Protein AF-0000000084355837 (afdb_homodimer)

Secondary structure (DSSP, 8-state):
--------------------------EEEESEEEEEEEEE--B-TT-EEEEEEEEEEE-SS-EEEEEEEEP--TT--------EEPPEEE-SSEEEEEEEEE--SSS-B-SSEEEEEEEEEEEE---B-B-SEEEEE--GGGGGSPPSSEEEEEEEEETTEEEEEEEEES--PEEEE-TTSGGGEEEEEEEEEE-TTS-TTT--EEEEEEESSTTEEEEEEEEETTTTEEEEEEEE-SSS--SSEEEEEEEE----SBEESS--TTTEEEPSSBSEEEE-SS-EEE-TT-EEEEEES--EE-TTSEEEEEEE---TTEEE-BEEPPTTS-EEEEEEE-SSS-EEEPTT-EEEEEEEEETTSSEEPTT-PPP--B-GGG-EEEEEEHHHHHHT------------------------------GGGGTT-----------------THHHHHHHHHHHHTTSS--------TT-EEEEEGGGTEEEEGGGSPPEEEEE-GGGEEEEEE----BTTTEEEEEEE--EEEE-----------------/---------------------------EEESEEEEEEEEE--B-TT-EEEEEEEEEEE-SS-EEEEEEEEP--TT------S-EEPPEEE-SSEEEEEEEEE--SSS-B-SSEEEEEEEEEEEE---B-B-SEEEEEPPGGGGGSPPSSEEEEEEEEETTEEEEEEEEES--PEEEE-TTSGGGEEEEEEEEEE-TTS-TTT--EEEEEEESSTTEEEEEEEEETTTTEEEEEEEE-SSS--SSEEEEEEEE----SBEESS--TTTEEEPSSBSEEEE-SS-EEE-TT-EEEEEES--EE-TTSEEEEEEE---TTEEE-BEEPPTTS-EEEEEEE-SSS-EEEPTT-EEEEEEEEETTSSEEPTT-PPP--B-GGG-EEEEEEHHHHHHT------------------------------GGGGGGGS-TT------------THHHHHHHHHHHHTTSS--------TT-EEEEEGGGTEEEEGGGSPPEEEEE-GGGB-TT-----EETTTEEEEEEE--EEEE-----------------

Organism: Simian cytomegalovirus (strain Colburn) (NCBI:txid50292)

Solvent-accessible surface area (backbone atoms only — not comparable to full-atom values): 59906 Å² total; per-residue (Å²): 135,78,70,70,76,75,73,73,73,68,76,69,75,74,73,69,68,72,69,67,78,74,80,68,61,54,56,45,70,24,27,33,40,36,42,27,33,55,42,72,50,72,39,51,56,52,32,60,32,32,37,36,55,48,32,38,40,36,40,66,55,59,22,36,37,34,39,18,27,50,50,84,45,95,82,47,85,69,72,65,48,94,58,39,34,31,32,36,41,40,80,45,47,61,44,72,48,59,34,43,38,32,34,82,43,94,53,57,44,60,79,39,85,38,29,43,47,32,37,35,37,26,46,60,56,53,77,48,64,67,49,52,28,45,51,40,81,44,57,78,73,65,60,75,56,79,59,36,26,44,62,50,76,49,79,45,82,34,100,82,34,32,39,37,39,35,43,36,38,72,47,49,71,43,81,42,81,36,86,60,36,39,92,36,32,34,31,35,39,32,31,55,48,73,42,79,87,55,58,70,89,65,38,43,27,31,41,75,42,45,53,48,46,93,53,49,42,62,37,41,37,26,35,32,73,96,51,66,28,39,35,41,31,34,35,27,54,51,96,74,75,69,58,59,46,44,40,31,32,38,40,26,64,63,88,50,60,30,44,38,70,29,30,43,57,82,40,34,37,77,37,72,50,37,42,26,38,32,30,33,59,34,63,44,75,38,47,50,66,32,71,44,74,49,65,42,96,39,28,42,38,37,88,77,49,40,46,44,32,36,42,31,51,85,46,88,57,49,35,40,40,27,36,46,54,64,70,69,33,73,43,70,43,47,38,30,29,60,34,87,53,66,48,74,47,48,60,65,35,77,49,28,33,37,37,53,39,49,67,78,62,60,42,63,36,56,99,50,64,71,35,57,52,36,44,19,56,57,32,34,28,33,79,40,36,39,52,50,47,67,69,47,68,73,70,59,85,71,70,85,69,83,76,80,80,78,76,82,78,74,74,73,73,70,77,70,71,71,72,78,82,58,81,66,74,64,50,75,79,54,74,82,61,70,82,71,71,78,77,78,80,70,81,79,66,80,72,61,57,60,59,53,56,56,54,50,61,66,60,65,71,56,74,79,71,76,78,75,74,62,55,73,43,51,23,40,31,28,52,51,38,30,30,33,31,55,40,76,65,34,34,44,34,38,36,38,50,42,72,86,18,59,41,94,77,36,54,50,82,45,77,44,81,68,44,29,35,33,41,33,44,27,43,65,47,81,37,75,61,69,73,71,71,73,70,76,68,66,84,73,77,78,76,86,123,135,80,72,69,75,76,71,72,71,68,78,68,76,73,71,69,67,71,71,66,77,75,78,68,59,60,50,44,69,23,27,33,39,35,41,27,31,55,44,67,50,72,41,52,55,52,35,59,32,32,37,37,55,48,32,37,40,35,40,66,54,61,22,38,37,35,38,20,26,48,50,82,46,95,82,48,86,70,72,67,45,94,58,38,36,32,34,38,41,39,82,45,45,61,44,71,47,59,35,42,37,33,32,83,44,94,52,58,43,61,71,41,86,35,30,45,46,34,37,34,37,26,46,60,55,53,78,49,66,67,49,50,29,46,52,39,80,45,57,78,75,66,62,75,56,79,60,36,27,45,61,50,75,49,77,45,83,33,100,80,35,32,39,38,38,34,41,35,37,73,48,49,71,44,80,42,82,35,86,61,35,39,92,36,32,34,29,36,39,32,30,55,48,74,42,81,86,56,59,71,87,63,39,44,29,32,42,76,44,44,53,47,44,92,51,50,40,64,37,42,38,24,34,34,76,93,64,61,29,38,37,40,32,34,36,27,52,51,98,73,74,69,56,60,44,45,38,32,32,37,40,26,64,63,88,51,61,30,44,37,70,26,29,44,58,83,42,33,35,76,37,73,52,38,42,26,37,32,30,32,58,32,64,43,77,39,46,50,64,32,73,45,73,47,62,43,96,38,27,42,38,36,88,76,48,39,45,43,33,36,42,30,52,83,48,86,59,50,34,38,39,28,35,46,53,64,68,69,32,74,43,68,42,48,37,31,29,60,34,88,53,65,48,74,46,49,58,63,34,77,49,29,34,36,37,55,40,50,69,78,61,60,42,63,37,56,98,52,64,72,36,57,52,36,44,19,56,56,32,33,28,34,80,40,36,39,51,51,48,68,68,48,67,74,71,60,84,69,68,86,65,85,73,79,80,79,78,82,78,74,74,72,74,71,77,72,70,72,70,78,80,55,80,64,72,63,49,74,73,50,68,81,57,70,76,70,71,82,75,80,80,69,83,79,65,81,72,62,58,59,57,52,55,54,54,51,61,66,61,64,70,54,74,79,71,76,77,76,73,62,56,74,43,53,24,39,33,26,56,52,37,28,30,32,32,56,40,76,64,33,34,45,34,39,34,33,51,43,72,86,18,60,40,95,76,37,65,39,77,45,79,45,81,69,44,29,35,32,46,34,46,28,44,65,44,80,36,74,64,69,74,71,70,73,69,77,68,66,85,73,77,78,75,85,125

Foldseek 3Di:
DPPPPPPPPDPDPPVPPPPDPDVQPFKAWFQKEKEKAKFFDKDDALAKWKWFQQKKKFFDAFWKKKKFWADDDPPDPDDADPWQWFIAIDGDRMDGDMIMITHNDPDIDHGDTHMTMIMIHIFHAAFADEFFAWAAADDQVVQPDAFQWDWDWDWDDDDFWIKIKIKTANHDWDKDAACQAAPRIKTKGKDKDAPVPDDPVQWTGKDWDDKPDPQKDFWHKYDYDPGNMIMTMMMGRDPDDDRMMITMMIIGHDVGLKHKPTRCPPQFDDDPGFFTWGFARYKDKAAAFGKDKRWDPMFMARVQFWWKWWGFHDDPQKKKWTTTDDHPDTDMIMITGSDNGIDMRHGRHTTTTIGIGGPPQKDFQPPDDFDDTDISSQWYKYKDFQLCRNVVVPDGPPPPDPDDPPDPPPDPPDPPPPPDPDPCVPVPVPPPPDPPPPPDPPDPDDPVVVVVVVVVVVVVPDDPPPPDPDRRQMWMDTRVGNMIGQSVSTGMMMMRRDPQFDDPPFDWADCPPSGYTYTYHTDMDIRHRDDPDPPPPPPDDDPPD/DPPPDPPPPDPDPPVPPPPPPPVQPFKAWFQKEKEKAKFFDKDDALAKWKWFLQKKKFFDAFWKKKKFWADDDPPDPDDADPKFWFIAIDGDRMDGDMIMITHNDPDIDHRDTHMTMIMIHIFHAAFFDDFFAWAAADDQVVQPDAFQWDWDWDWDDDPFWIKIKIKTANHDWDKDAACQAAPRIKTKGKHKDAPVPDDPVQWTGKDWDDKPDPQKDFWHKYDYDPRNMIMTMMMGRDDDDDRMMITMMIIGHDPGQKHKPTRCPPQFDDDPGFFTWGFARAKDKAAAFGKDKRWDPMFMARVQFWWKWWGFHDDPQKKKWTTTDDHPDTDMIMITGSHNGIDMRHGRHTTTTIGIGGPPQKDFQPPDDFDDTDISSQWYKYKDFQLCSNVVVPDGPPPPDPDDPDDPPPDPPPPPPPPPPDPCVVVPVPPPPPPPPPPDPDDPDDVVVVVVVVVCVVVVPDDPPPPDPDRRQMWMDTRVGNMIGRSVSTGMMMMGRDPQFDDPPFDWADCPPSGYGYTYHTDMDIRHRDDPDPPPPPPDDDPPD

pLDDT: mean 75.0, std 24.36, range [20.09, 97.62]

InterPro domains:
  IPR008649 Herpesvirus UL82/UL83 [PF05784] (25-361)

Sequence (1090 aa):
MDRPPEEEEEPRPSTSRAAAPAATFDRLTCHVLRMITTQSTTMETNAVKVIDWHANIQVANPAVICTFQEVKSPRDPLQLTDLNLKGRCSSTLRDSLRTDVCNFSDTRLRSGSNTMSVLVFALPLVRVPVTGIHLFRGRAQSENRPPRANARVTIRRAQYMWTVKVNLTGINWSRRRDSHTEGGQFFTSDFTFATDLMPLTVVDAMDQLACSDADTYIQKAETVGEQNLIRVYIIHLSGHPPAELFLQMSVYSHRAEVICRHNPAPFFERHAENGFLVRNPHTVNIPAHHTHVAHFNNAIETQGTCHLLFFPIDIPGLSIEAGPLTSRMKITLKIQNLTQTAITVNYMQMLGFIHFFPRGSLATMPNRTQTPRCSQTRLRAGLFPRDVIMRGVISQFVEQNSSSSEEEEEDEPVPLTPPILTEAIFAPFQSENDSTSDEDEEEPTTSARLRAEARARREAGQPPVPERPPPTVQLLSLPCWNMYIHTDLLLPITARIEDTAVKATSYLRSELEGDICTAADLQSTFQELMAPLPARRSPTARPRIMDRPPEEEEEPRPSTSRAAAPAATFDRLTCHVLRMITTQSTTMETNAVKVIDWHANIQVANPAVICTFQEVKSPRDPLQLTDLNLKGRCSSTLRDSLRTDVCNFSDTRLRSGSNTMSVLVFALPLVRVPVTGIHLFRGRAQSENRPPRANARVTIRRAQYMWTVKVNLTGINWSRRRDSHTEGGQFFTSDFTFATDLMPLTVVDAMDQLACSDADTYIQKAETVGEQNLIRVYIIHLSGHPPAELFLQMSVYSHRAEVICRHNPAPFFERHAENGFLVRNPHTVNIPAHHTHVAHFNNAIETQGTCHLLFFPIDIPGLSIEAGPLTSRMKITLKIQNLTQTAITVNYMQMLGFIHFFPRGSLATMPNRTQTPRCSQTRLRAGLFPRDVIMRGVISQFVEQNSSSSEEEEEDEPVPLTPPILTEAIFAPFQSENDSTSDEDEEEPTTSARLRAEARARREAGQPPVPERPPPTVQLLSLPCWNMYIHTDLLLPITARIEDTAVKATSYLRSELEGDICTAADLQSTFQELMAPLPARRSPTARPRI

Nearest PDB structures (foldseek):
  8qdo-assembly1_B  TM=9.037E-01  e=1.148E-50  Human betaherpesvirus 5
  8qdo-assembly1_A  TM=8.991E-01  e=1.484E-50  Human betaherpesvirus 5
  7byf-assembly2_F  TM=5.882E-01  e=7.514E-08  Murid gammaherpesvirus 4
  2pc5-assembly1_A  TM=6.666E-01  e=2.786E-03  Arabidopsis thaliana
  2we1-assembly1_A  TM=4.068E-01  e=2.767E-04  Human herpesvirus 4 strain B95-8

Structure (mmCIF, N/CA/C/O backbone):
data_AF-0000000084355837-model_v1
#
loop_
_entity.id
_entity.type
_entity.pdbx_description
1 polymer 'Tegument protein pp71'
#
loop_
_atom_site.group_PDB
_atom_site.id
_atom_site.type_symbol
_atom_site.label_atom_id
_atom_site.label_alt_id
_atom_site.label_comp_id
_atom_site.label_asym_id
_atom_site.label_entity_id
_atom_site.label_seq_id
_atom_site.pdbx_PDB_ins_code
_atom_site.Cartn_x
_atom_site.Cartn_y
_atom_site.Cartn_z
_atom_site.occupancy
_atom_site.B_iso_or_equiv
_atom_site.auth_seq_id
_atom_site.auth_comp_id
_atom_site.auth_asym_id
_atom_site.auth_atom_id
_atom_site.pdbx_PDB_model_num
ATOM 1 N N . MET A 1 1 ? 41.75 82.812 -20.516 1 25.91 1 MET A N 1
ATOM 2 C CA . MET A 1 1 ? 41.344 82.312 -19.219 1 25.91 1 MET A CA 1
ATOM 3 C C . MET A 1 1 ? 40.656 80.938 -19.391 1 25.91 1 MET A C 1
ATOM 5 O O . MET A 1 1 ? 39.594 80.812 -20.016 1 25.91 1 MET A O 1
ATOM 9 N N . ASP A 1 2 ? 41.469 80 -19.641 1 25.88 2 ASP A N 1
ATOM 10 C CA . ASP A 1 2 ? 41.406 78.625 -20.109 1 25.88 2 ASP A CA 1
ATOM 11 C C . ASP A 1 2 ? 40.531 77.75 -19.172 1 25.88 2 ASP A C 1
ATOM 13 O O . ASP A 1 2 ? 40.844 77.625 -17.984 1 25.88 2 ASP A O 1
ATOM 17 N N . ARG A 1 3 ? 39.188 77.938 -19.469 1 33.56 3 ARG A N 1
ATOM 18 C CA . ARG A 1 3 ? 38.156 77.25 -18.641 1 33.56 3 ARG A CA 1
ATOM 19 C C . ARG A 1 3 ? 38.531 75.812 -18.375 1 33.56 3 ARG A C 1
ATOM 21 O O . ARG A 1 3 ? 38.812 75.062 -19.312 1 33.56 3 ARG A O 1
ATOM 28 N N . PRO A 1 4 ? 39 75.625 -17.141 1 32.94 4 PRO A N 1
ATOM 29 C CA . PRO A 1 4 ? 39.562 74.312 -16.922 1 32.94 4 PRO A CA 1
ATOM 30 C C . PRO A 1 4 ? 38.656 73.188 -17.359 1 32.94 4 PRO A C 1
ATOM 32 O O . PRO A 1 4 ? 37.438 73.375 -17.422 1 32.94 4 PRO A O 1
ATOM 35 N N . PRO A 1 5 ? 39.156 72.312 -18.188 1 32.91 5 PRO A N 1
ATOM 36 C CA . PRO A 1 5 ? 38.375 71.25 -18.812 1 32.91 5 PRO A CA 1
ATOM 37 C C . PRO A 1 5 ? 37.531 70.5 -17.812 1 32.91 5 PRO A C 1
ATOM 39 O O . PRO A 1 5 ? 37.906 70.375 -16.641 1 32.91 5 PRO A O 1
ATOM 42 N N . GLU A 1 6 ? 36.188 70.75 -17.922 1 27.09 6 GLU A N 1
ATOM 43 C CA . GLU A 1 6 ? 35.188 70.125 -17.062 1 27.09 6 GLU A CA 1
ATOM 44 C C . GLU A 1 6 ? 35.469 68.688 -16.844 1 27.09 6 GLU A C 1
ATOM 46 O O . GLU A 1 6 ? 35.656 67.938 -17.812 1 27.09 6 GLU A O 1
ATOM 51 N N . GLU A 1 7 ? 36.188 68.438 -15.773 1 28.59 7 GLU A N 1
ATOM 52 C CA . GLU A 1 7 ? 36.531 67.062 -15.375 1 28.59 7 GLU A CA 1
ATOM 53 C C . GLU A 1 7 ? 35.375 66.125 -15.516 1 28.59 7 GLU A C 1
ATOM 55 O O . GLU A 1 7 ? 34.281 66.375 -14.984 1 28.59 7 GLU A O 1
ATOM 60 N N . GLU A 1 8 ? 35.25 65.5 -16.672 1 27.61 8 GLU A N 1
ATOM 61 C CA . GLU A 1 8 ? 34.25 64.5 -16.984 1 27.61 8 GLU A CA 1
ATOM 62 C C . GLU A 1 8 ? 34.062 63.531 -15.828 1 27.61 8 GLU A C 1
ATOM 64 O O . GLU A 1 8 ? 35.031 62.875 -15.398 1 27.61 8 GLU A O 1
ATOM 69 N N . GLU A 1 9 ? 33.281 64 -14.891 1 27.11 9 GLU A N 1
ATOM 70 C CA . GLU A 1 9 ? 33.031 63.156 -13.734 1 27.11 9 GLU A CA 1
ATOM 71 C C . GLU A 1 9 ? 32.781 61.688 -14.148 1 27.11 9 GLU A C 1
ATOM 73 O O . GLU A 1 9 ? 32.031 61.438 -15.062 1 27.11 9 GLU A O 1
ATOM 78 N N . GLU A 1 10 ? 33.812 60.906 -13.953 1 27.88 10 GLU A N 1
ATOM 79 C CA . GLU A 1 10 ? 33.781 59.469 -14.188 1 27.88 10 GLU A CA 1
ATOM 80 C C . GLU A 1 10 ? 32.5 58.844 -13.695 1 27.88 10 GLU A C 1
ATOM 82 O O . GLU A 1 10 ? 32.031 59.188 -12.602 1 27.88 10 GLU A O 1
ATOM 87 N N . PRO A 1 11 ? 31.672 58.406 -14.688 1 32.28 11 PRO A N 1
ATOM 88 C CA . PRO A 1 11 ? 30.391 57.844 -14.266 1 32.28 11 PRO A CA 1
ATOM 89 C C . PRO A 1 11 ? 30.516 56.875 -13.07 1 32.28 11 PRO A C 1
ATOM 91 O O . PRO A 1 11 ? 31.531 56.188 -12.953 1 32.28 11 PRO A O 1
ATOM 94 N N . ARG A 1 12 ? 30.047 57.281 -11.961 1 30.12 12 ARG A N 1
ATOM 95 C CA . ARG A 1 12 ? 30.062 56.5 -10.719 1 30.12 12 ARG A CA 1
ATOM 96 C C . ARG A 1 12 ? 29.688 55.062 -10.969 1 30.12 12 ARG A C 1
ATOM 98 O O . ARG A 1 12 ? 28.75 54.781 -11.734 1 30.12 12 ARG A O 1
ATOM 105 N N . PRO A 1 13 ? 30.672 54.188 -10.82 1 27.3 13 PRO A N 1
ATOM 106 C CA . PRO A 1 13 ? 30.375 52.781 -11.086 1 27.3 13 PRO A CA 1
ATOM 107 C C . PRO A 1 13 ? 29.062 52.312 -10.445 1 27.3 13 PRO A C 1
ATOM 109 O O . PRO A 1 13 ? 28.766 52.688 -9.312 1 27.3 13 PRO A O 1
ATOM 112 N N . SER A 1 14 ? 28 52.344 -11.219 1 23.91 14 SER A N 1
ATOM 113 C CA . SER A 1 14 ? 26.703 51.844 -10.742 1 23.91 14 SER A CA 1
ATOM 114 C C . SER A 1 14 ? 26.859 50.594 -9.898 1 23.91 14 SER A C 1
ATOM 116 O O . SER A 1 14 ? 27.438 49.594 -10.352 1 23.91 14 SER A O 1
ATOM 118 N N . THR A 1 15 ? 27.234 50.781 -8.664 1 24.67 15 THR A N 1
ATOM 119 C CA . THR A 1 15 ? 27.312 49.688 -7.715 1 24.67 15 THR A CA 1
ATOM 120 C C . THR A 1 15 ? 26.141 48.719 -7.91 1 24.67 15 THR A C 1
ATOM 122 O O . THR A 1 15 ? 25 49.062 -7.59 1 24.67 15 THR A O 1
ATOM 125 N N . SER A 1 16 ? 26.156 48.125 -9.07 1 22.92 16 SER A N 1
ATOM 126 C CA . SER A 1 16 ? 25.188 47.062 -9.328 1 22.92 16 SER A CA 1
ATOM 127 C C . SER A 1 16 ? 24.938 46.219 -8.078 1 22.92 16 SER A C 1
ATOM 129 O O . SER A 1 16 ? 25.875 45.625 -7.535 1 22.92 16 SER A O 1
ATOM 131 N N . ARG A 1 17 ? 24.156 46.781 -7.238 1 25.78 17 ARG A N 1
ATOM 132 C CA . ARG A 1 17 ? 23.703 46.031 -6.078 1 25.78 17 ARG A CA 1
ATOM 133 C C . ARG A 1 17 ? 23.562 44.562 -6.414 1 25.78 17 ARG A C 1
ATOM 135 O O . ARG A 1 17 ? 22.844 44.188 -7.355 1 25.78 17 ARG A O 1
ATOM 142 N N . ALA A 1 18 ? 24.547 43.844 -6.227 1 26.17 18 ALA A N 1
ATOM 143 C CA . ALA A 1 18 ? 24.578 42.375 -6.293 1 26.17 18 ALA A CA 1
ATOM 144 C C . ALA A 1 18 ? 23.266 41.781 -5.793 1 26.17 18 ALA A C 1
ATOM 146 O O . ALA A 1 18 ? 22.828 42.094 -4.684 1 26.17 18 ALA A O 1
ATOM 147 N N . ALA A 1 19 ? 22.359 41.656 -6.688 1 28.19 19 ALA A N 1
ATOM 148 C CA . ALA A 1 19 ? 21.062 41.031 -6.465 1 28.19 19 ALA A CA 1
ATOM 149 C C . ALA A 1 19 ? 21.172 39.906 -5.438 1 28.19 19 ALA A C 1
ATOM 151 O O . ALA A 1 19 ? 22.078 39.062 -5.52 1 28.19 19 ALA A O 1
ATOM 152 N N . ALA A 1 20 ? 20.797 40.25 -4.285 1 28.92 20 ALA A N 1
ATOM 153 C CA . ALA A 1 20 ? 20.75 39.281 -3.197 1 28.92 20 ALA A CA 1
ATOM 154 C C . ALA A 1 20 ? 20.344 37.906 -3.713 1 28.92 20 ALA A C 1
ATOM 156 O O . ALA A 1 20 ? 19.516 37.781 -4.625 1 28.92 20 ALA A O 1
ATOM 157 N N . PRO A 1 21 ? 21.188 36.969 -3.717 1 29.39 21 PRO A N 1
ATOM 158 C CA . PRO A 1 21 ? 20.859 35.625 -4.234 1 29.39 21 PRO A CA 1
ATOM 159 C C . PRO A 1 21 ? 19.422 35.219 -3.953 1 29.39 21 PRO A C 1
ATOM 161 O O . PRO A 1 21 ? 18.891 35.5 -2.871 1 29.39 21 PRO A O 1
ATOM 164 N N . ALA A 1 22 ? 18.453 35.344 -4.832 1 31.8 22 ALA A N 1
ATOM 165 C CA . ALA A 1 22 ? 17.047 34.938 -4.824 1 31.8 22 ALA A CA 1
ATOM 166 C C . ALA A 1 22 ? 16.828 33.75 -3.902 1 31.8 22 ALA A C 1
ATOM 168 O O . ALA A 1 22 ? 17.547 32.75 -4.004 1 31.8 22 ALA A O 1
ATOM 169 N N . ALA A 1 23 ? 16.469 33.781 -2.727 1 36.62 23 ALA A N 1
ATOM 170 C CA . ALA A 1 23 ? 16.125 32.75 -1.766 1 36.62 23 ALA A CA 1
ATOM 171 C C . ALA A 1 23 ? 15.352 31.625 -2.434 1 36.62 23 ALA A C 1
ATOM 173 O O . ALA A 1 23 ? 14.25 31.844 -2.947 1 36.62 23 ALA A O 1
ATOM 174 N N . THR A 1 24 ? 15.766 30.859 -3.453 1 45.25 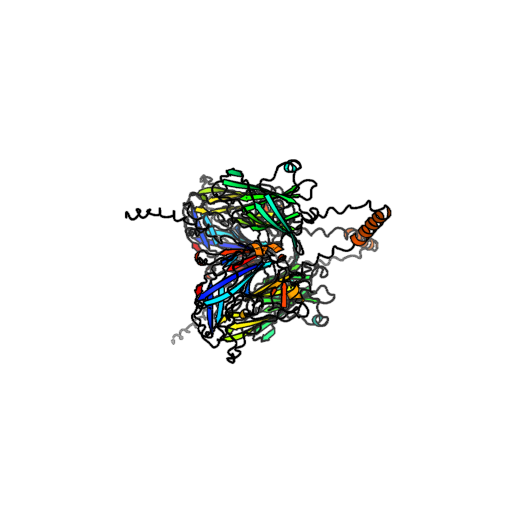24 THR A N 1
ATOM 175 C CA . THR A 1 24 ? 15.102 29.672 -3.984 1 45.25 24 THR A CA 1
ATOM 176 C C . THR A 1 24 ? 14.531 28.828 -2.855 1 45.25 24 THR A C 1
ATOM 178 O O . THR A 1 24 ? 15.227 28.531 -1.878 1 45.25 24 THR A O 1
ATOM 181 N N . PHE A 1 25 ? 13.281 29.078 -2.502 1 54.66 25 PHE A N 1
ATOM 182 C CA . PHE A 1 25 ? 12.664 28.141 -1.571 1 54.66 25 PHE A CA 1
ATOM 183 C C . PHE A 1 25 ? 13 26.703 -1.945 1 54.66 25 PHE A C 1
ATOM 185 O O . PHE A 1 25 ? 12.227 26.031 -2.635 1 54.66 25 PHE A O 1
ATOM 192 N N . ASP A 1 26 ? 14.219 26.359 -2.1 1 62.66 26 ASP A N 1
ATOM 193 C CA . ASP A 1 26 ? 14.547 25.016 -2.543 1 62.66 26 ASP A CA 1
ATOM 194 C C . ASP A 1 26 ? 13.758 23.969 -1.756 1 62.66 26 ASP A C 1
ATOM 196 O O . ASP A 1 26 ? 12.531 24.031 -1.696 1 62.66 26 ASP A O 1
ATOM 200 N N . ARG A 1 27 ? 14.258 23.109 -0.934 1 79.94 27 ARG A N 1
ATOM 201 C CA . ARG A 1 27 ? 13.711 22 -0.166 1 79.94 27 ARG A CA 1
ATOM 202 C C . ARG A 1 27 ? 13.594 22.359 1.312 1 79.94 27 ARG A C 1
ATOM 204 O O . ARG A 1 27 ? 14.602 22.625 1.969 1 79.94 27 ARG A O 1
ATOM 211 N N . LEU A 1 28 ? 12.281 22.625 1.75 1 82.81 28 LEU A N 1
ATOM 212 C CA . LEU A 1 28 ? 12.008 22.922 3.154 1 82.81 28 LEU A CA 1
ATOM 213 C C . LEU A 1 28 ? 11.68 21.641 3.916 1 82.81 28 LEU A C 1
ATOM 215 O O . LEU A 1 28 ? 10.93 20.797 3.422 1 82.81 28 LEU A O 1
ATOM 219 N N . THR A 1 29 ? 12.281 21.531 5.086 1 86.75 29 THR A N 1
ATOM 220 C CA . THR A 1 29 ? 11.961 20.391 5.949 1 86.75 29 THR A CA 1
ATOM 221 C C . THR A 1 29 ? 11.484 20.875 7.316 1 86.75 29 THR A C 1
ATOM 223 O O . THR A 1 29 ? 12.156 21.672 7.973 1 86.75 29 THR A O 1
ATOM 226 N N . CYS A 1 30 ? 10.344 20.484 7.625 1 89.88 30 CYS A N 1
ATOM 227 C CA . CYS A 1 30 ? 9.781 20.875 8.906 1 89.88 30 CYS A CA 1
ATOM 228 C C . CYS A 1 30 ? 8.68 19.922 9.344 1 89.88 30 CYS A C 1
ATOM 230 O O . CYS A 1 30 ? 8.297 19.031 8.586 1 89.88 30 CYS A O 1
ATOM 232 N N . HIS A 1 31 ? 8.25 20.094 10.555 1 91.69 31 HIS A N 1
ATOM 233 C CA . HIS A 1 31 ? 7.133 19.297 11.047 1 91.69 31 HIS A CA 1
ATOM 234 C C . HIS A 1 31 ? 5.797 19.938 10.68 1 91.69 31 HIS A C 1
ATOM 236 O O . HIS A 1 31 ? 4.805 19.234 10.469 1 91.69 31 HIS A O 1
ATOM 242 N N . VAL A 1 32 ? 5.789 21.234 10.688 1 93.31 32 VAL A N 1
ATOM 243 C CA . VAL A 1 32 ? 4.602 21.984 10.289 1 93.31 32 VAL A CA 1
ATOM 244 C C . VAL A 1 32 ? 4.996 23.094 9.32 1 93.31 32 VAL A C 1
ATOM 246 O O . VAL A 1 32 ? 5.906 23.875 9.602 1 93.31 32 VAL A O 1
ATOM 249 N N . LEU A 1 33 ? 4.328 23.125 8.25 1 92.75 33 LEU A N 1
ATOM 250 C CA . LEU A 1 33 ? 4.543 24.172 7.262 1 92.75 33 LEU A CA 1
ATOM 251 C C . LEU A 1 33 ? 3.363 25.141 7.234 1 92.75 33 LEU A C 1
ATOM 253 O O . LEU A 1 33 ? 2.229 24.734 6.977 1 92.75 33 LEU A O 1
ATOM 257 N N . ARG A 1 34 ? 3.658 26.312 7.543 1 90.19 34 ARG A N 1
ATOM 258 C CA . ARG A 1 34 ? 2.67 27.391 7.426 1 90.19 34 ARG A CA 1
ATOM 259 C C . ARG A 1 34 ? 2.779 28.094 6.078 1 90.19 34 ARG A C 1
ATOM 261 O O . ARG A 1 34 ? 3.83 28.641 5.746 1 90.19 34 ARG A O 1
ATOM 268 N N . MET A 1 35 ? 1.722 28.016 5.355 1 90.38 35 MET A N 1
ATOM 269 C CA . MET A 1 35 ? 1.7 28.656 4.047 1 90.38 35 MET A CA 1
ATOM 270 C C . MET A 1 35 ? 0.709 29.812 4.027 1 90.38 35 MET A C 1
ATOM 272 O O . MET A 1 35 ? -0.462 29.641 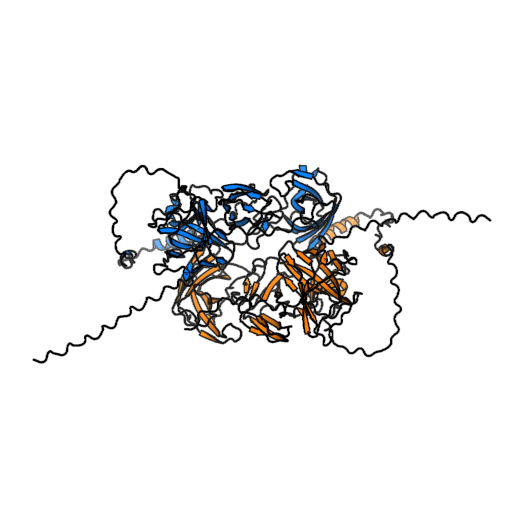4.371 1 90.38 35 MET A O 1
ATOM 276 N N . ILE A 1 36 ? 1.227 30.969 3.643 1 86.75 36 ILE A N 1
ATOM 277 C CA . ILE A 1 36 ? 0.408 32.156 3.607 1 86.75 36 ILE A CA 1
ATOM 278 C C . ILE A 1 36 ? 0.417 32.75 2.197 1 86.75 36 ILE A C 1
ATOM 280 O O . ILE A 1 36 ? 1.481 32.938 1.604 1 86.75 36 ILE A O 1
ATOM 284 N N . THR A 1 37 ? -0.725 32.969 1.698 1 85.62 37 THR A N 1
ATOM 285 C CA . THR A 1 37 ? -0.838 33.594 0.386 1 85.62 37 THR A CA 1
ATOM 286 C C . THR A 1 37 ? -1.672 34.875 0.467 1 85.62 37 THR A C 1
ATOM 288 O O . THR A 1 37 ? -2.637 34.938 1.231 1 85.62 37 THR A O 1
ATOM 291 N N . THR A 1 38 ? -1.164 35.875 -0.235 1 80.56 38 THR A N 1
ATOM 292 C CA . THR A 1 38 ? -1.898 37.125 -0.384 1 80.56 38 THR A CA 1
ATOM 293 C C . THR A 1 38 ? -2.191 37.406 -1.854 1 80.56 38 THR A C 1
ATOM 295 O O . THR A 1 38 ? -1.271 37.531 -2.666 1 80.56 38 THR A O 1
ATOM 298 N N . GLN A 1 39 ? -3.443 37.344 -2.162 1 76.81 39 GLN A N 1
ATOM 299 C CA . GLN A 1 39 ? -3.779 37.594 -3.561 1 76.81 39 GLN A CA 1
ATOM 300 C C . GLN A 1 39 ? -5.121 38.312 -3.688 1 76.81 39 GLN A C 1
ATOM 302 O O . GLN A 1 39 ? -5.949 38.25 -2.773 1 76.81 39 GLN A O 1
ATOM 307 N N . SER A 1 40 ? -5.117 38.969 -4.875 1 77.62 40 SER A N 1
ATOM 308 C CA . SER A 1 40 ? -6.391 39.594 -5.23 1 77.62 40 SER A CA 1
ATOM 309 C C . SER A 1 40 ? -7.27 38.625 -6.02 1 77.62 40 SER A C 1
ATOM 311 O O . SER A 1 40 ? -6.848 38.094 -7.043 1 77.62 40 SER A O 1
ATOM 313 N N . THR A 1 41 ? -8.297 38.219 -5.375 1 77.56 41 THR A N 1
ATOM 314 C CA . THR A 1 41 ? -9.211 37.312 -6.07 1 77.56 41 THR A CA 1
ATOM 315 C C . THR A 1 41 ? -10.664 37.75 -5.848 1 77.56 41 THR A C 1
ATOM 317 O O . THR A 1 41 ? -10.977 38.406 -4.852 1 77.56 41 THR A O 1
ATOM 320 N N . THR A 1 42 ? -11.422 37.5 -6.941 1 82.31 42 THR A N 1
ATOM 321 C CA . THR A 1 42 ? -12.859 37.719 -6.828 1 82.31 42 THR A CA 1
ATOM 322 C C . THR A 1 42 ? -13.609 36.375 -6.828 1 82.31 42 THR A C 1
ATOM 324 O O . THR A 1 42 ? -13.258 35.469 -7.582 1 82.31 42 THR A O 1
ATOM 327 N N . MET A 1 43 ? -14.484 36.281 -5.805 1 83.56 43 MET A N 1
ATOM 328 C CA . MET A 1 43 ? -15.328 35.094 -5.738 1 83.56 43 MET A CA 1
ATOM 329 C C . MET A 1 43 ? -16.797 35.5 -5.547 1 83.56 43 MET A C 1
ATOM 331 O O . MET A 1 43 ? -17.125 36.219 -4.621 1 83.56 43 MET A O 1
ATOM 335 N N . GLU A 1 44 ? -17.562 34.938 -6.5 1 83.56 44 GLU A N 1
ATOM 336 C CA . GLU A 1 44 ? -19 35.156 -6.367 1 83.56 44 GLU A CA 1
ATOM 337 C C . GLU A 1 44 ? -19.562 34.469 -5.137 1 83.56 44 GLU A C 1
ATOM 339 O O . GLU A 1 44 ? -18.906 33.594 -4.559 1 83.56 44 GLU A O 1
ATOM 344 N N . THR A 1 45 ? -20.797 34.844 -4.852 1 79.5 45 THR A N 1
ATOM 345 C CA . THR A 1 45 ? -21.484 34.188 -3.736 1 79.5 45 THR A CA 1
ATOM 346 C C . THR A 1 45 ? -21.688 32.719 -4.012 1 79.5 45 THR A C 1
ATOM 348 O O . THR A 1 45 ? -22.062 32.312 -5.117 1 79.5 45 THR A O 1
ATOM 351 N N . ASN A 1 46 ? -21.359 31.906 -3.037 1 77.5 46 ASN A N 1
ATOM 352 C CA . ASN A 1 46 ? -21.516 30.453 -3.066 1 77.5 46 ASN A CA 1
ATOM 353 C C . ASN A 1 46 ? -20.641 29.828 -4.137 1 77.5 46 ASN A C 1
ATOM 355 O O . ASN A 1 46 ? -20.938 28.734 -4.633 1 77.5 46 ASN A O 1
ATOM 359 N N . ALA A 1 47 ? -19.703 30.578 -4.523 1 83.62 47 ALA A N 1
ATOM 360 C CA . ALA A 1 47 ? -18.797 30.031 -5.527 1 83.62 47 ALA A CA 1
ATOM 361 C C . ALA A 1 47 ? -17.766 29.094 -4.891 1 83.62 47 ALA A C 1
ATOM 363 O O . ALA A 1 47 ? -17.344 29.312 -3.75 1 83.62 47 ALA A O 1
ATOM 364 N N . VAL A 1 48 ? -17.438 28.125 -5.617 1 87.38 48 VAL A N 1
ATOM 365 C CA . VAL A 1 48 ? -16.375 27.203 -5.219 1 87.38 48 VAL A CA 1
ATOM 366 C C . VAL A 1 48 ? -15.281 27.188 -6.277 1 87.38 48 VAL A C 1
ATOM 368 O O . VAL A 1 48 ? -15.562 27.078 -7.473 1 87.38 48 VAL A O 1
ATOM 371 N N . LYS A 1 49 ? -14.086 27.359 -5.848 1 87.88 49 LYS A N 1
ATOM 372 C CA . LYS A 1 49 ? -12.922 27.281 -6.723 1 87.88 49 LYS A CA 1
ATOM 373 C C . LYS A 1 49 ? -11.836 26.406 -6.113 1 87.88 49 LYS A C 1
ATOM 375 O O . LYS A 1 49 ? -11.914 26.031 -4.941 1 87.88 49 LYS A O 1
ATOM 380 N N . VAL A 1 50 ? -10.914 26.062 -6.977 1 89.62 50 VAL A N 1
ATOM 381 C CA . VAL A 1 50 ? -9.766 25.297 -6.508 1 89.62 50 VAL A CA 1
ATOM 382 C C . VAL A 1 50 ? -8.531 26.188 -6.445 1 89.62 50 VAL A C 1
ATOM 384 O O . VAL A 1 50 ? -8.242 26.938 -7.391 1 89.62 50 VAL A O 1
ATOM 387 N N . ILE A 1 51 ? -7.883 26.141 -5.336 1 90.38 51 ILE A N 1
ATOM 388 C CA . ILE A 1 51 ? -6.629 26.875 -5.176 1 90.38 51 ILE A CA 1
ATOM 389 C C . ILE A 1 51 ? -5.453 25.906 -5.332 1 90.38 51 ILE A C 1
ATOM 391 O O . ILE A 1 51 ? -5.387 24.891 -4.645 1 90.38 51 ILE A O 1
ATOM 395 N N . ASP A 1 52 ? -4.621 26.188 -6.281 1 92.06 52 ASP A N 1
ATOM 396 C CA . ASP A 1 52 ? -3.328 25.531 -6.395 1 92.06 52 ASP A CA 1
ATOM 397 C C . ASP A 1 52 ? -2.25 26.281 -5.629 1 92.06 52 ASP A C 1
ATOM 399 O O . ASP A 1 52 ? -1.92 27.422 -5.977 1 92.06 52 ASP A O 1
ATOM 403 N N . TRP A 1 53 ? -1.704 25.719 -4.605 1 92.5 53 TRP A N 1
ATOM 404 C CA . TRP A 1 53 ? -0.727 26.359 -3.742 1 92.5 53 TRP A CA 1
ATOM 405 C C . TRP A 1 53 ? 0.675 26.266 -4.332 1 92.5 53 TRP A C 1
ATOM 407 O O . TRP A 1 53 ? 1.621 26.859 -3.801 1 92.5 53 TRP A O 1
ATOM 417 N N . HIS A 1 54 ? 0.891 25.469 -5.375 1 91.25 54 HIS A N 1
ATOM 418 C CA . HIS A 1 54 ? 2.16 25.281 -6.07 1 91.25 54 HIS A CA 1
ATOM 419 C C . HIS A 1 54 ? 3.225 24.719 -5.133 1 91.25 54 HIS A C 1
ATOM 421 O O . HIS A 1 54 ? 4.359 25.188 -5.121 1 91.25 54 HIS A O 1
ATOM 427 N N . ALA A 1 55 ? 2.822 23.891 -4.289 1 91.69 55 ALA A N 1
ATOM 428 C CA . ALA A 1 55 ? 3.721 23.234 -3.344 1 91.69 55 ALA A CA 1
ATOM 429 C C . ALA A 1 55 ? 3.561 21.719 -3.393 1 91.69 55 ALA A C 1
ATOM 431 O O . ALA A 1 55 ? 2.441 21.203 -3.486 1 91.69 55 ALA A O 1
ATOM 432 N N . ASN A 1 56 ? 4.656 21.047 -3.412 1 92.88 56 ASN A N 1
ATOM 433 C CA . ASN A 1 56 ? 4.684 19.594 -3.338 1 92.88 56 ASN A CA 1
ATOM 434 C C . ASN A 1 56 ? 5.238 19.109 -2 1 92.88 56 ASN A C 1
ATOM 436 O O . ASN A 1 56 ? 6.316 19.547 -1.579 1 92.88 56 ASN A O 1
ATOM 440 N N . ILE A 1 57 ? 4.461 18.312 -1.402 1 94.62 57 ILE A N 1
ATOM 441 C CA . ILE A 1 57 ? 4.828 17.797 -0.085 1 94.62 57 ILE A CA 1
ATOM 442 C C . ILE A 1 57 ? 5.227 16.328 -0.191 1 94.62 57 ILE A C 1
ATOM 444 O O . ILE A 1 57 ? 4.582 15.562 -0.903 1 94.62 57 ILE A O 1
ATOM 448 N N . GLN A 1 58 ? 6.273 15.969 0.545 1 92.81 58 GLN A N 1
ATOM 449 C CA . GLN A 1 58 ? 6.738 14.586 0.582 1 92.81 58 GLN A CA 1
ATOM 450 C C . GLN A 1 58 ? 7.055 14.148 2.01 1 92.81 58 GLN A C 1
ATOM 452 O O . GLN A 1 58 ? 7.543 14.945 2.814 1 92.81 58 GLN A O 1
ATOM 457 N N . VAL A 1 59 ? 6.766 12.945 2.305 1 93.31 59 VAL A N 1
ATOM 458 C CA . VAL A 1 59 ? 7.113 12.32 3.58 1 93.31 59 VAL A CA 1
ATOM 459 C C . VAL A 1 59 ? 7.871 11.016 3.33 1 93.31 59 VAL A C 1
ATOM 461 O O . VAL A 1 59 ? 7.715 10.398 2.279 1 93.31 59 VAL A O 1
ATOM 464 N N . ALA A 1 60 ? 8.633 10.617 4.336 1 88.81 60 ALA A N 1
ATOM 465 C CA . ALA A 1 60 ? 9.492 9.453 4.168 1 88.81 60 ALA A CA 1
ATOM 466 C C . ALA A 1 60 ? 8.742 8.164 4.48 1 88.81 60 ALA A C 1
ATOM 468 O O . ALA A 1 60 ? 9.086 7.094 3.971 1 88.81 60 ALA A O 1
ATOM 469 N N . ASN A 1 61 ? 7.816 8.25 5.328 1 88.31 61 ASN A N 1
ATOM 470 C CA . ASN A 1 61 ? 7.02 7.113 5.781 1 88.31 61 ASN A CA 1
ATOM 471 C C . ASN A 1 61 ? 5.527 7.359 5.578 1 88.31 61 ASN A C 1
ATOM 473 O O . ASN A 1 61 ? 5.098 8.5 5.402 1 88.31 61 ASN A O 1
ATOM 477 N N . PRO A 1 62 ? 4.867 6.238 5.605 1 89.5 62 PRO A N 1
ATOM 478 C CA . PRO A 1 62 ? 3.426 6.43 5.426 1 89.5 62 PRO A CA 1
ATOM 479 C C . PRO A 1 62 ? 2.82 7.363 6.473 1 89.5 62 PRO A C 1
ATOM 481 O O . PRO A 1 62 ? 3.111 7.23 7.664 1 89.5 62 PRO A O 1
ATOM 484 N N . ALA A 1 63 ? 2.008 8.297 5.996 1 94.75 63 ALA A N 1
ATOM 485 C CA . ALA A 1 63 ? 1.386 9.312 6.84 1 94.75 63 ALA A CA 1
ATOM 486 C C . ALA A 1 63 ? 0.128 9.875 6.188 1 94.75 63 ALA A C 1
ATOM 488 O O . ALA A 1 63 ? -0.153 9.586 5.02 1 94.75 63 ALA A O 1
ATOM 489 N N . VAL A 1 64 ? -0.605 10.492 6.992 1 96.62 64 VAL A N 1
ATOM 490 C CA . VAL A 1 64 ? -1.679 11.32 6.457 1 96.62 64 VAL A CA 1
ATOM 491 C C . VAL A 1 64 ? -1.218 12.773 6.371 1 96.62 64 VAL A C 1
ATOM 493 O O . VAL A 1 64 ? -0.989 13.422 7.395 1 96.62 64 VAL A O 1
ATOM 496 N N . ILE A 1 65 ? -1.08 13.234 5.199 1 97.31 65 ILE A N 1
ATOM 497 C CA . ILE A 1 65 ? -0.736 14.641 4.996 1 97.31 65 ILE A CA 1
ATOM 498 C C . ILE A 1 65 ? -1.993 15.5 5.109 1 97.31 65 ILE A C 1
ATOM 500 O O . ILE A 1 65 ? -2.955 15.305 4.363 1 97.31 65 ILE A O 1
ATOM 504 N N . CYS A 1 66 ? -1.969 16.391 6.016 1 97.06 66 CYS A N 1
ATOM 505 C CA . CYS A 1 66 ? -3.123 17.234 6.27 1 97.06 66 CYS A CA 1
ATOM 506 C C . CYS A 1 66 ? -2.824 18.688 5.887 1 97.06 66 CYS A C 1
ATOM 508 O O . CYS A 1 66 ? -1.729 19.188 6.145 1 97.06 66 CYS A O 1
ATOM 510 N N . THR A 1 67 ? -3.76 19.297 5.23 1 96.69 67 THR A N 1
ATOM 511 C CA . THR A 1 67 ? -3.752 20.719 4.938 1 96.69 67 THR A CA 1
ATOM 512 C C . THR A 1 67 ? -5.023 21.391 5.453 1 96.69 67 THR A C 1
ATOM 514 O O . THR A 1 67 ? -6.098 21.219 4.867 1 96.69 67 THR A O 1
ATOM 517 N N . PHE A 1 68 ? -4.859 22.141 6.535 1 94.19 68 PHE A N 1
ATOM 518 C CA . PHE A 1 68 ? -6.012 22.75 7.176 1 94.19 68 PHE A CA 1
ATOM 519 C C . PHE A 1 68 ? -5.855 24.266 7.23 1 94.19 68 PHE A C 1
ATOM 521 O O . PHE A 1 68 ? -4.738 24.781 7.332 1 94.19 68 PHE A O 1
ATOM 528 N N . GLN A 1 69 ? -6.977 24.875 7.145 1 91.62 69 GLN A N 1
ATOM 529 C CA . GLN A 1 69 ? -6.965 26.328 7.316 1 91.62 69 GLN A CA 1
ATOM 530 C C . GLN A 1 69 ? -6.5 26.703 8.719 1 91.62 69 GLN A C 1
ATOM 532 O O . GLN A 1 69 ? -6.898 26.078 9.703 1 91.62 69 GLN A O 1
ATOM 537 N N . GLU A 1 70 ? -5.691 27.719 8.805 1 90.38 70 GLU A N 1
ATOM 538 C CA . GLU A 1 70 ? -5.156 28.156 10.094 1 90.38 70 GLU A CA 1
ATOM 539 C C . GLU A 1 70 ? -6.18 28.984 10.859 1 90.38 70 GLU A C 1
ATOM 541 O O . GLU A 1 70 ? -6.867 29.828 10.281 1 90.38 70 GLU A O 1
ATOM 546 N N . VAL A 1 71 ? -6.199 28.672 12.148 1 83.25 71 VAL A N 1
ATOM 547 C CA . VAL A 1 71 ? -7.059 29.453 13.023 1 83.25 71 VAL A CA 1
ATOM 548 C C . VAL A 1 71 ? -6.312 30.719 13.484 1 83.25 71 VAL A C 1
ATOM 550 O O . VAL A 1 71 ? -5.105 30.672 13.734 1 83.25 71 VAL A O 1
ATOM 553 N N . LYS A 1 72 ? -7.055 31.719 13.484 1 68.5 72 LYS A N 1
ATOM 554 C CA . LYS A 1 72 ? -6.457 32.969 13.922 1 68.5 72 LYS A CA 1
ATOM 555 C C . LYS A 1 72 ? -6.062 32.906 15.391 1 68.5 72 LYS A C 1
ATOM 557 O O . LYS A 1 72 ? -6.855 32.5 16.234 1 68.5 72 LYS A O 1
ATOM 562 N N . SER A 1 73 ? -4.812 32.969 15.523 1 59.78 73 SER A N 1
ATOM 563 C CA . SER A 1 73 ? -4.359 33.156 16.891 1 59.78 73 SER A CA 1
ATOM 564 C C . SER A 1 73 ? -4.5 34.594 17.359 1 59.78 73 SER A C 1
ATOM 566 O O . SER A 1 73 ? -4.301 35.531 16.562 1 59.78 73 SER A O 1
ATOM 568 N N . PRO A 1 74 ? -5.234 34.781 18.5 1 53.97 74 PRO A N 1
ATOM 569 C CA . PRO A 1 74 ? -5.359 36.156 18.969 1 53.97 74 PRO A CA 1
ATOM 570 C C . PRO A 1 74 ? -4.047 36.938 18.859 1 53.97 74 PRO A C 1
ATOM 572 O O . PRO A 1 74 ? -4.059 38.156 18.75 1 53.97 74 PRO A O 1
ATOM 575 N N . ARG A 1 75 ? -2.969 36.219 18.844 1 51.16 75 ARG A N 1
ATOM 576 C CA . ARG A 1 75 ? -1.667 36.875 18.844 1 51.16 75 ARG A CA 1
ATOM 577 C C . ARG A 1 75 ? -1.158 37.094 17.422 1 51.16 75 ARG A C 1
ATOM 579 O O . ARG A 1 75 ? -0.106 37.688 17.219 1 51.16 75 ARG A O 1
ATOM 586 N N . ASP A 1 76 ? -1.893 36.594 16.5 1 57.53 76 ASP A N 1
ATOM 587 C CA . ASP A 1 76 ? -1.381 36.688 15.133 1 57.53 76 ASP A CA 1
ATOM 588 C C . ASP A 1 76 ? -1.771 38.031 14.5 1 57.53 76 ASP A C 1
ATOM 590 O O . ASP A 1 76 ? -2.947 38.375 14.484 1 57.53 76 ASP A O 1
ATOM 594 N N . PRO A 1 77 ? -0.804 38.812 14.164 1 54.75 77 PRO A N 1
ATOM 595 C CA . PRO A 1 77 ? -1.081 40.094 13.547 1 54.75 77 PRO A CA 1
ATOM 596 C C . PRO A 1 77 ? -1.714 39.969 12.164 1 54.75 77 PRO A C 1
ATOM 598 O O . PRO A 1 77 ? -2.281 40.938 11.648 1 54.75 77 PRO A O 1
ATOM 601 N N . LEU A 1 78 ? -1.648 38.75 11.656 1 61.47 78 LEU A N 1
ATOM 602 C CA . LEU A 1 78 ? -2.15 38.594 10.297 1 61.47 78 LEU A CA 1
ATOM 603 C C . LEU A 1 78 ? -3.674 38.531 10.281 1 61.47 78 LEU A C 1
ATOM 605 O O . LEU A 1 78 ? -4.285 37.844 11.102 1 61.47 78 LEU A O 1
ATOM 609 N N . GLN A 1 79 ? -4.266 39.5 9.5 1 61.66 79 GLN A N 1
ATOM 610 C CA . GLN A 1 79 ? -5.711 39.438 9.297 1 61.66 79 GLN A CA 1
ATOM 611 C C . GLN A 1 79 ? -6.074 38.438 8.219 1 61.66 79 GLN A C 1
ATOM 613 O O . GLN A 1 79 ? -5.828 38.656 7.035 1 61.66 79 GLN A O 1
ATOM 618 N N . LEU A 1 80 ? -6.484 37.312 8.641 1 66.62 80 LEU A N 1
ATOM 619 C CA . LEU A 1 80 ? -6.855 36.281 7.699 1 66.62 80 LEU A CA 1
ATOM 620 C C . LEU A 1 80 ? -8.281 36.469 7.191 1 66.62 80 LEU A C 1
ATOM 622 O O . LEU A 1 80 ? -9.156 36.906 7.941 1 66.62 80 LEU A O 1
ATOM 626 N N . THR A 1 81 ? -8.352 36.375 5.785 1 65.38 81 THR A N 1
ATOM 627 C CA . THR A 1 81 ? -9.672 36.5 5.164 1 65.38 81 THR A CA 1
ATOM 628 C C . THR A 1 81 ? -10.547 35.312 5.543 1 65.38 81 THR A C 1
ATOM 630 O O . THR A 1 81 ? -10.062 34.156 5.621 1 65.38 81 THR A O 1
ATOM 633 N N . ASP A 1 82 ? -11.742 35.688 5.797 1 63.19 82 ASP A N 1
ATOM 634 C CA . ASP A 1 82 ? -12.703 34.656 6.23 1 63.19 82 ASP A CA 1
ATOM 635 C C . ASP A 1 82 ? -13.188 33.844 5.047 1 63.19 82 ASP A C 1
ATOM 637 O O . ASP A 1 82 ? -14.273 34.062 4.516 1 63.19 82 ASP A O 1
ATOM 641 N N . LEU A 1 83 ? -12.367 33.188 4.379 1 70.44 83 LEU A N 1
ATOM 642 C CA . LEU A 1 83 ? -12.75 32.188 3.4 1 70.44 83 LEU A CA 1
ATOM 643 C C . LEU A 1 83 ? -12.641 30.781 3.992 1 70.44 83 LEU A C 1
ATOM 645 O O . LEU A 1 83 ? -11.82 30.547 4.887 1 70.44 83 LEU A O 1
ATOM 649 N N . ASN A 1 84 ? -13.656 30.047 3.494 1 79 84 ASN A N 1
ATOM 650 C CA . ASN A 1 84 ? -13.633 28.672 3.98 1 79 84 ASN A CA 1
ATOM 651 C C . ASN A 1 84 ? -12.805 27.766 3.066 1 79 84 ASN A C 1
ATOM 653 O O . ASN A 1 84 ? -13.25 27.406 1.977 1 79 84 ASN A O 1
ATOM 657 N N . LEU A 1 85 ? -11.633 27.547 3.541 1 87.62 85 LEU A N 1
ATOM 658 C CA . LEU A 1 85 ? -10.805 26.578 2.836 1 87.62 85 LEU A CA 1
ATOM 659 C C . LEU A 1 85 ? -11.148 25.156 3.268 1 87.62 85 LEU A C 1
ATOM 661 O O . LEU A 1 85 ? -11.211 24.859 4.465 1 87.62 85 LEU A O 1
ATOM 665 N N . LYS A 1 86 ? -11.453 24.406 2.281 1 91.12 86 LYS A N 1
ATOM 666 C CA . LYS A 1 86 ? -11.734 23 2.555 1 91.12 86 LYS A CA 1
ATOM 667 C C . LYS A 1 86 ? -10.469 22.266 2.971 1 91.12 86 LYS A C 1
ATOM 669 O O . LYS A 1 86 ? -9.461 22.281 2.252 1 91.12 86 LYS A O 1
ATOM 674 N N . GLY A 1 87 ? -10.539 21.688 4.172 1 93.12 87 GLY A N 1
ATOM 675 C CA . GLY A 1 87 ? -9.414 20.891 4.609 1 93.12 87 GLY A CA 1
ATOM 676 C C . GLY A 1 87 ? -9.18 19.656 3.75 1 93.12 87 GLY A C 1
ATOM 677 O O . GLY A 1 87 ? -10.133 19.016 3.318 1 93.12 87 GLY A O 1
ATOM 678 N N . ARG A 1 88 ? -7.922 19.375 3.555 1 95 88 ARG A N 1
ATOM 679 C CA . ARG A 1 88 ? -7.543 18.25 2.699 1 95 88 ARG A CA 1
ATOM 680 C C . ARG A 1 88 ? -6.652 17.266 3.451 1 95 88 ARG A C 1
ATOM 682 O O . ARG A 1 88 ? -5.781 17.672 4.223 1 95 88 ARG A O 1
ATOM 689 N N . CYS A 1 89 ? -6.969 16.047 3.209 1 94 89 CYS A N 1
ATOM 690 C CA . CYS A 1 89 ? -6.16 14.961 3.75 1 94 89 CYS A CA 1
ATOM 691 C C . CYS A 1 89 ? -5.762 13.984 2.652 1 94 89 CYS A C 1
ATOM 693 O O . CYS A 1 89 ? -6.551 13.703 1.75 1 94 89 CYS A O 1
ATOM 695 N N . SER A 1 90 ? -4.543 13.555 2.723 1 93.38 90 SER A N 1
ATOM 696 C CA . SER A 1 90 ? -4.047 12.578 1.761 1 93.38 90 SER A CA 1
ATOM 697 C C . SER A 1 90 ? -3.188 11.516 2.443 1 93.38 90 SER A C 1
ATOM 699 O O . SER A 1 90 ? -2.234 11.844 3.152 1 93.38 90 SER A O 1
ATOM 701 N N . SER A 1 91 ? -3.557 10.32 2.215 1 90.62 91 SER A N 1
ATOM 702 C CA . SER A 1 91 ? -2.783 9.211 2.756 1 90.62 91 SER A CA 1
ATOM 703 C C . SER A 1 91 ? -1.767 8.695 1.742 1 90.62 91 SER A C 1
ATOM 705 O O . SER A 1 91 ? -1.896 7.578 1.237 1 90.62 91 SER A O 1
ATOM 707 N N . THR A 1 92 ? -0.844 9.469 1.37 1 84.69 92 THR A N 1
ATOM 708 C CA . THR A 1 92 ? 0.19 9.156 0.39 1 84.69 92 THR A CA 1
ATOM 709 C C . THR A 1 92 ? 1.556 9.633 0.875 1 84.69 92 THR A C 1
ATOM 711 O O . THR A 1 92 ? 1.654 10.297 1.908 1 84.69 92 THR A O 1
ATOM 714 N N . LEU A 1 93 ? 2.574 9.266 0.076 1 87.19 93 LEU A N 1
ATOM 715 C CA . LEU A 1 93 ? 3.926 9.711 0.401 1 87.19 93 LEU A CA 1
ATOM 716 C C . LEU A 1 93 ? 4.211 11.078 -0.21 1 87.19 93 LEU A C 1
ATOM 718 O O . LEU A 1 93 ? 5.16 11.758 0.194 1 87.19 93 LEU A O 1
ATOM 722 N N . ARG A 1 94 ? 3.404 11.328 -1.201 1 89.12 94 ARG A N 1
ATOM 723 C CA . ARG A 1 94 ? 3.555 12.594 -1.914 1 89.12 94 ARG A CA 1
ATOM 724 C C . ARG A 1 94 ? 2.197 13.234 -2.189 1 89.12 94 ARG A C 1
ATOM 726 O O . ARG A 1 94 ? 1.214 12.531 -2.43 1 89.12 94 ARG A O 1
ATOM 733 N N . ASP A 1 95 ? 2.27 14.531 -2.064 1 91.88 95 ASP A N 1
ATOM 734 C CA . ASP A 1 95 ? 1.024 15.25 -2.316 1 91.88 95 ASP A CA 1
ATOM 735 C C . ASP A 1 95 ? 1.297 16.625 -2.936 1 91.88 95 ASP A C 1
ATOM 737 O O . ASP A 1 95 ? 2.197 17.344 -2.496 1 91.88 95 ASP A O 1
ATOM 741 N N . SER A 1 96 ? 0.573 16.844 -3.99 1 92.5 96 SER A N 1
ATOM 742 C CA . SER A 1 96 ? 0.536 18.203 -4.52 1 92.5 96 SER A CA 1
ATOM 743 C C . SER A 1 96 ? -0.602 19 -3.898 1 92.5 96 SER A C 1
ATOM 745 O O . SER A 1 96 ? -1.772 18.641 -4.043 1 92.5 96 SER A O 1
ATOM 747 N N . LEU A 1 97 ? -0.322 20.078 -3.35 1 93.38 97 LEU A N 1
ATOM 748 C CA . LEU A 1 97 ? -1.279 20.766 -2.488 1 93.38 97 LEU A CA 1
ATOM 749 C C . LEU A 1 97 ? -2.283 21.562 -3.316 1 93.38 97 LEU A C 1
ATOM 751 O O . LEU A 1 97 ? -1.914 22.531 -3.982 1 93.38 97 LEU A O 1
ATOM 755 N N . ARG A 1 98 ? -3.441 21.156 -3.254 1 91.31 98 ARG A N 1
ATOM 756 C CA . ARG A 1 98 ? -4.605 21.812 -3.83 1 91.31 98 ARG A CA 1
ATOM 757 C C . ARG A 1 98 ? -5.793 21.781 -2.873 1 91.31 98 ARG A C 1
ATOM 759 O O . ARG A 1 98 ? -6.016 20.766 -2.199 1 91.31 98 ARG A O 1
ATOM 766 N N . THR A 1 99 ? -6.461 22.812 -2.736 1 91.5 99 THR A N 1
ATOM 767 C CA . THR A 1 99 ? -7.613 22.844 -1.843 1 91.5 99 THR A CA 1
ATOM 768 C C . THR A 1 99 ? -8.773 23.594 -2.488 1 91.5 99 THR A C 1
ATOM 770 O O . THR A 1 99 ? -8.562 24.469 -3.33 1 91.5 99 THR A O 1
ATOM 773 N N . ASP A 1 100 ? -9.953 23.234 -2.047 1 89.5 100 ASP A N 1
ATOM 774 C CA . ASP A 1 100 ? -11.117 24 -2.457 1 89.5 100 ASP A CA 1
ATOM 775 C C . ASP A 1 100 ? -11.297 25.234 -1.568 1 89.5 100 ASP A C 1
ATOM 777 O O . ASP A 1 100 ? -11 25.188 -0.373 1 89.5 100 ASP A O 1
ATOM 781 N N . VAL A 1 101 ? -11.719 26.234 -2.174 1 88.62 101 VAL A N 1
ATOM 782 C CA . VAL A 1 101 ? -12.078 27.453 -1.456 1 88.62 101 VAL A CA 1
ATOM 783 C C . VAL A 1 101 ? -13.531 27.828 -1.764 1 88.62 101 VAL A C 1
ATOM 785 O O . VAL A 1 101 ? -13.953 27.766 -2.918 1 88.62 101 VAL A O 1
ATOM 788 N N . CYS A 1 102 ? -14.18 28.109 -0.689 1 84.12 102 CYS A N 1
ATOM 789 C CA . CYS A 1 102 ? -15.602 28.422 -0.827 1 84.12 102 CYS A CA 1
ATOM 790 C C . CYS A 1 102 ? -15.922 29.781 -0.212 1 84.12 102 CYS A C 1
ATOM 792 O O . CYS A 1 102 ? -15.414 30.109 0.863 1 84.12 102 CYS A O 1
ATOM 794 N N . ASN A 1 103 ? -16.703 30.516 -0.954 1 80.25 103 ASN A N 1
ATOM 795 C CA . ASN A 1 103 ? -17.297 31.734 -0.418 1 80.25 103 ASN A CA 1
ATOM 796 C C . ASN A 1 103 ? -18.75 31.516 -0.001 1 80.25 103 ASN A C 1
ATOM 798 O O . ASN A 1 103 ? -19.656 31.609 -0.827 1 80.25 103 ASN A O 1
ATOM 802 N N . PHE A 1 104 ? -18.891 31.266 1.257 1 72.31 104 PHE A N 1
ATOM 803 C CA . PHE A 1 104 ? -20.25 31.016 1.712 1 72.31 104 PHE A CA 1
ATOM 804 C C . PHE A 1 104 ? -20.922 32.281 2.186 1 72.31 104 PHE A C 1
ATOM 806 O O . PHE A 1 104 ? -22 32.25 2.783 1 72.31 104 PHE A O 1
ATOM 813 N N . SER A 1 105 ? -20.25 33.344 1.96 1 71.31 105 SER A N 1
ATOM 814 C CA . SER A 1 105 ? -20.828 34.594 2.357 1 71.31 105 SER A CA 1
ATOM 815 C C . SER A 1 105 ? -21.906 35.062 1.375 1 71.31 105 SER A C 1
ATOM 817 O O . SER A 1 105 ? -21.922 34.625 0.224 1 71.31 105 SER A O 1
ATOM 819 N N . ASP A 1 106 ? -22.781 35.875 1.883 1 73.81 106 ASP A N 1
ATOM 820 C CA . ASP A 1 106 ? -23.859 36.438 1.057 1 73.81 106 ASP A CA 1
ATOM 821 C C . ASP A 1 106 ? -23.328 37.531 0.157 1 73.81 106 ASP A C 1
ATOM 823 O O . ASP A 1 106 ? -24.047 38.062 -0.702 1 73.81 106 ASP A O 1
ATOM 827 N N . THR A 1 107 ? -22.062 37.906 0.467 1 77.38 107 THR A N 1
ATOM 828 C CA . THR A 1 107 ? -21.484 38.969 -0.337 1 77.38 107 THR A CA 1
ATOM 829 C C . THR A 1 107 ? -20.344 38.438 -1.199 1 77.38 107 THR A C 1
ATOM 831 O O . THR A 1 107 ? -19.672 37.469 -0.825 1 77.38 107 THR A O 1
ATOM 834 N N . ARG A 1 108 ? -20.344 39 -2.328 1 80.19 108 ARG A N 1
ATOM 835 C CA . ARG A 1 108 ? -19.234 38.688 -3.217 1 80.19 108 ARG A CA 1
ATOM 836 C C . ARG A 1 108 ? -17.891 39.094 -2.586 1 80.19 108 ARG A C 1
ATOM 838 O O . ARG A 1 108 ? -17.797 40.156 -1.945 1 80.19 108 ARG A O 1
ATOM 845 N N . LEU A 1 109 ? -17.047 38.188 -2.6 1 75.81 109 LEU A N 1
ATOM 846 C CA . LEU A 1 109 ? -15.695 38.531 -2.178 1 75.81 109 LEU A CA 1
ATOM 847 C C . LEU A 1 109 ? -15.055 39.5 -3.158 1 75.81 109 LEU A C 1
ATOM 849 O O . LEU A 1 109 ? -14.914 39.188 -4.344 1 75.81 109 LEU A O 1
ATOM 853 N N . ARG A 1 110 ? -14.938 40.781 -2.699 1 69.19 110 ARG A N 1
ATOM 854 C CA . ARG A 1 110 ? -14.477 41.875 -3.547 1 69.19 110 ARG A CA 1
ATOM 855 C C . ARG A 1 110 ? -13 41.719 -3.898 1 69.19 110 ARG A C 1
ATOM 857 O O . ARG A 1 110 ? -12.25 41.062 -3.168 1 69.19 110 ARG A O 1
ATOM 864 N N . SER A 1 111 ? -12.742 42.312 -5.031 1 66.44 111 SER A N 1
ATOM 865 C CA . SER A 1 111 ? -11.375 42.375 -5.543 1 66.44 111 SER A CA 1
ATOM 866 C C . SER A 1 111 ? -10.461 43.125 -4.598 1 66.44 111 SER A C 1
ATOM 868 O O . SER A 1 111 ? -10.734 44.281 -4.27 1 66.44 111 SER A O 1
ATOM 870 N N . GLY A 1 112 ? -9.977 42.469 -3.439 1 64.81 112 GLY A N 1
ATOM 871 C CA . GLY A 1 112 ? -8.953 43 -2.553 1 64.81 112 GLY A CA 1
ATOM 872 C C . GLY A 1 112 ? -7.898 41.969 -2.17 1 64.81 112 GLY A C 1
ATOM 873 O O . GLY A 1 112 ? -7.898 40.875 -2.684 1 64.81 112 GLY A O 1
ATOM 874 N N . SER A 1 113 ? -6.953 42.625 -1.421 1 71.94 113 SER A N 1
ATOM 875 C CA . SER A 1 113 ? -5.891 41.781 -0.913 1 71.94 113 SER A CA 1
ATOM 876 C C . SER A 1 113 ? -6.418 40.812 0.151 1 71.94 113 SER A C 1
ATOM 878 O O . SER A 1 113 ? -6.809 41.219 1.239 1 71.94 113 SER A O 1
ATOM 880 N N . ASN A 1 114 ? -6.645 39.625 -0.267 1 77.62 114 ASN A N 1
ATOM 881 C CA . ASN A 1 114 ? -7.102 38.562 0.634 1 77.62 114 ASN A CA 1
ATOM 882 C C . ASN A 1 114 ? -5.949 37.656 1.073 1 77.62 114 ASN A C 1
ATOM 884 O O . ASN A 1 114 ? -5.223 37.125 0.236 1 77.62 114 ASN A O 1
ATOM 888 N N . THR A 1 115 ? -5.824 37.594 2.406 1 82.06 115 THR A N 1
ATOM 889 C CA . THR A 1 115 ? -4.77 36.75 2.953 1 82.06 115 THR A CA 1
ATOM 890 C C . THR A 1 115 ? -5.344 35.438 3.482 1 82.06 115 THR A C 1
ATOM 892 O O . THR A 1 115 ? -6.297 35.469 4.262 1 82.06 115 THR A O 1
ATOM 895 N N . MET A 1 116 ? -4.863 34.406 3.035 1 85.44 116 MET A N 1
ATOM 896 C CA . MET A 1 116 ? -5.246 33.062 3.498 1 85.44 116 MET A CA 1
ATOM 897 C C . MET A 1 116 ? -4.039 32.312 4.043 1 85.44 116 MET A C 1
ATOM 899 O O . MET A 1 116 ? -2.912 32.531 3.586 1 85.44 116 MET A O 1
ATOM 903 N N . SER A 1 117 ? -4.293 31.5 5.031 1 88.75 117 SER A N 1
ATOM 904 C CA . SER A 1 117 ? -3.225 30.719 5.637 1 88.75 117 SER A CA 1
ATOM 905 C C . SER A 1 117 ? -3.668 29.281 5.879 1 88.75 117 SER A C 1
ATOM 907 O O . SER A 1 117 ? -4.805 29.031 6.297 1 88.75 117 SER A O 1
ATOM 909 N N . VAL A 1 118 ? -2.775 28.391 5.535 1 92.38 118 VAL A N 1
ATOM 910 C CA . VAL A 1 118 ? -3.02 26.984 5.82 1 92.38 118 VAL A CA 1
ATOM 911 C C . VAL A 1 118 ? -1.824 26.391 6.566 1 92.38 118 VAL A C 1
ATOM 913 O O . VAL A 1 118 ? -0.693 26.859 6.406 1 92.38 118 VAL A O 1
ATOM 916 N N . LEU A 1 119 ? -2.078 25.469 7.371 1 94.12 119 LEU A N 1
ATOM 917 C CA . LEU A 1 119 ? -1.047 24.656 7.996 1 94.12 119 LEU A CA 1
ATOM 918 C C . LEU A 1 119 ? -0.992 23.266 7.359 1 94.12 119 LEU A C 1
ATOM 920 O O . LEU A 1 119 ? -2.023 22.609 7.199 1 94.12 119 LEU A O 1
ATOM 924 N N . VAL A 1 120 ? 0.181 22.859 6.965 1 96.44 120 VAL A N 1
ATOM 925 C CA . VAL A 1 120 ? 0.42 21.547 6.398 1 96.44 120 VAL A CA 1
ATOM 926 C C . VAL A 1 120 ? 1.23 20.703 7.379 1 96.44 120 VAL A C 1
ATOM 928 O O . VAL A 1 120 ? 2.273 21.141 7.871 1 96.44 120 VAL A O 1
ATOM 931 N N . PHE A 1 121 ? 0.77 19.594 7.703 1 96.44 121 PHE A N 1
ATOM 932 C CA . PHE A 1 121 ? 1.447 18.688 8.625 1 96.44 121 PHE A CA 1
ATOM 933 C C . PHE A 1 121 ? 1.134 17.234 8.281 1 96.44 121 PHE A C 1
ATOM 935 O O . PHE A 1 121 ? 0.235 16.953 7.48 1 96.44 121 PHE A O 1
ATOM 942 N N . ALA A 1 122 ? 1.902 16.266 8.812 1 96.94 122 ALA A N 1
ATOM 943 C CA . ALA A 1 122 ? 1.732 14.852 8.492 1 96.94 122 ALA A CA 1
ATOM 944 C C . ALA A 1 122 ? 1.59 14.016 9.766 1 96.94 122 ALA A C 1
ATOM 946 O O . ALA A 1 122 ? 2.451 14.062 10.648 1 96.94 122 ALA A O 1
ATOM 947 N N . LEU A 1 123 ? 0.509 13.344 9.805 1 95.88 123 LEU A N 1
ATOM 948 C CA . LEU A 1 123 ? 0.289 12.406 10.898 1 95.88 123 LEU A CA 1
ATOM 949 C C . LEU A 1 123 ? 0.869 11.031 10.562 1 95.88 123 LEU A C 1
ATOM 951 O O . LEU A 1 123 ? 0.442 10.398 9.594 1 95.88 123 LEU A O 1
ATOM 955 N N . PRO A 1 124 ? 1.753 10.57 11.375 1 92.62 124 PRO A N 1
ATOM 956 C CA . PRO A 1 124 ? 2.379 9.289 11.039 1 92.62 124 PRO A CA 1
ATOM 957 C C . PRO A 1 124 ? 1.416 8.117 11.164 1 92.62 124 PRO A C 1
ATOM 959 O O . PRO A 1 124 ? 0.614 8.062 12.102 1 92.62 124 PRO A O 1
ATOM 962 N N . LEU A 1 125 ? 1.538 7.234 10.227 1 92.38 125 LEU A N 1
ATOM 963 C CA . LEU A 1 125 ? 0.775 5.992 10.281 1 92.38 125 LEU A CA 1
ATOM 964 C C . LEU A 1 125 ? 1.654 4.832 10.742 1 92.38 125 LEU A C 1
ATOM 966 O O . LEU A 1 125 ? 2.582 4.434 10.031 1 92.38 125 LEU A O 1
ATOM 970 N N . VAL A 1 126 ? 1.345 4.395 11.906 1 85.31 126 VAL A N 1
ATOM 971 C CA . VAL A 1 126 ? 2.016 3.203 12.406 1 85.31 126 VAL A CA 1
ATOM 972 C C . VAL A 1 126 ? 1.152 1.972 12.141 1 85.31 126 VAL A C 1
ATOM 974 O O . VAL A 1 126 ? -0.072 2.076 12.039 1 85.31 126 VAL A O 1
ATOM 977 N N . ARG A 1 127 ? 1.745 0.935 12.039 1 83.19 127 ARG A N 1
ATOM 978 C CA . ARG A 1 127 ? 1 -0.285 11.742 1 83.19 127 ARG A CA 1
ATOM 979 C C . ARG A 1 127 ? 0.104 -0.673 12.914 1 83.19 127 ARG A C 1
ATOM 981 O O . ARG A 1 127 ? 0.565 -0.76 14.055 1 83.19 127 ARG A O 1
ATOM 988 N N . VAL A 1 128 ? -1.086 -0.845 12.578 1 85.25 128 VAL A N 1
ATOM 989 C CA . VAL A 1 128 ? -2.066 -1.358 13.531 1 85.25 128 VAL A CA 1
ATOM 990 C C . VAL A 1 128 ? -2.783 -2.568 12.93 1 85.25 128 VAL A C 1
ATOM 992 O O . VAL A 1 128 ? -3.482 -2.447 11.922 1 85.25 128 VAL A O 1
ATOM 995 N N . PRO A 1 129 ? -2.596 -3.732 13.516 1 79.56 129 PRO A N 1
ATOM 996 C CA . PRO A 1 129 ? -3.254 -4.926 12.977 1 79.56 129 PRO A CA 1
ATOM 997 C C . PRO A 1 129 ? -4.777 -4.852 13.07 1 79.56 129 PRO A C 1
ATOM 999 O O . PRO A 1 129 ? -5.316 -4.473 14.109 1 79.56 129 PRO A O 1
ATOM 1002 N N . VAL A 1 130 ? -5.391 -5.109 11.984 1 84.62 130 VAL A N 1
ATOM 1003 C CA . VAL A 1 130 ? -6.848 -5.133 11.945 1 84.62 130 VAL A CA 1
ATOM 1004 C C . VAL A 1 130 ? -7.328 -6.535 11.578 1 84.62 130 VAL A C 1
ATOM 1006 O O . VAL A 1 130 ? -6.762 -7.18 10.688 1 84.62 130 VAL A O 1
ATOM 1009 N N . THR A 1 131 ? -8.344 -6.996 12.266 1 78.88 131 THR A N 1
ATOM 1010 C CA . THR A 1 131 ? -8.906 -8.312 11.992 1 78.88 131 THR A CA 1
ATOM 1011 C C . THR A 1 131 ? -9.859 -8.25 10.797 1 78.88 131 THR A C 1
ATOM 1013 O O . THR A 1 131 ? -10.562 -7.254 10.609 1 78.88 131 THR A O 1
ATOM 1016 N N . GLY A 1 132 ? -9.852 -9.211 9.984 1 84.5 132 GLY A N 1
ATOM 1017 C CA . GLY A 1 132 ? -10.922 -9.336 9 1 84.5 132 GLY A CA 1
ATOM 1018 C C . GLY A 1 132 ? -12.281 -9.562 9.617 1 84.5 132 GLY A C 1
ATOM 1019 O O . GLY A 1 132 ? -12.891 -8.633 10.148 1 84.5 132 GLY A O 1
ATOM 1020 N N . ILE A 1 133 ? -12.703 -10.789 9.719 1 91.69 133 ILE A N 1
ATOM 1021 C CA . ILE A 1 133 ? -13.945 -11.195 10.383 1 91.69 133 ILE A CA 1
ATOM 1022 C C . ILE A 1 133 ? -13.625 -11.781 11.758 1 91.69 133 ILE A C 1
ATOM 1024 O O . ILE A 1 133 ? -12.961 -12.82 11.852 1 91.69 133 ILE A O 1
ATOM 1028 N N . HIS A 1 134 ? -14.094 -11.109 12.789 1 90.94 134 HIS A N 1
ATOM 1029 C CA . HIS A 1 134 ? -13.898 -11.625 14.133 1 90.94 134 HIS A CA 1
ATOM 1030 C C . HIS A 1 134 ? -14.883 -12.75 14.445 1 90.94 134 HIS A C 1
ATOM 1032 O O . HIS A 1 134 ? -16.078 -12.641 14.133 1 90.94 134 HIS A O 1
ATOM 1038 N N . LEU A 1 135 ? -14.344 -13.75 15.055 1 90.12 135 LEU A N 1
ATOM 1039 C CA . LEU A 1 135 ? -15.203 -14.844 15.492 1 90.12 135 LEU A CA 1
ATOM 1040 C C . LEU A 1 135 ? -15.781 -14.562 16.875 1 90.12 135 LEU A C 1
ATOM 1042 O O . LEU A 1 135 ? -15.117 -14.773 17.891 1 90.12 135 LEU A O 1
ATOM 1046 N N . PHE A 1 136 ? -17.047 -14.156 16.828 1 87.19 136 PHE A N 1
ATOM 1047 C CA . PHE A 1 136 ? -17.703 -13.867 18.094 1 87.19 136 PHE A CA 1
ATOM 1048 C C . PHE A 1 136 ? -18.203 -15.148 18.75 1 87.19 136 PHE A C 1
ATOM 1050 O O . PHE A 1 136 ? -18.438 -16.156 18.062 1 87.19 136 PHE A O 1
ATOM 1057 N N . ARG A 1 137 ? -18.359 -15.086 20.031 1 81 137 ARG A N 1
ATOM 1058 C CA . ARG A 1 137 ? -19.031 -16.172 20.734 1 81 137 ARG A CA 1
ATOM 1059 C C . ARG A 1 137 ? -20.547 -16.062 20.609 1 81 137 ARG A C 1
ATOM 1061 O O . ARG A 1 137 ? -21.109 -15.008 20.922 1 81 137 ARG A O 1
ATOM 1068 N N . GLY A 1 138 ? -21.062 -17.094 19.938 1 73.12 138 GLY A N 1
ATOM 1069 C CA . GLY A 1 138 ? -22.5 -17.062 19.734 1 73.12 138 GLY A CA 1
ATOM 1070 C C . GLY A 1 138 ? -23.297 -17.078 21.016 1 73.12 138 GLY A C 1
ATOM 1071 O O . GLY A 1 138 ? -22.781 -17.516 22.062 1 73.12 138 GLY A O 1
ATOM 1072 N N . ARG A 1 139 ? -24.516 -16.5 20.922 1 61.38 139 ARG A N 1
ATOM 1073 C CA . ARG A 1 139 ? -25.453 -16.562 22.047 1 61.38 139 ARG A CA 1
ATOM 1074 C C . ARG A 1 139 ? -26.141 -17.922 22.109 1 61.38 139 ARG A C 1
ATOM 1076 O O . ARG A 1 139 ? -26.297 -18.594 21.078 1 61.38 139 ARG A O 1
ATOM 1083 N N . ALA A 1 140 ? -26.484 -18.359 23.203 1 56.72 140 ALA A N 1
ATOM 1084 C CA . ALA A 1 140 ? -27.156 -19.641 23.438 1 56.72 140 ALA A CA 1
ATOM 1085 C C . ALA A 1 140 ? -28.359 -19.797 22.516 1 56.72 140 ALA A C 1
ATOM 1087 O O . ALA A 1 140 ? -28.625 -20.906 22.031 1 56.72 140 ALA A O 1
ATOM 1088 N N . GLN A 1 141 ? -29.016 -18.797 22.25 1 53.28 141 GLN A N 1
ATOM 1089 C CA . GLN A 1 141 ? -30.266 -18.859 21.484 1 53.28 141 GLN A CA 1
ATOM 1090 C C . GLN A 1 141 ? -30 -19.172 20.016 1 53.28 141 GLN A C 1
ATOM 1092 O O . GLN A 1 141 ? -30.859 -19.703 19.312 1 53.28 141 GLN A O 1
ATOM 1097 N N . SER A 1 142 ? -28.891 -18.797 19.453 1 57.91 142 SER A N 1
ATOM 1098 C CA . SER A 1 142 ? -28.547 -19.047 18.062 1 57.91 142 SER A CA 1
ATOM 1099 C C . SER A 1 142 ? -28.328 -20.531 17.797 1 57.91 142 SER A C 1
ATOM 1101 O O . SER A 1 142 ? -28.297 -20.969 16.641 1 57.91 142 SER A O 1
ATOM 1103 N N . GLU A 1 143 ? -28.203 -21.266 18.891 1 59.09 143 GLU A N 1
ATOM 1104 C CA . GLU A 1 143 ? -27.891 -22.688 18.812 1 59.09 143 GLU A CA 1
ATOM 1105 C C . GLU A 1 143 ? -29.062 -23.469 18.203 1 59.09 143 GLU A C 1
ATOM 1107 O O . GLU A 1 143 ? -28.844 -24.469 17.5 1 59.09 143 GLU A O 1
ATOM 1112 N N . ASN A 1 144 ? -30.25 -22.891 18.391 1 64.56 144 ASN A N 1
ATOM 1113 C CA . ASN A 1 144 ? -31.359 -23.781 18.062 1 64.56 144 ASN A CA 1
ATOM 1114 C C . ASN A 1 144 ? -31.938 -23.453 16.688 1 64.56 144 ASN A C 1
ATOM 1116 O O . ASN A 1 144 ? -32.875 -24.125 16.25 1 64.56 144 ASN A O 1
ATOM 1120 N N . ARG A 1 145 ? -31.391 -22.594 15.969 1 75.88 145 ARG A N 1
ATOM 1121 C CA . ARG A 1 145 ? -31.984 -22.312 14.672 1 75.88 145 ARG A CA 1
ATOM 1122 C C . ARG A 1 145 ? -31.297 -23.109 13.562 1 75.88 145 ARG A C 1
ATOM 1124 O O . ARG A 1 145 ? -30.078 -23.094 13.453 1 75.88 145 ARG A O 1
ATOM 1131 N N . PRO A 1 146 ? -32.156 -23.828 12.797 1 85.19 146 PRO A N 1
ATOM 1132 C CA . PRO A 1 146 ? -31.547 -24.562 11.695 1 85.19 146 PRO A CA 1
ATOM 1133 C C . PRO A 1 146 ? -30.891 -23.641 10.664 1 85.19 146 PRO A C 1
ATOM 1135 O O . PRO A 1 146 ? -31.406 -22.547 10.398 1 85.19 146 PRO A O 1
ATOM 1138 N N . PRO A 1 147 ? -29.828 -24.094 10.188 1 89.38 147 PRO A N 1
ATOM 1139 C CA . PRO A 1 147 ? -29.188 -23.312 9.133 1 89.38 147 PRO A CA 1
ATOM 1140 C C . PRO A 1 147 ? -30.047 -23.203 7.875 1 89.38 147 PRO A C 1
ATOM 1142 O O . PRO A 1 147 ? -30.891 -24.062 7.613 1 89.38 147 PRO A O 1
ATOM 1145 N N . ARG A 1 148 ? -29.812 -22.203 7.117 1 94.12 148 ARG A N 1
ATOM 1146 C CA . ARG A 1 148 ? -30.625 -21.906 5.941 1 94.12 148 ARG A CA 1
ATOM 1147 C C . ARG A 1 148 ? -29.938 -22.406 4.672 1 94.12 148 ARG A C 1
ATOM 1149 O O . ARG A 1 148 ? -30.469 -22.219 3.568 1 94.12 148 ARG A O 1
ATOM 1156 N N . ALA A 1 149 ? -28.812 -22.891 4.766 1 95.94 149 ALA A N 1
ATOM 1157 C CA . ALA A 1 149 ? -28.078 -23.484 3.645 1 95.94 149 ALA A CA 1
ATOM 1158 C C . ALA A 1 149 ? -27.359 -24.75 4.074 1 95.94 149 ALA A C 1
ATOM 1160 O O . ALA A 1 149 ? -26.953 -24.891 5.23 1 95.94 149 ALA A O 1
ATOM 1161 N N . ASN A 1 150 ? -27.281 -25.672 3.164 1 94.06 150 ASN A N 1
ATOM 1162 C CA . ASN A 1 150 ? -26.484 -26.859 3.387 1 94.06 150 ASN A CA 1
ATOM 1163 C C . ASN A 1 150 ? -25.016 -26.641 3.012 1 94.06 150 ASN A C 1
ATOM 1165 O O . ASN A 1 150 ? -24.719 -26.141 1.93 1 94.06 150 ASN A O 1
ATOM 1169 N N . ALA A 1 151 ? -24.219 -27.094 3.998 1 94.81 151 ALA A N 1
ATOM 1170 C CA . ALA A 1 151 ? -22.797 -26.812 3.77 1 94.81 151 ALA A CA 1
ATOM 1171 C C . ALA A 1 151 ? -22 -28.109 3.744 1 94.81 151 ALA A C 1
ATOM 1173 O O . ALA A 1 151 ? -22.094 -28.938 4.664 1 94.81 151 ALA A O 1
ATOM 1174 N N . ARG A 1 152 ? -21.234 -28.344 2.631 1 93.19 152 ARG A N 1
ATOM 1175 C CA . ARG A 1 152 ? -20.156 -29.328 2.586 1 93.19 152 ARG A CA 1
ATOM 1176 C C . ARG A 1 152 ? -18.797 -28.656 2.779 1 93.19 152 ARG A C 1
ATOM 1178 O O . ARG A 1 152 ? -18.391 -27.812 1.977 1 93.19 152 ARG A O 1
ATOM 1185 N N . VAL A 1 153 ? -18.188 -29.125 3.846 1 92.12 153 VAL A N 1
ATOM 1186 C CA . VAL A 1 153 ? -17.016 -28.359 4.258 1 92.12 153 VAL A CA 1
ATOM 1187 C C . VAL A 1 153 ? -15.773 -29.266 4.25 1 92.12 153 VAL A C 1
ATOM 1189 O O . VAL A 1 153 ? -15.836 -30.406 4.688 1 92.12 153 VAL A O 1
ATOM 1192 N N . THR A 1 154 ? -14.664 -28.75 3.66 1 87.44 154 THR A N 1
ATOM 1193 C CA . THR A 1 154 ? -13.336 -29.359 3.756 1 87.44 154 THR A CA 1
ATOM 1194 C C . THR A 1 154 ? -12.367 -28.438 4.484 1 87.44 154 THR A C 1
ATOM 1196 O O . THR A 1 154 ? -12.211 -27.266 4.102 1 87.44 154 THR A O 1
ATOM 1199 N N . ILE A 1 155 ? -11.789 -28.906 5.543 1 88.94 155 ILE A N 1
ATOM 1200 C CA . ILE A 1 155 ? -10.867 -28.109 6.348 1 88.94 155 ILE A CA 1
ATOM 1201 C C . ILE A 1 155 ? -9.461 -28.688 6.223 1 88.94 155 ILE A C 1
ATOM 1203 O O . ILE A 1 155 ? -9.258 -29.891 6.355 1 88.94 155 ILE A O 1
ATOM 1207 N N . ARG A 1 156 ? -8.555 -27.797 5.941 1 82.81 156 ARG A N 1
ATOM 1208 C CA . ARG A 1 156 ? -7.152 -28.188 5.875 1 82.81 156 ARG A CA 1
ATOM 1209 C C . ARG A 1 156 ? -6.273 -27.219 6.652 1 82.81 156 ARG A C 1
ATOM 1211 O O . ARG A 1 156 ? -6.555 -26.016 6.699 1 82.81 156 ARG A O 1
ATOM 1218 N N . ARG A 1 157 ? -5.238 -27.719 7.195 1 82.88 157 ARG A N 1
ATOM 1219 C CA . ARG A 1 157 ? -4.273 -26.875 7.891 1 82.88 157 ARG A CA 1
ATOM 1220 C C . ARG A 1 157 ? -3.166 -26.422 6.949 1 82.88 157 ARG A C 1
ATOM 1222 O O . ARG A 1 157 ? -2.594 -27.234 6.219 1 82.88 157 ARG A O 1
ATOM 1229 N N . ALA A 1 158 ? -3.049 -25.125 6.891 1 74.12 158 ALA A N 1
ATOM 1230 C CA . ALA A 1 158 ? -1.973 -24.531 6.105 1 74.12 158 ALA A CA 1
ATOM 1231 C C . ALA A 1 158 ? -1.034 -23.719 6.992 1 74.12 158 ALA A C 1
ATOM 1233 O O . ALA A 1 158 ? -1.32 -22.562 7.312 1 74.12 158 ALA A O 1
ATOM 1234 N N . GLN A 1 159 ? 0.128 -24.125 7.32 1 72.25 159 GLN A N 1
ATOM 1235 C CA . GLN A 1 159 ? 1.194 -23.516 8.109 1 72.25 159 GLN A CA 1
ATOM 1236 C C . GLN A 1 159 ? 0.631 -22.766 9.312 1 72.25 159 GLN A C 1
ATOM 1238 O O . GLN A 1 159 ? 0.52 -23.344 10.398 1 72.25 159 GLN A O 1
ATOM 1243 N N . TYR A 1 160 ? 0.131 -21.438 9.078 1 70.19 160 TYR A N 1
ATOM 1244 C CA . TYR A 1 160 ? -0.252 -20.625 10.227 1 70.19 160 TYR A CA 1
ATOM 1245 C C . TYR A 1 160 ? -1.75 -20.344 10.219 1 70.19 160 TYR A C 1
ATOM 1247 O O . TYR A 1 160 ? -2.236 -19.516 10.992 1 70.19 160 TYR A O 1
ATOM 1255 N N . MET A 1 161 ? -2.455 -21.047 9.391 1 83.12 161 MET A N 1
ATOM 1256 C CA . MET A 1 161 ? -3.898 -20.844 9.305 1 83.12 161 MET A CA 1
ATOM 1257 C C . MET A 1 161 ? -4.605 -22.125 8.867 1 83.12 161 MET A C 1
ATOM 1259 O O . MET A 1 161 ? -3.959 -23.062 8.414 1 83.12 161 MET A O 1
ATOM 1263 N N . TRP A 1 162 ? -5.875 -22.125 9.125 1 89.12 162 TRP A N 1
ATOM 1264 C CA . TRP A 1 162 ? -6.738 -23.172 8.586 1 89.12 162 TRP A CA 1
ATOM 1265 C C . TRP A 1 162 ? -7.473 -22.688 7.34 1 89.12 162 TRP A C 1
ATOM 1267 O O . TRP A 1 162 ? -7.992 -21.578 7.316 1 89.12 162 TRP A O 1
ATOM 1277 N N . THR A 1 163 ? -7.398 -23.484 6.344 1 87.75 163 THR A N 1
ATOM 1278 C CA . THR A 1 163 ? -8.172 -23.188 5.141 1 87.75 163 THR A CA 1
ATOM 1279 C C . THR A 1 163 ? -9.492 -23.969 5.148 1 87.75 163 THR A C 1
ATOM 1281 O O . THR A 1 163 ? -9.5 -25.172 5.395 1 87.75 163 THR A O 1
ATOM 1284 N N . VAL A 1 164 ? -10.57 -23.281 4.852 1 91.38 164 VAL A N 1
ATOM 1285 C CA . VAL A 1 164 ? -11.898 -23.875 4.844 1 91.38 164 VAL A CA 1
ATOM 1286 C C . VAL A 1 164 ? -12.562 -23.672 3.484 1 91.38 164 VAL A C 1
ATOM 1288 O O . VAL A 1 164 ? -12.766 -22.531 3.061 1 91.38 164 VAL A O 1
ATOM 1291 N N . LYS A 1 165 ? -12.859 -24.75 2.881 1 90.19 165 LYS A N 1
ATOM 1292 C CA . LYS A 1 165 ? -13.617 -24.719 1.635 1 90.19 165 LYS A CA 1
ATOM 1293 C C . LYS A 1 165 ? -15.062 -25.156 1.86 1 90.19 165 LYS A C 1
ATOM 1295 O O . LYS A 1 165 ? -15.312 -26.219 2.451 1 90.19 165 LYS A O 1
ATOM 1300 N N . VAL A 1 166 ? -15.969 -24.359 1.314 1 93.62 166 VAL A N 1
ATOM 1301 C CA . VAL A 1 166 ? -17.375 -24.625 1.579 1 93.62 166 VAL A CA 1
ATOM 1302 C C . VAL A 1 166 ? -18.156 -24.625 0.268 1 93.62 166 VAL A C 1
ATOM 1304 O O . VAL A 1 166 ? -18.062 -23.672 -0.516 1 93.62 166 VAL A O 1
ATOM 1307 N N . ASN A 1 167 ? -18.859 -25.641 0.061 1 92.25 167 ASN A N 1
ATOM 1308 C CA . ASN A 1 167 ? -19.875 -25.672 -0.981 1 92.25 167 ASN A CA 1
ATOM 1309 C C . ASN A 1 167 ? -21.281 -25.578 -0.392 1 92.25 167 ASN A C 1
ATOM 1311 O O . ASN A 1 167 ? -21.703 -26.453 0.358 1 92.25 167 ASN A O 1
ATOM 1315 N N . LEU A 1 168 ? -21.922 -24.547 -0.727 1 95.44 168 LEU A N 1
ATOM 1316 C CA . LEU A 1 168 ? -23.266 -24.328 -0.224 1 95.44 168 LEU A CA 1
ATOM 1317 C C . LEU A 1 168 ? -24.312 -24.719 -1.271 1 95.44 168 LEU A C 1
ATOM 1319 O O . LEU A 1 168 ? -24.188 -24.344 -2.439 1 95.44 168 LEU A O 1
ATOM 1323 N N . THR A 1 169 ? -25.266 -25.438 -0.819 1 94.62 169 THR A N 1
ATOM 1324 C CA . THR A 1 169 ? -26.391 -25.812 -1.673 1 94.62 169 THR A CA 1
ATOM 1325 C C . THR A 1 169 ? -27.719 -25.562 -0.959 1 94.62 169 THR A C 1
ATOM 1327 O O . THR A 1 169 ? -27.75 -25.406 0.264 1 94.62 169 THR A O 1
ATOM 1330 N N . GLY A 1 170 ? -28.859 -25.406 -1.716 1 94.62 170 GLY A N 1
ATOM 1331 C CA . GLY A 1 170 ? -30.172 -25.188 -1.136 1 94.62 170 GLY A CA 1
ATOM 1332 C C . GLY A 1 170 ? -30.234 -23.953 -0.267 1 94.62 170 GLY A C 1
ATOM 1333 O O . GLY A 1 170 ? -30.734 -24 0.862 1 94.62 170 GLY A O 1
ATOM 1334 N N . ILE A 1 171 ? -29.641 -22.969 -0.738 1 96.94 171 ILE A N 1
ATOM 1335 C CA . ILE A 1 171 ? -29.578 -21.75 0.057 1 96.94 171 ILE A CA 1
ATOM 1336 C C . ILE A 1 171 ? -30.953 -21.078 0.094 1 96.94 171 ILE A C 1
ATOM 1338 O O . ILE A 1 171 ? -31.547 -20.797 -0.952 1 96.94 171 ILE A O 1
ATOM 1342 N N . ASN A 1 172 ? -31.484 -20.844 1.256 1 96.56 172 ASN A N 1
ATOM 1343 C CA . ASN A 1 172 ? -32.688 -20.062 1.466 1 96.56 172 ASN A CA 1
ATOM 1344 C C . ASN A 1 172 ? -32.375 -18.625 1.856 1 96.56 172 ASN A C 1
ATOM 1346 O O . ASN A 1 172 ? -31.984 -18.359 2.994 1 96.56 172 ASN A O 1
ATOM 1350 N N . TRP A 1 173 ? -32.531 -17.797 0.882 1 97.25 173 TRP A N 1
ATOM 1351 C CA . TRP A 1 173 ? -32.188 -16.391 1.094 1 97.25 173 TRP A CA 1
ATOM 1352 C C . TRP A 1 173 ? -33.344 -15.641 1.721 1 97.25 173 TRP A C 1
ATOM 1354 O O . TRP A 1 173 ? -34.5 -15.859 1.346 1 97.25 173 TRP A O 1
ATOM 1364 N N . SER A 1 174 ? -33.094 -14.82 2.678 1 95.5 174 SER A N 1
ATOM 1365 C CA . SER A 1 174 ? -34.062 -13.883 3.238 1 95.5 174 SER A CA 1
ATOM 1366 C C . SER A 1 174 ? -33.875 -12.477 2.682 1 95.5 174 SER A C 1
ATOM 1368 O O . SER A 1 174 ? -32.75 -11.922 2.775 1 95.5 174 SER A O 1
ATOM 1370 N N . ARG A 1 175 ? -34.875 -11.984 2.129 1 95.38 175 ARG A N 1
ATOM 1371 C CA . ARG A 1 175 ? -34.781 -10.641 1.552 1 95.38 175 ARG A CA 1
ATOM 1372 C C . ARG A 1 175 ? -35.031 -9.578 2.613 1 95.38 175 ARG A C 1
ATOM 1374 O O . ARG A 1 175 ? -35.969 -9.695 3.42 1 95.38 175 ARG A O 1
ATOM 1381 N N . ARG A 1 176 ? -34.188 -8.586 2.631 1 94.25 176 ARG A N 1
ATOM 1382 C CA . ARG A 1 176 ? -34.344 -7.449 3.531 1 94.25 176 ARG A CA 1
ATOM 1383 C C . ARG A 1 176 ? -34.312 -6.133 2.76 1 94.25 176 ARG A C 1
ATOM 1385 O O . ARG A 1 176 ? -33.438 -5.941 1.897 1 94.25 176 ARG A O 1
ATOM 1392 N N . ARG A 1 177 ? -35.219 -5.297 3.064 1 92.81 177 ARG A N 1
ATOM 1393 C CA . ARG A 1 177 ? -35.219 -3.975 2.447 1 92.81 177 ARG A CA 1
ATOM 1394 C C . ARG A 1 177 ? -34.344 -2.996 3.229 1 92.81 177 ARG A C 1
ATOM 1396 O O . ARG A 1 177 ? -34.375 -3.002 4.461 1 92.81 177 ARG A O 1
ATOM 1403 N N . ASP A 1 178 ? -33.531 -2.262 2.504 1 90.5 178 ASP A N 1
ATOM 1404 C CA . ASP A 1 178 ? -32.656 -1.248 3.082 1 90.5 178 ASP A CA 1
ATOM 1405 C C . ASP A 1 178 ? -32.406 -0.121 2.088 1 90.5 178 ASP A C 1
ATOM 1407 O O . ASP A 1 178 ? -31.719 -0.327 1.078 1 90.5 178 ASP A O 1
ATOM 1411 N N . SER A 1 179 ? -32.812 1.035 2.4 1 87.56 179 SER A N 1
ATOM 1412 C CA . SER A 1 179 ? -32.719 2.178 1.497 1 87.56 179 SER A CA 1
ATOM 1413 C C . SER A 1 179 ? -31.266 2.656 1.374 1 87.56 179 SER A C 1
ATOM 1415 O O . SER A 1 179 ? -30.938 3.449 0.487 1 87.56 179 SER A O 1
ATOM 1417 N N . HIS A 1 180 ? -30.422 2.127 2.164 1 87.81 180 HIS A N 1
ATOM 1418 C CA . HIS A 1 180 ? -29.047 2.629 2.168 1 87.81 180 HIS A CA 1
ATOM 1419 C C . HIS A 1 180 ? -28.109 1.684 1.421 1 87.81 180 HIS A C 1
ATOM 1421 O O . HIS A 1 180 ? -26.891 1.859 1.448 1 87.81 180 HIS A O 1
ATOM 1427 N N . THR A 1 181 ? -28.625 0.719 0.809 1 90.25 181 THR A N 1
ATOM 1428 C CA . THR A 1 181 ? -27.844 -0.21 0.007 1 90.25 181 THR A CA 1
ATOM 1429 C C . THR A 1 181 ? -28.188 -0.069 -1.474 1 90.25 181 THR A C 1
ATOM 1431 O O . THR A 1 181 ? -29.266 0.402 -1.825 1 90.25 181 THR A O 1
ATOM 1434 N N . GLU A 1 182 ? -27.219 -0.494 -2.252 1 91.19 182 GLU A N 1
ATOM 1435 C CA . GLU A 1 182 ? -27.438 -0.43 -3.693 1 91.19 182 GLU A CA 1
ATOM 1436 C C . GLU A 1 182 ? -28.609 -1.311 -4.117 1 91.19 182 GLU A C 1
ATOM 1438 O O . GLU A 1 182 ? -28.703 -2.473 -3.715 1 91.19 182 GLU A O 1
ATOM 1443 N N . GLY A 1 183 ? -29.562 -0.787 -4.852 1 88.75 183 GLY A N 1
ATOM 1444 C CA . GLY A 1 183 ? -30.734 -1.525 -5.281 1 88.75 183 GLY A CA 1
ATOM 1445 C C . GLY A 1 183 ? -31.844 -1.532 -4.242 1 88.75 183 GLY A C 1
ATOM 1446 O O . GLY A 1 183 ? -32.938 -2.021 -4.508 1 88.75 183 GLY A O 1
ATOM 1447 N N . GLY A 1 184 ? -31.578 -1.115 -3.051 1 89.81 184 GLY A N 1
ATOM 1448 C CA . GLY A 1 184 ? -32.594 -0.931 -2.018 1 89.81 184 GLY A CA 1
ATOM 1449 C C . GLY A 1 184 ? -32.906 -2.207 -1.259 1 89.81 184 GLY A C 1
ATOM 1450 O O . GLY A 1 184 ? -33.875 -2.268 -0.518 1 89.81 184 GLY A O 1
ATOM 1451 N N . GLN A 1 185 ? -32.156 -3.199 -1.54 1 91.75 185 GLN A N 1
ATOM 1452 C CA . GLN A 1 185 ? -32.406 -4.465 -0.847 1 91.75 185 GLN A CA 1
ATOM 1453 C C . GLN A 1 185 ? -31.125 -5.305 -0.805 1 91.75 185 GLN A C 1
ATOM 1455 O O . GLN A 1 185 ? -30.203 -5.086 -1.592 1 91.75 185 GLN A O 1
ATOM 1460 N N . PHE A 1 186 ? -31.109 -6.184 0.155 1 93.94 186 PHE A N 1
ATOM 1461 C CA . PHE A 1 186 ? -30.062 -7.199 0.222 1 93.94 186 PHE A CA 1
ATOM 1462 C C . PHE A 1 186 ? -30.625 -8.523 0.718 1 93.94 186 PHE A C 1
ATOM 1464 O O . PHE A 1 186 ? -31.766 -8.586 1.165 1 93.94 186 PHE A O 1
ATOM 1471 N N . PHE A 1 187 ? -29.906 -9.578 0.569 1 96.44 187 PHE A N 1
ATOM 1472 C CA . PHE A 1 187 ? -30.312 -10.922 0.951 1 96.44 187 PHE A CA 1
ATOM 1473 C C . PHE A 1 187 ? -29.344 -11.531 1.958 1 96.44 187 PHE A C 1
ATOM 1475 O O . PHE A 1 187 ? -28.125 -11.32 1.858 1 96.44 187 PHE A O 1
ATOM 1482 N N . THR A 1 188 ? -29.859 -12.172 2.922 1 96.19 188 THR A N 1
ATOM 1483 C CA . THR A 1 188 ? -29.016 -12.797 3.938 1 96.19 188 THR A CA 1
ATOM 1484 C C . THR A 1 188 ? -29.328 -14.289 4.062 1 96.19 188 THR A C 1
ATOM 1486 O O . THR A 1 188 ? -30.438 -14.719 3.75 1 96.19 188 THR A O 1
ATOM 1489 N N . SER A 1 189 ? -28.359 -15.047 4.418 1 96.88 189 SER A N 1
ATOM 1490 C CA . SER A 1 189 ? -28.453 -16.469 4.727 1 96.88 189 SER A CA 1
ATOM 1491 C C . SER A 1 189 ? -27.359 -16.891 5.711 1 96.88 189 SER A C 1
ATOM 1493 O O . SER A 1 189 ? -26.578 -16.062 6.176 1 96.88 189 SER A O 1
ATOM 1495 N N . ASP A 1 190 ? -27.484 -18.094 6.148 1 95.75 190 ASP A N 1
ATOM 1496 C CA . ASP A 1 190 ? -26.469 -18.594 7.066 1 95.75 190 ASP A CA 1
ATOM 1497 C C . ASP A 1 190 ? -26.266 -20.094 6.914 1 95.75 190 ASP A C 1
ATOM 1499 O O . ASP A 1 190 ? -27.125 -20.781 6.367 1 95.75 190 ASP A O 1
ATOM 1503 N N . PHE A 1 191 ? -25.141 -20.562 7.344 1 95.5 191 PHE A N 1
ATOM 1504 C CA . PHE A 1 191 ? -24.828 -21.984 7.41 1 95.5 191 PHE A CA 1
ATOM 1505 C C . PHE A 1 191 ? -23.922 -22.281 8.602 1 95.5 191 PHE A C 1
ATOM 1507 O O . PHE A 1 191 ? -23.391 -21.375 9.219 1 95.5 191 PHE A O 1
ATOM 1514 N N . THR A 1 192 ? -23.875 -23.531 8.961 1 92.44 192 THR A N 1
ATOM 1515 C CA . THR A 1 192 ? -23.031 -23.984 10.055 1 92.44 192 THR A CA 1
ATOM 1516 C C . THR A 1 192 ? -22.109 -25.109 9.586 1 92.44 192 THR A C 1
ATOM 1518 O O . THR A 1 192 ? -22.438 -25.859 8.672 1 92.44 192 THR A O 1
ATOM 1521 N N . PHE A 1 193 ? -20.922 -25.109 10.164 1 91.19 193 PHE A N 1
ATOM 1522 C CA . PHE A 1 193 ? -20.031 -26.25 9.906 1 91.19 193 PHE A CA 1
ATOM 1523 C C . PHE A 1 193 ? -19.25 -26.625 11.156 1 91.19 193 PHE A C 1
ATOM 1525 O O . PHE A 1 193 ? -19.016 -25.781 12.023 1 91.19 193 PHE A O 1
ATOM 1532 N N . ALA A 1 194 ? -18.859 -27.859 11.18 1 89.94 194 ALA A N 1
ATOM 1533 C CA . ALA A 1 194 ? -18.062 -28.375 12.289 1 89.94 194 ALA A CA 1
ATOM 1534 C C . ALA A 1 194 ? -16.578 -28.078 12.078 1 89.94 194 ALA A C 1
ATOM 1536 O O . ALA A 1 194 ? -16.062 -28.188 10.969 1 89.94 194 ALA A O 1
ATOM 1537 N N . THR A 1 195 ? -15.945 -27.672 13.086 1 86.88 195 THR A N 1
ATOM 1538 C CA . THR A 1 195 ? -14.547 -27.266 12.969 1 86.88 195 THR A CA 1
ATOM 1539 C C . THR A 1 195 ? -13.617 -28.469 13.133 1 86.88 195 THR A C 1
ATOM 1541 O O . THR A 1 195 ? -12.438 -28.406 12.773 1 86.88 195 THR A O 1
ATOM 1544 N N . ASP A 1 196 ? -14.094 -29.578 13.469 1 77.69 196 ASP A N 1
ATOM 1545 C CA . ASP A 1 196 ? -13.32 -30.812 13.625 1 77.69 196 ASP A CA 1
ATOM 1546 C C . ASP A 1 196 ? -12.039 -30.547 14.422 1 77.69 196 ASP A C 1
ATOM 1548 O O . ASP A 1 196 ? -12.102 -30.234 15.609 1 77.69 196 ASP A O 1
ATOM 1552 N N . LEU A 1 197 ? -10.852 -30.484 13.711 1 74.69 197 LEU A N 1
ATOM 1553 C CA . LEU A 1 197 ? -9.531 -30.406 14.328 1 74.69 197 LEU A CA 1
ATOM 1554 C C . LEU A 1 197 ? -9.133 -28.969 14.602 1 74.69 197 LEU A C 1
ATOM 1556 O O . LEU A 1 197 ? -8.109 -28.703 15.234 1 74.69 197 LEU A O 1
ATOM 1560 N N . MET A 1 198 ? -9.898 -28.031 14.242 1 84.38 198 MET A N 1
ATOM 1561 C CA . MET A 1 198 ? -9.547 -26.641 14.469 1 84.38 198 MET A CA 1
ATOM 1562 C C . MET A 1 198 ? -9.922 -26.203 15.875 1 84.38 198 MET A C 1
ATOM 1564 O O . MET A 1 198 ? -11.102 -26.109 16.219 1 84.38 198 MET A O 1
ATOM 1568 N N . PRO A 1 199 ? -8.906 -26 16.672 1 80.75 199 PRO A N 1
ATOM 1569 C CA . PRO A 1 199 ? -9.227 -25.594 18.031 1 80.75 199 PRO A CA 1
ATOM 1570 C C . PRO A 1 199 ? -9.812 -24.188 18.094 1 80.75 199 PRO A C 1
ATOM 1572 O O . PRO A 1 199 ? -9.117 -23.203 17.812 1 80.75 199 PRO A O 1
ATOM 1575 N N . LEU A 1 200 ? -11.008 -24.094 18.547 1 81.75 200 LEU A N 1
ATOM 1576 C CA . LEU A 1 200 ? -11.711 -22.812 18.594 1 81.75 200 LEU A CA 1
ATOM 1577 C C . LEU A 1 200 ? -11.172 -21.938 19.719 1 81.75 200 LEU A C 1
ATOM 1579 O O . LEU A 1 200 ? -11.453 -20.734 19.766 1 81.75 200 LEU A O 1
ATOM 1583 N N . THR A 1 201 ? -10.344 -22.469 20.547 1 78.12 201 THR A N 1
ATOM 1584 C CA . THR A 1 201 ? -9.75 -21.719 21.641 1 78.12 201 THR A CA 1
ATOM 1585 C C . THR A 1 201 ? -8.555 -20.891 21.141 1 78.12 201 THR A C 1
ATOM 1587 O O . THR A 1 201 ? -8.133 -19.953 21.812 1 78.12 201 THR A O 1
ATOM 1590 N N . VAL A 1 202 ? -8.086 -21.281 20 1 80.56 202 VAL A N 1
ATOM 1591 C CA . VAL A 1 202 ? -6.844 -20.656 19.547 1 80.56 202 VAL A CA 1
ATOM 1592 C C . VAL A 1 202 ? -7.117 -19.734 18.375 1 80.56 202 VAL A C 1
ATOM 1594 O O . VAL A 1 202 ? -6.328 -18.828 18.078 1 80.56 202 VAL A O 1
ATOM 1597 N N . VAL A 1 203 ? -8.25 -19.969 17.766 1 86.81 203 VAL A N 1
ATOM 1598 C CA . VAL A 1 203 ? -8.539 -19.156 16.594 1 86.81 203 VAL A CA 1
ATOM 1599 C C . VAL A 1 203 ? -9.609 -18.109 16.922 1 86.81 203 VAL A C 1
ATOM 1601 O O . VAL A 1 203 ? -10.547 -18.406 17.656 1 86.81 203 VAL A O 1
ATOM 1604 N N . ASP A 1 204 ? -9.453 -16.875 16.391 1 88.12 204 ASP A N 1
ATOM 1605 C CA . ASP A 1 204 ? -10.406 -15.82 16.719 1 88.12 204 ASP A CA 1
ATOM 1606 C C . ASP A 1 204 ? -10.742 -14.984 15.477 1 88.12 204 ASP A C 1
ATOM 1608 O O . ASP A 1 204 ? -11.461 -13.984 15.57 1 88.12 204 ASP A O 1
ATOM 1612 N N . ALA A 1 205 ? -10.266 -15.328 14.352 1 92.06 205 ALA A N 1
ATOM 1613 C CA . ALA A 1 205 ? -10.492 -14.508 13.164 1 92.06 205 ALA A CA 1
ATOM 1614 C C . ALA A 1 205 ? -10.664 -15.375 11.922 1 92.06 205 ALA A C 1
ATOM 1616 O O . ALA A 1 205 ? -10.242 -16.531 11.898 1 92.06 205 ALA A O 1
ATOM 1617 N N . MET A 1 206 ? -11.305 -14.75 10.969 1 93.25 206 MET A N 1
ATOM 1618 C CA . MET A 1 206 ? -11.531 -15.383 9.672 1 93.25 206 MET A CA 1
ATOM 1619 C C . MET A 1 206 ? -11.406 -14.367 8.547 1 93.25 206 MET A C 1
ATOM 1621 O O . MET A 1 206 ? -11.633 -13.172 8.75 1 93.25 206 MET A O 1
ATOM 1625 N N . ASP A 1 207 ? -10.992 -14.883 7.406 1 92.88 207 ASP A N 1
ATOM 1626 C CA . ASP A 1 207 ? -11 -14.062 6.195 1 92.88 207 ASP A CA 1
ATOM 1627 C C . ASP A 1 207 ? -11.68 -14.797 5.043 1 92.88 207 ASP A C 1
ATOM 1629 O O . ASP A 1 207 ? -11.5 -16 4.875 1 92.88 207 ASP A O 1
ATOM 1633 N N . GLN A 1 208 ? -12.492 -14.062 4.348 1 94.94 208 GLN A N 1
ATOM 1634 C CA . GLN A 1 208 ? -13 -14.578 3.08 1 94.94 208 GLN A CA 1
ATOM 1635 C C . GLN A 1 208 ? -11.953 -14.453 1.975 1 94.94 208 GLN A C 1
ATOM 1637 O O . GLN A 1 208 ? -11.562 -13.344 1.608 1 94.94 208 GLN A O 1
ATOM 1642 N N . LEU A 1 209 ? -11.594 -15.516 1.444 1 92.44 209 LEU A N 1
ATOM 1643 C CA . LEU A 1 209 ? -10.5 -15.508 0.477 1 92.44 209 LEU A CA 1
ATOM 1644 C C . LEU A 1 209 ? -11.039 -15.531 -0.95 1 92.44 209 LEU A C 1
ATOM 1646 O O . LEU A 1 209 ? -10.438 -14.938 -1.854 1 92.44 209 LEU A O 1
ATOM 1650 N N . ALA A 1 210 ? -12.125 -16.266 -1.142 1 91.62 210 ALA A N 1
ATOM 1651 C CA . ALA A 1 210 ? -12.711 -16.391 -2.475 1 91.62 210 ALA A CA 1
ATOM 1652 C C . ALA A 1 210 ? -14.195 -16.719 -2.393 1 91.62 210 ALA A C 1
ATOM 1654 O O . ALA A 1 210 ? -14.648 -17.328 -1.423 1 91.62 210 ALA A O 1
ATOM 1655 N N . CYS A 1 211 ? -14.844 -16.328 -3.371 1 92.44 211 CYS A N 1
ATOM 1656 C CA . CYS A 1 211 ? -16.266 -16.609 -3.523 1 92.44 211 CYS A CA 1
ATOM 1657 C C . CYS A 1 211 ? -16.641 -16.719 -4.992 1 92.44 211 CYS A C 1
ATOM 1659 O O . CYS A 1 211 ? -16.172 -15.945 -5.828 1 92.44 211 CYS A O 1
ATOM 1661 N N . SER A 1 212 ? -17.516 -17.641 -5.305 1 87.56 212 SER A N 1
ATOM 1662 C CA . SER A 1 212 ? -17.922 -17.859 -6.691 1 87.56 212 SER A CA 1
ATOM 1663 C C . SER A 1 212 ? -18.844 -16.734 -7.18 1 87.56 212 SER A C 1
ATOM 1665 O O . SER A 1 212 ? -19.047 -16.578 -8.383 1 87.56 212 SER A O 1
ATOM 1667 N N . ASP A 1 213 ? -19.422 -16.062 -6.215 1 90.5 213 ASP A N 1
ATOM 1668 C CA . ASP A 1 213 ? -20.281 -14.922 -6.543 1 90.5 213 ASP A CA 1
ATOM 1669 C C . ASP A 1 213 ? -19.641 -13.609 -6.098 1 90.5 213 ASP A C 1
ATOM 1671 O O . ASP A 1 213 ? -19.172 -13.492 -4.965 1 90.5 213 ASP A O 1
ATOM 1675 N N . ALA A 1 214 ? -19.703 -12.641 -6.957 1 88.06 214 ALA A N 1
ATOM 1676 C CA . ALA A 1 214 ? -18.969 -11.398 -6.719 1 88.06 214 ALA A CA 1
ATOM 1677 C C . ALA A 1 214 ? -19.703 -10.523 -5.695 1 88.06 214 ALA A C 1
ATOM 1679 O O . ALA A 1 214 ? -19.094 -9.641 -5.082 1 88.06 214 ALA A O 1
ATOM 1680 N N . ASP A 1 215 ? -20.969 -10.758 -5.496 1 91.75 215 ASP A N 1
ATOM 1681 C CA . ASP A 1 215 ? -21.766 -9.859 -4.664 1 91.75 215 ASP A CA 1
ATOM 1682 C C . ASP A 1 215 ? -22.094 -10.508 -3.322 1 91.75 215 ASP A C 1
ATOM 1684 O O . ASP A 1 215 ? -22.953 -10.016 -2.584 1 91.75 215 ASP A O 1
ATOM 1688 N N . THR A 1 216 ? -21.484 -11.625 -3.074 1 95 216 THR A N 1
ATOM 1689 C CA . THR A 1 216 ? -21.766 -12.297 -1.812 1 95 216 THR A CA 1
ATOM 1690 C C . THR A 1 216 ? -20.562 -12.211 -0.881 1 95 216 THR A C 1
ATOM 1692 O O . THR A 1 216 ? -19.422 -12.484 -1.292 1 95 216 THR A O 1
ATOM 1695 N N . TYR A 1 217 ? -20.828 -11.852 0.363 1 96.06 217 TYR A N 1
ATOM 1696 C CA . TYR A 1 217 ? -19.797 -11.711 1.385 1 96.06 217 TYR A CA 1
ATOM 1697 C C . TYR A 1 217 ? -20.219 -12.398 2.68 1 96.06 217 TYR A C 1
ATOM 1699 O O . TYR A 1 217 ? -21.406 -12.539 2.959 1 96.06 217 TYR A O 1
ATOM 1707 N N . ILE A 1 218 ? -19.203 -12.828 3.391 1 97.06 218 ILE A N 1
ATOM 1708 C CA . ILE A 1 218 ? -19.484 -13.195 4.773 1 97.06 218 ILE A CA 1
ATOM 1709 C C . ILE A 1 218 ? -19.766 -11.938 5.598 1 97.06 218 ILE A C 1
ATOM 1711 O O . ILE A 1 218 ? -18.969 -10.992 5.574 1 97.06 218 ILE A O 1
ATOM 1715 N N . GLN A 1 219 ? -20.812 -11.898 6.25 1 95.88 219 GLN A N 1
ATOM 1716 C CA . GLN A 1 219 ? -21.188 -10.734 7.055 1 95.88 219 GLN A CA 1
ATOM 1717 C C . GLN A 1 219 ? -20.594 -10.836 8.461 1 95.88 219 GLN A C 1
ATOM 1719 O O . GLN A 1 219 ? -20.062 -9.859 8.984 1 95.88 219 GLN A O 1
ATOM 1724 N N . LYS A 1 220 ? -20.797 -11.914 9.039 1 94.31 220 LYS A N 1
ATOM 1725 C CA . LYS A 1 220 ? -20.297 -12.188 10.383 1 94.31 220 LYS A CA 1
ATOM 1726 C C . LYS A 1 220 ? -20.188 -13.688 10.633 1 94.31 220 LYS A C 1
ATOM 1728 O O . LYS A 1 220 ? -20.719 -14.492 9.867 1 94.31 220 LYS A O 1
ATOM 1733 N N . ALA A 1 221 ? -19.453 -14.031 11.664 1 93.25 221 ALA A N 1
ATOM 1734 C CA . ALA A 1 221 ? -19.266 -15.422 12.07 1 93.25 221 ALA A CA 1
ATOM 1735 C C . ALA A 1 221 ? -19.25 -15.547 13.594 1 93.25 221 ALA A C 1
ATOM 1737 O O . ALA A 1 221 ? -18.766 -14.656 14.297 1 93.25 221 ALA A O 1
ATOM 1738 N N . GLU A 1 222 ? -19.844 -16.672 14.047 1 89.94 222 GLU A N 1
ATOM 1739 C CA . GLU A 1 222 ? -19.922 -16.922 15.484 1 89.94 222 GLU A CA 1
ATOM 1740 C C . GLU A 1 222 ? -19.672 -18.391 15.805 1 89.94 222 GLU A C 1
ATOM 1742 O O . GLU A 1 222 ? -19.984 -19.266 14.992 1 89.94 222 GLU A O 1
ATOM 1747 N N . THR A 1 223 ? -19.094 -18.547 16.922 1 87.44 223 THR A N 1
ATOM 1748 C CA . THR A 1 223 ? -18.984 -19.922 17.422 1 87.44 223 THR A CA 1
ATOM 1749 C C . THR A 1 223 ? -20.266 -20.328 18.156 1 87.44 223 THR A C 1
ATOM 1751 O O . THR A 1 223 ? -20.859 -19.516 18.875 1 87.44 223 THR A O 1
ATOM 1754 N N . VAL A 1 224 ? -20.688 -21.5 17.875 1 80.69 224 VAL A N 1
ATOM 1755 C CA . VAL A 1 224 ? -21.953 -21.938 18.453 1 80.69 224 VAL A CA 1
ATOM 1756 C C . VAL A 1 224 ? -21.688 -23.031 19.484 1 80.69 224 VAL A C 1
ATOM 1758 O O . VAL A 1 224 ? -21.094 -24.062 19.172 1 80.69 224 VAL A O 1
ATOM 1761 N N . GLY A 1 225 ? -22.328 -22.766 20.641 1 67.94 225 GLY A N 1
ATOM 1762 C CA . GLY A 1 225 ? -22.422 -23.75 21.703 1 67.94 225 GLY A CA 1
ATOM 1763 C C . GLY A 1 225 ? -21.078 -24.328 22.125 1 67.94 225 GLY A C 1
ATOM 1764 O O . GLY A 1 225 ? -20.031 -23.719 21.859 1 67.94 225 GLY A O 1
ATOM 1765 N N . GLU A 1 226 ? -21.234 -25.25 22.969 1 62.78 226 GLU A N 1
ATOM 1766 C CA . GLU A 1 226 ? -20.094 -26.016 23.453 1 62.78 226 GLU A CA 1
ATOM 1767 C C . GLU A 1 226 ? -19.594 -27 22.406 1 62.78 226 GLU A C 1
ATOM 1769 O O . GLU A 1 226 ? -18.531 -27.609 22.562 1 62.78 226 GLU A O 1
ATOM 1774 N N . GLN A 1 227 ? -20.406 -26.953 21.266 1 63.59 227 GLN A N 1
ATOM 1775 C CA . GLN A 1 227 ? -20.016 -27.844 20.188 1 63.59 227 GLN A CA 1
ATOM 1776 C C . GLN A 1 227 ? -19.062 -27.156 19.219 1 63.59 227 GLN A C 1
ATOM 1778 O O . GLN A 1 227 ? -19.031 -25.938 19.141 1 63.59 227 GLN A O 1
ATOM 1783 N N . ASN A 1 228 ? -17.812 -27.562 18.922 1 82.06 228 ASN A N 1
ATOM 1784 C CA . ASN A 1 228 ? -16.797 -27.188 17.953 1 82.06 228 ASN A CA 1
ATOM 1785 C C . ASN A 1 228 ? -17.391 -26.812 16.609 1 82.06 228 ASN A C 1
ATOM 1787 O O . ASN A 1 228 ? -16.984 -27.328 15.57 1 82.06 228 ASN A O 1
ATOM 1791 N N . LEU A 1 229 ? -18.656 -25.844 16.703 1 87.81 229 LEU A N 1
ATOM 1792 C CA . LEU A 1 229 ? -19.312 -25.406 15.477 1 87.81 229 LEU A CA 1
ATOM 1793 C C . LEU A 1 229 ? -19.109 -23.922 15.25 1 87.81 229 LEU A C 1
ATOM 1795 O O . LEU A 1 229 ? -19.078 -23.141 16.203 1 87.81 229 LEU A O 1
ATOM 1799 N N . ILE A 1 230 ? -19.016 -23.547 13.984 1 91.88 230 ILE A N 1
ATOM 1800 C CA . ILE A 1 230 ? -19 -22.156 13.578 1 91.88 230 ILE A CA 1
ATOM 1801 C C . ILE A 1 230 ? -20.203 -21.859 12.688 1 91.88 230 ILE A C 1
ATOM 1803 O O . ILE A 1 230 ? -20.469 -22.594 11.734 1 91.88 230 ILE A O 1
ATOM 1807 N N . ARG A 1 231 ? -20.984 -20.906 13.055 1 93.12 231 ARG A N 1
ATOM 1808 C CA . ARG A 1 231 ? -22.062 -20.391 12.211 1 93.12 231 ARG A CA 1
ATOM 1809 C C . ARG A 1 231 ? -21.609 -19.188 11.414 1 93.12 231 ARG A C 1
ATOM 1811 O O . ARG A 1 231 ? -21.062 -18.234 11.977 1 93.12 231 ARG A O 1
ATOM 1818 N N . VAL A 1 232 ? -21.797 -19.234 10.141 1 96.06 232 VAL A N 1
ATOM 1819 C CA . VAL A 1 232 ? -21.375 -18.156 9.242 1 96.06 232 VAL A CA 1
ATOM 1820 C C . VAL A 1 232 ? -22.609 -17.516 8.609 1 96.06 232 VAL A C 1
ATOM 1822 O O . VAL A 1 232 ? -23.469 -18.203 8.062 1 96.06 232 VAL A O 1
ATOM 1825 N N . TYR A 1 233 ? -22.703 -16.219 8.75 1 95.5 233 TYR A N 1
ATOM 1826 C CA . TYR A 1 233 ? -23.766 -15.438 8.125 1 95.5 233 TYR A CA 1
ATOM 1827 C C . TYR A 1 233 ? -23.266 -14.797 6.832 1 95.5 233 TYR A C 1
ATOM 1829 O O . TYR A 1 233 ? -22.219 -14.156 6.809 1 95.5 233 TYR A O 1
ATOM 1837 N N . ILE A 1 234 ? -24 -14.961 5.781 1 97.62 234 ILE A N 1
ATOM 1838 C CA . ILE A 1 234 ? -23.609 -14.406 4.492 1 97.62 234 ILE A CA 1
ATOM 1839 C C . ILE A 1 234 ? -24.625 -13.359 4.039 1 97.62 234 ILE A C 1
ATOM 1841 O O . ILE A 1 234 ? -25.781 -13.406 4.445 1 97.62 234 ILE A O 1
ATOM 1845 N N . ILE A 1 235 ? -24.141 -12.422 3.26 1 96.38 235 ILE A N 1
ATOM 1846 C CA . ILE A 1 235 ? -24.969 -11.336 2.727 1 96.38 235 ILE A CA 1
ATOM 1847 C C . ILE A 1 235 ? -24.734 -11.211 1.223 1 96.38 235 ILE A C 1
ATOM 1849 O O . ILE A 1 235 ? -23.609 -11.352 0.745 1 96.38 235 ILE A O 1
ATOM 1853 N N . HIS A 1 236 ? -25.734 -11.094 0.495 1 96.69 236 HIS A N 1
ATOM 1854 C CA . HIS A 1 236 ? -25.719 -10.836 -0.94 1 96.69 236 HIS A CA 1
ATOM 1855 C C . HIS A 1 236 ? -26.234 -9.438 -1.258 1 96.69 236 HIS A C 1
ATOM 1857 O O . HIS A 1 236 ? -27.344 -9.078 -0.848 1 96.69 236 HIS A O 1
ATOM 1863 N N . LEU A 1 237 ? -25.531 -8.664 -2.098 1 94 237 LEU A N 1
ATOM 1864 C CA . LEU A 1 237 ? -25.797 -7.234 -2.229 1 94 237 LEU A CA 1
ATOM 1865 C C . LEU A 1 237 ? -26.375 -6.914 -3.602 1 94 237 LEU A C 1
ATOM 1867 O O . LEU A 1 237 ? -26.531 -5.742 -3.955 1 94 237 LEU A O 1
ATOM 1871 N N . SER A 1 238 ? -26.672 -7.906 -4.352 1 89.38 238 SER A N 1
ATOM 1872 C CA . SER A 1 238 ? -27.328 -7.703 -5.648 1 89.38 238 SER A CA 1
ATOM 1873 C C . SER A 1 238 ? -28.719 -8.289 -5.664 1 89.38 238 SER A C 1
ATOM 1875 O O . SER A 1 238 ? -29.156 -8.922 -4.695 1 89.38 238 SER A O 1
ATOM 1877 N N . GLY A 1 239 ? -29.516 -8.039 -6.805 1 88.75 239 GLY A N 1
ATOM 1878 C CA . GLY A 1 239 ? -30.922 -8.406 -6.879 1 88.75 239 GLY A CA 1
ATOM 1879 C C . GLY A 1 239 ? -31.141 -9.883 -7.145 1 88.75 239 GLY A C 1
ATOM 1880 O O . GLY A 1 239 ? -32.25 -10.398 -6.953 1 88.75 239 GLY A O 1
ATOM 1881 N N . HIS A 1 240 ? -30.125 -10.586 -7.5 1 90 240 HIS A N 1
ATOM 1882 C CA . HIS A 1 240 ? -30.297 -11.984 -7.891 1 90 240 HIS A CA 1
ATOM 1883 C C . HIS A 1 240 ? -29.281 -12.875 -7.18 1 90 240 HIS A C 1
ATOM 1885 O O . HIS A 1 240 ? -28.266 -13.266 -7.77 1 90 240 HIS A O 1
ATOM 1891 N N . PRO A 1 241 ? -29.688 -13.32 -6.004 1 94.5 241 PRO A N 1
ATOM 1892 C CA . PRO A 1 241 ? -28.75 -14.172 -5.281 1 94.5 241 PRO A CA 1
ATOM 1893 C C . PRO A 1 241 ? -28.656 -15.578 -5.875 1 94.5 241 PRO A C 1
ATOM 1895 O O . PRO A 1 241 ? -29.641 -16.109 -6.379 1 94.5 241 PRO A O 1
ATOM 1898 N N . PRO A 1 242 ? -27.547 -16.203 -5.793 1 93 242 PRO A N 1
ATOM 1899 C CA . PRO A 1 242 ? -27.344 -17.547 -6.363 1 93 242 PRO A CA 1
ATOM 1900 C C . PRO A 1 242 ? -27.969 -18.641 -5.52 1 93 242 PRO A C 1
ATOM 1902 O O . PRO A 1 242 ? -28.094 -18.5 -4.301 1 93 242 PRO A O 1
ATOM 1905 N N . ALA A 1 243 ? -28.281 -19.766 -6.117 1 93.38 243 ALA A N 1
ATOM 1906 C CA . ALA A 1 243 ? -28.859 -20.906 -5.426 1 93.38 243 ALA A CA 1
ATOM 1907 C C . ALA A 1 243 ? -27.75 -21.781 -4.805 1 93.38 243 ALA A C 1
ATOM 1909 O O . ALA A 1 243 ? -28 -22.516 -3.848 1 93.38 243 ALA A O 1
ATOM 1910 N N . GLU A 1 244 ? -26.609 -21.75 -5.426 1 93.19 244 GLU A N 1
ATOM 1911 C CA . GLU A 1 244 ? -25.422 -22.438 -4.938 1 93.19 244 GLU A CA 1
ATOM 1912 C C . GLU A 1 244 ? -24.219 -21.484 -4.871 1 93.19 244 GLU A C 1
ATOM 1914 O O . GLU A 1 244 ? -24.172 -20.5 -5.602 1 93.19 244 GLU A O 1
ATOM 1919 N N . LEU A 1 245 ? -23.375 -21.812 -3.914 1 93.25 245 LEU A N 1
ATOM 1920 C CA . LEU A 1 245 ? -22.25 -20.906 -3.691 1 93.25 245 LEU A CA 1
ATOM 1921 C C . LEU A 1 245 ? -21.016 -21.672 -3.24 1 93.25 245 LEU A C 1
ATOM 1923 O O . LEU A 1 245 ? -21.109 -22.609 -2.441 1 93.25 245 LEU A O 1
ATOM 1927 N N . PHE A 1 246 ? -19.938 -21.391 -3.822 1 91 246 PHE A N 1
ATOM 1928 C CA . PHE A 1 246 ? -18.656 -21.859 -3.342 1 91 246 PHE A CA 1
ATOM 1929 C C . PHE A 1 246 ? -17.922 -20.766 -2.574 1 91 246 PHE A C 1
ATOM 1931 O O . PHE A 1 246 ? -17.828 -19.625 -3.039 1 91 246 PHE A O 1
ATOM 1938 N N . LEU A 1 247 ? -17.375 -21.078 -1.369 1 93.31 247 LEU A N 1
ATOM 1939 C CA . LEU A 1 247 ? -16.672 -20.141 -0.508 1 93.31 247 LEU A CA 1
ATOM 1940 C C . LEU A 1 247 ? -15.367 -20.734 0.006 1 93.31 247 LEU A C 1
ATOM 1942 O O . LEU A 1 247 ? -15.328 -21.922 0.375 1 93.31 247 LEU A O 1
ATOM 1946 N N . GLN A 1 248 ? -14.352 -19.938 -0.034 1 93.12 248 GLN A N 1
ATOM 1947 C CA . GLN A 1 248 ? -13.117 -20.281 0.662 1 93.12 248 GLN A CA 1
ATOM 19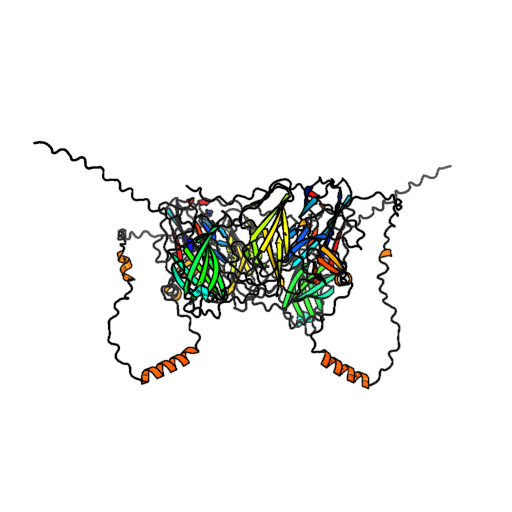48 C C . GLN A 1 248 ? -12.781 -19.25 1.733 1 93.12 248 GLN A C 1
ATOM 1950 O O . GLN A 1 248 ? -12.883 -18.047 1.494 1 93.12 248 GLN A O 1
ATOM 1955 N N . MET A 1 249 ? -12.398 -19.766 2.898 1 93.25 249 MET A N 1
ATOM 1956 C CA . MET A 1 249 ? -12.062 -18.875 4.012 1 93.25 249 MET A CA 1
ATOM 1957 C C . MET A 1 249 ? -10.82 -19.375 4.742 1 93.25 249 MET A C 1
ATOM 1959 O O . MET A 1 249 ? -10.43 -20.531 4.59 1 93.25 249 MET A O 1
ATOM 1963 N N . SER A 1 250 ? -10.219 -18.484 5.395 1 91.94 250 SER A N 1
ATOM 1964 C CA . SER A 1 250 ? -9.148 -18.844 6.324 1 91.94 250 SER A CA 1
ATOM 1965 C C . SER A 1 250 ? -9.547 -18.531 7.766 1 91.94 250 SER A C 1
ATOM 1967 O O . SER A 1 250 ? -10.234 -17.547 8.023 1 91.94 250 SER A O 1
ATOM 1969 N N . VAL A 1 251 ? -9.195 -19.406 8.617 1 92.06 251 VAL A N 1
ATOM 1970 C CA . VAL A 1 251 ? -9.398 -19.219 10.047 1 92.06 251 VAL A CA 1
ATOM 1971 C C . VAL A 1 251 ? -8.047 -19.203 10.766 1 92.06 251 VAL A C 1
ATOM 1973 O O . VAL A 1 251 ? -7.223 -20.094 10.547 1 92.06 251 VAL A O 1
ATOM 1976 N N . TYR A 1 252 ? -7.824 -18.203 11.578 1 88.88 252 TYR A N 1
ATOM 1977 C CA . TYR A 1 252 ? -6.496 -18.047 12.156 1 88.88 252 TYR A CA 1
ATOM 1978 C C . TYR A 1 252 ? -6.562 -17.297 13.477 1 88.88 252 TYR A C 1
ATOM 1980 O O . TYR A 1 252 ? -7.637 -16.844 13.898 1 88.88 252 TYR A O 1
ATOM 1988 N N . SER A 1 253 ? -5.375 -17.312 14.125 1 86.88 253 SER A N 1
ATOM 1989 C CA . SER A 1 253 ? -5.223 -16.516 15.344 1 86.88 253 SER A CA 1
ATOM 1990 C C . SER A 1 253 ? -4.695 -15.117 15.031 1 86.88 253 SER A C 1
ATOM 1992 O O . SER A 1 253 ? -3.619 -14.969 14.453 1 86.88 253 SER A O 1
ATOM 1994 N N . HIS A 1 254 ? -5.477 -14.156 15.336 1 80.62 254 HIS A N 1
ATOM 1995 C CA . HIS A 1 254 ? -5.055 -12.797 15.031 1 80.62 254 HIS A CA 1
ATOM 1996 C C . HIS A 1 254 ? -4.758 -12.008 16.297 1 80.62 254 HIS A C 1
ATOM 1998 O O . HIS A 1 254 ? -3.82 -11.211 16.328 1 80.62 254 HIS A O 1
ATOM 2004 N N . ARG A 1 255 ? -5.414 -12.156 17.344 1 74.94 255 ARG A N 1
ATOM 2005 C CA . ARG A 1 255 ? -5.316 -11.391 18.578 1 74.94 255 ARG A CA 1
ATOM 2006 C C . ARG A 1 255 ? -5.238 -9.891 18.297 1 74.94 255 ARG A C 1
ATOM 2008 O O . ARG A 1 255 ? -4.352 -9.203 18.812 1 74.94 255 ARG A O 1
ATOM 2015 N N . ALA A 1 256 ? -6.18 -9.445 17.469 1 74.12 256 ALA A N 1
ATOM 2016 C CA . ALA A 1 256 ? -6.098 -8.078 16.953 1 74.12 256 ALA A CA 1
ATOM 2017 C C . ALA A 1 256 ? -6.539 -7.062 18 1 74.12 256 ALA A C 1
ATOM 2019 O O . ALA A 1 256 ? -7.383 -7.367 18.859 1 74.12 256 ALA A O 1
ATOM 2020 N N . GLU A 1 257 ? -6.016 -5.848 17.891 1 79.56 257 GLU A N 1
ATOM 2021 C CA . GLU A 1 257 ? -6.367 -4.691 18.719 1 79.56 257 GLU A CA 1
ATOM 2022 C C . GLU A 1 257 ? -7.656 -4.035 18.219 1 79.56 257 GLU A C 1
ATOM 2024 O O . GLU A 1 257 ? -8.383 -3.416 19 1 79.56 257 GLU A O 1
ATOM 2029 N N . VAL A 1 258 ? -7.926 -4.207 17.016 1 89.88 258 VAL A N 1
ATOM 2030 C CA . VAL A 1 258 ? -9.07 -3.566 16.375 1 89.88 258 VAL A CA 1
ATOM 2031 C C . VAL A 1 258 ? -10.031 -4.633 15.844 1 89.88 258 VAL A C 1
ATOM 2033 O O . VAL A 1 258 ? -9.625 -5.523 15.102 1 89.88 258 VAL A O 1
ATOM 2036 N N . ILE A 1 259 ? -11.305 -4.523 16.234 1 89.69 259 ILE A N 1
ATOM 2037 C CA . ILE A 1 259 ? -12.32 -5.5 15.883 1 89.69 259 ILE A CA 1
ATOM 2038 C C . ILE A 1 259 ? -13.508 -4.789 15.227 1 89.69 259 ILE A C 1
ATOM 2040 O O . ILE A 1 259 ? -13.938 -3.732 15.688 1 89.69 259 ILE A O 1
ATOM 2044 N N . CYS A 1 260 ? -13.93 -5.355 14.148 1 91.69 260 CYS A N 1
ATOM 2045 C CA . CYS A 1 260 ? -15.141 -4.863 13.5 1 91.69 260 CYS A CA 1
ATOM 2046 C C . CYS A 1 260 ? -16.359 -5.707 13.891 1 91.69 260 CYS A C 1
ATOM 2048 O O . CYS A 1 260 ? -16.219 -6.91 14.117 1 91.69 260 CYS A O 1
ATOM 2050 N N . ARG A 1 261 ? -17.422 -5.082 13.922 1 91.31 261 ARG A N 1
ATOM 2051 C CA . ARG A 1 261 ? -18.656 -5.801 14.242 1 91.31 261 ARG A CA 1
ATOM 2052 C C . ARG A 1 261 ? -19 -6.805 13.148 1 91.31 261 ARG A C 1
ATOM 2054 O O . ARG A 1 261 ? -19.438 -7.922 13.438 1 91.31 261 ARG A O 1
ATOM 2061 N N . HIS A 1 262 ? -18.938 -6.348 11.953 1 93.25 262 HIS A N 1
ATOM 2062 C CA . HIS A 1 262 ? -19.172 -7.164 10.766 1 93.25 262 HIS A CA 1
ATOM 2063 C C . HIS A 1 262 ? -17.938 -7.191 9.867 1 93.25 262 HIS A C 1
ATOM 2065 O O . HIS A 1 262 ? -16.953 -6.5 10.133 1 93.25 262 HIS A O 1
ATOM 2071 N N . ASN A 1 263 ? -18.047 -8.078 8.906 1 94.44 263 ASN A N 1
ATOM 2072 C CA . ASN A 1 263 ? -17 -8.07 7.887 1 94.44 263 ASN A CA 1
ATOM 2073 C C . ASN A 1 263 ? -16.812 -6.684 7.277 1 94.44 263 ASN A C 1
ATOM 2075 O O . ASN A 1 263 ? -17.766 -6.09 6.777 1 94.44 263 ASN A O 1
ATOM 2079 N N . PRO A 1 264 ? -15.625 -6.195 7.406 1 92.75 264 PRO A N 1
ATOM 2080 C CA . PRO A 1 264 ? -15.391 -4.871 6.828 1 92.75 264 PRO A CA 1
ATOM 2081 C C . PRO A 1 264 ? -15.633 -4.836 5.32 1 92.75 264 PRO A C 1
ATOM 2083 O O . PRO A 1 264 ? -16.062 -3.811 4.785 1 92.75 264 PRO A O 1
ATOM 2086 N N . ALA A 1 265 ? -15.391 -5.895 4.598 1 92.19 265 ALA A N 1
ATOM 2087 C CA . ALA A 1 265 ? -15.594 -5.93 3.15 1 92.19 265 ALA A CA 1
ATOM 2088 C C . ALA A 1 265 ? -17.078 -5.98 2.805 1 92.19 265 ALA A C 1
ATOM 2090 O O . ALA A 1 265 ? -17.875 -6.535 3.561 1 92.19 265 ALA A O 1
ATOM 2091 N N . PRO A 1 266 ? -17.422 -5.379 1.724 1 93 266 PRO A N 1
ATOM 2092 C CA . PRO A 1 266 ? -16.562 -4.746 0.715 1 93 266 PRO A CA 1
ATOM 2093 C C . PRO A 1 266 ? -16.391 -3.248 0.952 1 93 266 PRO A C 1
ATOM 2095 O O . PRO A 1 266 ? -15.562 -2.609 0.29 1 93 266 PRO A O 1
ATOM 2098 N N . PHE A 1 267 ? -17.016 -2.654 1.853 1 95.25 267 PHE A N 1
ATOM 2099 C CA . PHE A 1 267 ? -17.078 -1.201 1.946 1 95.25 267 PHE A CA 1
ATOM 2100 C C . PHE A 1 267 ? -15.898 -0.656 2.736 1 95.25 267 PHE A C 1
ATOM 2102 O O . PHE A 1 267 ? -15.602 0.538 2.67 1 95.25 267 PHE A O 1
ATOM 2109 N N . PHE A 1 268 ? -15.32 -1.492 3.531 1 95.06 268 PHE A N 1
ATOM 2110 C CA . PHE A 1 268 ? -14.07 -1.183 4.211 1 95.06 268 PHE A CA 1
ATOM 2111 C C . PHE A 1 268 ? -12.953 -2.107 3.742 1 95.06 268 PHE A C 1
ATOM 2113 O O . PHE A 1 268 ? -12.773 -3.201 4.285 1 95.06 268 PHE A O 1
ATOM 2120 N N . GLU A 1 269 ? -12.227 -1.626 2.842 1 91.88 269 GLU A N 1
ATOM 2121 C CA . GLU A 1 269 ? -11.086 -2.396 2.359 1 91.88 269 GLU A CA 1
ATOM 2122 C C . GLU A 1 269 ? -9.859 -2.16 3.227 1 91.88 269 GLU A C 1
ATOM 2124 O O . GLU A 1 269 ? -9.508 -1.016 3.527 1 91.88 269 GLU A O 1
ATOM 2129 N N . ARG A 1 270 ? -9.266 -3.184 3.547 1 89.06 270 ARG A N 1
ATOM 2130 C CA . ARG A 1 270 ? -8.102 -3.055 4.414 1 89.06 270 ARG A CA 1
ATOM 2131 C C . ARG A 1 270 ? -6.988 -2.262 3.73 1 89.06 270 ARG A C 1
ATOM 2133 O O . ARG A 1 270 ? -6.68 -2.498 2.562 1 89.06 270 ARG A O 1
ATOM 2140 N N . HIS A 1 271 ? -6.512 -1.344 4.477 1 88.94 271 HIS A N 1
ATOM 2141 C CA . HIS A 1 271 ? -5.348 -0.583 4.035 1 88.94 271 HIS A CA 1
ATOM 2142 C C . HIS A 1 271 ? -4.055 -1.338 4.324 1 88.94 271 HIS A C 1
ATOM 2144 O O . HIS A 1 271 ? -3.945 -2.023 5.344 1 88.94 271 HIS A O 1
ATOM 2150 N N . ALA A 1 272 ? -3.086 -1.245 3.57 1 77.44 272 ALA A N 1
ATOM 2151 C CA . ALA A 1 272 ? -1.846 -2.01 3.676 1 77.44 272 ALA A CA 1
ATOM 2152 C C . ALA A 1 272 ? -1.115 -1.692 4.977 1 77.44 272 ALA A C 1
ATOM 2154 O O . ALA A 1 272 ? -0.537 -2.582 5.605 1 77.44 272 ALA A O 1
ATOM 2155 N N . GLU A 1 273 ? -1.192 -0.438 5.43 1 79.56 273 GLU A N 1
ATOM 2156 C CA . GLU A 1 273 ? -0.409 -0.025 6.59 1 79.56 273 GLU A CA 1
ATOM 2157 C C . GLU A 1 273 ? -1.277 0.053 7.844 1 79.56 273 GLU A C 1
ATOM 2159 O O . GLU A 1 273 ? -0.898 -0.454 8.898 1 79.56 273 GLU A O 1
ATOM 2164 N N . ASN A 1 274 ? -2.373 0.734 7.555 1 90.69 274 ASN A N 1
ATOM 2165 C CA . ASN A 1 274 ? -3.154 1.089 8.734 1 90.69 274 ASN A CA 1
ATOM 2166 C C . ASN A 1 274 ? -4.586 1.475 8.367 1 90.69 274 ASN A C 1
ATOM 2168 O O . ASN A 1 274 ? -4.805 2.477 7.68 1 90.69 274 ASN A O 1
ATOM 2172 N N . GLY A 1 275 ? -5.438 0.594 8.844 1 93.94 275 GLY A N 1
ATOM 2173 C CA . GLY A 1 275 ? -6.828 1.006 8.766 1 93.94 275 GLY A CA 1
ATOM 2174 C C . GLY A 1 275 ? -7.52 0.516 7.504 1 93.94 275 GLY A C 1
ATOM 2175 O O . GLY A 1 275 ? -7.316 -0.625 7.082 1 93.94 275 GLY A O 1
ATOM 2176 N N . PHE A 1 276 ? -8.516 1.4 6.992 1 95.38 276 PHE A N 1
ATOM 2177 C CA . PHE A 1 276 ? -9.398 0.961 5.918 1 95.38 276 PHE A CA 1
ATOM 2178 C C . PHE A 1 276 ? -9.57 2.061 4.875 1 95.38 276 PHE A C 1
ATOM 2180 O O . PHE A 1 276 ? -9.578 3.246 5.215 1 95.38 276 PHE A O 1
ATOM 2187 N N . LEU A 1 277 ? -9.68 1.609 3.676 1 95.44 277 LEU A N 1
ATOM 2188 C CA . LEU A 1 277 ? -10.273 2.439 2.633 1 95.44 277 LEU A CA 1
ATOM 2189 C C . LEU A 1 277 ? -11.797 2.336 2.66 1 95.44 277 LEU A C 1
ATOM 2191 O O . LEU A 1 277 ? -12.344 1.234 2.68 1 95.44 277 LEU A O 1
ATOM 2195 N N . VAL A 1 278 ? -12.445 3.445 2.643 1 97.5 278 VAL A N 1
ATOM 2196 C CA . VAL A 1 278 ? -13.898 3.467 2.766 1 97.5 278 VAL A CA 1
ATOM 2197 C C . VAL A 1 278 ? -14.531 3.723 1.399 1 97.5 278 VAL A C 1
ATOM 2199 O O . VAL A 1 278 ? -14.195 4.703 0.729 1 97.5 278 VAL A O 1
ATOM 2202 N N . ARG A 1 279 ? -15.469 2.865 1.067 1 97.19 279 ARG A N 1
ATOM 2203 C CA . ARG A 1 279 ? -16.172 2.986 -0.208 1 97.19 279 ARG A CA 1
ATOM 2204 C C . ARG A 1 279 ? -17.656 3.221 0.004 1 97.19 279 ARG A C 1
ATOM 2206 O O . ARG A 1 279 ? -18.25 2.693 0.95 1 97.19 279 ARG A O 1
ATOM 2213 N N . ASN A 1 280 ? -18.219 3.928 -0.934 1 97 280 ASN A N 1
ATOM 2214 C CA . ASN A 1 280 ? -19.625 4.281 -0.844 1 97 280 ASN A CA 1
ATOM 2215 C C . ASN A 1 280 ? -20.531 3.066 -1.076 1 97 280 ASN A C 1
ATOM 2217 O O . ASN A 1 280 ? -20.375 2.367 -2.08 1 97 280 ASN A O 1
ATOM 2221 N N . PRO A 1 281 ? -21.531 2.842 -0.264 1 94.19 281 PRO A N 1
ATOM 2222 C CA . PRO A 1 281 ? -22.359 1.635 -0.373 1 94.19 281 PRO A CA 1
ATOM 2223 C C . PRO A 1 281 ? -23.469 1.765 -1.418 1 94.19 281 PRO A C 1
ATOM 2225 O O . PRO A 1 281 ? -24.094 0.769 -1.785 1 94.19 281 PRO A O 1
ATOM 2228 N N . HIS A 1 282 ? -23.797 2.953 -1.766 1 92.88 282 HIS A N 1
ATOM 2229 C CA . HIS A 1 282 ? -24.859 3.107 -2.742 1 92.88 282 HIS A CA 1
ATOM 2230 C C . HIS A 1 282 ? -24.703 4.398 -3.539 1 92.88 282 HIS A C 1
ATOM 2232 O O . HIS A 1 282 ? -24.234 5.406 -3.008 1 92.88 282 HIS A O 1
ATOM 2238 N N . THR A 1 283 ? -25.141 4.273 -4.805 1 94.62 283 THR A N 1
ATOM 2239 C CA . THR A 1 283 ? -25.078 5.441 -5.68 1 94.62 283 THR A CA 1
ATOM 2240 C C . THR A 1 283 ? -26.094 6.492 -5.242 1 94.62 283 THR A C 1
ATOM 2242 O O . THR A 1 283 ? -27.266 6.184 -5.027 1 94.62 283 THR A O 1
ATOM 2245 N N . VAL A 1 284 ? -25.594 7.699 -5.141 1 95.25 284 VAL A N 1
ATOM 2246 C CA . VAL A 1 284 ? -26.469 8.773 -4.703 1 95.25 284 VAL A CA 1
ATOM 2247 C C . VAL A 1 284 ? -26.234 10.016 -5.551 1 95.25 284 VAL A C 1
ATOM 2249 O O . VAL A 1 284 ? -25.094 10.352 -5.871 1 95.25 284 VAL A O 1
ATOM 2252 N N . ASN A 1 285 ? -27.297 10.609 -5.918 1 95.31 285 ASN A N 1
ATOM 2253 C CA . ASN A 1 285 ? -27.266 11.938 -6.52 1 95.31 285 ASN A CA 1
ATOM 2254 C C . ASN A 1 285 ? -27.578 13.023 -5.496 1 95.31 285 ASN A C 1
ATOM 2256 O O . ASN A 1 285 ? -28.703 13.109 -5.008 1 95.31 285 ASN A O 1
ATOM 2260 N N . ILE A 1 286 ? -26.609 13.836 -5.207 1 96.75 286 ILE A N 1
ATOM 2261 C CA . ILE A 1 286 ? -26.766 14.867 -4.188 1 96.75 286 ILE A CA 1
ATOM 2262 C C . ILE A 1 286 ? -27.094 16.203 -4.852 1 96.75 286 ILE A C 1
ATOM 2264 O O . ILE A 1 286 ? -26.234 16.797 -5.516 1 96.75 286 ILE A O 1
ATOM 2268 N N . PRO A 1 287 ? -28.25 16.719 -4.59 1 95.69 287 PRO A N 1
ATOM 2269 C CA . PRO A 1 287 ? -28.625 18 -5.188 1 95.69 287 PRO A CA 1
ATOM 2270 C C . PRO A 1 287 ? -27.766 19.156 -4.668 1 95.69 287 PRO A C 1
ATOM 2272 O O . PRO A 1 287 ? -27.047 19 -3.682 1 95.69 287 PRO A O 1
ATOM 2275 N N . ALA A 1 288 ? -27.922 20.281 -5.363 1 91.31 288 ALA A N 1
ATOM 2276 C CA . ALA A 1 288 ? -27.156 21.484 -5.012 1 91.31 288 ALA A CA 1
ATOM 2277 C C . ALA A 1 288 ? -27.391 21.859 -3.555 1 91.31 288 ALA A C 1
ATOM 2279 O O . ALA A 1 288 ? -28.531 21.938 -3.096 1 91.31 288 ALA A O 1
ATOM 2280 N N . HIS A 1 289 ? -26.297 21.969 -2.814 1 89.88 289 HIS A N 1
ATOM 2281 C CA . HIS A 1 289 ? -26.266 22.5 -1.455 1 89.88 289 HIS A CA 1
ATOM 2282 C C . HIS A 1 289 ? -26.984 21.562 -0.485 1 89.88 289 HIS A C 1
ATOM 2284 O O . HIS A 1 289 ? -27.344 21.969 0.618 1 89.88 289 HIS A O 1
ATOM 2290 N N . HIS A 1 290 ? -27.188 20.344 -0.906 1 95.06 290 HIS A N 1
ATOM 2291 C CA . HIS A 1 290 ? -27.828 19.375 -0.015 1 95.06 290 HIS A CA 1
ATOM 2292 C C . HIS A 1 290 ? -26.797 18.469 0.636 1 95.06 290 HIS A C 1
ATOM 2294 O O . HIS A 1 290 ? -25.641 18.422 0.201 1 95.06 290 HIS A O 1
ATOM 2300 N N . THR A 1 291 ? -27.219 17.891 1.687 1 96.06 291 THR A N 1
ATOM 2301 C CA . THR A 1 291 ? -26.375 16.969 2.441 1 96.06 291 THR A CA 1
ATOM 2302 C C . THR A 1 291 ? -26.938 15.555 2.4 1 96.06 291 THR A C 1
ATOM 2304 O O . THR A 1 291 ? -28.141 15.352 2.545 1 96.06 291 THR A O 1
ATOM 2307 N N . HIS A 1 292 ? -26.109 14.68 2.107 1 96.44 292 HIS A N 1
ATOM 2308 C CA . HIS A 1 292 ? -26.422 13.258 2.154 1 96.44 292 HIS A CA 1
ATOM 2309 C C . HIS A 1 292 ? -25.688 12.562 3.287 1 96.44 292 HIS A C 1
ATOM 2311 O O . HIS A 1 292 ? -24.516 12.867 3.555 1 96.44 292 HIS A O 1
ATOM 2317 N N . VAL A 1 293 ? -26.375 11.617 3.889 1 95.88 293 VAL A N 1
ATOM 2318 C CA . VAL A 1 293 ? -25.734 10.844 4.949 1 95.88 293 VAL A CA 1
ATOM 2319 C C . VAL A 1 293 ? -25.516 9.406 4.484 1 95.88 293 VAL A C 1
ATOM 2321 O O . VAL A 1 293 ? -26.484 8.68 4.238 1 95.88 293 VAL A O 1
ATOM 2324 N N . ALA A 1 294 ? -24.297 9.047 4.312 1 96 294 ALA A N 1
ATOM 2325 C CA . ALA A 1 294 ? -23.953 7.664 3.996 1 96 294 ALA A CA 1
ATOM 2326 C C . ALA A 1 294 ? -23.953 6.797 5.254 1 96 294 ALA A C 1
ATOM 2328 O O . ALA A 1 294 ? -23.312 7.137 6.25 1 96 294 ALA A O 1
ATOM 2329 N N . HIS A 1 295 ? -24.594 5.695 5.152 1 94.19 295 HIS A N 1
ATOM 2330 C CA . HIS A 1 295 ? -24.719 4.797 6.289 1 94.19 295 HIS A CA 1
ATOM 2331 C C . HIS A 1 295 ? -23.938 3.512 6.066 1 94.19 295 HIS A C 1
ATOM 2333 O O . HIS A 1 295 ? -24.031 2.896 5 1 94.19 295 HIS A O 1
ATOM 2339 N N . PHE A 1 296 ? -23.172 3.174 7.023 1 93.69 296 PHE A N 1
ATOM 2340 C CA . PHE A 1 296 ? -22.453 1.914 7.012 1 93.69 296 PHE A CA 1
ATOM 2341 C C . PHE A 1 296 ? -22.891 1.021 8.164 1 93.69 296 PHE A C 1
ATOM 2343 O O . PHE A 1 296 ? -22.781 1.41 9.328 1 93.69 296 PHE A O 1
ATOM 2350 N N . ASN A 1 297 ? -23.344 -0.1 7.875 1 88.69 297 ASN A N 1
ATOM 2351 C CA . ASN A 1 297 ? -23.812 -1.021 8.906 1 88.69 297 ASN A CA 1
ATOM 2352 C C . ASN A 1 297 ? -22.656 -1.794 9.539 1 88.69 297 ASN A C 1
ATOM 2354 O O . ASN A 1 297 ? -22.625 -3.025 9.477 1 88.69 297 ASN A O 1
ATOM 2358 N N . ASN A 1 298 ? -21.812 -1.097 10.07 1 93.44 298 ASN A N 1
ATOM 2359 C CA . ASN A 1 298 ? -20.641 -1.652 10.742 1 93.44 298 ASN A CA 1
ATOM 2360 C C . ASN A 1 298 ? -20.156 -0.742 11.867 1 93.44 298 ASN A C 1
ATOM 2362 O O . ASN A 1 298 ? -20.547 0.42 11.945 1 93.44 298 ASN A O 1
ATOM 2366 N N . ALA A 1 299 ? -19.469 -1.285 12.805 1 92.81 299 ALA A N 1
ATOM 2367 C CA . ALA A 1 299 ? -18.859 -0.579 13.93 1 92.81 299 ALA A CA 1
ATOM 2368 C C . ALA A 1 299 ? -17.469 -1.131 14.227 1 92.81 299 ALA A C 1
ATOM 2370 O O . ALA A 1 299 ? -17.188 -2.291 13.93 1 92.81 299 ALA A O 1
ATOM 2371 N N . ILE A 1 300 ? -16.672 -0.305 14.75 1 93.31 300 ILE A N 1
ATOM 2372 C CA . ILE A 1 300 ? -15.297 -0.686 15.055 1 93.31 300 ILE A CA 1
ATOM 2373 C C . ILE A 1 300 ? -15.023 -0.488 16.547 1 93.31 300 ILE A C 1
ATOM 2375 O O . ILE A 1 300 ? -15.438 0.516 17.125 1 93.31 300 ILE A O 1
ATOM 2379 N N . GLU A 1 301 ? -14.383 -1.47 17.078 1 90.5 301 GLU A N 1
ATOM 2380 C CA . GLU A 1 301 ? -13.961 -1.406 18.484 1 90.5 301 GLU A CA 1
ATOM 2381 C C . GLU A 1 301 ? -12.445 -1.493 18.594 1 90.5 301 GLU A C 1
ATOM 2383 O O . GLU A 1 301 ? -11.82 -2.396 18.031 1 90.5 301 GLU A O 1
ATOM 2388 N N . THR A 1 302 ? -11.805 -0.552 19.266 1 88.81 302 THR A N 1
ATOM 2389 C CA . THR A 1 302 ? -10.352 -0.529 19.422 1 88.81 302 THR A CA 1
ATOM 2390 C C . THR A 1 302 ? -9.961 -0.861 20.859 1 88.81 302 THR A C 1
ATOM 2392 O O . THR A 1 302 ? -8.773 -0.894 21.188 1 88.81 302 THR A O 1
ATOM 2395 N N . GLN A 1 303 ? -10.867 -1.054 21.797 1 81.31 303 GLN A N 1
ATOM 2396 C CA . GLN A 1 303 ? -10.633 -1.324 23.219 1 81.31 303 GLN A CA 1
ATOM 2397 C C . GLN A 1 303 ? -9.844 -0.19 23.875 1 81.31 303 GLN A C 1
ATOM 2399 O O . GLN A 1 303 ? -8.984 -0.433 24.719 1 81.31 303 GLN A O 1
ATOM 2404 N N . GLY A 1 304 ? -9.898 0.958 23.328 1 82.25 304 GLY A N 1
ATOM 2405 C CA . GLY A 1 304 ? -9.266 2.145 23.891 1 82.25 304 GLY A CA 1
ATOM 2406 C C . GLY A 1 304 ? -7.789 2.24 23.562 1 82.25 304 GLY A C 1
ATOM 2407 O O . GLY A 1 304 ? -7.078 3.074 24.125 1 82.25 304 GLY A O 1
ATOM 2408 N N . THR A 1 305 ? -7.316 1.495 22.656 1 87.75 305 THR A N 1
ATOM 2409 C CA . THR A 1 305 ? -5.887 1.47 22.375 1 87.75 305 THR A CA 1
ATOM 2410 C C . THR A 1 305 ? -5.535 2.49 21.297 1 87.75 305 THR A C 1
ATOM 2412 O O . THR A 1 305 ? -4.379 2.896 21.172 1 87.75 305 THR A O 1
ATOM 2415 N N . CYS A 1 306 ? -6.539 2.846 20.516 1 91.69 306 CYS A N 1
ATOM 2416 C CA . CYS A 1 306 ? -6.277 3.758 19.422 1 91.69 306 CYS A CA 1
ATOM 2417 C C . CYS A 1 306 ? -7.414 4.762 19.25 1 91.69 306 CYS A C 1
ATOM 2419 O O . CYS A 1 306 ? -8.555 4.48 19.625 1 91.69 306 CYS A O 1
ATOM 2421 N N . HIS A 1 307 ? -7.02 5.891 18.75 1 91.19 307 HIS A N 1
ATOM 2422 C CA . HIS A 1 307 ? -8.016 6.801 18.203 1 91.19 307 HIS A CA 1
ATOM 2423 C C . HIS A 1 307 ? -8.406 6.395 16.781 1 91.19 307 HIS A C 1
ATOM 2425 O O . HIS A 1 307 ? -7.555 5.988 15.992 1 91.19 307 HIS A O 1
ATOM 2431 N N . LEU A 1 308 ? -9.703 6.441 16.609 1 93.19 308 LEU A N 1
ATOM 2432 C CA . LEU A 1 308 ? -10.266 6.148 15.289 1 93.19 308 LEU A CA 1
ATOM 2433 C C . LEU A 1 308 ? -10.648 7.438 14.562 1 93.19 308 LEU A C 1
ATOM 2435 O O . LEU A 1 308 ? -11.547 8.164 15.008 1 93.19 308 LEU A O 1
ATOM 2439 N N . LEU A 1 309 ? -9.922 7.703 13.445 1 95.75 309 LEU A N 1
ATOM 2440 C CA . LEU A 1 309 ? -10.18 8.945 12.727 1 95.75 309 LEU A CA 1
ATOM 2441 C C . LEU A 1 309 ? -10.516 8.664 11.266 1 95.75 309 LEU A C 1
ATOM 2443 O O . LEU A 1 309 ? -9.906 7.797 10.641 1 95.75 309 LEU A O 1
ATOM 2447 N N . PHE A 1 310 ? -11.508 9.352 10.797 1 97.31 310 PHE A N 1
ATOM 2448 C CA . PHE A 1 310 ? -11.836 9.297 9.383 1 97.31 310 PHE A CA 1
ATOM 2449 C C . PHE A 1 310 ? -11.242 10.484 8.641 1 97.31 310 PHE A C 1
ATOM 2451 O O . PHE A 1 310 ? -11.391 11.633 9.07 1 97.31 310 PHE A O 1
ATOM 2458 N N . PHE A 1 311 ? -10.547 10.195 7.527 1 97.44 311 PHE A N 1
ATOM 2459 C CA . PHE A 1 311 ? -9.969 11.195 6.641 1 97.44 311 PHE A CA 1
ATOM 2460 C C . PHE A 1 311 ? -10.578 11.102 5.246 1 97.44 311 PHE A C 1
ATOM 2462 O O . PHE A 1 311 ? -10.266 10.172 4.488 1 97.44 311 PHE A O 1
ATOM 2469 N N . PRO A 1 312 ? -11.336 12.047 4.844 1 97 312 PRO A N 1
ATOM 2470 C CA . PRO A 1 312 ? -11.953 12.008 3.518 1 97 312 PRO A CA 1
ATOM 2471 C C . PRO A 1 312 ? -10.961 12.305 2.396 1 97 312 PRO A C 1
ATOM 2473 O O . PRO A 1 312 ? -10 13.047 2.6 1 97 312 PRO A O 1
ATOM 2476 N N . ILE A 1 313 ? -11.25 11.688 1.273 1 94.88 313 ILE A N 1
ATOM 2477 C CA . ILE A 1 313 ? -10.516 12.094 0.079 1 94.88 313 ILE A CA 1
ATOM 2478 C C . ILE A 1 313 ? -11.055 13.438 -0.421 1 94.88 313 ILE A C 1
ATOM 2480 O O . ILE A 1 313 ? -12.117 13.883 0.006 1 94.88 313 ILE A O 1
ATOM 2484 N N . ASP A 1 314 ? -10.281 13.977 -1.278 1 90.81 314 ASP A N 1
ATOM 2485 C CA . ASP A 1 314 ? -10.727 15.25 -1.838 1 90.81 314 ASP A CA 1
ATOM 2486 C C . ASP A 1 314 ? -11.555 15.031 -3.104 1 90.81 314 ASP A C 1
ATOM 2488 O O . ASP A 1 314 ? -11.008 14.727 -4.164 1 90.81 314 ASP A O 1
ATOM 2492 N N . ILE A 1 315 ? -12.789 15.117 -2.947 1 90.25 315 ILE A N 1
ATOM 2493 C CA . ILE A 1 315 ? -13.695 15.125 -4.09 1 90.25 315 ILE A CA 1
ATOM 2494 C C . ILE A 1 315 ? -14.141 16.562 -4.391 1 90.25 315 ILE A C 1
ATOM 2496 O O . ILE A 1 315 ? -14.812 17.188 -3.574 1 90.25 315 ILE A O 1
ATOM 2500 N N . PRO A 1 316 ? -13.742 17 -5.488 1 87.06 316 PRO A N 1
ATOM 2501 C CA . PRO A 1 316 ? -14.055 18.391 -5.797 1 87.06 316 PRO A CA 1
ATOM 2502 C C . PRO A 1 316 ? -15.547 18.703 -5.664 1 87.06 316 PRO A C 1
ATOM 2504 O O . PRO A 1 316 ? -16.391 17.938 -6.16 1 87.06 316 PRO A O 1
ATOM 2507 N N . GLY A 1 317 ? -15.875 19.766 -4.973 1 88.75 317 GLY A N 1
ATOM 2508 C CA . GLY A 1 317 ? -17.25 20.234 -4.836 1 88.75 317 GLY A CA 1
ATOM 2509 C C . GLY A 1 317 ? -17.984 19.594 -3.666 1 88.75 317 GLY A C 1
ATOM 2510 O O . GLY A 1 317 ? -19.078 20.047 -3.297 1 88.75 317 GLY A O 1
ATOM 2511 N N . LEU A 1 318 ? -17.438 18.594 -3.152 1 93.94 318 LEU A N 1
ATOM 2512 C CA . LEU A 1 318 ? -18.078 17.906 -2.027 1 93.94 318 LEU A CA 1
ATOM 2513 C C . LEU A 1 318 ? -17.266 18.109 -0.746 1 93.94 318 LEU A C 1
ATOM 2515 O O . LEU A 1 318 ? -16.047 18.203 -0.785 1 93.94 318 LEU A O 1
ATOM 2519 N N . SER A 1 319 ? -17.953 18.25 0.34 1 93.94 319 SER A N 1
ATOM 2520 C CA . SER A 1 319 ? -17.359 18.25 1.675 1 93.94 319 SER A CA 1
ATOM 2521 C C . SER A 1 319 ? -17.844 17.062 2.498 1 93.94 319 SER A C 1
ATOM 2523 O O . SER A 1 319 ? -19.047 16.922 2.734 1 93.94 319 SER A O 1
ATOM 2525 N N . ILE A 1 320 ? -16.953 16.266 2.867 1 96.12 320 ILE A N 1
ATOM 2526 C CA . ILE A 1 320 ? -17.266 15.086 3.66 1 96.12 320 ILE A CA 1
ATOM 2527 C C . ILE A 1 320 ? -16.781 15.281 5.098 1 96.12 320 ILE A C 1
ATOM 2529 O O . ILE A 1 320 ? -15.734 15.883 5.332 1 96.12 320 ILE A O 1
ATOM 2533 N N . GLU A 1 321 ? -17.5 14.797 5.996 1 94.69 321 GLU A N 1
ATOM 2534 C CA . GLU A 1 321 ? -17.109 14.906 7.398 1 94.69 321 GLU A CA 1
ATOM 2535 C C . GLU A 1 321 ? -15.797 14.172 7.664 1 94.69 321 GLU A C 1
ATOM 2537 O O . GLU A 1 321 ? -15.555 13.102 7.105 1 94.69 321 GLU A O 1
ATOM 2542 N N . ALA A 1 322 ? -15.047 14.789 8.453 1 94.25 322 ALA A N 1
ATOM 2543 C CA . ALA A 1 322 ? -13.742 14.266 8.852 1 94.25 322 ALA A CA 1
ATOM 2544 C C . ALA A 1 322 ? -13.57 14.305 10.367 1 94.25 322 ALA A C 1
ATOM 2546 O O . ALA A 1 322 ? -14.086 15.211 11.031 1 94.25 322 ALA A O 1
ATOM 2547 N N . GLY A 1 323 ? -12.82 13.328 10.883 1 94.12 323 GLY A N 1
ATOM 2548 C CA . GLY A 1 323 ? -12.492 13.406 12.297 1 94.12 323 GLY A CA 1
ATOM 2549 C C . GLY A 1 323 ? -12.734 12.102 13.039 1 94.12 323 GLY A C 1
ATOM 2550 O O . GLY A 1 323 ? -12.844 11.047 12.422 1 94.12 323 GLY A O 1
ATOM 2551 N N . PRO A 1 324 ? -12.828 12.234 14.305 1 92.94 324 PRO A N 1
ATOM 2552 C CA . PRO A 1 324 ? -12.938 11.047 15.148 1 92.94 324 PRO A CA 1
ATOM 2553 C C . PRO A 1 324 ? -14.273 10.32 14.969 1 92.94 324 PRO A C 1
ATOM 2555 O O . PRO A 1 324 ? -15.32 10.961 14.875 1 92.94 324 PRO A O 1
ATOM 2558 N N . LEU A 1 325 ? -14.133 9.047 14.922 1 92.75 325 LEU A N 1
ATOM 2559 C CA . LEU A 1 325 ? -15.297 8.172 14.945 1 92.75 325 LEU A CA 1
ATOM 2560 C C . LEU A 1 325 ? -15.492 7.566 16.328 1 92.75 325 LEU A C 1
ATOM 2562 O O . LEU A 1 325 ? -14.523 7.309 17.047 1 92.75 325 LEU A O 1
ATOM 2566 N N . THR A 1 326 ? -16.703 7.398 16.641 1 86.62 326 THR A N 1
ATOM 2567 C CA . THR A 1 326 ? -17 6.82 17.938 1 86.62 326 THR A CA 1
ATOM 2568 C C . THR A 1 326 ? -16.906 5.297 17.891 1 86.62 326 THR A C 1
ATOM 2570 O O . THR A 1 326 ? -17.469 4.664 17 1 86.62 326 THR A O 1
ATOM 2573 N N . SER A 1 327 ? -16.25 4.809 18.875 1 86.19 327 SER A N 1
ATOM 2574 C CA . SER A 1 327 ? -16.078 3.361 18.953 1 86.19 327 SER A CA 1
ATOM 2575 C C . SER A 1 327 ? -17.422 2.668 19.203 1 86.19 327 SER A C 1
ATOM 2577 O O . SER A 1 327 ? -18.266 3.18 19.938 1 86.19 327 SER A O 1
ATOM 2579 N N . ARG A 1 328 ? -17.688 1.582 18.594 1 87.75 328 ARG A N 1
ATOM 2580 C CA . ARG A 1 328 ? -18.812 0.676 18.797 1 87.75 328 ARG A CA 1
ATOM 2581 C C . ARG A 1 328 ? -20.109 1.307 18.312 1 87.75 328 ARG A C 1
ATOM 2583 O O . ARG A 1 328 ? -21.203 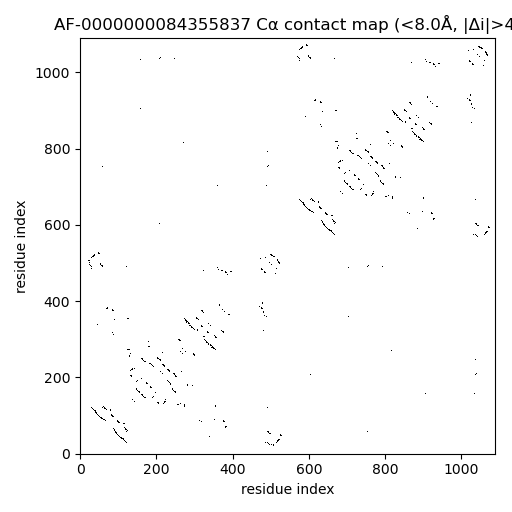0.918 18.75 1 87.75 328 ARG A O 1
ATOM 2590 N N . MET A 1 329 ? -20 2.291 17.562 1 87.94 329 MET A N 1
ATOM 2591 C CA . MET A 1 329 ? -21.188 2.916 17 1 87.94 329 MET A CA 1
ATOM 2592 C C . MET A 1 329 ? -21.219 2.76 15.477 1 87.94 329 MET A C 1
ATOM 2594 O O . MET A 1 329 ? -20.188 2.652 14.836 1 87.94 329 MET A O 1
ATOM 2598 N N . LYS A 1 330 ? -22.469 2.764 15.055 1 91.19 330 LYS A N 1
ATOM 2599 C CA . LYS A 1 330 ? -22.641 2.734 13.602 1 91.19 330 LYS A CA 1
ATOM 2600 C C . LYS A 1 330 ? -21.938 3.914 12.938 1 91.19 330 LYS A C 1
ATOM 2602 O O . LYS A 1 330 ? -22 5.039 13.438 1 91.19 330 LYS A O 1
ATOM 2607 N N . ILE A 1 331 ? -21.328 3.625 11.836 1 93.19 331 ILE A N 1
ATOM 2608 C CA . ILE A 1 331 ? -20.562 4.66 11.156 1 93.19 331 ILE A CA 1
ATOM 2609 C C . ILE A 1 331 ? -21.438 5.383 10.141 1 93.19 331 ILE A C 1
ATOM 2611 O O . ILE A 1 331 ? -22.109 4.742 9.32 1 93.19 331 ILE A O 1
ATOM 2615 N N . THR A 1 332 ? -21.531 6.629 10.273 1 94.06 332 THR A N 1
ATOM 2616 C CA . THR A 1 332 ? -22.219 7.492 9.312 1 94.06 332 THR A CA 1
ATOM 2617 C C . THR A 1 332 ? -21.297 8.617 8.852 1 94.06 332 THR A C 1
ATOM 2619 O O . THR A 1 332 ? -20.453 9.094 9.625 1 94.06 332 THR A O 1
ATOM 2622 N N . LEU A 1 333 ? -21.438 8.945 7.637 1 95.62 333 LEU A N 1
ATOM 2623 C CA . LEU A 1 333 ? -20.656 10.047 7.074 1 95.62 333 LEU A CA 1
ATOM 2624 C C . LEU A 1 333 ? -21.562 11.047 6.359 1 95.62 333 LEU A C 1
ATOM 2626 O O . LEU A 1 333 ? -22.328 10.664 5.469 1 95.62 333 LEU A O 1
ATOM 2630 N N . LYS A 1 334 ? -21.438 12.25 6.715 1 96.25 334 LYS A N 1
ATOM 2631 C CA . LYS A 1 334 ? -22.203 13.297 6.035 1 96.25 334 LYS A CA 1
ATOM 2632 C C . LYS A 1 334 ? -21.422 13.836 4.836 1 96.25 334 LYS A C 1
ATOM 2634 O O . LYS A 1 334 ? -20.25 14.203 4.953 1 96.25 334 LYS A O 1
ATOM 2639 N N . ILE A 1 335 ? -22.078 13.859 3.74 1 96.81 335 ILE A N 1
ATOM 2640 C CA . ILE A 1 335 ? -21.531 14.375 2.492 1 96.81 335 ILE A CA 1
ATOM 2641 C C . ILE A 1 335 ? -22.344 15.586 2.031 1 96.81 335 ILE A C 1
ATOM 2643 O O . ILE A 1 335 ? -23.516 15.453 1.69 1 96.81 335 ILE A O 1
ATOM 2647 N N . GLN A 1 336 ? -21.688 16.703 1.954 1 95.25 336 GLN A N 1
ATOM 2648 C CA . GLN A 1 336 ? -22.375 17.938 1.571 1 95.25 336 GLN A CA 1
ATOM 2649 C C . GLN A 1 336 ? -21.906 18.406 0.196 1 95.25 336 GLN A C 1
ATOM 2651 O O . GLN A 1 336 ? -20.703 18.484 -0.077 1 95.25 336 GLN A O 1
ATOM 2656 N N . ASN A 1 337 ? -22.844 18.656 -0.6 1 94.5 337 ASN A N 1
ATOM 2657 C CA . ASN A 1 337 ? -22.562 19.297 -1.885 1 94.5 337 ASN A CA 1
ATOM 2658 C C . ASN A 1 337 ? -22.453 20.812 -1.753 1 94.5 337 ASN A C 1
ATOM 2660 O O . ASN A 1 337 ? -23.422 21.484 -1.399 1 94.5 337 ASN A O 1
ATOM 2664 N N . LEU A 1 338 ? -21.281 21.297 -2.115 1 89.12 338 LEU A N 1
ATOM 2665 C CA . LEU A 1 338 ? -21 22.719 -1.942 1 89.12 338 LEU A CA 1
ATOM 2666 C C . LEU A 1 338 ? -21.328 23.484 -3.217 1 89.12 338 LEU A C 1
ATOM 2668 O O . LEU A 1 338 ? -21.266 24.719 -3.23 1 89.12 338 LEU A O 1
ATOM 2672 N N . THR A 1 339 ? -21.688 22.781 -4.242 1 88.38 339 THR A N 1
ATOM 2673 C CA . THR A 1 339 ? -21.797 23.422 -5.551 1 88.38 339 THR A CA 1
ATOM 2674 C C . THR A 1 339 ? -23.25 23.719 -5.887 1 88.38 339 THR A C 1
ATOM 2676 O O . THR A 1 339 ? -24.156 23.359 -5.125 1 88.38 339 THR A O 1
ATOM 2679 N N . GLN A 1 340 ? -23.391 24.359 -7.105 1 86.69 340 GLN A N 1
ATOM 2680 C CA . GLN A 1 340 ? -24.703 24.734 -7.59 1 86.69 340 GLN A CA 1
ATOM 2681 C C . GLN A 1 340 ? -25.297 23.641 -8.477 1 86.69 340 GLN A C 1
ATOM 2683 O O . GLN A 1 340 ? -26.453 23.75 -8.914 1 86.69 340 GLN A O 1
ATOM 2688 N N . THR A 1 341 ? -24.516 22.641 -8.711 1 88.44 341 THR A N 1
ATOM 2689 C CA . THR A 1 341 ? -24.969 21.531 -9.547 1 88.44 341 THR A CA 1
ATOM 2690 C C . THR A 1 341 ? -24.984 20.234 -8.758 1 88.44 341 THR A C 1
ATOM 2692 O O . THR A 1 341 ? -24.266 20.094 -7.766 1 88.44 341 THR A O 1
ATOM 2695 N N . ALA A 1 342 ? -25.812 19.406 -9.242 1 94.06 342 ALA A N 1
ATOM 2696 C CA . ALA A 1 342 ? -25.859 18.109 -8.594 1 94.06 342 ALA A CA 1
ATOM 2697 C C . ALA A 1 342 ? -24.594 17.312 -8.844 1 94.06 342 ALA A C 1
ATOM 2699 O O . ALA A 1 342 ? -24.016 17.375 -9.93 1 94.06 342 ALA A O 1
ATOM 2700 N N . ILE A 1 343 ? -24.172 16.609 -7.84 1 93.94 343 ILE A N 1
ATOM 2701 C CA . ILE A 1 343 ? -23.016 15.742 -7.965 1 93.94 343 ILE A CA 1
ATOM 2702 C C . ILE A 1 343 ? -23.406 14.312 -7.613 1 93.94 343 ILE A C 1
ATOM 2704 O O . ILE A 1 343 ? -24.078 14.07 -6.609 1 93.94 343 ILE A O 1
ATOM 2708 N N . THR A 1 344 ? -22.984 13.422 -8.445 1 95.5 344 THR A N 1
ATOM 2709 C CA . THR A 1 344 ? -23.266 12.008 -8.211 1 95.5 344 THR A CA 1
ATOM 2710 C C . THR A 1 344 ? -22.062 11.312 -7.574 1 95.5 344 THR A C 1
ATOM 2712 O O . THR A 1 344 ? -20.938 11.469 -8.039 1 95.5 344 THR A O 1
ATOM 2715 N N . VAL A 1 345 ? -22.281 10.664 -6.465 1 96.12 345 VAL A N 1
ATOM 2716 C CA . VAL A 1 345 ? -21.312 9.773 -5.855 1 96.12 345 VAL A CA 1
ATOM 2717 C C . VAL A 1 345 ? -21.672 8.32 -6.156 1 96.12 345 VAL A C 1
ATOM 2719 O O . VAL A 1 345 ? -22.734 7.844 -5.738 1 96.12 345 VAL A O 1
ATOM 2722 N N . ASN A 1 346 ? -20.812 7.598 -6.777 1 96 346 ASN A N 1
ATOM 2723 C CA . ASN A 1 346 ? -21.156 6.277 -7.305 1 96 346 ASN A CA 1
ATOM 2724 C C . ASN A 1 346 ? -20.969 5.195 -6.246 1 96 346 ASN A C 1
ATOM 2726 O O . ASN A 1 346 ? -20.25 5.391 -5.27 1 96 346 ASN A O 1
ATOM 2730 N N . TYR A 1 347 ? -21.672 4.055 -6.551 1 94.38 347 TYR A N 1
ATOM 2731 C CA . TYR A 1 347 ? -21.453 2.832 -5.789 1 94.38 347 TYR A CA 1
ATOM 2732 C C . TYR A 1 347 ? -19.984 2.422 -5.824 1 94.38 347 TYR A C 1
ATOM 2734 O O . TYR A 1 347 ? -19.359 2.451 -6.883 1 94.38 347 TYR A O 1
ATOM 2742 N N . MET A 1 348 ? -19.359 2.178 -4.656 1 95 348 MET A N 1
ATOM 2743 C CA . MET A 1 348 ? -18 1.681 -4.461 1 95 348 MET A CA 1
ATOM 2744 C C . MET A 1 348 ? -16.969 2.771 -4.758 1 95 348 MET A C 1
ATOM 2746 O O . MET A 1 348 ? -15.773 2.5 -4.824 1 95 348 MET A O 1
ATOM 2750 N N . GLN A 1 349 ? -17.453 3.961 -4.871 1 95.94 349 GLN A N 1
ATOM 2751 C CA . GLN A 1 349 ? -16.5 5.066 -4.992 1 95.94 349 GLN A CA 1
ATOM 2752 C C . GLN A 1 349 ? -15.797 5.332 -3.67 1 95.94 349 GLN A C 1
ATOM 2754 O O . GLN A 1 349 ? -16.422 5.293 -2.607 1 95.94 349 GLN A O 1
ATOM 2759 N N . MET A 1 350 ? -14.57 5.598 -3.775 1 96.81 350 MET A N 1
ATOM 2760 C CA . MET A 1 350 ? -13.789 5.855 -2.57 1 96.81 350 MET A CA 1
ATOM 2761 C C . MET A 1 350 ? -14.219 7.16 -1.911 1 96.81 350 MET A C 1
ATOM 2763 O O . MET A 1 350 ? -14.336 8.188 -2.58 1 96.81 350 MET A O 1
ATOM 2767 N N . LEU A 1 351 ? -14.398 7.105 -0.619 1 97.31 351 LEU A N 1
ATOM 2768 C CA . LEU A 1 351 ? -14.812 8.281 0.136 1 97.31 351 LEU A CA 1
ATOM 2769 C C . LEU A 1 351 ? -13.672 8.781 1.027 1 97.31 351 LEU A C 1
ATOM 2771 O O . LEU A 1 351 ? -13.617 9.961 1.366 1 97.31 351 LEU A O 1
ATOM 2775 N N . GLY A 1 352 ? -12.891 7.879 1.479 1 97.62 352 GLY A N 1
ATOM 2776 C CA . GLY A 1 352 ? -11.805 8.281 2.363 1 97.62 352 GLY A CA 1
ATOM 2777 C C . GLY A 1 352 ? -11.148 7.105 3.064 1 97.62 352 GLY A C 1
ATOM 2778 O O . GLY A 1 352 ? -11.195 5.977 2.572 1 97.62 352 GLY A O 1
ATOM 2779 N N . PHE A 1 353 ? -10.484 7.457 4.215 1 97.25 353 PHE A N 1
ATOM 2780 C CA . PHE A 1 353 ? -9.734 6.469 4.977 1 97.25 353 PHE A CA 1
ATOM 2781 C C . PHE A 1 353 ? -10.117 6.52 6.453 1 97.25 353 PHE A C 1
ATOM 2783 O O . PHE A 1 353 ? -10.398 7.594 6.988 1 97.25 353 PHE A O 1
ATOM 2790 N N . ILE A 1 354 ? -10.133 5.398 7.023 1 96.69 354 ILE A N 1
ATOM 2791 C CA . ILE A 1 354 ? -10.133 5.289 8.477 1 96.69 354 ILE A CA 1
ATOM 2792 C C . ILE A 1 354 ? -8.758 4.836 8.961 1 96.69 354 ILE A C 1
ATOM 2794 O O . ILE A 1 354 ? -8.258 3.789 8.539 1 96.69 354 ILE A O 1
ATOM 2798 N N . HIS A 1 355 ? -8.188 5.598 9.773 1 96.75 355 HIS A N 1
ATOM 2799 C CA . HIS A 1 355 ? -6.887 5.242 10.328 1 96.75 355 HIS A CA 1
ATOM 2800 C C . HIS A 1 355 ? -6.926 5.215 11.852 1 96.75 355 HIS A C 1
ATOM 2802 O O . HIS A 1 355 ? -7.77 5.867 12.469 1 96.75 355 HIS A O 1
ATOM 2808 N N . PHE A 1 356 ? -6.027 4.461 12.375 1 95.12 356 PHE A N 1
ATOM 2809 C CA . PHE A 1 356 ? -5.918 4.281 13.812 1 95.12 356 PHE A CA 1
ATOM 2810 C C . PHE A 1 356 ? -4.633 4.91 14.344 1 95.12 356 PHE A C 1
ATOM 2812 O O . PHE A 1 356 ? -3.553 4.684 13.797 1 95.12 356 PHE A O 1
ATOM 2819 N N . PHE A 1 357 ? -4.789 5.684 15.336 1 93.44 357 PHE A N 1
ATOM 2820 C CA . PHE A 1 357 ? -3.645 6.316 15.984 1 93.44 357 PHE A CA 1
ATOM 2821 C C . PHE A 1 357 ? -3.529 5.871 17.438 1 93.44 357 PHE A C 1
ATOM 2823 O O . PHE A 1 357 ? -4.445 6.082 18.234 1 93.44 357 PHE A O 1
ATOM 2830 N N . PRO A 1 358 ? -2.445 5.254 17.766 1 89.88 358 PRO A N 1
ATOM 2831 C CA . PRO A 1 358 ? -2.295 4.758 19.125 1 89.88 358 PRO A CA 1
ATOM 2832 C C . PRO A 1 358 ? -2.51 5.848 20.188 1 89.88 358 PRO A C 1
ATOM 2834 O O . PRO A 1 358 ? -2.254 7.023 19.906 1 89.88 358 PRO A O 1
ATOM 2837 N N . ARG A 1 359 ? -2.799 5.332 21.297 1 87.12 359 ARG A N 1
ATOM 2838 C CA . ARG A 1 359 ? -2.998 6.258 22.406 1 87.12 359 ARG A CA 1
ATOM 2839 C C . ARG A 1 359 ? -1.725 7.043 22.703 1 87.12 359 ARG A C 1
ATOM 2841 O O . ARG A 1 359 ? -0.626 6.484 22.672 1 87.12 359 ARG A O 1
ATOM 2848 N N . GLY A 1 360 ? -1.904 8.359 22.906 1 84.38 360 GLY A N 1
ATOM 2849 C CA . GLY A 1 360 ? -0.757 9.211 23.172 1 84.38 360 GLY A CA 1
ATOM 2850 C C . GLY A 1 360 ? -0.305 10.016 21.969 1 84.38 360 GLY A C 1
ATOM 2851 O O . GLY A 1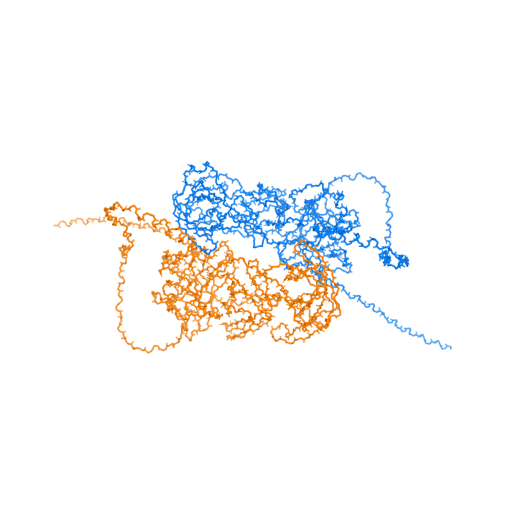 360 ? 0.448 10.977 22.109 1 84.38 360 GLY A O 1
ATOM 2852 N N . SER A 1 361 ? -0.758 9.531 20.812 1 87.88 361 SER A N 1
ATOM 2853 C CA . SER A 1 361 ? -0.395 10.266 19.609 1 87.88 361 SER A CA 1
ATOM 2854 C C . SER A 1 361 ? -1.112 11.609 19.562 1 87.88 361 SER A C 1
ATOM 2856 O O . SER A 1 361 ? -0.54 12.609 19.109 1 87.88 361 SER A O 1
ATOM 2858 N N . LEU A 1 362 ? -2.33 11.555 19.875 1 90.56 362 LEU A N 1
ATOM 2859 C CA . LEU A 1 362 ? -3.186 12.734 19.969 1 90.56 362 LEU A CA 1
ATOM 2860 C C . LEU A 1 362 ? -3.793 12.859 21.359 1 90.56 362 LEU A C 1
ATOM 2862 O O . LEU A 1 362 ? -4.102 11.852 22 1 90.56 362 LEU A O 1
ATOM 2866 N N . ALA A 1 363 ? -3.916 14.141 21.75 1 89.12 363 ALA A N 1
ATOM 2867 C CA . ALA A 1 363 ? -4.512 14.367 23.078 1 89.12 363 ALA A CA 1
ATOM 2868 C C . ALA A 1 363 ? -5.738 15.266 22.969 1 89.12 363 ALA A C 1
ATOM 2870 O O . ALA A 1 363 ? -5.797 16.156 22.109 1 89.12 363 ALA A O 1
ATOM 2871 N N . THR A 1 364 ? -6.621 14.992 23.812 1 88.69 364 THR A N 1
ATOM 2872 C CA . THR A 1 364 ? -7.809 15.836 23.906 1 88.69 364 THR A CA 1
ATOM 2873 C C . THR A 1 364 ? -7.523 17.094 24.703 1 88.69 364 THR A C 1
ATOM 2875 O O . THR A 1 364 ? -6.84 17.047 25.734 1 88.69 364 THR A O 1
ATOM 2878 N N . MET A 1 365 ? -8.086 18.156 24.219 1 87.62 365 MET A N 1
ATOM 2879 C CA . MET A 1 365 ? -7.918 19.406 24.938 1 87.62 365 MET A CA 1
ATOM 2880 C C . MET A 1 365 ? -8.492 19.312 26.344 1 87.62 365 MET A C 1
ATOM 2882 O O . MET A 1 365 ? -9.531 18.688 26.562 1 87.62 365 MET A O 1
ATOM 2886 N N . PRO A 1 366 ? -7.797 19.984 27.188 1 84 366 PRO A N 1
ATOM 2887 C CA . PRO A 1 366 ? -8.273 19.891 28.562 1 84 366 PRO A CA 1
ATOM 2888 C C . PRO A 1 366 ? -9.703 20.406 28.734 1 84 366 PRO A C 1
ATOM 2890 O O . PRO A 1 366 ? -10.055 21.453 28.172 1 84 366 PRO A O 1
ATOM 2893 N N . ASN A 1 367 ? -10.516 19.781 29.531 1 78.56 367 ASN A N 1
ATOM 2894 C CA . ASN A 1 367 ? -11.883 20.125 29.906 1 78.56 367 ASN A CA 1
ATOM 2895 C C . ASN A 1 367 ? -12.82 20.078 28.703 1 78.56 367 ASN A C 1
ATOM 2897 O O . ASN A 1 367 ? -13.859 20.734 28.688 1 78.56 367 ASN A O 1
ATOM 2901 N N . ARG A 1 368 ? -12.344 19.516 27.688 1 80.44 368 ARG A N 1
ATOM 2902 C CA . ARG A 1 368 ? -13.195 19.375 26.516 1 80.44 368 ARG A CA 1
ATOM 2903 C C . ARG A 1 368 ? -13.367 17.906 26.141 1 80.44 368 ARG A C 1
ATOM 2905 O O . ARG A 1 368 ? -12.609 17.047 26.609 1 80.44 368 ARG A O 1
ATOM 2912 N N . THR A 1 369 ? -14.445 17.688 25.562 1 77.75 369 THR A N 1
ATOM 2913 C CA . THR A 1 369 ? -14.672 16.344 25.047 1 77.75 369 THR A CA 1
ATOM 2914 C C . THR A 1 369 ? -14.383 16.281 23.547 1 77.75 369 THR A C 1
ATOM 2916 O O . THR A 1 369 ? -14.492 17.297 22.844 1 77.75 369 THR A O 1
ATOM 2919 N N . GLN A 1 370 ? -13.867 15.258 23.297 1 72.88 370 GLN A N 1
ATOM 2920 C CA . GLN A 1 370 ? -13.617 15.062 21.875 1 72.88 370 GLN A CA 1
ATOM 2921 C C . GLN A 1 370 ? -14.875 15.305 21.047 1 72.88 370 GLN A C 1
ATOM 2923 O O . GLN A 1 370 ? -15.953 14.812 21.406 1 72.88 370 GLN A O 1
ATOM 2928 N N . THR A 1 371 ? -14.68 16.344 20.203 1 68.69 371 THR A N 1
ATOM 2929 C CA . THR A 1 371 ? -15.82 16.641 19.344 1 68.69 371 THR A CA 1
ATOM 2930 C C . THR A 1 371 ? -15.875 15.688 18.156 1 68.69 371 THR A C 1
ATOM 2932 O O . THR A 1 371 ? -14.836 15.289 17.625 1 68.69 371 THR A O 1
ATOM 2935 N N . PRO A 1 372 ? -17.125 15.398 17.797 1 70.12 372 PRO A N 1
ATOM 2936 C CA . PRO A 1 372 ? -17.312 14.492 16.656 1 70.12 372 PRO A CA 1
ATOM 2937 C C . PRO A 1 372 ? -16.781 15.078 15.344 1 70.12 372 PRO A C 1
ATOM 2939 O O . PRO A 1 372 ? -16.328 16.219 15.312 1 70.12 372 PRO A O 1
ATOM 2942 N N . ARG A 1 373 ? -16.984 14.383 14.383 1 81 373 ARG A N 1
ATOM 2943 C CA . ARG A 1 373 ? -16.641 14.656 12.992 1 81 373 ARG A CA 1
ATOM 2944 C C . ARG A 1 373 ? -17.203 15.992 12.539 1 81 373 ARG A C 1
ATOM 2946 O O . ARG A 1 373 ? -18.25 16.438 13.047 1 81 373 ARG A O 1
ATOM 2953 N N . CYS A 1 374 ? -16.375 16.766 11.789 1 89.12 374 CYS A N 1
ATOM 2954 C CA . CYS A 1 374 ? -16.844 18.016 11.211 1 89.12 374 CYS A CA 1
ATOM 2955 C C . CYS A 1 374 ? -16.609 18.031 9.703 1 89.12 374 CYS A C 1
ATOM 2957 O O . CYS A 1 374 ? -15.875 17.203 9.172 1 89.12 374 CYS A O 1
ATOM 2959 N N . SER A 1 375 ? -17.312 18.922 9.148 1 90.75 375 SER A N 1
ATOM 2960 C CA . SER A 1 375 ? -17.172 19.062 7.699 1 90.75 375 SER A CA 1
ATOM 2961 C C . SER A 1 375 ? -15.766 19.5 7.316 1 90.75 375 SER A C 1
ATOM 2963 O O . SER A 1 375 ? -15.086 20.172 8.094 1 90.75 375 SER A O 1
ATOM 2965 N N . GLN A 1 376 ? -15.344 19.125 6.141 1 92.94 376 GLN A N 1
ATOM 2966 C CA . GLN A 1 376 ? -14.016 19.484 5.656 1 92.94 376 GLN A CA 1
ATOM 2967 C C . GLN A 1 376 ? -13.836 21 5.613 1 92.94 376 GLN A C 1
ATOM 2969 O O . GLN A 1 376 ? -12.727 21.516 5.754 1 92.94 376 GLN A O 1
ATOM 2974 N N . THR A 1 377 ? -14.914 21.719 5.441 1 88.69 377 THR A N 1
ATOM 2975 C CA . THR A 1 377 ? -14.859 23.172 5.371 1 88.69 377 THR A CA 1
ATOM 2976 C C . THR A 1 377 ? -14.625 23.766 6.754 1 88.69 377 THR A C 1
ATOM 2978 O O . THR A 1 377 ? -14.297 24.953 6.875 1 88.69 377 THR A O 1
ATOM 2981 N N . ARG A 1 378 ? -14.711 22.938 7.723 1 87.75 378 ARG A N 1
ATOM 2982 C CA . ARG A 1 378 ? -14.531 23.406 9.094 1 87.75 378 ARG A CA 1
ATOM 2983 C C . ARG A 1 378 ? -13.227 22.906 9.688 1 87.75 378 ARG A C 1
ATOM 2985 O O . ARG A 1 378 ? -12.961 23.094 10.875 1 87.75 378 ARG A O 1
ATOM 2992 N N . LEU A 1 379 ? -12.523 22.234 8.938 1 91.38 379 LEU A N 1
ATOM 2993 C CA . LEU A 1 379 ? -11.242 21.75 9.43 1 91.38 379 LEU A CA 1
ATOM 2994 C C . LEU A 1 379 ? -10.258 22.906 9.609 1 91.38 379 LEU A C 1
ATOM 2996 O O . LEU A 1 379 ? -9.961 23.625 8.656 1 91.38 379 LEU A O 1
ATOM 3000 N N . ARG A 1 380 ? -9.82 23.031 10.836 1 89.69 380 ARG A N 1
ATOM 3001 C CA . ARG A 1 380 ? -8.906 24.109 11.219 1 89.69 380 ARG A CA 1
ATOM 3002 C C . ARG A 1 380 ? -7.742 23.562 12.047 1 89.69 380 ARG A C 1
ATOM 3004 O O . ARG A 1 380 ? -7.898 22.594 12.781 1 89.69 380 ARG A O 1
ATOM 3011 N N . ALA A 1 381 ? -6.676 24.203 11.859 1 92.25 381 ALA A N 1
ATOM 3012 C CA . ALA A 1 381 ? -5.5 23.906 12.672 1 92.25 381 ALA A CA 1
ATOM 3013 C C . ALA A 1 381 ? -4.828 25.188 13.148 1 92.25 381 ALA A C 1
ATOM 3015 O O . ALA A 1 381 ? -4.988 26.25 12.531 1 92.25 381 ALA A O 1
ATOM 3016 N N . GLY A 1 382 ? -4.152 25.094 14.281 1 89.44 382 GLY A N 1
ATOM 3017 C CA . GLY A 1 382 ? -3.445 26.234 14.82 1 89.44 382 GLY A CA 1
ATOM 3018 C C . GLY A 1 382 ? -2.209 25.859 15.609 1 89.44 382 GLY A C 1
ATOM 3019 O O . GLY A 1 382 ? -2.107 24.734 16.109 1 89.44 382 GLY A O 1
ATOM 3020 N N . LEU A 1 383 ? -1.344 26.766 15.648 1 88 383 LEU A N 1
ATOM 3021 C CA . LEU A 1 383 ? -0.148 26.625 16.469 1 88 383 LEU A CA 1
ATOM 3022 C C . LEU A 1 383 ? -0.239 27.516 17.703 1 88 383 LEU A C 1
ATOM 3024 O O . LEU A 1 383 ? -0.342 28.734 17.594 1 88 383 LEU A O 1
ATOM 3028 N N . PHE A 1 384 ? -0.207 26.859 18.906 1 85.94 384 PHE A N 1
ATOM 3029 C CA . PHE A 1 384 ? -0.332 27.578 20.156 1 85.94 384 PHE A CA 1
ATOM 3030 C C . PHE A 1 384 ? 0.675 27.062 21.188 1 85.94 384 PHE A C 1
ATOM 3032 O O . PHE A 1 384 ? 1.008 25.875 21.188 1 85.94 384 PHE A O 1
ATOM 3039 N N . PRO A 1 385 ? 1.094 27.969 21.984 1 84.31 385 PRO A N 1
ATOM 3040 C CA . PRO A 1 385 ? 1.908 27.484 23.109 1 84.31 385 PRO A CA 1
ATOM 3041 C C . PRO A 1 385 ? 1.15 26.516 24.016 1 84.31 385 PRO A C 1
ATOM 3043 O O . PRO A 1 385 ? -0.068 26.625 24.156 1 84.31 385 PRO A O 1
ATOM 3046 N N . ARG A 1 386 ? 1.816 25.688 24.609 1 87.56 386 ARG A N 1
ATOM 3047 C CA . ARG A 1 386 ? 1.239 24.656 25.469 1 87.56 386 ARG A CA 1
ATOM 3048 C C . ARG A 1 386 ? 0.392 25.281 26.578 1 87.56 386 ARG A C 1
ATOM 3050 O O . ARG A 1 386 ? -0.689 24.781 26.891 1 87.56 386 ARG A O 1
ATOM 3057 N N . ASP A 1 387 ? 0.857 26.375 27.141 1 85.12 387 ASP A N 1
ATOM 3058 C CA . ASP A 1 387 ? 0.152 27 28.266 1 85.12 387 ASP A CA 1
ATOM 3059 C C . ASP A 1 387 ? -1.228 27.484 27.828 1 85.12 387 ASP A C 1
ATOM 3061 O O . ASP A 1 387 ? -2.197 27.375 28.578 1 85.12 387 ASP A O 1
ATOM 3065 N N . VAL A 1 388 ? -1.258 27.953 26.609 1 83 388 VAL A N 1
ATOM 3066 C CA . VAL A 1 388 ? -2.527 28.453 26.094 1 83 388 VAL A CA 1
ATOM 3067 C C . VAL A 1 388 ? -3.514 27.297 25.922 1 83 388 VAL A C 1
ATOM 3069 O O . VAL A 1 388 ? -4.691 27.422 26.266 1 83 388 VAL A O 1
ATOM 3072 N N . ILE A 1 389 ? -3.07 26.234 25.453 1 86.19 389 ILE A N 1
ATOM 3073 C CA . ILE A 1 389 ? -3.912 25.062 25.234 1 86.19 389 ILE A CA 1
ATOM 3074 C C . ILE A 1 389 ? -4.375 24.484 26.578 1 86.19 389 ILE A C 1
ATOM 3076 O O . ILE A 1 389 ? -5.551 24.156 26.734 1 86.19 389 ILE A O 1
ATOM 3080 N N . MET A 1 390 ? -3.455 24.469 27.516 1 86.56 390 MET A N 1
ATOM 3081 C CA . MET A 1 390 ? -3.764 23.844 28.797 1 86.56 390 MET A CA 1
ATOM 3082 C C . MET A 1 390 ? -4.758 24.703 29.578 1 86.56 390 MET A C 1
ATOM 3084 O O . MET A 1 390 ? -5.52 24.188 30.391 1 86.56 390 MET A O 1
ATOM 3088 N N . ARG A 1 391 ? -4.742 25.984 29.266 1 80.94 391 ARG A N 1
ATOM 3089 C CA . ARG A 1 391 ? -5.68 26.891 29.922 1 80.94 391 ARG A CA 1
ATOM 3090 C C . ARG A 1 391 ? -7.062 26.797 29.297 1 80.94 391 ARG A C 1
ATOM 3092 O O . ARG A 1 391 ? -8.047 27.281 29.859 1 80.94 391 ARG A O 1
ATOM 3099 N N . GLY A 1 392 ? -7.16 26.172 28.219 1 73.31 392 GLY A N 1
ATOM 3100 C CA . GLY A 1 392 ? -8.445 25.953 27.578 1 73.31 392 GLY A CA 1
ATOM 3101 C C . GLY A 1 392 ? -8.953 27.172 26.828 1 73.31 392 GLY A C 1
ATOM 3102 O O . GLY A 1 392 ? -10.164 27.344 26.656 1 73.31 392 GLY A O 1
ATOM 3103 N N . VAL A 1 393 ? -8.18 28.141 26.453 1 65 393 VAL A N 1
ATOM 3104 C CA . VAL A 1 393 ? -8.594 29.422 25.891 1 65 393 VAL A CA 1
ATOM 3105 C C . VAL A 1 393 ? -8.805 29.281 24.391 1 65 393 VAL A C 1
ATOM 3107 O O . VAL A 1 393 ? -9.367 30.172 23.75 1 65 393 VAL A O 1
ATOM 3110 N N . ILE A 1 394 ? -8.383 28.234 23.844 1 63.38 394 ILE A N 1
ATOM 3111 C CA . ILE A 1 394 ? -8.5 28.109 22.391 1 63.38 394 ILE A CA 1
ATOM 3112 C C . ILE A 1 394 ? -9.945 27.766 22.016 1 63.38 394 ILE A C 1
ATOM 3114 O O . ILE A 1 394 ? -10.508 26.781 22.516 1 63.38 394 ILE A O 1
ATOM 3118 N N . SER A 1 395 ? -10.766 28.922 21.703 1 56.28 395 SER A N 1
ATOM 3119 C CA . SER A 1 395 ? -12.172 28.781 21.328 1 56.28 395 SER A CA 1
ATOM 3120 C C . SER A 1 395 ? -12.32 28.047 20 1 56.28 395 SER A C 1
ATOM 3122 O O . SER A 1 395 ? -11.414 28.078 19.172 1 56.28 395 SER A O 1
ATOM 3124 N N . GLN A 1 396 ? -13.383 27.172 20.031 1 54.91 396 GLN A N 1
ATOM 3125 C CA . GLN A 1 396 ? -13.898 26.516 18.844 1 54.91 396 GLN A CA 1
ATOM 3126 C C . GLN A 1 396 ? -14.156 27.516 17.719 1 54.91 396 GLN A C 1
ATOM 3128 O O . GLN A 1 396 ? -14.328 28.703 17.984 1 54.91 396 GLN A O 1
ATOM 3133 N N . PHE A 1 397 ? -14.188 27.125 16.547 1 49.81 397 PHE A N 1
ATOM 3134 C CA . PHE A 1 397 ? -14.586 27.812 15.328 1 49.81 397 PHE A CA 1
ATOM 3135 C C . PHE A 1 397 ? -15.812 28.688 15.578 1 49.81 397 PHE A C 1
ATOM 3137 O O . PHE A 1 397 ? -16.828 28.188 16.078 1 49.81 397 PHE A O 1
ATOM 3144 N N . VAL A 1 398 ? -15.742 29.938 15.984 1 44.44 398 VAL A N 1
ATOM 3145 C CA . VAL A 1 398 ? -16.922 30.781 15.812 1 44.44 398 VAL A CA 1
ATOM 3146 C C . VAL A 1 398 ? -17.312 30.844 14.336 1 44.44 398 VAL A C 1
ATOM 3148 O O . VAL A 1 398 ? -16.469 31.188 13.492 1 44.44 398 VAL A O 1
ATOM 3151 N N . GLU A 1 399 ? -18.359 30.203 14.031 1 41.75 399 GLU A N 1
ATOM 3152 C CA . GLU A 1 399 ? -18.875 30.359 12.68 1 41.75 399 GLU A CA 1
ATOM 3153 C C . GLU A 1 399 ? -18.875 31.828 12.25 1 41.75 399 GLU A C 1
ATOM 3155 O O . GLU A 1 399 ? -19.141 32.719 13.062 1 41.75 399 GLU A O 1
ATOM 3160 N N . GLN A 1 400 ? -18.219 32.188 11.328 1 38.31 400 GLN A N 1
ATOM 3161 C CA . GLN A 1 400 ? -18.406 33.531 10.805 1 38.31 400 GLN A CA 1
ATOM 3162 C C . GLN A 1 400 ? -19.891 33.938 10.789 1 38.31 400 GLN A C 1
ATOM 3164 O O . GLN A 1 400 ? -20.672 33.375 10.016 1 38.31 400 GLN A O 1
ATOM 3169 N N . ASN A 1 401 ? -20.625 34.094 11.867 1 32.5 401 ASN A N 1
ATOM 3170 C CA . ASN A 1 401 ? -21.969 34.656 11.805 1 32.5 401 ASN A CA 1
ATOM 3171 C C . ASN A 1 401 ? -22 35.938 10.953 1 32.5 401 ASN A C 1
ATOM 3173 O O . ASN A 1 401 ? -21.047 36.688 10.938 1 32.5 401 ASN A O 1
ATOM 3177 N N . SER A 1 402 ? -23.047 36.094 10.086 1 36.88 402 SER A N 1
ATOM 3178 C CA . SER A 1 402 ? -23.578 37.312 9.461 1 36.88 402 SER A CA 1
ATOM 3179 C C . SER A 1 402 ? -23.734 38.438 10.477 1 36.88 402 SER A C 1
ATOM 3181 O O . SER A 1 402 ? -24.859 38.844 10.797 1 36.88 402 SER A O 1
ATOM 3183 N N . SER A 1 403 ? -23.344 38.594 11.648 1 32.47 403 SER A N 1
ATOM 3184 C CA . SER A 1 403 ? -23.797 39.781 12.383 1 32.47 403 SER A CA 1
ATOM 3185 C C . SER A 1 403 ? -23.594 41.062 11.555 1 32.47 403 SER A C 1
ATOM 3187 O O . SER A 1 403 ? -22.594 41.188 10.859 1 32.47 403 SER A O 1
ATOM 3189 N N . SER A 1 404 ? -24.766 42 11.453 1 32.22 404 SER A N 1
ATOM 3190 C CA . SER A 1 404 ? -25.047 43.406 11.172 1 32.22 404 SER A CA 1
ATOM 3191 C C . SER A 1 404 ? -24.062 44.312 11.891 1 32.22 404 SER A C 1
ATOM 3193 O O . SER A 1 404 ? -23.984 44.312 13.117 1 32.22 404 SER A O 1
ATOM 3195 N N . SER A 1 405 ? -23.062 44.906 11.398 1 32.47 405 SER A N 1
ATOM 3196 C CA . SER A 1 405 ? -22.406 46.156 11.75 1 32.47 405 SER A CA 1
ATOM 3197 C C . SER A 1 405 ? -23.438 47.25 12.102 1 32.47 405 SER A C 1
ATOM 3199 O O . SER A 1 405 ? -24.141 47.719 11.219 1 32.47 405 SER A O 1
ATOM 3201 N N . GLU A 1 406 ? -24.125 47.469 13.18 1 29.69 406 GLU A N 1
ATOM 3202 C CA . GLU A 1 406 ? -24.328 48.844 13.57 1 29.69 406 GLU A CA 1
ATOM 3203 C C . GLU A 1 406 ? -23.047 49.656 13.477 1 29.69 406 GLU A C 1
ATOM 3205 O O . GLU A 1 406 ? -21.969 49.188 13.852 1 29.69 406 GLU A O 1
ATOM 3210 N N . GLU A 1 407 ? -23.016 51.062 12.75 1 29.09 407 GLU A N 1
ATOM 3211 C CA . GLU A 1 407 ? -22.141 52.125 12.305 1 29.09 407 GLU A CA 1
ATOM 3212 C C . GLU A 1 407 ? -21.328 52.719 13.461 1 29.09 407 GLU A C 1
ATOM 3214 O O . GLU A 1 407 ? -21.531 53.875 13.844 1 29.09 407 GLU A O 1
ATOM 3219 N N . GLU A 1 408 ? -21.328 52.469 14.719 1 28.34 408 GLU A N 1
ATOM 3220 C CA . GLU A 1 408 ? -20.641 53.562 15.422 1 28.34 408 GLU A CA 1
ATOM 3221 C C . GLU A 1 408 ? -19.328 53.906 14.727 1 28.34 408 GLU A C 1
ATOM 3223 O O . GLU A 1 408 ? -18.547 53.031 14.359 1 28.34 408 GLU A O 1
ATOM 3228 N N . GLU A 1 409 ? -19.172 55.281 14.195 1 27.83 409 GLU A N 1
ATOM 3229 C CA . GLU A 1 409 ? -18.172 56.156 13.57 1 27.83 409 GLU A CA 1
ATOM 3230 C C . GLU A 1 409 ? -16.812 56.031 14.25 1 27.83 409 GLU A C 1
ATOM 3232 O O . GLU A 1 409 ? -16.406 56.875 15.023 1 27.83 409 GLU A O 1
ATOM 3237 N N . GLU A 1 410 ? -16.609 55.25 15.195 1 27.28 410 GLU A N 1
ATOM 3238 C CA . GLU A 1 410 ? -15.344 55.5 15.875 1 27.28 410 GLU A CA 1
ATOM 3239 C C . GLU A 1 410 ? -14.234 55.75 14.867 1 27.28 410 GLU A C 1
ATOM 3241 O O . GLU A 1 410 ? -14.227 55.188 13.766 1 27.28 410 GLU A O 1
ATOM 3246 N N . ASP A 1 411 ? -13.445 56.969 15.094 1 27.38 411 ASP A N 1
ATOM 3247 C CA . ASP A 1 411 ? -12.352 57.656 14.414 1 27.38 411 ASP A CA 1
ATOM 3248 C C . ASP A 1 411 ? -11.398 56.656 13.75 1 27.38 411 ASP A C 1
ATOM 3250 O O . ASP A 1 411 ? -11.242 55.531 14.227 1 27.38 411 ASP A O 1
ATOM 3254 N N . GLU A 1 412 ? -11.148 57.062 12.57 1 27.16 412 GLU A N 1
ATOM 3255 C CA . GLU A 1 412 ? -10.242 56.438 11.633 1 27.16 412 GLU A CA 1
ATOM 3256 C C . GLU A 1 412 ? -8.906 56.094 12.289 1 27.16 412 GLU A C 1
ATOM 3258 O O . GLU A 1 412 ? -8.172 57 12.703 1 27.16 412 GLU A O 1
ATOM 3263 N N . PRO A 1 413 ? -8.844 55.219 13.25 1 29.98 413 PRO A N 1
ATOM 3264 C CA . PRO A 1 413 ? -7.492 55.281 13.812 1 29.98 413 PRO A CA 1
ATOM 3265 C C . PRO A 1 413 ? -6.422 55.469 12.742 1 29.98 413 PRO A C 1
ATOM 3267 O O . PRO A 1 413 ? -6.605 55.031 11.594 1 29.98 413 PRO A O 1
ATOM 3270 N N . VAL A 1 414 ? -5.746 56.625 12.773 1 29.16 414 VAL A N 1
ATOM 3271 C CA . VAL A 1 414 ? -4.664 57.062 11.891 1 29.16 414 VAL A CA 1
ATOM 3272 C C . VAL A 1 414 ? -3.768 55.875 11.555 1 29.16 414 VAL A C 1
ATOM 3274 O O . VAL A 1 414 ? -3.438 55.062 12.43 1 29.16 414 VAL A O 1
ATOM 3277 N N . PRO A 1 415 ? -3.672 55.688 10.32 1 26.75 415 PRO A N 1
ATOM 3278 C CA . PRO A 1 415 ? -2.934 54.531 9.82 1 26.75 415 PRO A CA 1
ATOM 3279 C C . PRO A 1 415 ? -1.504 54.469 10.352 1 26.75 415 PRO A C 1
ATOM 3281 O O . PRO A 1 415 ? -0.704 55.375 10.086 1 26.75 415 PRO A O 1
ATOM 3284 N N . LEU A 1 416 ? -1.342 54.25 11.641 1 26.73 416 LEU A N 1
ATOM 3285 C CA . LEU A 1 416 ? 0.042 54.281 12.102 1 26.73 416 LEU A CA 1
ATOM 3286 C C . LEU A 1 416 ? 0.961 53.594 11.094 1 26.73 416 LEU A C 1
ATOM 3288 O O . LEU A 1 416 ? 0.624 52.562 10.539 1 26.73 416 LEU A O 1
ATOM 3292 N N . THR A 1 417 ? 1.743 54.406 10.445 1 23.56 417 THR A N 1
ATOM 3293 C CA . THR A 1 417 ? 2.791 54.031 9.516 1 23.56 417 THR A CA 1
ATOM 3294 C C . THR A 1 417 ? 3.623 52.875 10.102 1 23.56 417 THR A C 1
ATOM 3296 O O . THR A 1 417 ? 4.219 53.031 11.172 1 23.56 417 THR A O 1
ATOM 3299 N N . PRO A 1 418 ? 3.289 51.812 9.844 1 25.95 418 PRO A N 1
ATOM 3300 C CA . PRO A 1 418 ? 3.9 50.781 10.664 1 25.95 418 PRO A CA 1
ATOM 3301 C C . PRO A 1 418 ? 5.426 50.844 10.688 1 25.95 418 PRO A C 1
ATOM 3303 O O . PRO A 1 418 ? 6.043 51.188 9.672 1 25.95 418 PRO A O 1
ATOM 3306 N N . PRO A 1 419 ? 6.008 51.219 11.75 1 25.83 419 PRO A N 1
ATOM 3307 C CA . PRO A 1 419 ? 7.449 51.469 11.75 1 25.83 419 PRO A CA 1
ATOM 3308 C C . PRO A 1 419 ? 8.234 50.406 10.977 1 25.83 419 PRO A C 1
ATOM 3310 O O . PRO A 1 419 ? 7.75 49.281 10.789 1 25.83 419 PRO A O 1
ATOM 3313 N N . ILE A 1 420 ? 9.234 50.812 10.312 1 24.05 420 ILE A N 1
ATOM 3314 C CA . ILE A 1 420 ? 10.188 50.031 9.516 1 24.05 420 ILE A CA 1
ATOM 3315 C C . ILE A 1 420 ? 10.789 48.906 10.359 1 24.05 420 ILE A C 1
ATOM 3317 O O . ILE A 1 420 ? 11.336 49.188 11.438 1 24.05 420 ILE A O 1
ATOM 3321 N N . LEU A 1 421 ? 10.352 47.906 10.328 1 26.41 421 LEU A N 1
ATOM 3322 C CA . LEU A 1 421 ? 10.68 46.812 11.234 1 26.41 421 LEU A CA 1
ATOM 3323 C C . LEU A 1 421 ? 12.18 46.5 11.203 1 26.41 421 LEU A C 1
ATOM 3325 O O . LEU A 1 421 ? 12.742 46.25 10.133 1 26.41 421 LEU A O 1
ATOM 3329 N N . THR A 1 422 ? 13.008 47.375 11.922 1 25.09 422 THR A N 1
ATOM 3330 C CA . THR A 1 422 ? 14.453 47.188 11.953 1 25.09 422 THR A CA 1
ATOM 3331 C C . THR A 1 422 ? 14.82 45.875 12.641 1 25.09 422 THR A C 1
ATOM 3333 O O . THR A 1 422 ? 14 45.281 13.359 1 25.09 422 THR A O 1
ATOM 3336 N N . GLU A 1 423 ? 16.094 45.469 12.516 1 24.52 423 GLU A N 1
ATOM 3337 C CA . GLU A 1 423 ? 16.766 44.25 12.984 1 24.52 423 GLU A CA 1
ATOM 3338 C C . GLU A 1 423 ? 16.625 44.094 14.492 1 24.52 423 GLU A C 1
ATOM 3340 O O . GLU A 1 423 ? 16.75 43 15.016 1 24.52 423 GLU A O 1
ATOM 3345 N N . ALA A 1 424 ? 16.469 45.219 15 1 27.95 424 ALA A N 1
ATOM 3346 C CA . ALA A 1 424 ? 16.594 45.438 16.438 1 27.95 424 ALA A CA 1
ATOM 3347 C C . ALA A 1 424 ? 15.523 44.656 17.203 1 27.95 424 ALA A C 1
ATOM 3349 O O . ALA A 1 424 ? 15.531 44.625 18.438 1 27.95 424 ALA A O 1
ATOM 3350 N N . ILE A 1 425 ? 14.562 44.375 16.344 1 27.02 425 ILE A N 1
ATOM 3351 C CA . ILE A 1 425 ? 13.43 43.938 17.156 1 27.02 425 ILE A CA 1
ATOM 3352 C C . ILE A 1 425 ? 13.734 42.562 17.766 1 27.02 425 ILE A C 1
ATOM 3354 O O . ILE A 1 425 ? 12.961 42.062 18.594 1 27.02 425 ILE A O 1
ATOM 3358 N N . PHE A 1 426 ? 14.734 42 17.188 1 23.55 426 PHE A N 1
ATOM 3359 C CA . PHE A 1 426 ? 15.188 40.688 17.594 1 23.55 426 PHE A CA 1
ATOM 3360 C C . PHE A 1 426 ? 16.078 40.75 18.828 1 23.55 426 PHE A C 1
ATOM 3362 O O . PHE A 1 426 ? 16.781 39.812 19.156 1 23.55 426 PHE A O 1
ATOM 3369 N N . ALA A 1 427 ? 16.203 41.812 19.406 1 22.16 427 ALA A N 1
ATOM 3370 C CA . ALA A 1 427 ? 17.156 42.125 20.469 1 22.16 427 ALA A CA 1
ATOM 3371 C C . ALA A 1 427 ? 16.922 41.219 21.688 1 22.16 427 ALA A C 1
ATOM 3373 O O . ALA A 1 427 ? 17.859 40.875 22.406 1 22.16 427 ALA A O 1
ATOM 3374 N N . PRO A 1 428 ? 15.609 41 21.906 1 23.59 428 PRO A N 1
ATOM 3375 C CA . PRO A 1 428 ? 15.57 40.594 23.328 1 23.59 428 PRO A CA 1
ATOM 3376 C C . PRO A 1 428 ? 16.203 39.25 23.578 1 23.59 428 PRO A C 1
ATOM 3378 O O . PRO A 1 428 ? 16.297 38.812 24.719 1 23.59 428 PRO A O 1
ATOM 3381 N N . PHE A 1 429 ? 16.25 38.438 22.641 1 23.05 429 PHE A N 1
ATOM 3382 C CA . PHE A 1 429 ? 16.719 37.125 23 1 23.05 429 PHE A CA 1
ATOM 3383 C C . PHE A 1 429 ? 18.203 37.125 23.344 1 23.05 429 PHE A C 1
ATOM 3385 O O . PHE A 1 429 ? 19.016 36.562 22.609 1 23.05 429 PHE A O 1
ATOM 3392 N N . GLN A 1 430 ? 18.625 38.281 23.531 1 20.2 430 GLN A N 1
ATOM 3393 C CA . GLN A 1 430 ? 20.031 38.281 23.953 1 20.2 430 GLN A CA 1
ATOM 3394 C C . GLN A 1 430 ? 20.234 37.438 25.203 1 20.2 430 GLN A C 1
ATOM 3396 O O . GLN A 1 430 ? 19.406 37.5 26.125 1 20.2 430 GLN A O 1
ATOM 3401 N N . SER A 1 431 ? 21 36.406 25 1 20.09 431 SER A N 1
ATOM 3402 C CA . SER A 1 431 ? 21.578 35.562 26.031 1 20.09 431 SER A CA 1
ATOM 3403 C C . SER A 1 431 ? 22 36.375 27.25 1 20.09 431 SER A C 1
ATOM 3405 O O . SER A 1 431 ? 22.734 37.344 27.141 1 20.09 431 SER A O 1
ATOM 3407 N N . GLU A 1 432 ? 20.969 36.562 28.141 1 22.19 432 GLU A N 1
ATOM 3408 C CA . GLU A 1 432 ? 21.516 36.906 29.438 1 22.19 432 GLU A CA 1
ATOM 3409 C C . GLU A 1 432 ? 22.625 35.969 29.859 1 22.19 432 GLU A C 1
ATOM 3411 O O . GLU A 1 432 ? 22.344 34.812 30.25 1 22.19 432 GLU A O 1
ATOM 3416 N N . ASN A 1 433 ? 23.562 35.562 28.906 1 20.16 433 ASN A N 1
ATOM 3417 C CA . ASN A 1 433 ? 24.688 34.75 29.359 1 20.16 433 ASN A CA 1
ATOM 3418 C C . ASN A 1 433 ? 25.203 35.219 30.719 1 20.16 433 ASN A C 1
ATOM 3420 O O . ASN A 1 433 ? 25.484 34.375 31.578 1 20.16 433 ASN A O 1
ATOM 3424 N N . ASP A 1 434 ? 25.922 36.281 30.703 1 21 434 ASP A N 1
ATOM 3425 C CA . ASP A 1 434 ? 27.25 36.219 31.328 1 21 434 ASP A CA 1
ATOM 3426 C C . ASP A 1 434 ? 27.156 36.438 32.844 1 21 434 ASP A C 1
ATOM 3428 O O . ASP A 1 434 ? 28.172 36.688 33.5 1 21 434 ASP A O 1
ATOM 3432 N N . SER A 1 435 ? 26 36.844 33.375 1 20.47 435 SER A N 1
ATOM 3433 C CA . SER A 1 435 ? 26.484 37.281 34.656 1 20.47 435 SER A CA 1
ATOM 3434 C C . SER A 1 435 ? 26.844 36.094 35.562 1 20.47 435 SER A C 1
ATOM 3436 O O . SER A 1 435 ? 25.969 35.375 36.031 1 20.47 435 SER A O 1
ATOM 3438 N N . THR A 1 436 ? 27.906 35.25 35.188 1 21.34 436 THR A N 1
ATOM 3439 C CA . THR A 1 436 ? 28.609 34.375 36.094 1 21.34 436 THR A CA 1
ATOM 3440 C C . THR A 1 436 ? 28.922 35.062 37.406 1 21.34 436 THR A C 1
ATOM 3442 O O . THR A 1 436 ? 29.812 35.906 37.469 1 21.34 436 THR A O 1
ATOM 3445 N N . SER A 1 437 ? 27.906 35.469 38.125 1 20.12 437 SER A N 1
ATOM 3446 C CA . SER A 1 437 ? 28.328 35.875 39.438 1 20.12 437 SER A CA 1
ATOM 3447 C C . SER A 1 437 ? 29.062 34.75 40.156 1 20.12 437 SER A C 1
ATOM 3449 O O . SER A 1 437 ? 28.672 33.562 40.031 1 20.12 437 SER A O 1
ATOM 3451 N N . ASP A 1 438 ? 30.359 34.906 40.531 1 21.3 438 ASP A N 1
ATOM 3452 C CA . ASP A 1 438 ? 31.438 34.312 41.312 1 21.3 438 ASP A CA 1
ATOM 3453 C C . ASP A 1 438 ? 30.922 33.844 42.688 1 21.3 438 ASP A C 1
ATOM 3455 O O . ASP A 1 438 ? 31.688 33.688 43.625 1 21.3 438 ASP A O 1
ATOM 3459 N N . GLU A 1 439 ? 29.594 33.594 42.875 1 22.25 439 GLU A N 1
ATOM 3460 C CA . GLU A 1 439 ? 29.406 33.375 44.312 1 22.25 439 GLU A CA 1
ATOM 3461 C C . GLU A 1 439 ? 30.203 32.188 44.812 1 22.25 439 GLU A C 1
ATOM 3463 O O . GLU A 1 439 ? 30.281 31.156 44.125 1 22.25 439 GLU A O 1
ATOM 3468 N N . ASP A 1 440 ? 31.016 32.344 45.875 1 21.27 440 ASP A N 1
ATOM 3469 C CA . ASP A 1 440 ? 31.953 31.641 46.75 1 21.27 440 ASP A CA 1
ATOM 3470 C C . ASP A 1 440 ? 31.312 30.375 47.312 1 21.27 440 ASP A C 1
ATOM 3472 O O . ASP A 1 440 ? 30.297 30.453 48.031 1 21.27 440 ASP A O 1
ATOM 3476 N N . GLU A 1 441 ? 31.125 29.328 46.531 1 23.39 441 GLU A N 1
ATOM 3477 C CA . GLU A 1 441 ? 30.719 28.047 47.062 1 23.39 441 GLU A CA 1
ATOM 3478 C C . GLU A 1 441 ? 31.516 27.672 48.312 1 23.39 441 GLU A C 1
ATOM 3480 O O . GLU A 1 441 ? 32.75 27.484 48.219 1 23.39 441 GLU A O 1
ATOM 3485 N N . GLU A 1 442 ? 31.109 28.188 49.5 1 23.52 442 GLU A N 1
ATOM 3486 C CA . GLU A 1 442 ? 31.562 27.641 50.781 1 23.52 442 GLU A CA 1
ATOM 3487 C C . GLU A 1 442 ? 31.406 26.125 50.812 1 23.52 442 GLU A C 1
ATOM 3489 O O . GLU A 1 442 ? 30.578 25.562 50.094 1 23.52 442 GLU A O 1
ATOM 3494 N N . GLU A 1 443 ? 32.281 25.469 51.625 1 28.81 443 GLU A N 1
ATOM 3495 C CA . GLU A 1 443 ? 32.75 24.125 51.906 1 28.81 443 GLU A CA 1
ATOM 3496 C C . GLU A 1 443 ? 31.625 23.234 52.375 1 28.81 443 GLU A C 1
ATOM 3498 O O . GLU A 1 443 ? 31.125 23.391 53.5 1 28.81 443 GLU A O 1
ATOM 3503 N N . PRO A 1 444 ? 30.453 23.078 51.656 1 33.56 444 PRO A N 1
ATOM 3504 C CA . PRO A 1 444 ? 29.422 22.484 52.5 1 33.56 444 PRO A CA 1
ATOM 3505 C C . PRO A 1 444 ? 29.875 21.156 53.125 1 33.56 444 PRO A C 1
ATOM 3507 O O . PRO A 1 444 ? 30.734 20.469 52.594 1 33.56 444 PRO A O 1
ATOM 3510 N N . THR A 1 445 ? 29.594 20.922 54.375 1 31.41 445 THR A N 1
ATOM 3511 C CA . THR A 1 445 ? 29.984 19.984 55.406 1 31.41 445 THR A CA 1
ATOM 3512 C C . THR A 1 445 ? 29.609 18.562 55.031 1 31.41 445 THR A C 1
ATOM 3514 O O . THR A 1 445 ? 28.734 18.344 54.188 1 31.41 445 THR A O 1
ATOM 3517 N N . THR A 1 446 ? 30.188 17.5 55.719 1 36.38 446 THR A N 1
ATOM 3518 C CA . THR A 1 446 ? 30.391 16.047 55.688 1 36.38 446 THR A CA 1
ATOM 3519 C C . THR A 1 446 ? 29.062 15.32 55.5 1 36.38 446 THR A C 1
ATOM 3521 O O . THR A 1 446 ? 29 14.297 54.781 1 36.38 446 THR A O 1
ATOM 3524 N N . SER A 1 447 ? 28.031 15.727 56.344 1 34.53 447 SER A N 1
ATOM 3525 C CA . SER A 1 447 ? 26.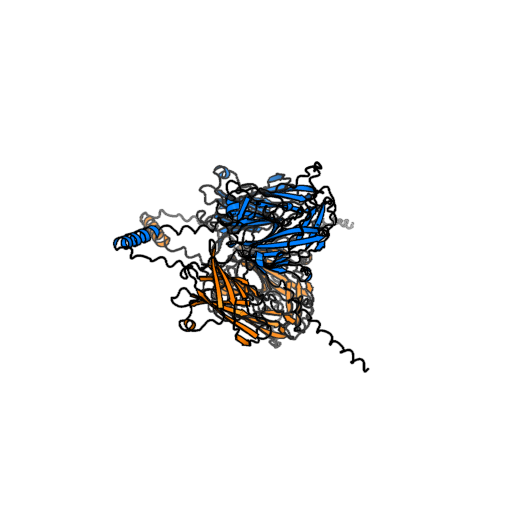812 14.961 56.594 1 34.53 447 SER A CA 1
ATOM 3526 C C . SER A 1 447 ? 25.922 14.914 55.344 1 34.53 447 SER A C 1
ATOM 3528 O O . SER A 1 447 ? 25.047 14.062 55.25 1 34.53 447 SER A O 1
ATOM 3530 N N . ALA A 1 448 ? 25.969 15.992 54.562 1 34.78 448 ALA A N 1
ATOM 3531 C CA . ALA A 1 448 ? 25.016 16.25 53.5 1 34.78 448 ALA A CA 1
ATOM 3532 C C . ALA A 1 448 ? 25.266 15.328 52.281 1 34.78 448 ALA A C 1
ATOM 3534 O O . ALA A 1 448 ? 24.469 15.266 51.375 1 34.78 448 ALA A O 1
ATOM 3535 N N . ARG A 1 449 ? 26.5 14.867 52.156 1 38.88 449 ARG A N 1
ATOM 3536 C CA . ARG A 1 449 ? 26.875 13.922 51.094 1 38.88 449 ARG A CA 1
ATOM 3537 C C . ARG A 1 449 ? 26.094 12.625 51.219 1 38.88 449 ARG A C 1
ATOM 3539 O O . ARG A 1 449 ? 25.734 12.023 50.219 1 38.88 449 ARG A O 1
ATOM 3546 N N . LEU A 1 450 ? 26.062 12.141 52.5 1 42.53 450 LEU A N 1
ATOM 3547 C CA . LEU A 1 450 ? 25.484 10.82 52.719 1 42.53 450 LEU A CA 1
ATOM 3548 C C . LEU A 1 450 ? 24 10.805 52.344 1 42.53 450 LEU A C 1
ATOM 3550 O O . LEU A 1 450 ? 23.484 9.789 51.875 1 42.53 450 LEU A O 1
ATOM 3554 N N . ARG A 1 451 ? 23.219 11.883 52.688 1 41.28 451 ARG A N 1
ATOM 3555 C CA . ARG A 1 451 ? 21.797 11.93 52.406 1 41.28 451 ARG A CA 1
ATOM 3556 C C . ARG A 1 451 ? 21.547 11.969 50.906 1 41.28 451 ARG A C 1
ATOM 3558 O O . ARG A 1 451 ? 20.438 11.688 50.438 1 41.28 451 ARG A O 1
ATOM 3565 N N . ALA A 1 452 ? 22.516 12.539 50.125 1 39.91 452 ALA A N 1
ATOM 3566 C CA . ALA A 1 452 ? 22.359 12.648 48.688 1 39.91 452 ALA A CA 1
ATOM 3567 C C . ALA A 1 452 ? 22.422 11.273 48.031 1 39.91 452 ALA A C 1
ATOM 3569 O O . ALA A 1 452 ? 21.766 11.031 47 1 39.91 452 ALA A O 1
ATOM 3570 N N . GLU A 1 453 ? 23.297 10.445 48.5 1 43.12 453 GLU A N 1
ATOM 3571 C CA . GLU A 1 453 ? 23.406 9.109 47.938 1 43.12 453 GLU A CA 1
ATOM 3572 C C . GLU A 1 453 ? 22.109 8.32 48.125 1 43.12 453 GLU A C 1
ATOM 3574 O O . GLU A 1 453 ? 21.75 7.484 47.312 1 43.12 453 GLU A O 1
ATOM 3579 N N . ALA A 1 454 ? 21.469 8.344 49.375 1 40.94 454 ALA A N 1
ATOM 3580 C CA . ALA A 1 454 ? 20.281 7.57 49.719 1 40.94 454 ALA A CA 1
ATOM 3581 C C . ALA A 1 454 ? 19.078 8.031 48.875 1 40.94 454 ALA A C 1
ATOM 3583 O O . ALA A 1 454 ? 18.156 7.25 48.625 1 40.94 454 ALA A O 1
ATOM 3584 N N . ARG A 1 455 ? 18.844 9.398 48.75 1 38.25 455 ARG A N 1
ATOM 3585 C CA . ARG A 1 455 ? 17.75 9.859 47.906 1 38.25 455 ARG A CA 1
ATOM 3586 C C . ARG A 1 455 ? 17.938 9.367 46.469 1 38.25 455 ARG A C 1
ATOM 3588 O O . ARG A 1 455 ? 16.969 9.266 45.719 1 38.25 455 ARG A O 1
ATOM 3595 N N . ALA A 1 456 ? 19.141 9.234 45.875 1 38.03 456 ALA A N 1
ATOM 3596 C CA . ALA A 1 456 ? 19.422 8.742 44.531 1 38.03 456 ALA A CA 1
ATOM 3597 C C . ALA A 1 456 ? 18.906 7.309 44.344 1 38.03 456 ALA A C 1
ATOM 3599 O O . ALA A 1 456 ? 18.516 6.906 43.25 1 38.03 456 ALA A O 1
ATOM 3600 N N . ARG A 1 457 ? 19.156 6.469 45.25 1 40.34 457 ARG A N 1
ATOM 3601 C CA . ARG A 1 457 ? 18.703 5.09 45.125 1 40.34 457 ARG A CA 1
ATOM 3602 C C . ARG A 1 457 ? 17.172 5.012 45.125 1 40.34 457 ARG A C 1
ATOM 3604 O O . ARG A 1 457 ? 16.594 4.004 44.719 1 40.34 457 ARG A O 1
ATOM 3611 N N . ARG A 1 458 ? 16.5 5.711 46.188 1 33.41 458 ARG A N 1
ATOM 3612 C CA . ARG A 1 458 ? 15.039 5.613 46.219 1 33.41 458 ARG A CA 1
ATOM 3613 C C . ARG A 1 458 ? 14.422 6.176 44.938 1 33.41 458 ARG A C 1
ATOM 3615 O O . ARG A 1 458 ? 13.289 5.836 44.594 1 33.41 458 ARG A O 1
ATOM 3622 N N . GLU A 1 459 ? 14.875 7.34 44.344 1 33.59 459 GLU A N 1
ATOM 3623 C CA . GLU A 1 459 ? 14.344 7.996 43.156 1 33.59 459 GLU A CA 1
ATOM 3624 C C . GLU A 1 459 ? 14.648 7.184 41.906 1 33.59 459 GLU A C 1
ATOM 3626 O O . GLU A 1 459 ? 14.266 7.578 40.812 1 33.59 459 GLU A O 1
ATOM 3631 N N . ALA A 1 460 ? 15.555 6.25 41.812 1 36.5 460 ALA A N 1
ATOM 3632 C CA . ALA A 1 460 ? 15.938 5.359 40.719 1 36.5 460 ALA A CA 1
ATOM 3633 C C . ALA A 1 460 ? 14.742 4.555 40.219 1 36.5 460 ALA A C 1
ATOM 3635 O O . ALA A 1 460 ? 14.852 3.826 39.25 1 36.5 460 ALA A O 1
ATOM 3636 N N . GLY A 1 461 ? 13.867 4.078 41.062 1 33.44 461 GLY A N 1
ATOM 3637 C CA . GLY A 1 461 ? 12.773 3.197 40.688 1 33.44 461 GLY A CA 1
ATOM 3638 C C . GLY A 1 461 ? 11.711 3.883 39.844 1 33.44 461 GLY A C 1
ATOM 3639 O O . GLY A 1 461 ? 10.719 3.266 39.469 1 33.44 461 GLY A O 1
ATOM 3640 N N . GLN A 1 462 ? 11.336 5.137 40.25 1 30.19 462 GLN A N 1
ATOM 3641 C CA . GLN A 1 462 ? 10.164 5.672 39.562 1 30.19 462 GLN A CA 1
ATOM 3642 C C . GLN A 1 462 ? 10.477 5.984 38.125 1 30.19 462 GLN A C 1
ATOM 3644 O O . GLN A 1 462 ? 11.547 6.52 37.812 1 30.19 462 GLN A O 1
ATOM 3649 N N . PRO A 1 463 ? 9.82 5.316 37.094 1 35.62 463 PRO A N 1
ATOM 3650 C CA . PRO A 1 463 ? 10.086 5.613 35.688 1 35.62 463 PRO A CA 1
ATOM 3651 C C . PRO A 1 463 ? 10.258 7.109 35.406 1 35.62 463 PRO A C 1
ATOM 3653 O O . PRO A 1 463 ? 9.688 7.934 36.125 1 35.62 463 PRO A O 1
ATOM 3656 N N . PRO A 1 464 ? 11.43 7.566 35.062 1 35.09 464 PRO A N 1
ATOM 3657 C CA . PRO A 1 464 ? 11.594 9.008 34.875 1 35.09 464 PRO A CA 1
ATOM 3658 C C . PRO A 1 464 ? 10.336 9.688 34.344 1 35.09 464 PRO A C 1
ATOM 3660 O O . PRO A 1 464 ? 9.711 9.188 33.406 1 35.09 464 PRO A O 1
ATOM 3663 N N . VAL A 1 465 ? 9.547 10.305 35.188 1 36.28 465 VAL A N 1
ATOM 3664 C CA . VAL A 1 465 ? 8.414 11.133 34.781 1 36.28 465 VAL A CA 1
ATOM 3665 C C . VAL A 1 465 ? 8.805 11.969 33.562 1 36.28 465 VAL A C 1
ATOM 3667 O O . VAL A 1 465 ? 9.812 12.672 33.562 1 36.28 465 VAL A O 1
ATOM 3670 N N . PRO A 1 466 ? 8.445 11.586 32.312 1 41.91 466 PRO A N 1
ATOM 3671 C CA . PRO A 1 466 ? 8.773 12.398 31.156 1 41.91 466 PRO A CA 1
ATOM 3672 C C . PRO A 1 466 ? 8.781 13.891 31.453 1 41.91 466 PRO A C 1
ATOM 3674 O O . PRO A 1 466 ? 7.902 14.383 32.156 1 41.91 466 PRO A O 1
ATOM 3677 N N . GLU A 1 467 ? 9.867 14.523 31.594 1 46.62 467 GLU A N 1
ATOM 3678 C CA . GLU A 1 467 ? 9.984 15.969 31.797 1 46.62 467 GLU A CA 1
ATOM 3679 C C . GLU A 1 467 ? 8.922 16.719 31 1 46.62 467 GLU A C 1
ATOM 3681 O O . GLU A 1 467 ? 8.742 16.469 29.812 1 46.62 467 GLU A O 1
ATOM 3686 N N . ARG A 1 468 ? 7.965 17.328 31.719 1 56.09 468 ARG A N 1
ATOM 3687 C CA . ARG A 1 468 ? 6.91 18.125 31.109 1 56.09 468 ARG A CA 1
ATOM 3688 C C . ARG A 1 468 ? 7.496 19.188 30.188 1 56.09 468 ARG A C 1
ATOM 3690 O O . ARG A 1 468 ? 8.391 19.938 30.578 1 56.09 468 ARG A O 1
ATOM 3697 N N . PRO A 1 469 ? 7.254 19.078 28.906 1 63.88 469 PRO A N 1
ATOM 3698 C CA . PRO A 1 469 ? 7.75 20.094 27.984 1 63.88 469 PRO A CA 1
ATOM 3699 C C . PRO A 1 469 ? 7.52 21.516 28.5 1 63.88 469 PRO A C 1
ATOM 3701 O O . PRO A 1 469 ? 6.582 21.75 29.266 1 63.88 469 PRO A O 1
ATOM 3704 N N . PRO A 1 470 ? 8.492 22.406 28.281 1 72.19 470 PRO A N 1
ATOM 3705 C CA . PRO A 1 470 ? 8.336 23.797 28.703 1 72.19 470 PRO A CA 1
ATOM 3706 C C . PRO A 1 470 ? 7.004 24.406 28.234 1 72.19 470 PRO A C 1
ATOM 3708 O O . PRO A 1 470 ? 6.441 23.969 27.234 1 72.19 470 PRO A O 1
ATOM 3711 N N . PRO A 1 471 ? 6.395 25.266 29.031 1 73.31 471 PRO A N 1
ATOM 3712 C CA . PRO A 1 471 ? 5.098 25.859 28.703 1 73.31 471 PRO A CA 1
ATOM 3713 C C . PRO A 1 471 ? 5.105 26.609 27.375 1 73.31 471 PRO A C 1
ATOM 3715 O O . PRO A 1 471 ? 4.043 26.844 26.797 1 73.31 471 PRO A O 1
ATOM 3718 N N . THR A 1 472 ? 6.305 26.938 26.844 1 76.5 472 THR A N 1
ATOM 3719 C CA . THR A 1 472 ? 6.402 27.766 25.656 1 76.5 472 THR A CA 1
ATOM 3720 C C . THR A 1 472 ? 6.477 26.906 24.406 1 76.5 472 THR A C 1
ATOM 3722 O O . THR A 1 472 ? 6.453 27.438 23.281 1 76.5 472 THR A O 1
ATOM 3725 N N . VAL A 1 473 ? 6.445 25.688 24.656 1 80.88 473 VAL A N 1
ATOM 3726 C CA . VAL A 1 473 ? 6.559 24.797 23.484 1 80.88 473 VAL A CA 1
ATOM 3727 C C . VAL A 1 473 ? 5.297 24.906 22.641 1 80.88 473 VAL A C 1
ATOM 3729 O O . VAL A 1 473 ? 4.184 24.906 23.156 1 80.88 473 VAL A O 1
ATOM 3732 N N . GLN A 1 474 ? 5.535 25.078 21.297 1 84.19 474 GLN A N 1
ATOM 3733 C CA . GLN A 1 474 ? 4.41 25.188 20.375 1 84.19 474 GLN A CA 1
ATOM 3734 C C . GLN A 1 474 ? 3.783 23.812 20.125 1 84.19 474 GLN A C 1
ATOM 3736 O O . GLN A 1 474 ? 4.484 22.844 19.828 1 84.19 474 GLN A O 1
ATOM 3741 N N . LEU A 1 475 ? 2.504 23.812 20.266 1 89.62 475 LEU A N 1
ATOM 3742 C CA . LEU A 1 475 ? 1.733 22.609 19.969 1 89.62 475 LEU A CA 1
ATOM 3743 C C . LEU A 1 475 ? 0.784 22.859 18.797 1 89.62 475 LEU A C 1
ATOM 3745 O O . LEU A 1 475 ? 0.352 23.984 18.562 1 89.62 475 LEU A O 1
ATOM 3749 N N . LEU A 1 476 ? 0.613 21.812 18.062 1 92.88 476 LEU A N 1
ATOM 3750 C CA . LEU A 1 476 ? -0.397 21.859 17.016 1 92.88 476 LEU A CA 1
ATOM 3751 C C . LEU A 1 476 ? -1.785 21.578 17.578 1 92.88 476 LEU A C 1
ATOM 3753 O O . LEU A 1 476 ? -2.016 20.531 18.188 1 92.88 476 LEU A O 1
ATOM 3757 N N . SER A 1 477 ? -2.619 22.516 17.391 1 91.81 477 SER A N 1
ATOM 3758 C CA . SER A 1 477 ? -3.99 22.359 17.875 1 91.81 477 SER A CA 1
ATOM 3759 C C . SER A 1 477 ? -4.957 22.109 16.719 1 91.81 477 SER A C 1
ATOM 3761 O O . SER A 1 477 ? -4.836 22.719 15.656 1 91.81 477 SER A O 1
ATOM 3763 N N . LEU A 1 478 ? -5.816 21.188 16.922 1 91.69 478 LEU A N 1
ATOM 3764 C CA . LEU A 1 478 ? -6.938 20.906 16.031 1 91.69 478 LEU A CA 1
ATOM 3765 C C . LEU A 1 478 ? -8.266 21.188 16.734 1 91.69 478 LEU A C 1
ATOM 3767 O O . LEU A 1 478 ? -8.969 20.25 17.141 1 91.69 478 LEU A O 1
ATOM 3771 N N . PRO A 1 479 ? -8.617 22.359 16.719 1 87.5 479 PRO A N 1
ATOM 3772 C CA . PRO A 1 479 ? -9.805 22.734 17.5 1 87.5 479 PRO A CA 1
ATOM 3773 C C . PRO A 1 479 ? -11.086 22.094 16.953 1 87.5 479 PRO A C 1
ATOM 3775 O O . PRO A 1 479 ? -12.031 21.859 17.719 1 87.5 479 PRO A O 1
ATOM 3778 N N . CYS A 1 480 ? -11.086 21.812 15.68 1 85.56 480 CYS A N 1
ATOM 3779 C CA . CYS A 1 480 ? -12.258 21.188 15.086 1 85.56 480 CYS A CA 1
ATOM 3780 C C . CYS A 1 480 ? -12.547 19.828 15.742 1 85.56 480 CYS A C 1
ATOM 3782 O O . CYS A 1 480 ? -13.695 19.391 15.773 1 85.56 480 CYS A O 1
ATOM 3784 N N . TRP A 1 481 ? -11.602 19.25 16.281 1 90.12 481 TRP A N 1
ATOM 3785 C CA . TRP A 1 481 ? -11.758 17.953 16.922 1 90.12 481 TRP A CA 1
ATOM 3786 C C . TRP A 1 481 ? -11.5 18.031 18.422 1 90.12 481 TRP A C 1
ATOM 3788 O O . TRP A 1 481 ? -11.602 17.031 19.125 1 90.12 481 TRP A O 1
ATOM 3798 N N . ASN A 1 482 ? -11.188 19.172 18.891 1 89.12 482 ASN A N 1
ATOM 3799 C CA . ASN A 1 482 ? -10.781 19.406 20.266 1 89.12 482 ASN A CA 1
ATOM 3800 C C . ASN A 1 482 ? -9.57 18.547 20.641 1 89.12 482 ASN A C 1
ATOM 3802 O O . ASN A 1 482 ? -9.555 17.906 21.703 1 89.12 482 ASN A O 1
ATOM 3806 N N . MET A 1 483 ? -8.633 18.609 19.766 1 91.62 483 MET A N 1
ATOM 3807 C CA . MET A 1 483 ? -7.426 17.812 19.984 1 91.62 483 MET A CA 1
ATOM 3808 C C . MET A 1 483 ? -6.176 18.656 19.766 1 91.62 483 MET A C 1
ATOM 3810 O O . MET A 1 483 ? -6.246 19.75 19.203 1 91.62 483 MET A O 1
ATOM 3814 N N . TYR A 1 484 ? -5.117 18.188 20.312 1 91.44 484 TYR A N 1
ATOM 3815 C CA . TYR A 1 484 ? -3.814 18.797 20.047 1 91.44 484 TYR A CA 1
ATOM 3816 C C . TYR A 1 484 ? -2.732 17.734 19.938 1 91.44 484 TYR A C 1
ATOM 3818 O O . TYR A 1 484 ? -2.934 16.578 20.344 1 91.44 484 TYR A O 1
ATOM 3826 N N . ILE A 1 485 ? -1.661 18.047 19.312 1 92.62 485 ILE A N 1
ATOM 3827 C CA . ILE A 1 485 ? -0.555 17.141 19.047 1 92.62 485 ILE A CA 1
ATOM 3828 C C . ILE A 1 485 ? 0.772 17.844 19.297 1 92.62 485 ILE A C 1
ATOM 3830 O O . ILE A 1 485 ? 0.935 19.016 18.922 1 92.62 485 ILE A O 1
ATOM 3834 N N . HIS A 1 486 ? 1.627 17.109 19.938 1 90.31 486 HIS A N 1
ATOM 3835 C CA . HIS A 1 486 ? 2.99 17.609 20.031 1 90.31 486 HIS A CA 1
ATOM 3836 C C . HIS A 1 486 ? 3.682 17.578 18.672 1 90.31 486 HIS A C 1
ATOM 3838 O O . HIS A 1 486 ? 3.619 16.562 17.969 1 90.31 486 HIS A O 1
ATOM 3844 N N . THR A 1 487 ? 4.332 18.594 18.312 1 88.88 487 THR A N 1
ATOM 3845 C CA . THR A 1 487 ? 4.934 18.719 17 1 88.88 487 THR A CA 1
ATOM 3846 C C . THR A 1 487 ? 5.992 17.641 16.781 1 88.88 487 THR A C 1
ATOM 3848 O O . THR A 1 487 ? 6.211 17.188 15.656 1 88.88 487 THR A O 1
ATOM 3851 N N . ASP A 1 488 ? 6.566 17.141 17.891 1 82.56 488 ASP A N 1
ATOM 3852 C CA . ASP A 1 488 ? 7.613 16.125 17.781 1 82.56 488 ASP A CA 1
ATOM 3853 C C . ASP A 1 488 ? 7.031 14.781 17.391 1 82.56 488 ASP A C 1
ATOM 3855 O O . ASP A 1 488 ? 7.766 13.867 17 1 82.56 488 ASP A O 1
ATOM 3859 N N . LEU A 1 489 ? 5.758 14.703 17.5 1 89.31 489 LEU A N 1
ATOM 3860 C CA . LEU A 1 489 ? 5.113 13.438 17.172 1 89.31 489 LEU A CA 1
ATOM 3861 C C . LEU A 1 489 ? 4.699 13.406 15.703 1 89.31 489 LEU A C 1
ATOM 3863 O O . LEU A 1 489 ? 4.293 12.359 15.188 1 89.31 489 LEU A O 1
ATOM 3867 N N . LEU A 1 490 ? 4.867 14.5 15.062 1 93.31 490 LEU A N 1
ATOM 3868 C CA . LEU A 1 490 ? 4.543 14.578 13.641 1 93.31 490 LEU A CA 1
ATOM 3869 C C . LEU A 1 490 ? 5.691 14.047 12.789 1 93.31 490 LEU A C 1
ATOM 3871 O O . LEU A 1 490 ? 6.848 14.062 13.227 1 93.31 490 LEU A O 1
ATOM 3875 N N . LEU A 1 491 ? 5.301 13.539 11.695 1 93.5 491 LEU A N 1
ATOM 3876 C CA . LEU A 1 491 ? 6.324 13.188 10.719 1 93.5 491 LEU A CA 1
ATOM 3877 C C . LEU A 1 491 ? 6.84 14.43 10 1 93.5 491 LEU A C 1
ATOM 3879 O O . LEU A 1 491 ? 6.051 15.266 9.562 1 93.5 491 LEU A O 1
ATOM 3883 N N . PRO A 1 492 ? 8.086 14.539 9.922 1 92.94 492 PRO A N 1
ATOM 3884 C CA . PRO A 1 492 ? 8.586 15.695 9.172 1 92.94 492 PRO A CA 1
ATOM 3885 C C . PRO A 1 492 ? 8.195 15.648 7.695 1 92.94 492 PRO A C 1
ATOM 3887 O O . PRO A 1 492 ? 8.172 14.578 7.09 1 92.94 492 PRO A O 1
ATOM 3890 N N . ILE A 1 493 ? 7.93 16.797 7.203 1 93.44 493 ILE A N 1
ATOM 3891 C CA . ILE A 1 493 ? 7.582 16.906 5.793 1 93.44 493 ILE A CA 1
ATOM 3892 C C . ILE A 1 493 ? 8.695 17.641 5.039 1 93.44 493 ILE A C 1
ATOM 3894 O O . ILE A 1 493 ? 9.43 18.438 5.625 1 93.44 493 ILE A O 1
ATOM 3898 N N . THR A 1 494 ? 8.852 17.266 3.822 1 90.81 494 THR A N 1
ATOM 3899 C CA . THR A 1 494 ? 9.695 18 2.879 1 90.81 494 THR A CA 1
ATOM 3900 C C . THR A 1 494 ? 8.836 18.688 1.814 1 90.81 494 THR A C 1
ATOM 3902 O O . THR A 1 494 ? 8.086 18.016 1.093 1 90.81 494 THR A O 1
ATOM 3905 N N . ALA A 1 495 ? 9.008 19.922 1.808 1 91.38 495 ALA A N 1
ATOM 3906 C CA . ALA A 1 495 ? 8.18 20.688 0.879 1 91.38 495 ALA A CA 1
ATOM 3907 C C . ALA A 1 495 ? 9.039 21.344 -0.195 1 91.38 495 ALA A C 1
ATOM 3909 O O . ALA A 1 495 ? 10.133 21.844 0.093 1 91.38 495 ALA A O 1
ATOM 3910 N N . ARG A 1 496 ? 8.508 21.297 -1.404 1 88.56 496 ARG A N 1
ATOM 3911 C CA . ARG A 1 496 ? 9.078 22.047 -2.523 1 88.56 496 ARG A CA 1
ATOM 3912 C C . ARG A 1 496 ? 8.078 23.047 -3.08 1 88.56 496 ARG A C 1
ATOM 3914 O O . ARG A 1 496 ? 6.988 22.672 -3.514 1 88.56 496 ARG A O 1
ATOM 3921 N N . ILE A 1 497 ? 8.508 24.25 -3.006 1 88.06 497 ILE A N 1
ATOM 3922 C CA . ILE A 1 497 ? 7.656 25.297 -3.545 1 88.06 497 ILE A CA 1
ATOM 3923 C C . ILE A 1 497 ? 8.133 25.672 -4.945 1 88.06 497 ILE A C 1
ATOM 3925 O O . ILE A 1 497 ? 9.328 25.922 -5.16 1 88.06 497 ILE A O 1
ATOM 3929 N N . GLU A 1 498 ? 7.199 25.75 -5.828 1 86.81 498 GLU A N 1
ATOM 3930 C CA . GLU A 1 498 ? 7.539 26.078 -7.207 1 86.81 498 GLU A CA 1
ATOM 3931 C C . GLU A 1 498 ? 7.973 27.531 -7.332 1 86.81 498 GLU A C 1
ATOM 3933 O O . GLU A 1 498 ? 7.484 28.391 -6.598 1 86.81 498 GLU A O 1
ATOM 3938 N N . ASP A 1 499 ? 8.75 27.781 -8.352 1 81.31 499 ASP A N 1
ATOM 3939 C CA . ASP A 1 499 ? 9.273 29.125 -8.578 1 81.31 499 ASP A CA 1
ATOM 3940 C C . ASP A 1 499 ? 8.156 30.094 -8.945 1 81.31 499 ASP A C 1
ATOM 3942 O O . ASP A 1 499 ? 8.234 31.297 -8.633 1 81.31 499 ASP A O 1
ATOM 3946 N N . THR A 1 500 ? 7.207 29.516 -9.562 1 79.62 500 THR A N 1
ATOM 3947 C CA . THR A 1 500 ? 6.102 30.344 -10.008 1 79.62 500 THR A CA 1
ATOM 3948 C C . THR A 1 500 ? 5.348 30.922 -8.812 1 79.62 500 THR A C 1
ATOM 3950 O O . THR A 1 500 ? 4.652 31.938 -8.945 1 79.62 500 THR A O 1
ATOM 3953 N N . ALA A 1 501 ? 5.496 30.312 -7.688 1 84.81 501 ALA A N 1
ATOM 3954 C CA . ALA A 1 501 ? 4.75 30.75 -6.508 1 84.81 501 ALA A CA 1
ATOM 3955 C C . ALA A 1 501 ? 5.535 31.781 -5.707 1 84.81 501 ALA A C 1
ATOM 3957 O O . ALA A 1 501 ? 4.977 32.469 -4.848 1 84.81 501 ALA A O 1
ATOM 3958 N N . VAL A 1 502 ? 6.785 31.922 -5.926 1 80.69 502 VAL A N 1
ATOM 3959 C CA . VAL A 1 502 ? 7.637 32.781 -5.102 1 80.69 502 VAL A CA 1
ATOM 3960 C C . VAL A 1 502 ? 7.641 34.188 -5.66 1 80.69 502 VAL A C 1
ATOM 3962 O O . VAL A 1 502 ? 8.109 34.438 -6.777 1 80.69 502 VAL A O 1
ATOM 3965 N N . LYS A 1 503 ? 7.055 35.031 -4.777 1 74.62 503 LYS A N 1
ATOM 3966 C CA . LYS A 1 503 ? 7.098 36.469 -5.109 1 74.62 503 LYS A CA 1
ATOM 3967 C C . LYS A 1 503 ? 8.391 37.094 -4.621 1 74.62 503 LYS A C 1
ATOM 3969 O O . LYS A 1 503 ? 9.109 36.531 -3.799 1 74.62 503 LYS A O 1
ATOM 3974 N N . ALA A 1 504 ? 8.594 38.25 -5.18 1 63.41 504 ALA A N 1
ATOM 3975 C CA . ALA A 1 504 ? 9.766 39 -4.738 1 63.41 504 ALA A CA 1
ATOM 3976 C C . ALA A 1 504 ? 9.672 39.344 -3.254 1 63.41 504 ALA A C 1
ATOM 3978 O O . ALA A 1 504 ? 10.688 39.5 -2.578 1 63.41 504 ALA A O 1
ATOM 3979 N N . THR A 1 505 ? 8.383 39.438 -2.779 1 57.69 505 THR A N 1
ATOM 3980 C CA . THR A 1 505 ? 8.141 39.812 -1.389 1 57.69 505 THR A CA 1
ATOM 3981 C C . THR A 1 505 ? 8.023 38.562 -0.511 1 57.69 505 THR A C 1
ATOM 3983 O O . THR A 1 505 ? 7.832 38.656 0.702 1 57.69 505 THR A O 1
ATOM 3986 N N . SER A 1 506 ? 8.148 37.469 -1.178 1 56.38 506 SER A N 1
ATOM 3987 C CA . SER A 1 506 ? 7.977 36.25 -0.403 1 56.38 506 SER A CA 1
ATOM 3988 C C . SER A 1 506 ? 9.109 36.062 0.605 1 56.38 506 SER A C 1
ATOM 3990 O O . SER A 1 506 ? 10.281 36.188 0.257 1 56.38 506 SER A O 1
ATOM 3992 N N . TYR A 1 507 ? 8.789 36.375 1.937 1 52.75 507 TYR A N 1
ATOM 3993 C CA . TYR A 1 507 ? 9.766 36.219 3.008 1 52.75 507 TYR A CA 1
ATOM 3994 C C . TYR A 1 507 ? 9.609 34.844 3.691 1 52.75 507 TYR A C 1
ATOM 3996 O O . TYR A 1 507 ? 8.484 34.438 3.98 1 52.75 507 TYR A O 1
ATOM 4004 N N . LEU A 1 508 ? 10.461 33.844 3.484 1 54.66 508 LEU A N 1
ATOM 4005 C CA . LEU A 1 508 ? 10.414 32.438 3.803 1 54.66 508 LEU A CA 1
ATOM 4006 C C . LEU A 1 508 ? 10.406 32.219 5.312 1 54.66 508 LEU A C 1
ATOM 4008 O O . LEU A 1 508 ? 9.5 31.578 5.844 1 54.66 508 LEU A O 1
ATOM 4012 N N . ARG A 1 509 ? 11.656 32.188 6.168 1 51.56 509 ARG A N 1
ATOM 4013 C CA . ARG A 1 509 ? 12.133 31.062 6.977 1 51.56 509 ARG A CA 1
ATOM 4014 C C . ARG A 1 509 ? 11.953 31.344 8.461 1 51.56 509 ARG A C 1
ATOM 4016 O O . ARG A 1 509 ? 12.562 32.281 9.008 1 51.56 509 ARG A O 1
ATOM 4023 N N . SER A 1 510 ? 10.734 31.484 8.984 1 52.84 510 SER A N 1
ATOM 4024 C CA . SER A 1 510 ? 10.984 31.469 10.422 1 52.84 510 SER A CA 1
ATOM 4025 C C . SER A 1 510 ? 11.125 30.047 10.945 1 52.84 510 SER A C 1
ATOM 4027 O O . SER A 1 510 ? 10.445 29.125 10.477 1 52.84 510 SER A O 1
ATOM 4029 N N . GLU A 1 511 ? 12.344 29.672 11.375 1 50.94 511 GLU A N 1
ATOM 4030 C CA . GLU A 1 511 ? 12.562 28.453 12.148 1 50.94 511 GLU A CA 1
ATOM 4031 C C . GLU A 1 511 ? 12.039 28.609 13.57 1 50.94 511 GLU A C 1
ATOM 4033 O O . GLU A 1 511 ? 12.586 29.375 14.367 1 50.94 511 GLU A O 1
ATOM 4038 N N . LEU A 1 512 ? 10.727 28.766 13.773 1 47.72 512 LEU A N 1
ATOM 4039 C CA . LEU A 1 512 ? 10.219 28.734 15.141 1 47.72 512 LEU A CA 1
ATOM 4040 C C . LEU A 1 512 ? 10.641 27.453 15.852 1 47.72 512 LEU A C 1
ATOM 4042 O O . LEU A 1 512 ? 10.977 26.453 15.195 1 47.72 512 LEU A O 1
ATOM 4046 N N . GLU A 1 513 ? 10.742 27.594 17.141 1 53.88 513 GLU A N 1
ATOM 4047 C CA . GLU A 1 513 ? 10.938 26.438 18.016 1 53.88 513 GLU A CA 1
ATOM 4048 C C . GLU A 1 513 ? 9.961 25.312 17.672 1 53.88 513 GLU A C 1
ATOM 4050 O O . GLU A 1 513 ? 8.805 25.578 17.344 1 53.88 513 GLU A O 1
ATOM 4055 N N . GLY A 1 514 ? 10.422 24.125 17.422 1 59.91 514 GLY A N 1
ATOM 4056 C CA . GLY A 1 514 ? 9.641 22.938 17.156 1 59.91 514 GLY A CA 1
ATOM 4057 C C . GLY A 1 514 ? 9.641 22.531 15.688 1 59.91 514 GLY A C 1
ATOM 4058 O O . GLY A 1 514 ? 8.789 21.75 15.258 1 59.91 514 GLY A O 1
ATOM 4059 N N . ASP A 1 515 ? 10.516 23.078 14.93 1 78.12 515 ASP A N 1
ATOM 4060 C CA . ASP A 1 515 ? 10.719 22.75 13.523 1 78.12 515 ASP A CA 1
ATOM 4061 C C . ASP A 1 515 ? 9.516 23.172 12.68 1 78.12 515 ASP A C 1
ATOM 4063 O O . ASP A 1 515 ? 8.945 22.359 11.953 1 78.12 515 ASP A O 1
ATOM 4067 N N . ILE A 1 516 ? 9.078 24.375 12.82 1 85.12 516 ILE A N 1
ATOM 4068 C CA . ILE A 1 516 ? 7.984 24.984 12.062 1 85.12 516 ILE A CA 1
ATOM 4069 C C . ILE A 1 516 ? 8.547 25.953 11.031 1 85.12 516 ILE A C 1
ATOM 4071 O O . ILE A 1 516 ? 9.383 26.797 11.359 1 85.12 516 ILE A O 1
ATOM 4075 N N . CYS A 1 517 ? 8.086 25.766 9.805 1 85.5 517 CYS A N 1
ATOM 4076 C CA . CYS A 1 517 ? 8.5 26.656 8.734 1 85.5 517 CYS A CA 1
ATOM 4077 C C . CYS A 1 517 ? 7.32 27.469 8.211 1 85.5 517 CYS A C 1
ATOM 4079 O O . CYS A 1 517 ? 6.191 26.984 8.18 1 85.5 517 CYS A O 1
ATOM 4081 N N . THR A 1 518 ? 7.594 28.719 7.895 1 84.19 518 THR A N 1
ATOM 4082 C CA . THR A 1 518 ? 6.555 29.562 7.316 1 84.19 518 THR A CA 1
ATOM 4083 C C . THR A 1 518 ? 6.961 30.047 5.926 1 84.19 518 THR A C 1
ATOM 4085 O O . THR A 1 518 ? 8.078 30.547 5.734 1 84.19 518 THR A O 1
ATOM 4088 N N . ALA A 1 519 ? 6.168 29.75 4.996 1 83.94 519 ALA A N 1
ATOM 4089 C CA . ALA A 1 519 ? 6.273 30.344 3.668 1 83.94 519 ALA A CA 1
ATOM 4090 C C . ALA A 1 519 ? 5.188 31.391 3.451 1 83.94 519 ALA A C 1
ATOM 4092 O O . ALA A 1 519 ? 4.023 31.062 3.225 1 83.94 519 ALA A O 1
ATOM 4093 N N . ALA A 1 520 ? 5.676 32.625 3.463 1 80.88 520 ALA A N 1
ATOM 4094 C CA . ALA A 1 520 ? 4.688 33.719 3.439 1 80.88 520 ALA A CA 1
ATOM 4095 C C . ALA A 1 520 ? 4.723 34.469 2.107 1 80.88 520 ALA A C 1
ATOM 4097 O O . ALA A 1 520 ? 5.773 34.562 1.471 1 80.88 520 ALA A O 1
ATOM 4098 N N . ASP A 1 521 ? 3.504 35 1.745 1 81.62 521 ASP A N 1
ATOM 4099 C CA . ASP A 1 521 ? 3.25 35.844 0.585 1 81.62 521 ASP A CA 1
ATOM 4100 C C . ASP A 1 521 ? 3.516 35.094 -0.716 1 81.62 521 ASP A C 1
ATOM 4102 O O . ASP A 1 521 ? 4.25 35.562 -1.58 1 81.62 521 ASP A O 1
ATOM 4106 N N . LEU A 1 522 ? 3.037 33.906 -0.684 1 85.06 522 LEU A N 1
ATOM 4107 C CA . LEU A 1 522 ? 3.125 33.094 -1.886 1 85.06 522 LEU A CA 1
ATOM 4108 C C . LEU A 1 522 ? 2.045 33.469 -2.891 1 85.06 522 LEU A C 1
ATOM 4110 O O . LEU A 1 522 ? 1.042 34.094 -2.523 1 85.06 522 LEU A O 1
ATOM 4114 N N . GLN A 1 523 ? 2.4 33.188 -4.129 1 85.44 523 GLN A N 1
ATOM 4115 C CA . GLN A 1 523 ? 1.387 33.312 -5.172 1 85.44 523 GLN A CA 1
ATOM 4116 C C . GLN A 1 523 ? 0.648 31.984 -5.383 1 85.44 523 GLN A C 1
ATOM 4118 O O . GLN A 1 523 ? 1.274 30.922 -5.523 1 85.44 523 GLN A O 1
ATOM 4123 N N . SER A 1 524 ? -0.669 32.062 -5.242 1 88.19 524 SER A N 1
ATOM 4124 C CA . SER A 1 524 ? -1.49 30.875 -5.527 1 88.19 524 SER A CA 1
ATOM 4125 C C . SER A 1 524 ? -2.336 31.078 -6.781 1 88.19 524 SER A C 1
ATOM 4127 O O . SER A 1 524 ? -2.496 32.219 -7.246 1 88.19 524 SER A O 1
ATOM 4129 N N . THR A 1 525 ? -2.773 29.969 -7.426 1 88.19 525 THR A N 1
ATOM 4130 C CA . THR A 1 525 ? -3.6 30.047 -8.625 1 88.19 525 THR A CA 1
ATOM 4131 C C . THR A 1 525 ? -5 29.5 -8.352 1 88.19 525 THR A C 1
ATOM 4133 O O . THR A 1 525 ? -5.152 28.406 -7.828 1 88.19 525 THR A O 1
ATOM 4136 N N . PHE A 1 526 ? -5.93 30.328 -8.672 1 88.06 526 PHE A N 1
ATOM 4137 C CA . PHE A 1 526 ? -7.324 29.922 -8.547 1 88.06 526 PHE A CA 1
ATOM 4138 C C . PHE A 1 526 ? -7.82 29.297 -9.844 1 88.06 526 PHE A C 1
ATOM 4140 O O . PHE A 1 526 ? -7.582 29.844 -10.93 1 88.06 526 PHE A O 1
ATOM 4147 N N . GLN A 1 527 ? -8.383 28.156 -9.719 1 86.69 527 GLN A N 1
ATOM 4148 C CA . GLN A 1 527 ? -8.953 27.469 -10.867 1 86.69 527 GLN A CA 1
ATOM 4149 C C . GLN A 1 527 ? -10.43 27.172 -10.656 1 86.69 527 GLN A C 1
ATOM 4151 O O . GLN A 1 527 ? -10.867 26.953 -9.523 1 86.69 527 GLN A O 1
ATOM 4156 N N . GLU A 1 528 ? -11.102 27.172 -11.812 1 84.44 528 GLU A N 1
ATOM 4157 C CA . GLU A 1 528 ? -12.508 26.781 -11.734 1 84.44 528 GLU A CA 1
ATOM 4158 C C . GLU A 1 528 ? -12.656 25.297 -11.484 1 84.44 528 GLU A C 1
ATOM 4160 O O . GLU A 1 528 ? -11.812 24.5 -11.898 1 84.44 528 GLU A O 1
ATOM 4165 N N . LEU A 1 529 ? -13.633 25.047 -10.656 1 80.19 529 LEU A N 1
ATOM 4166 C CA . LEU A 1 529 ? -13.891 23.641 -10.375 1 80.19 529 LEU A CA 1
ATOM 4167 C C . LEU A 1 529 ? -14.297 22.891 -11.648 1 80.19 529 LEU A C 1
ATOM 4169 O O . LEU A 1 529 ? -15.188 23.344 -12.375 1 80.19 529 LEU A O 1
ATOM 4173 N N . MET A 1 530 ? -13.336 22.062 -12.078 1 60.06 530 MET A N 1
ATOM 4174 C CA . MET A 1 530 ? -13.734 21.297 -13.25 1 60.06 530 MET A CA 1
ATOM 4175 C C . MET A 1 530 ? -14.867 20.328 -12.906 1 60.06 530 MET A C 1
ATOM 4177 O O . MET A 1 530 ? -14.938 19.828 -11.789 1 60.06 530 MET A O 1
ATOM 4181 N N . ALA A 1 531 ? -15.891 20.391 -13.672 1 52.62 531 ALA A N 1
ATOM 4182 C CA . ALA A 1 531 ? -17 19.438 -13.508 1 52.62 531 ALA A CA 1
ATOM 4183 C C . ALA A 1 531 ? -16.469 18.031 -13.258 1 52.62 531 ALA A C 1
ATOM 4185 O O . ALA A 1 531 ? -15.461 17.625 -13.844 1 52.62 531 ALA A O 1
ATOM 4186 N N . PRO A 1 532 ? -16.656 17.547 -12.086 1 52.25 532 PRO A N 1
ATOM 4187 C CA . PRO A 1 532 ? -16.188 16.188 -11.828 1 52.25 532 PRO A CA 1
ATOM 4188 C C . PRO A 1 532 ? -16.344 15.266 -13.031 1 52.25 532 PRO A C 1
ATOM 4190 O O . PRO A 1 532 ? -17.328 15.367 -13.773 1 52.25 532 PRO A O 1
ATOM 4193 N N . LEU A 1 533 ? -15.172 14.82 -13.586 1 45.47 533 LEU A N 1
ATOM 4194 C CA . LEU A 1 533 ? -15.32 13.844 -14.664 1 45.47 533 LEU A CA 1
ATOM 4195 C C . LEU A 1 533 ? -16.375 12.797 -14.312 1 45.47 533 LEU A C 1
ATOM 4197 O O . LEU A 1 533 ? -16.438 12.352 -13.164 1 45.47 533 LEU A O 1
ATOM 4201 N N . PRO A 1 534 ? -17.297 12.68 -15.117 1 40.12 534 PRO A N 1
ATOM 4202 C CA . PRO A 1 534 ? -18.266 11.609 -14.875 1 40.12 534 PRO A CA 1
ATOM 4203 C C . PRO A 1 534 ? -17.594 10.281 -14.531 1 40.12 534 PRO A C 1
ATOM 4205 O O . PRO A 1 534 ? -16.547 9.938 -15.102 1 40.12 534 PRO A O 1
ATOM 4208 N N . ALA A 1 535 ? -17.609 9.984 -13.312 1 42.69 535 ALA A N 1
ATOM 4209 C CA . ALA A 1 535 ? -17.062 8.68 -12.938 1 42.69 535 ALA A CA 1
ATOM 4210 C C . ALA A 1 535 ? -17.25 7.66 -14.055 1 42.69 535 ALA A C 1
ATOM 4212 O O . ALA A 1 535 ? -18.297 7.633 -14.719 1 42.69 535 ALA A O 1
ATOM 4213 N N . ARG A 1 536 ? -16.281 7.195 -14.617 1 36.47 536 ARG A N 1
ATOM 4214 C CA . ARG A 1 536 ? -16.453 6.078 -15.539 1 36.47 536 ARG A CA 1
ATOM 4215 C C . ARG A 1 536 ? -17.469 5.074 -15 1 36.47 536 ARG A C 1
ATOM 4217 O O . ARG A 1 536 ? -17.359 4.625 -13.852 1 36.47 536 ARG A O 1
ATOM 4224 N N . ARG A 1 537 ? -18.625 5.023 -15.484 1 31.53 537 ARG A N 1
ATOM 4225 C CA . ARG A 1 537 ? -19.656 4.039 -15.156 1 31.53 537 ARG A CA 1
ATOM 4226 C C . ARG A 1 537 ? -19.047 2.646 -15.008 1 31.53 537 ARG A C 1
ATOM 4228 O O . ARG A 1 537 ? -18.266 2.207 -15.852 1 31.53 537 ARG A O 1
ATOM 4235 N N . SER A 1 538 ? -18.859 2.242 -13.867 1 30.64 538 SER A N 1
ATOM 4236 C CA . SER A 1 538 ? -18.625 0.804 -13.898 1 30.64 538 SER A CA 1
ATOM 4237 C C . SER A 1 538 ? -19.484 0.121 -14.953 1 30.64 538 SER A C 1
ATOM 4239 O O . SER A 1 538 ? -20.625 0.519 -15.18 1 30.64 538 SER A O 1
ATOM 4241 N N . PRO A 1 539 ? -18.938 -0.54 -15.922 1 30 539 PRO A N 1
ATOM 4242 C CA . PRO A 1 539 ? -19.828 -1.236 -16.859 1 30 539 PRO A CA 1
ATOM 4243 C C . PRO A 1 539 ? -21.078 -1.787 -16.172 1 30 539 PRO A C 1
ATOM 4245 O O . PRO A 1 539 ? -20.984 -2.373 -15.094 1 30 539 PRO A O 1
ATOM 4248 N N . THR A 1 540 ? -22.234 -1.136 -16.391 1 27.98 540 THR A N 1
ATOM 4249 C CA . THR A 1 540 ? -23.578 -1.556 -16.031 1 27.98 540 THR A CA 1
ATOM 4250 C C . THR A 1 540 ? -23.719 -3.072 -16.125 1 27.98 540 THR A C 1
ATOM 4252 O O . THR A 1 540 ? -23.156 -3.695 -17.031 1 27.98 540 THR A O 1
ATOM 4255 N N . ALA A 1 541 ? -24.375 -3.758 -15.117 1 30.53 541 ALA A N 1
ATOM 4256 C CA . ALA A 1 541 ? -24.938 -5.105 -15.156 1 30.53 541 ALA A CA 1
ATOM 4257 C C . ALA A 1 541 ? -25.609 -5.375 -16.5 1 30.53 541 ALA A C 1
ATOM 4259 O O . ALA A 1 541 ? -26.047 -4.445 -17.188 1 30.53 541 ALA A O 1
ATOM 4260 N N . ARG A 1 542 ? -25.531 -6.543 -17.062 1 27.53 542 ARG A N 1
ATOM 4261 C CA . ARG A 1 542 ? -26.312 -7.09 -18.172 1 27.53 542 ARG A CA 1
ATOM 4262 C C . ARG A 1 542 ? -27.781 -6.68 -18.062 1 27.53 542 ARG A C 1
ATOM 4264 O O . ARG A 1 542 ? -28.344 -6.68 -16.969 1 27.53 542 ARG A O 1
ATOM 4271 N N . PRO A 1 543 ? -28.266 -6.012 -19.047 1 22.78 543 PRO A N 1
ATOM 4272 C CA . PRO A 1 543 ? -29.719 -5.754 -19.078 1 22.78 543 PRO A CA 1
ATOM 4273 C C . PRO A 1 543 ? -30.531 -6.953 -18.594 1 22.78 543 PRO A C 1
ATOM 4275 O O . PRO A 1 543 ? -30.109 -8.102 -18.766 1 22.78 543 PRO A O 1
ATOM 4278 N N . ARG A 1 544 ? -31.406 -6.801 -17.625 1 24.28 544 ARG A N 1
ATOM 4279 C CA . ARG A 1 544 ? -32.5 -7.742 -17.375 1 24.28 544 ARG A CA 1
ATOM 4280 C C . ARG A 1 544 ? -33.219 -8.125 -18.656 1 24.28 544 ARG A C 1
ATOM 4282 O O . ARG A 1 544 ? -33.812 -7.273 -19.312 1 24.28 544 ARG A O 1
ATOM 4289 N N . ILE A 1 545 ? -32.656 -9.055 -19.562 1 20.58 545 ILE A N 1
ATOM 4290 C CA . ILE A 1 545 ? -33.719 -9.68 -20.328 1 20.58 545 ILE A CA 1
ATOM 4291 C C . ILE A 1 545 ? -34.594 -10.516 -19.406 1 20.58 545 ILE A C 1
ATOM 4293 O O . ILE A 1 545 ? -34.094 -11.297 -18.594 1 20.58 545 ILE A O 1
ATOM 4297 N N . MET B 1 1 ? -52.375 -53.156 -57.188 1 25.7 1 MET B N 1
ATOM 4298 C CA . MET B 1 1 ? -51.688 -53.438 -55.938 1 25.7 1 MET B CA 1
ATOM 4299 C C . MET B 1 1 ? -51.219 -52.156 -55.281 1 25.7 1 MET B C 1
ATOM 4301 O O . MET B 1 1 ? -50.438 -51.375 -55.875 1 25.7 1 MET B O 1
ATOM 4305 N N . ASP B 1 2 ? -52.094 -51.562 -54.594 1 24.77 2 ASP B N 1
ATOM 4306 C CA . ASP B 1 2 ? -52.281 -50.25 -54 1 24.77 2 ASP B CA 1
ATOM 4307 C C . ASP B 1 2 ? -51.156 -49.938 -53 1 24.77 2 ASP B C 1
ATOM 4309 O O . ASP B 1 2 ? -50.938 -50.688 -52.062 1 24.77 2 ASP B O 1
ATOM 4313 N N . ARG B 1 3 ? -50.094 -49.25 -53.625 1 33.06 3 ARG B N 1
ATOM 4314 C CA . ARG B 1 3 ? -48.875 -48.875 -52.906 1 33.06 3 ARG B CA 1
ATOM 4315 C C . ARG B 1 3 ? -49.219 -48.125 -51.594 1 33.06 3 ARG B C 1
ATOM 4317 O O . ARG B 1 3 ? -49.969 -47.156 -51.594 1 33.06 3 ARG B O 1
ATOM 4324 N N . PRO B 1 4 ? -49.188 -48.969 -50.531 1 32.47 4 PRO B N 1
ATOM 4325 C CA . PRO B 1 4 ? -49.75 -48.344 -49.344 1 32.47 4 PRO B CA 1
ATOM 4326 C C . PRO B 1 4 ? -49.219 -46.906 -49.125 1 32.47 4 PRO B C 1
ATOM 4328 O O . PRO B 1 4 ? -48.156 -46.594 -49.594 1 32.47 4 PRO B O 1
ATOM 4331 N N . PRO B 1 5 ? -50.156 -46.062 -48.938 1 31.88 5 PRO B N 1
ATOM 4332 C CA . PRO B 1 5 ? -49.812 -44.625 -48.812 1 31.88 5 PRO B CA 1
ATOM 4333 C C . PRO B 1 5 ? -48.656 -44.375 -47.844 1 31.88 5 PRO B C 1
ATOM 4335 O O . PRO B 1 5 ? -48.5 -45.125 -46.875 1 31.88 5 PRO B O 1
ATOM 4338 N N . GLU B 1 6 ? -47.531 -44 -48.469 1 26.45 6 GLU B N 1
ATOM 4339 C CA . GLU B 1 6 ? -46.281 -43.719 -47.75 1 26.45 6 GLU B CA 1
ATOM 4340 C C . GLU B 1 6 ? -46.531 -42.875 -46.5 1 26.45 6 GLU B C 1
ATOM 4342 O O . GLU B 1 6 ? -47.156 -41.781 -46.594 1 26.45 6 GLU B O 1
ATOM 4347 N N . GLU B 1 7 ? -46.875 -43.594 -45.438 1 28.92 7 GLU B N 1
ATOM 4348 C CA . GLU B 1 7 ? -47.125 -42.906 -44.156 1 28.92 7 GLU B CA 1
ATOM 4349 C C . GLU B 1 7 ? -46.156 -41.75 -43.938 1 28.92 7 GLU B C 1
ATOM 4351 O O . GLU B 1 7 ? -44.938 -41.938 -44.094 1 28.92 7 GLU B O 1
ATOM 4356 N N . GLU B 1 8 ? -46.625 -40.562 -44.25 1 27.47 8 GLU B N 1
ATOM 4357 C CA . GLU B 1 8 ? -45.906 -39.312 -44 1 27.47 8 GLU B CA 1
ATOM 4358 C C . GLU B 1 8 ? -45.25 -39.281 -42.656 1 27.47 8 GLU B C 1
ATOM 4360 O O . GLU B 1 8 ? -45.906 -39.406 -41.625 1 27.47 8 GLU B O 1
ATOM 4365 N N . GLU B 1 9 ? -44.188 -39.969 -42.594 1 27.23 9 GLU B N 1
ATOM 4366 C CA . GLU B 1 9 ? -43.469 -40 -41.312 1 27.23 9 GLU B CA 1
ATOM 4367 C C . GLU B 1 9 ? -43.469 -38.625 -40.656 1 27.23 9 GLU B C 1
ATOM 4369 O O . GLU B 1 9 ? -43.094 -37.656 -41.312 1 27.23 9 GLU B O 1
ATOM 4374 N N . GLU B 1 10 ? -44.344 -38.438 -39.75 1 29.03 10 GLU B N 1
ATOM 4375 C CA . GLU B 1 10 ? -44.438 -37.25 -38.906 1 29.03 10 GLU B CA 1
ATOM 4376 C C . GLU B 1 10 ? -43.031 -36.719 -38.562 1 29.03 10 GLU B C 1
ATOM 4378 O O . GLU B 1 10 ? -42.156 -37.531 -38.219 1 29.03 10 GLU B O 1
ATOM 4383 N N . PRO B 1 11 ? -42.719 -35.531 -39.094 1 31.17 11 PRO B N 1
ATOM 4384 C CA . PRO B 1 11 ? -41.375 -35 -38.812 1 31.17 11 PRO B CA 1
ATOM 4385 C C . PRO B 1 11 ? -41 -35.125 -37.344 1 31.17 11 PRO B C 1
ATOM 4387 O O . PRO B 1 11 ? -41.812 -34.938 -36.469 1 31.17 11 PRO B O 1
ATOM 4390 N N . ARG B 1 12 ? -40.188 -36 -37.031 1 30.55 12 ARG B N 1
ATOM 4391 C CA . ARG B 1 12 ? -39.688 -36.219 -35.688 1 30.55 12 ARG B CA 1
ATOM 4392 C C . ARG B 1 12 ? -39.375 -34.906 -35 1 30.55 12 ARG B C 1
ATOM 4394 O O . ARG B 1 12 ? -38.812 -34 -35.594 1 30.55 12 ARG B O 1
ATOM 4401 N N . PRO B 1 13 ? -40.188 -34.594 -34 1 28.09 13 PRO B N 1
ATOM 4402 C CA . PRO B 1 13 ? -39.969 -33.312 -33.344 1 28.09 13 PRO B CA 1
ATOM 4403 C C . PRO B 1 13 ? -38.469 -33.062 -33.031 1 28.09 13 PRO B C 1
ATOM 4405 O O . PRO B 1 13 ? -37.75 -34 -32.688 1 28.09 13 PRO B O 1
ATOM 4408 N N . SER B 1 14 ? -37.844 -32.312 -33.875 1 23.48 14 SER B N 1
ATOM 4409 C CA . SER B 1 14 ? -36.438 -31.922 -33.688 1 23.48 14 SER B CA 1
ATOM 4410 C C . SER B 1 14 ? -36.156 -31.609 -32.219 1 23.48 14 SER B C 1
ATOM 4412 O O . SER B 1 14 ? -36.75 -30.719 -31.641 1 23.48 14 SER B O 1
ATOM 4414 N N . THR B 1 15 ? -36.156 -32.656 -31.438 1 25.66 15 THR B N 1
ATOM 4415 C CA . THR B 1 1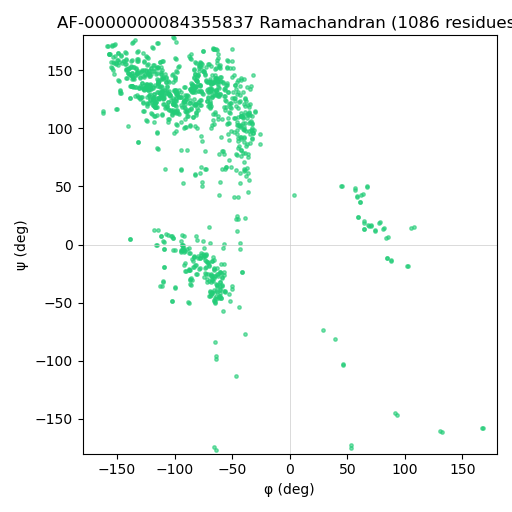5 ? -35.781 -32.469 -30.031 1 25.66 15 THR B CA 1
ATOM 4416 C C . THR B 1 15 ? -34.656 -31.438 -29.891 1 25.66 15 THR B C 1
ATOM 4418 O O . THR B 1 15 ? -33.531 -31.734 -30.25 1 25.66 15 THR B O 1
ATOM 4421 N N . SER B 1 16 ? -35 -30.234 -30.234 1 23.55 16 SER B N 1
ATOM 4422 C CA . SER B 1 16 ? -34.094 -29.125 -30 1 23.55 16 SER B CA 1
ATOM 4423 C C . SER B 1 16 ? -33.312 -29.312 -28.688 1 23.55 16 SER B C 1
ATOM 4425 O O . SER B 1 16 ? -33.938 -29.391 -27.609 1 23.55 16 SER B O 1
ATOM 4427 N N . ARG B 1 17 ? -32.406 -30.172 -28.797 1 25.91 17 ARG B N 1
ATOM 4428 C CA . ARG B 1 17 ? -31.5 -30.328 -27.641 1 25.91 17 ARG B CA 1
ATOM 4429 C C . ARG B 1 17 ? -31.312 -29 -26.922 1 25.91 17 ARG B C 1
ATOM 4431 O O . ARG B 1 17 ? -31 -27.984 -27.547 1 25.91 17 ARG B O 1
ATOM 4438 N N . ALA B 1 18 ? -32.062 -28.828 -25.938 1 26.84 18 ALA B N 1
ATOM 4439 C CA . ALA B 1 18 ? -31.906 -27.688 -25.031 1 26.84 18 ALA B CA 1
ATOM 4440 C C . ALA B 1 18 ? -30.438 -27.312 -24.875 1 26.84 18 ALA B C 1
ATOM 4442 O O . ALA B 1 18 ? -29.578 -28.172 -24.625 1 26.84 18 ALA B O 1
ATOM 4443 N N . ALA B 1 19 ? -30.031 -26.359 -25.656 1 28.84 19 ALA B N 1
ATOM 4444 C CA . ALA B 1 19 ? -28.688 -25.781 -25.594 1 28.84 19 ALA B CA 1
ATOM 4445 C C . ALA B 1 19 ? -28.156 -25.797 -24.172 1 28.84 19 ALA B C 1
ATOM 4447 O O . ALA B 1 19 ? -28.844 -25.359 -23.234 1 28.84 19 ALA B O 1
ATOM 4448 N N . ALA B 1 20 ? -27.438 -26.766 -23.906 1 29.7 20 ALA B N 1
ATOM 4449 C CA . ALA B 1 20 ? -26.797 -26.859 -22.594 1 29.7 20 ALA B CA 1
ATOM 4450 C C . ALA B 1 20 ? -26.438 -25.469 -22.062 1 29.7 20 ALA B C 1
ATOM 4452 O O . ALA B 1 20 ? -26.062 -24.578 -22.844 1 29.7 20 ALA B O 1
ATOM 4453 N N . PRO B 1 21 ? -27.078 -25.016 -21.078 1 29.72 21 PRO B N 1
ATOM 4454 C CA . PRO B 1 21 ? -26.781 -23.688 -20.562 1 29.72 21 PRO B CA 1
ATOM 4455 C C . PRO B 1 21 ? -25.312 -23.297 -20.734 1 29.72 21 PRO B C 1
ATOM 4457 O O . PRO B 1 21 ? -24.422 -24.141 -20.531 1 29.72 21 PRO B O 1
ATOM 4460 N N . ALA B 1 22 ? -24.859 -22.562 -21.688 1 31.91 22 ALA B N 1
ATOM 4461 C CA . ALA B 1 22 ? -23.547 -22 -22 1 31.91 22 ALA B CA 1
ATOM 4462 C C . ALA B 1 22 ? -22.719 -21.828 -20.734 1 31.91 22 ALA B C 1
ATOM 4464 O O . ALA B 1 22 ? -23.156 -21.188 -19.766 1 31.91 22 ALA B O 1
ATOM 4465 N N . ALA B 1 23 ? -22 -22.688 -20.203 1 37.72 23 ALA B N 1
ATOM 4466 C CA . ALA B 1 23 ? -21.094 -22.672 -19.062 1 37.72 23 ALA B CA 1
ATOM 4467 C C . ALA B 1 23 ? -20.375 -21.328 -18.953 1 37.72 23 ALA B C 1
ATOM 4469 O O . ALA B 1 23 ? -19.531 -20.984 -19.797 1 37.72 23 ALA B O 1
ATOM 4470 N N . THR B 1 24 ? -20.984 -20.125 -18.875 1 45.38 24 THR B N 1
ATOM 4471 C CA . THR B 1 24 ? -20.359 -18.828 -18.641 1 45.38 24 THR B CA 1
ATOM 4472 C C . THR B 1 24 ? -19.25 -18.953 -17.609 1 45.38 24 THR B C 1
ATOM 4474 O O . THR B 1 24 ? -19.438 -19.547 -16.547 1 45.38 24 THR B O 1
ATOM 4477 N N . PHE B 1 25 ? -18.016 -19.172 -18.078 1 55.19 25 PHE B N 1
ATOM 4478 C CA . PHE B 1 25 ? -16.875 -19.094 -17.172 1 55.19 25 PHE B CA 1
ATOM 4479 C C . PHE B 1 25 ? -16.984 -17.875 -16.281 1 55.19 25 PHE B C 1
ATOM 4481 O O . PHE B 1 25 ? -16 -17.141 -16.094 1 55.19 25 PHE B O 1
ATOM 4488 N N . ASP B 1 26 ? -18.062 -17.516 -15.766 1 61.44 26 ASP B N 1
ATOM 4489 C CA . ASP B 1 26 ? -18.219 -16.188 -15.188 1 61.44 26 ASP B CA 1
ATOM 4490 C C . ASP B 1 26 ? -17.188 -15.945 -14.086 1 61.44 26 ASP B C 1
ATOM 4492 O O . ASP B 1 26 ? -16.469 -14.938 -14.102 1 61.44 26 ASP B O 1
ATOM 4496 N N . ARG B 1 27 ? -17.109 -16.75 -13.031 1 80 27 ARG B N 1
ATOM 4497 C CA . ARG B 1 27 ? -16.188 -16.531 -11.93 1 80 27 ARG B CA 1
ATOM 4498 C C . ARG B 1 27 ? -15.594 -17.844 -11.438 1 80 27 ARG B C 1
ATOM 4500 O O . ARG B 1 27 ? -16.312 -18.688 -10.883 1 80 27 ARG B O 1
ATOM 4507 N N . LEU B 1 28 ? -14.312 -18.094 -11.867 1 82.69 28 LEU B N 1
ATOM 4508 C CA . LEU B 1 28 ? -13.594 -19.297 -11.43 1 82.69 28 LEU B CA 1
ATOM 4509 C C . LEU B 1 28 ? -12.781 -19 -10.172 1 82.69 28 LEU B C 1
ATOM 4511 O O . LEU B 1 28 ? -12.148 -17.953 -10.07 1 82.69 28 LEU B O 1
ATOM 4515 N N . THR B 1 29 ? -12.875 -19.922 -9.234 1 86.69 29 THR B N 1
ATOM 4516 C CA . THR B 1 29 ? -12.055 -19.812 -8.031 1 86.69 29 THR B CA 1
ATOM 4517 C C . THR B 1 29 ? -11.188 -21.047 -7.855 1 86.69 29 THR B C 1
ATOM 4519 O O . THR B 1 29 ? -11.695 -22.172 -7.859 1 86.69 29 THR B O 1
ATOM 4522 N N . CYS B 1 30 ? -9.961 -20.828 -7.805 1 90.19 30 CYS B N 1
ATOM 4523 C CA . CYS B 1 30 ? -9.039 -21.938 -7.648 1 90.19 30 CYS B CA 1
ATOM 4524 C C . CYS B 1 30 ? -7.703 -21.469 -7.09 1 90.19 30 CYS B C 1
ATOM 4526 O O . CYS B 1 30 ? -7.473 -20.266 -6.953 1 90.19 30 CYS B O 1
ATOM 4528 N N . HIS B 1 31 ? -6.879 -22.422 -6.742 1 91.81 31 HIS B N 1
ATOM 4529 C CA . HIS B 1 31 ? -5.531 -22.078 -6.297 1 91.81 31 HIS B CA 1
ATOM 4530 C C . HIS B 1 31 ? -4.578 -21.953 -7.477 1 91.81 31 HIS B C 1
ATOM 4532 O O . HIS B 1 31 ? -3.615 -21.172 -7.422 1 91.81 31 HIS B O 1
ATOM 4538 N N . VAL B 1 32 ? -4.82 -22.766 -8.461 1 93.31 32 VAL B N 1
ATOM 4539 C CA . VAL B 1 32 ? -4.027 -22.703 -9.68 1 93.31 32 VAL B CA 1
ATOM 4540 C C . VAL B 1 32 ? -4.953 -22.75 -10.898 1 93.31 32 VAL B C 1
ATOM 4542 O O . VAL B 1 32 ? -5.816 -23.609 -11 1 93.31 32 VAL B O 1
ATOM 4545 N N . LEU B 1 33 ? -4.766 -21.828 -11.727 1 92.75 33 LEU B N 1
ATOM 4546 C CA . LEU B 1 33 ? -5.523 -21.766 -12.977 1 92.75 33 LEU B CA 1
ATOM 4547 C C . LEU B 1 33 ? -4.645 -22.141 -14.164 1 92.75 33 LEU B C 1
ATOM 4549 O O . LEU B 1 33 ? -3.635 -21.484 -14.422 1 92.75 33 LEU B O 1
ATOM 4553 N N . ARG B 1 34 ? -5.02 -23.156 -14.789 1 90 34 ARG B N 1
ATOM 4554 C CA . ARG B 1 34 ? -4.359 -23.562 -16.031 1 90 34 ARG B CA 1
ATOM 4555 C C . ARG B 1 34 ? -5.09 -23 -17.234 1 90 34 ARG B C 1
ATOM 4557 O O . ARG B 1 34 ? -6.273 -23.281 -17.438 1 90 34 ARG B O 1
ATOM 4564 N N . MET B 1 35 ? -4.383 -22.219 -17.984 1 90.12 35 MET B N 1
ATOM 4565 C CA . MET B 1 35 ? -4.973 -21.609 -19.172 1 90.12 35 MET B CA 1
ATOM 4566 C C . MET B 1 35 ? -4.297 -22.141 -20.438 1 90.12 35 MET B C 1
ATOM 4568 O O . MET B 1 35 ? -3.07 -22.078 -20.562 1 90.12 35 MET B O 1
ATOM 4572 N N . ILE B 1 36 ? -5.129 -22.641 -21.328 1 86.25 36 ILE B N 1
ATOM 4573 C CA . ILE B 1 36 ? -4.625 -23.219 -22.562 1 86.25 36 ILE B CA 1
ATOM 4574 C C . ILE B 1 36 ? -5.281 -22.531 -23.766 1 86.25 36 ILE B C 1
ATOM 4576 O O . ILE B 1 36 ? -6.508 -22.391 -23.812 1 86.25 36 ILE B O 1
ATOM 4580 N N . THR B 1 37 ? -4.48 -22.078 -24.609 1 85.38 37 THR B N 1
ATOM 4581 C CA . THR B 1 37 ? -4.992 -21.469 -25.844 1 85.38 37 THR B CA 1
ATOM 4582 C C . THR B 1 37 ? -4.434 -22.172 -27.062 1 85.38 37 THR B C 1
ATOM 4584 O O . THR B 1 37 ? -3.275 -22.594 -27.078 1 85.38 37 THR B O 1
ATOM 4587 N N . THR B 1 38 ? -5.336 -22.375 -28 1 80.62 38 THR B N 1
ATOM 4588 C CA . THR B 1 38 ? -4.949 -22.906 -29.312 1 80.62 38 THR B CA 1
ATOM 4589 C C . THR B 1 38 ? -5.324 -21.938 -30.422 1 80.62 38 THR B C 1
ATOM 4591 O O . THR B 1 38 ? -6.5 -21.609 -30.609 1 80.62 38 THR B O 1
ATOM 4594 N N . GLN B 1 39 ? -4.312 -21.406 -31.031 1 77.25 39 GLN B N 1
ATOM 4595 C CA . GLN B 1 39 ? -4.609 -20.469 -32.094 1 77.25 39 GLN B CA 1
ATOM 4596 C C . GLN B 1 39 ? -3.545 -20.516 -33.188 1 77.25 39 GLN B C 1
ATOM 4598 O O . GLN B 1 39 ? -2.428 -20.984 -32.938 1 77.25 39 GLN B O 1
ATOM 4603 N N . SER B 1 40 ? -4.082 -20.047 -34.344 1 78 40 SER B N 1
ATOM 4604 C CA . SER B 1 40 ? -3.158 -19.906 -35.469 1 78 40 SER B CA 1
ATOM 4605 C C . SER B 1 40 ? -2.479 -18.531 -35.469 1 78 40 SER B C 1
ATOM 4607 O O . SER B 1 40 ? -3.15 -17.5 -35.438 1 78 40 SER B O 1
ATOM 4609 N N . THR B 1 41 ? -1.237 -18.578 -35.188 1 77.69 41 THR B N 1
ATOM 4610 C CA . THR B 1 41 ? -0.501 -17.328 -35.219 1 77.69 41 THR B CA 1
ATOM 4611 C C . THR B 1 41 ? 0.808 -17.469 -35.969 1 77.69 41 THR B C 1
ATOM 4613 O O . THR B 1 41 ? 1.376 -18.562 -36.062 1 77.69 41 THR B O 1
ATOM 4616 N N . THR B 1 42 ? 1.135 -16.328 -36.656 1 82.56 42 THR B N 1
ATOM 4617 C CA . THR B 1 42 ? 2.434 -16.266 -37.312 1 82.56 42 THR B CA 1
ATOM 4618 C C . THR B 1 42 ? 3.363 -15.305 -36.594 1 82.56 42 THR B C 1
ATOM 4620 O O . THR B 1 42 ? 2.945 -14.211 -36.188 1 82.56 42 THR B O 1
ATOM 4623 N N . MET B 1 43 ? 4.547 -15.867 -36.312 1 83.94 43 MET B N 1
ATOM 4624 C CA . MET B 1 43 ? 5.562 -15.023 -35.688 1 83.94 43 MET B CA 1
ATOM 4625 C C . MET B 1 43 ? 6.895 -15.148 -36.438 1 83.94 43 MET B C 1
ATOM 4627 O O . MET B 1 43 ? 7.398 -16.25 -36.625 1 83.94 43 MET B O 1
ATOM 4631 N N . GLU B 1 44 ? 7.367 -13.93 -36.844 1 83.69 44 GLU B N 1
ATOM 4632 C CA . GLU B 1 44 ? 8.68 -13.906 -37.469 1 83.69 44 GLU B CA 1
ATOM 4633 C C . GLU B 1 44 ? 9.773 -14.312 -36.469 1 83.69 44 GLU B C 1
ATOM 4635 O O . GLU B 1 44 ? 9.539 -14.359 -35.281 1 83.69 44 GLU B O 1
ATOM 4640 N N . THR B 1 45 ? 10.93 -14.539 -37.094 1 79.88 45 THR B N 1
ATOM 4641 C CA . THR B 1 45 ? 12.086 -14.867 -36.25 1 79.88 45 THR B CA 1
ATOM 4642 C C . THR B 1 45 ? 12.445 -13.703 -35.344 1 79.88 45 THR B C 1
ATOM 4644 O O . THR B 1 45 ? 12.453 -12.547 -35.75 1 79.88 45 THR B O 1
ATOM 4647 N N . ASN B 1 46 ? 12.648 -14.016 -34.094 1 77.25 46 ASN B N 1
ATOM 4648 C CA . ASN B 1 46 ? 13.047 -13.07 -33.062 1 77.25 46 ASN B CA 1
ATOM 4649 C C . ASN B 1 46 ? 11.977 -12.008 -32.812 1 77.25 46 ASN B C 1
ATOM 4651 O O . ASN B 1 46 ? 12.281 -10.906 -32.344 1 77.25 46 ASN B O 1
ATOM 4655 N N . ALA B 1 47 ? 10.828 -12.359 -33.219 1 84 47 ALA B N 1
ATOM 4656 C CA . ALA B 1 47 ? 9.734 -11.414 -33 1 84 47 ALA B CA 1
ATOM 4657 C C . ALA B 1 47 ? 9.211 -11.516 -31.562 1 84 47 ALA B C 1
ATOM 4659 O O . ALA B 1 47 ? 9.234 -12.586 -30.953 1 84 47 ALA B O 1
ATOM 4660 N N . VAL B 1 48 ? 8.82 -10.398 -31.094 1 87.44 48 VAL B N 1
ATOM 4661 C CA . VAL B 1 48 ? 8.18 -10.328 -29.781 1 87.44 48 VAL B CA 1
ATOM 4662 C C . VAL B 1 48 ? 6.793 -9.711 -29.922 1 87.44 48 VAL B C 1
ATOM 4664 O O . VAL B 1 48 ? 6.625 -8.68 -30.578 1 87.44 48 VAL B O 1
ATOM 4667 N N . LYS B 1 49 ? 5.836 -10.383 -29.375 1 88 49 LYS B N 1
ATOM 4668 C CA . LYS B 1 49 ? 4.469 -9.875 -29.328 1 88 49 LYS B CA 1
ATOM 4669 C C . LYS B 1 49 ? 3.875 -9.992 -27.938 1 88 49 LYS B C 1
ATOM 4671 O O . LYS B 1 49 ? 4.461 -10.641 -27.062 1 88 49 LYS B O 1
ATOM 4676 N N . VAL B 1 50 ? 2.789 -9.305 -27.797 1 89.75 50 VAL B N 1
ATOM 4677 C CA . VAL B 1 50 ? 2.07 -9.391 -26.531 1 89.75 50 VAL B CA 1
ATOM 4678 C C . VAL B 1 50 ? 0.804 -10.227 -26.719 1 89.75 50 VAL B C 1
ATOM 4680 O O . VAL B 1 50 ? 0.049 -10.016 -27.672 1 89.75 50 VAL B O 1
ATOM 4683 N N . ILE B 1 51 ? 0.634 -11.156 -25.844 1 90.38 51 ILE B N 1
ATOM 4684 C CA . ILE B 1 51 ? -0.58 -11.969 -25.844 1 90.38 51 ILE B CA 1
ATOM 4685 C C . ILE B 1 51 ? -1.522 -11.477 -24.75 1 90.38 51 ILE B C 1
ATOM 4687 O O . ILE B 1 51 ? -1.135 -11.383 -23.578 1 90.38 51 ILE B O 1
ATOM 4691 N N . ASP B 1 52 ? -2.689 -11.086 -25.172 1 92 52 ASP B N 1
ATOM 4692 C CA . ASP B 1 52 ? -3.779 -10.828 -24.234 1 92 52 ASP B CA 1
ATOM 4693 C C . ASP B 1 52 ? -4.617 -12.086 -24 1 92 52 ASP B C 1
ATOM 4695 O O . ASP B 1 52 ? -5.262 -12.586 -24.922 1 92 52 ASP B O 1
ATOM 4699 N N . TRP B 1 53 ? -4.609 -12.602 -22.812 1 92.44 53 TRP B N 1
ATOM 4700 C CA . TRP B 1 53 ? -5.297 -13.844 -22.484 1 92.44 53 TRP B CA 1
ATOM 4701 C C . TRP B 1 53 ? -6.773 -13.594 -22.203 1 92.44 53 TRP B C 1
ATOM 4703 O O . TRP B 1 53 ? -7.543 -14.531 -22 1 92.44 53 TRP B O 1
ATOM 4713 N N . HIS B 1 54 ? -7.215 -12.336 -22.062 1 91.06 54 HIS B N 1
ATOM 4714 C CA . HIS B 1 54 ? -8.594 -11.922 -21.797 1 91.06 54 HIS B CA 1
ATOM 4715 C C . HIS B 1 54 ? -9.102 -12.484 -20.484 1 91.06 54 HIS B C 1
ATOM 4717 O O . HIS B 1 54 ? -10.219 -13.008 -20.406 1 91.06 54 HIS B O 1
ATOM 4723 N N . ALA B 1 55 ? -8.258 -12.539 -19.562 1 91.88 55 ALA B N 1
ATOM 4724 C CA . ALA B 1 55 ? -8.602 -13.016 -18.219 1 91.88 55 ALA B CA 1
ATOM 4725 C C . ALA B 1 55 ? -8.188 -12 -17.156 1 91.88 55 ALA B C 1
ATOM 4727 O O . ALA B 1 55 ? -7.117 -11.398 -17.234 1 91.88 55 ALA B O 1
ATOM 4728 N N . ASN B 1 56 ? -9.062 -11.773 -16.266 1 92.69 56 ASN B N 1
ATOM 4729 C CA . ASN B 1 56 ? -8.789 -10.922 -15.109 1 92.69 56 ASN B CA 1
ATOM 4730 C C . ASN B 1 56 ? -8.695 -11.742 -13.82 1 92.69 56 ASN B C 1
ATOM 4732 O O . ASN B 1 56 ? -9.602 -12.523 -13.508 1 92.69 56 ASN B O 1
ATOM 4736 N N . ILE B 1 57 ? -7.621 -11.555 -13.18 1 94.56 57 ILE B N 1
ATOM 4737 C CA . ILE B 1 57 ? -7.359 -12.305 -11.953 1 94.56 57 ILE B CA 1
ATOM 4738 C C . ILE B 1 57 ? -7.492 -11.375 -10.75 1 94.56 57 ILE B C 1
ATOM 4740 O O . ILE B 1 57 ? -7.035 -10.227 -10.781 1 94.56 57 ILE B O 1
ATOM 4744 N N . GLN B 1 58 ? -8.086 -11.891 -9.68 1 93.06 58 GLN B N 1
ATOM 4745 C CA . GLN B 1 58 ? -8.234 -11.133 -8.445 1 93.06 58 GLN B CA 1
ATOM 4746 C C . GLN B 1 58 ? -7.906 -12 -7.23 1 93.06 58 GLN B C 1
ATOM 4748 O O . GLN B 1 58 ? -8.203 -13.195 -7.215 1 93.06 58 GLN B O 1
ATOM 4753 N N . VAL B 1 59 ? -7.309 -11.422 -6.277 1 93.81 59 VAL B N 1
ATOM 4754 C CA . VAL B 1 59 ? -7.031 -12.07 -4.996 1 93.81 59 VAL B CA 1
ATOM 4755 C C . VAL B 1 59 ? -7.574 -11.211 -3.857 1 93.81 59 VAL B C 1
ATOM 4757 O O . VAL B 1 59 ? -7.719 -9.992 -4.004 1 93.81 59 VAL B O 1
ATOM 4760 N N . ALA B 1 60 ? -7.812 -11.852 -2.725 1 89 60 ALA B N 1
ATOM 4761 C CA . ALA B 1 60 ? -8.445 -11.156 -1.606 1 89 60 ALA B CA 1
ATOM 4762 C C . ALA B 1 60 ? -7.41 -10.445 -0.745 1 89 60 ALA B C 1
ATOM 4764 O O . ALA B 1 60 ? -7.723 -9.453 -0.079 1 89 60 ALA B O 1
ATOM 4765 N N . ASN B 1 61 ? -6.258 -10.984 -0.689 1 88.75 61 ASN B N 1
ATOM 4766 C CA . ASN B 1 61 ? -5.152 -10.469 0.116 1 88.75 61 ASN B CA 1
ATOM 4767 C C . ASN B 1 61 ? -3.92 -10.188 -0.736 1 88.75 61 ASN B C 1
ATOM 4769 O O . ASN B 1 61 ? -3.805 -10.695 -1.854 1 88.75 61 ASN B O 1
ATOM 4773 N N . PRO B 1 62 ? -3.105 -9.367 -0.121 1 89.69 62 PRO B N 1
ATOM 4774 C CA . PRO B 1 62 ? -1.896 -9.086 -0.898 1 89.69 62 PRO B CA 1
ATOM 4775 C C . PRO B 1 62 ? -1.131 -10.352 -1.277 1 89.69 62 PRO B C 1
ATOM 4777 O O . PRO B 1 62 ? -0.928 -11.234 -0.435 1 89.69 62 PRO B O 1
ATOM 4780 N N . ALA B 1 63 ? -0.743 -10.43 -2.557 1 94.94 63 ALA B N 1
ATOM 4781 C CA . ALA B 1 63 ? -0.052 -11.586 -3.111 1 94.94 63 ALA B CA 1
ATOM 4782 C C . ALA B 1 63 ? 0.739 -11.211 -4.359 1 94.94 63 ALA B C 1
ATOM 4784 O O . ALA B 1 63 ? 0.618 -10.094 -4.867 1 94.94 63 ALA B O 1
ATOM 4785 N N . VAL B 1 64 ? 1.598 -12.078 -4.676 1 96.69 64 VAL B N 1
ATOM 4786 C CA . VAL B 1 64 ? 2.215 -11.984 -5.996 1 96.69 64 VAL B CA 1
ATOM 4787 C C . VAL B 1 64 ? 1.493 -12.914 -6.969 1 96.69 64 VAL B C 1
ATOM 4789 O O . VAL B 1 64 ? 1.546 -14.141 -6.82 1 96.69 64 VAL B O 1
ATOM 4792 N N . ILE B 1 65 ? 0.847 -12.352 -7.895 1 97.31 65 ILE B N 1
ATOM 4793 C CA . ILE B 1 65 ? 0.201 -13.141 -8.938 1 97.31 65 ILE B CA 1
ATOM 4794 C C . ILE B 1 65 ? 1.226 -13.531 -10 1 97.31 65 ILE B C 1
ATOM 4796 O O . ILE B 1 65 ? 1.855 -12.664 -10.609 1 97.31 65 ILE B O 1
ATOM 4800 N N . CYS B 1 66 ? 1.372 -14.773 -10.188 1 97.06 66 CYS B N 1
ATOM 4801 C CA . CYS B 1 66 ? 2.357 -15.281 -11.133 1 97.06 66 CYS B CA 1
ATOM 4802 C C . CYS B 1 66 ? 1.679 -15.953 -12.312 1 97.06 66 CYS B C 1
ATOM 4804 O O . CYS B 1 66 ? 0.69 -16.672 -12.148 1 97.06 66 CYS B O 1
ATOM 4806 N N . THR B 1 67 ? 2.166 -15.664 -13.477 1 96.69 67 THR B N 1
ATOM 4807 C CA . THR B 1 67 ? 1.785 -16.344 -14.711 1 96.69 67 THR B CA 1
ATOM 4808 C C . THR B 1 67 ? 3.014 -16.906 -15.414 1 96.69 67 THR B C 1
ATOM 4810 O O . THR B 1 67 ? 3.799 -16.172 -16 1 96.69 67 THR B O 1
ATOM 4813 N N . PHE B 1 68 ? 3.145 -18.234 -15.352 1 94.12 68 PHE B N 1
ATOM 4814 C CA . PHE B 1 68 ? 4.316 -18.891 -15.906 1 94.12 68 PHE B CA 1
ATOM 4815 C C . PHE B 1 68 ? 3.914 -19.922 -16.969 1 94.12 68 PHE B C 1
ATOM 4817 O O . PHE B 1 68 ? 2.846 -20.531 -16.875 1 94.12 68 PHE B O 1
ATOM 4824 N N . GLN B 1 69 ? 4.773 -20.016 -17.891 1 91.5 69 GLN B N 1
ATOM 4825 C CA . GLN B 1 69 ? 4.559 -21.062 -18.891 1 91.5 69 GLN B CA 1
ATOM 4826 C C . GLN B 1 69 ? 4.59 -22.453 -18.266 1 91.5 69 GLN B C 1
ATOM 4828 O O . GLN B 1 69 ? 5.438 -22.734 -17.406 1 91.5 69 GLN B O 1
ATOM 4833 N N . GLU B 1 70 ? 3.691 -23.297 -18.672 1 90.19 70 GLU B N 1
ATOM 4834 C CA . GLU B 1 70 ? 3.604 -24.641 -18.125 1 90.19 70 GLU B CA 1
ATOM 4835 C C . GLU B 1 70 ? 4.672 -25.562 -18.719 1 90.19 70 GLU B C 1
ATOM 4837 O O . GLU B 1 70 ? 4.93 -25.516 -19.922 1 90.19 70 GLU B O 1
ATOM 4842 N N . VAL B 1 71 ? 5.238 -26.312 -17.797 1 82.56 71 VAL B N 1
ATOM 4843 C CA . VAL B 1 71 ? 6.211 -27.312 -18.25 1 82.56 71 VAL B CA 1
ATOM 4844 C C . VAL B 1 71 ? 5.48 -28.578 -18.703 1 82.56 71 VAL B C 1
ATOM 4846 O O . VAL B 1 71 ? 4.496 -28.984 -18.078 1 82.56 71 VAL B O 1
ATOM 4849 N N . LYS B 1 72 ? 5.957 -29.031 -19.766 1 68 72 LYS B N 1
ATOM 4850 C CA . LYS B 1 72 ? 5.348 -30.25 -20.281 1 68 72 LYS B CA 1
ATOM 4851 C C . LYS B 1 72 ? 5.566 -31.422 -19.328 1 68 72 LYS B C 1
ATOM 4853 O O . LYS B 1 72 ? 6.688 -31.656 -18.859 1 68 72 LYS B O 1
ATOM 4858 N N . SER B 1 73 ? 4.504 -31.797 -18.812 1 58.28 73 SER B N 1
ATOM 4859 C CA . SER B 1 73 ? 4.594 -33.031 -18.047 1 58.28 73 SER B CA 1
ATOM 4860 C C . SER B 1 73 ? 4.637 -34.25 -18.969 1 58.28 73 SER B C 1
ATOM 4862 O O . SER B 1 73 ? 4 -34.25 -20.031 1 58.28 73 SER B O 1
ATOM 4864 N N . PRO B 1 74 ? 5.715 -35.094 -18.797 1 52.66 74 PRO B N 1
ATOM 4865 C CA . PRO B 1 74 ? 5.75 -36.281 -19.672 1 52.66 74 PRO B CA 1
ATOM 4866 C C . PRO B 1 74 ? 4.379 -36.938 -19.844 1 52.66 74 PRO B C 1
ATOM 4868 O O . PRO B 1 74 ? 4.125 -37.594 -20.844 1 52.66 74 PRO B O 1
ATOM 4871 N N . ARG B 1 75 ? 3.539 -36.688 -18.875 1 49.44 75 ARG B N 1
ATOM 4872 C CA . ARG B 1 75 ? 2.24 -37.344 -18.906 1 49.44 75 ARG B CA 1
ATOM 4873 C C . ARG B 1 75 ? 1.197 -36.469 -19.594 1 49.44 75 ARG B C 1
ATOM 4875 O O . ARG B 1 75 ? 0.046 -36.906 -19.766 1 49.44 75 ARG B O 1
ATOM 4882 N N . ASP B 1 76 ? 1.584 -35.312 -19.984 1 57.19 76 ASP B N 1
ATOM 4883 C CA . ASP B 1 76 ? 0.597 -34.406 -20.578 1 57.19 76 ASP B CA 1
ATOM 4884 C C . ASP B 1 76 ? 0.452 -34.688 -22.078 1 57.19 76 ASP B C 1
ATOM 4886 O O . ASP B 1 76 ? 1.439 -34.656 -22.812 1 57.19 76 ASP B O 1
ATOM 4890 N N . PRO B 1 77 ? -0.687 -35.094 -22.5 1 53.34 77 PRO B N 1
ATOM 4891 C CA . PRO B 1 77 ? -0.921 -35.375 -23.922 1 53.34 77 PRO B CA 1
ATOM 4892 C C . PRO B 1 77 ? -0.853 -34.094 -24.781 1 53.34 77 PRO B C 1
ATOM 4894 O O . PRO B 1 77 ? -0.739 -34.188 -26 1 53.34 77 PRO B O 1
ATOM 4897 N N . LEU B 1 78 ? -0.822 -33 -24.094 1 60.81 78 LEU B N 1
ATOM 4898 C CA . LEU B 1 78 ? -0.854 -31.766 -24.875 1 60.81 78 LEU B CA 1
ATOM 4899 C C . LEU B 1 78 ? 0.523 -31.438 -25.438 1 60.81 78 LEU B C 1
ATOM 4901 O O . LEU B 1 78 ? 1.528 -31.516 -24.734 1 60.81 78 LEU B O 1
ATOM 4905 N N . GLN B 1 79 ? 0.576 -31.312 -26.797 1 60.47 79 GLN B N 1
ATOM 4906 C CA . GLN B 1 79 ? 1.812 -30.875 -27.422 1 60.47 79 GLN B CA 1
ATOM 4907 C C . GLN B 1 79 ? 1.93 -29.344 -27.375 1 60.47 79 GLN B C 1
ATOM 4909 O O . GLN B 1 79 ? 1.186 -28.641 -28.062 1 60.47 79 GLN B O 1
ATOM 4914 N N . LEU B 1 80 ? 2.699 -28.891 -26.5 1 65.62 80 LEU B N 1
ATOM 4915 C CA . LEU B 1 80 ? 2.887 -27.453 -26.359 1 65.62 80 LEU B CA 1
ATOM 4916 C C . LEU B 1 80 ? 3.914 -26.938 -27.359 1 65.62 80 LEU B C 1
ATOM 4918 O O . LEU B 1 80 ? 4.891 -27.625 -27.656 1 65.62 80 LEU B O 1
ATOM 4922 N N . THR B 1 81 ? 3.5 -25.75 -28 1 65.5 81 THR B N 1
ATOM 4923 C CA . THR B 1 81 ? 4.379 -25.109 -28.969 1 65.5 81 THR B CA 1
ATOM 4924 C C . THR B 1 81 ? 5.621 -24.547 -28.297 1 65.5 81 THR B C 1
ATOM 4926 O O . THR B 1 81 ? 5.543 -24.047 -27.172 1 65.5 81 THR B O 1
ATOM 4929 N N . ASP B 1 82 ? 6.668 -24.625 -29.047 1 64.31 82 ASP B N 1
ATOM 4930 C CA . ASP B 1 82 ? 7.965 -24.172 -28.562 1 64.31 82 ASP B CA 1
ATOM 4931 C C . ASP B 1 82 ? 8.047 -22.641 -28.578 1 64.31 82 ASP B C 1
ATOM 4933 O O . ASP B 1 82 ? 8.812 -22.062 -29.359 1 64.31 82 ASP B O 1
ATOM 4937 N N . LEU B 1 83 ? 7.141 -22 -28.062 1 72.19 83 LEU B N 1
ATOM 4938 C CA . LEU B 1 83 ? 7.215 -20.562 -27.844 1 72.19 83 LEU B CA 1
ATOM 4939 C C . LEU B 1 83 ? 7.539 -20.234 -26.391 1 72.19 83 LEU B C 1
ATOM 4941 O O . LEU B 1 83 ? 7.141 -20.984 -25.484 1 72.19 83 LEU B O 1
ATOM 4945 N N . ASN B 1 84 ? 8.414 -19.203 -26.375 1 79.06 84 ASN B N 1
ATOM 4946 C CA . ASN B 1 84 ? 8.773 -18.781 -25.031 1 79.06 84 ASN B CA 1
ATOM 4947 C C . ASN B 1 84 ? 7.852 -17.688 -24.516 1 79.06 84 ASN B C 1
ATOM 4949 O O . ASN B 1 84 ? 7.855 -16.562 -25.031 1 79.06 84 ASN B O 1
ATOM 4953 N N . LEU B 1 85 ? 7.066 -18.109 -23.609 1 87.81 85 LEU B N 1
ATOM 4954 C CA . LEU B 1 85 ? 6.242 -17.109 -22.922 1 87.81 85 LEU B CA 1
ATOM 4955 C C . LEU B 1 85 ? 6.996 -16.5 -21.75 1 87.81 85 LEU B C 1
ATOM 4957 O O . LEU B 1 85 ? 7.559 -17.219 -20.922 1 87.81 85 LEU B O 1
ATOM 4961 N N . LYS B 1 86 ? 7.051 -15.227 -21.828 1 91.19 86 LYS B N 1
ATOM 4962 C CA . LYS B 1 86 ? 7.68 -14.516 -20.719 1 91.19 86 LYS B CA 1
ATOM 4963 C C . LYS B 1 86 ? 6.832 -14.602 -19.453 1 91.19 86 LYS B C 1
ATOM 4965 O O . LYS B 1 86 ? 5.645 -14.258 -19.484 1 91.19 86 LYS B O 1
ATOM 4970 N N . GLY B 1 87 ? 7.469 -15.117 -18.406 1 93.19 87 GLY B N 1
ATOM 4971 C CA . GLY B 1 87 ? 6.766 -15.156 -17.141 1 93.19 87 GLY B CA 1
ATOM 4972 C C . GLY B 1 87 ? 6.465 -13.781 -16.578 1 93.19 87 GLY B C 1
ATOM 4973 O O . GLY B 1 87 ? 7.289 -12.867 -16.688 1 93.19 87 GLY B O 1
ATOM 4974 N N . ARG B 1 88 ? 5.305 -13.688 -15.984 1 95 88 ARG B N 1
ATOM 4975 C CA . ARG B 1 88 ? 4.852 -12.406 -15.453 1 95 88 ARG B CA 1
ATOM 4976 C C . ARG B 1 88 ? 4.5 -12.523 -13.969 1 95 88 ARG B C 1
ATOM 4978 O O . ARG B 1 88 ? 3.922 -13.523 -13.539 1 95 88 ARG B O 1
ATOM 4985 N N . CYS B 1 89 ? 4.922 -11.523 -13.297 1 94.06 89 CYS B N 1
ATOM 4986 C CA . CYS B 1 89 ? 4.59 -11.398 -11.883 1 94.06 89 CYS B CA 1
ATOM 4987 C C . CYS B 1 89 ? 3.994 -10.031 -11.578 1 94.06 89 CYS B C 1
ATOM 4989 O O . CYS B 1 89 ? 4.43 -9.023 -12.141 1 94.06 89 CYS B O 1
ATOM 4991 N N . SER B 1 90 ? 2.99 -10.016 -10.758 1 93.31 90 SER B N 1
ATOM 4992 C CA . SER B 1 90 ? 2.359 -8.766 -10.344 1 93.31 90 SER B CA 1
ATOM 4993 C C . SER B 1 90 ? 2.025 -8.773 -8.859 1 93.31 90 SER B C 1
ATOM 4995 O O . SER B 1 90 ? 1.361 -9.695 -8.367 1 93.31 90 SER B O 1
ATOM 4997 N N . SER B 1 91 ? 2.5 -7.789 -8.227 1 90.44 91 SER B N 1
ATOM 4998 C CA . SER B 1 91 ? 2.201 -7.652 -6.805 1 90.44 91 SER B CA 1
ATOM 4999 C C . SER B 1 91 ? 0.99 -6.75 -6.578 1 90.44 91 SER B C 1
ATOM 5001 O O . SER B 1 91 ? 1.124 -5.637 -6.066 1 90.44 91 SER B O 1
ATOM 5003 N N . THR B 1 92 ? -0.12 -7.125 -6.992 1 84.38 92 THR B N 1
ATOM 5004 C CA . THR B 1 92 ? -1.371 -6.383 -6.895 1 84.38 92 THR B CA 1
ATOM 5005 C C . THR B 1 92 ? -2.518 -7.305 -6.488 1 84.38 92 THR B C 1
ATOM 5007 O O . THR B 1 92 ? -2.346 -8.523 -6.418 1 84.38 92 THR B O 1
ATOM 5010 N N . LEU B 1 93 ? -3.668 -6.66 -6.246 1 87.62 93 LEU B N 1
ATOM 5011 C CA . LEU B 1 93 ? -4.855 -7.434 -5.898 1 87.62 93 LEU B CA 1
ATOM 5012 C C . LEU B 1 93 ? -5.598 -7.875 -7.156 1 87.62 93 LEU B C 1
ATOM 5014 O O . LEU B 1 93 ? -6.43 -8.781 -7.102 1 87.62 93 LEU B O 1
ATOM 5018 N N . ARG B 1 94 ? -5.312 -7.129 -8.172 1 89.06 94 ARG B N 1
ATOM 5019 C CA . ARG B 1 94 ? -5.953 -7.406 -9.461 1 89.06 94 ARG B CA 1
ATOM 5020 C C . ARG B 1 94 ? -4.941 -7.344 -10.602 1 89.06 94 ARG B C 1
ATOM 5022 O O . ARG B 1 94 ? -4.012 -6.535 -10.562 1 89.06 94 ARG B O 1
ATOM 5029 N N . ASP B 1 95 ? -5.18 -8.266 -11.5 1 92.06 95 ASP B N 1
ATOM 5030 C CA . ASP B 1 95 ? -4.277 -8.297 -12.648 1 92.06 95 ASP B CA 1
ATOM 5031 C C . ASP B 1 95 ? -5.012 -8.742 -13.914 1 92.06 95 ASP B C 1
ATOM 5033 O O . ASP B 1 95 ? -5.793 -9.695 -13.883 1 92.06 95 ASP B O 1
ATOM 5037 N N . SER B 1 96 ? -4.789 -7.945 -14.906 1 92.5 96 SER B N 1
ATOM 5038 C CA . SER B 1 96 ? -5.207 -8.391 -16.234 1 92.5 96 SER B CA 1
ATOM 5039 C C . SER B 1 96 ? -4.09 -9.156 -16.938 1 92.5 96 SER B C 1
ATOM 5041 O O . SER B 1 96 ? -3.004 -8.617 -17.156 1 92.5 96 SER B O 1
ATOM 5043 N N . LEU B 1 97 ? -4.34 -10.297 -17.359 1 93.38 97 LEU B N 1
ATOM 5044 C CA . LEU B 1 97 ? -3.273 -11.203 -17.781 1 93.38 97 LEU B CA 1
ATOM 5045 C C . LEU B 1 97 ? -2.82 -10.883 -19.203 1 93.38 97 LEU B C 1
ATOM 5047 O O . LEU B 1 97 ? -3.584 -11.062 -20.156 1 93.38 97 LEU B O 1
ATOM 5051 N N . ARG B 1 98 ? -1.677 -10.453 -19.297 1 91.31 98 ARG B N 1
ATOM 5052 C CA . ARG B 1 98 ? -0.958 -10.211 -20.547 1 91.31 98 ARG B CA 1
ATOM 5053 C C . ARG B 1 98 ? 0.487 -10.688 -20.453 1 91.31 98 ARG B C 1
ATOM 5055 O O . ARG B 1 98 ? 1.129 -10.531 -19.406 1 91.31 98 ARG B O 1
ATOM 5062 N N . THR B 1 99 ? 0.962 -11.32 -21.422 1 91.56 99 THR B N 1
ATOM 5063 C CA . THR B 1 99 ? 2.336 -11.812 -21.406 1 91.56 99 THR B CA 1
ATOM 5064 C C . THR B 1 99 ? 3.006 -11.578 -22.766 1 91.56 99 THR B C 1
ATOM 5066 O O . THR B 1 99 ? 2.332 -11.523 -23.781 1 91.56 99 THR B O 1
ATOM 5069 N N . ASP B 1 100 ? 4.297 -11.461 -22.688 1 89.56 100 ASP B N 1
ATOM 5070 C CA . ASP B 1 100 ? 5.055 -11.422 -23.922 1 89.56 100 ASP B CA 1
ATOM 5071 C C . ASP B 1 100 ? 5.32 -12.828 -24.453 1 89.56 100 ASP B C 1
ATOM 5073 O O . ASP B 1 100 ? 5.504 -13.766 -23.672 1 89.56 100 ASP B O 1
ATOM 5077 N N . VAL B 1 101 ? 5.285 -12.914 -25.703 1 88.62 101 VAL B N 1
ATOM 5078 C CA . VAL B 1 101 ? 5.648 -14.156 -26.375 1 88.62 101 VAL B CA 1
ATOM 5079 C C . VAL B 1 101 ? 6.785 -13.891 -27.359 1 88.62 101 VAL B C 1
ATOM 5081 O O . VAL B 1 101 ? 6.758 -12.898 -28.109 1 88.62 101 VAL B O 1
ATOM 5084 N N . CYS B 1 102 ? 7.719 -14.773 -27.25 1 84.62 102 CYS B N 1
ATOM 5085 C CA . CYS B 1 102 ? 8.898 -14.609 -28.094 1 84.62 102 CYS B CA 1
ATOM 5086 C C . CYS B 1 102 ? 9.156 -15.859 -28.922 1 84.62 102 CYS B C 1
ATOM 5088 O O . CYS B 1 102 ? 9.062 -16.969 -28.406 1 84.62 102 CYS B O 1
ATOM 5090 N N . ASN B 1 103 ? 9.438 -15.586 -30.188 1 81.12 103 ASN B N 1
ATOM 5091 C CA . ASN B 1 103 ? 9.945 -16.641 -31.047 1 81.12 103 ASN B CA 1
ATOM 5092 C C . ASN B 1 103 ? 11.461 -16.578 -31.188 1 81.12 103 ASN B C 1
ATOM 5094 O O . ASN B 1 103 ? 11.984 -15.828 -32.031 1 81.12 103 ASN B O 1
ATOM 5098 N N . PHE B 1 104 ? 12.094 -17.375 -30.406 1 71.75 104 PHE B N 1
ATOM 5099 C CA . PHE B 1 104 ? 13.555 -17.312 -30.469 1 71.75 104 PHE B CA 1
ATOM 5100 C C . PHE B 1 104 ? 14.094 -18.359 -31.453 1 71.75 104 PHE B C 1
ATOM 5102 O O . PHE B 1 104 ? 15.297 -18.609 -31.5 1 71.75 104 PHE B O 1
ATOM 5109 N N . SER B 1 105 ? 13.203 -18.938 -32.125 1 70.81 105 SER B N 1
ATOM 5110 C CA . SER B 1 105 ? 13.641 -19.922 -33.094 1 70.81 105 SER B CA 1
ATOM 5111 C C . SER B 1 105 ? 14.18 -19.266 -34.375 1 70.81 105 SER B C 1
ATOM 5113 O O . SER B 1 105 ? 13.891 -18.094 -34.625 1 70.81 105 SER B O 1
ATOM 5115 N N . ASP B 1 106 ? 14.992 -20.031 -35.062 1 73.94 106 ASP B N 1
ATOM 5116 C CA . ASP B 1 106 ? 15.562 -19.562 -36.344 1 73.94 106 ASP B CA 1
ATOM 5117 C C . ASP B 1 106 ? 14.539 -19.641 -37.469 1 73.94 106 ASP B C 1
ATOM 5119 O O . ASP B 1 106 ? 14.805 -19.172 -38.562 1 73.94 106 ASP B O 1
ATOM 5123 N N . THR B 1 107 ? 13.43 -20.281 -37.094 1 77.75 107 THR B N 1
ATOM 5124 C CA . THR B 1 107 ? 12.406 -20.422 -38.125 1 77.75 107 THR B CA 1
ATOM 5125 C C . THR B 1 107 ? 11.148 -19.641 -37.75 1 77.75 107 THR B C 1
ATOM 5127 O O . THR B 1 107 ? 10.852 -19.453 -36.562 1 77.75 107 THR B O 1
ATOM 5130 N N . ARG B 1 108 ? 10.625 -19.109 -38.781 1 80.56 108 ARG B N 1
ATOM 5131 C CA . ARG B 1 108 ? 9.344 -18.438 -38.594 1 80.56 108 ARG B CA 1
ATOM 5132 C C . ARG B 1 108 ? 8.289 -19.422 -38.094 1 80.56 108 ARG B C 1
ATOM 5134 O O . ARG B 1 108 ? 8.242 -20.578 -38.5 1 80.56 108 ARG B O 1
ATOM 5141 N N . LEU B 1 109 ? 7.66 -19 -37.062 1 75.12 109 LEU B N 1
ATOM 5142 C CA . LEU B 1 109 ? 6.527 -19.797 -36.594 1 75.12 109 LEU B CA 1
ATOM 5143 C C . LEU B 1 109 ? 5.391 -19.766 -37.625 1 75.12 109 LEU B C 1
ATOM 5145 O O . LEU B 1 109 ? 4.883 -18.688 -37.938 1 75.12 109 LEU B O 1
ATOM 5149 N N . ARG B 1 110 ? 5.129 -20.922 -38.25 1 69.5 110 ARG B N 1
ATOM 5150 C CA . ARG B 1 110 ? 4.164 -21.047 -39.344 1 69.5 110 ARG B CA 1
ATOM 5151 C C . ARG B 1 110 ? 2.734 -20.953 -38.812 1 69.5 110 ARG B C 1
ATOM 5153 O O . ARG B 1 110 ? 2.471 -21.25 -37.656 1 69.5 110 ARG B O 1
ATOM 5160 N N . SER B 1 111 ? 1.839 -20.516 -39.625 1 66.19 111 SER B N 1
ATOM 5161 C CA . SER B 1 111 ? 0.416 -20.297 -39.375 1 66.19 111 SER B CA 1
ATOM 5162 C C . SER B 1 111 ? -0.285 -21.609 -39 1 66.19 111 SER B C 1
ATOM 5164 O O . SER B 1 111 ? -1.511 -21.641 -38.875 1 66.19 111 SER B O 1
ATOM 5166 N N . GLY B 1 112 ? 0.344 -22.438 -38.156 1 64.62 112 GLY B N 1
ATOM 5167 C CA . GLY B 1 112 ? -0.377 -23.625 -37.688 1 64.62 112 GLY B CA 1
ATOM 5168 C C . GLY B 1 112 ? -0.998 -23.453 -36.312 1 64.62 112 GLY B C 1
ATOM 5169 O O . GLY B 1 112 ? -0.978 -22.359 -35.75 1 64.62 112 GLY B O 1
ATOM 5170 N N . SER B 1 113 ? -1.769 -24.562 -36 1 72.56 113 SER B N 1
ATOM 5171 C CA . SER B 1 113 ? -2.381 -24.594 -34.656 1 72.56 113 SER B CA 1
ATOM 5172 C C . SER B 1 113 ? -1.324 -24.688 -33.562 1 72.56 113 SER B C 1
ATOM 5174 O O . SER B 1 113 ? -0.606 -25.688 -33.469 1 72.56 113 SER B O 1
ATOM 5176 N N . ASN B 1 114 ? -1.088 -23.609 -32.938 1 78 114 ASN B N 1
ATOM 5177 C CA . ASN B 1 114 ? -0.133 -23.531 -31.828 1 78 114 ASN B CA 1
ATOM 5178 C C . ASN B 1 114 ? -0.837 -23.531 -30.484 1 78 114 ASN B C 1
ATOM 5180 O O . ASN B 1 114 ? -1.715 -22.703 -30.234 1 78 114 ASN B O 1
ATOM 5184 N N . THR B 1 115 ? -0.455 -24.531 -29.688 1 82.25 115 THR B N 1
ATOM 5185 C CA . THR B 1 115 ? -1.044 -24.625 -28.359 1 82.25 115 THR B CA 1
ATOM 5186 C C . THR B 1 115 ? -0.078 -24.094 -27.297 1 82.25 115 THR B C 1
ATOM 5188 O O . THR B 1 115 ? 1.085 -24.516 -27.25 1 82.25 115 THR B O 1
ATOM 5191 N N . MET B 1 116 ? -0.483 -23.219 -26.547 1 85.56 116 MET B N 1
ATOM 5192 C CA . MET B 1 116 ? 0.286 -22.656 -25.438 1 85.56 116 MET B CA 1
ATOM 5193 C C . MET B 1 116 ? -0.461 -22.828 -24.109 1 85.56 116 MET B C 1
ATOM 5195 O O . MET B 1 116 ? -1.693 -22.828 -24.094 1 85.56 116 MET B O 1
ATOM 5199 N N . SER B 1 117 ? 0.307 -23.016 -23.062 1 88.88 117 SER B N 1
ATOM 5200 C CA . SER B 1 117 ? -0.285 -23.188 -21.75 1 88.88 117 SER B CA 1
ATOM 5201 C C . SER B 1 117 ? 0.478 -22.391 -20.688 1 88.88 117 SER B C 1
ATOM 5203 O O . SER B 1 117 ? 1.709 -22.344 -20.719 1 88.88 117 SER B O 1
ATOM 5205 N N . VAL B 1 118 ? -0.3 -21.766 -19.859 1 92.31 118 VAL B N 1
ATOM 5206 C CA . VAL B 1 118 ? 0.294 -21.047 -18.719 1 92.31 118 VAL B CA 1
ATOM 5207 C C . VAL B 1 118 ? -0.404 -21.469 -17.438 1 92.31 118 VAL B C 1
ATOM 5209 O O . VAL B 1 118 ? -1.578 -21.844 -17.453 1 92.31 118 VAL B O 1
ATOM 5212 N N . LEU B 1 119 ? 0.296 -21.469 -16.391 1 94 119 LEU B N 1
ATOM 5213 C CA . LEU B 1 119 ? -0.257 -21.609 -15.047 1 94 119 LEU B CA 1
ATOM 5214 C C . LEU B 1 119 ? -0.29 -20.266 -14.312 1 94 119 LEU B C 1
ATOM 5216 O O . LEU B 1 119 ? 0.708 -19.547 -14.289 1 94 119 LEU B O 1
ATOM 5220 N N . VAL B 1 120 ? -1.423 -19.938 -13.781 1 96.44 120 VAL B N 1
ATOM 5221 C CA . VAL B 1 120 ? -1.608 -18.719 -12.992 1 96.44 120 VAL B CA 1
ATOM 5222 C C . VAL B 1 120 ? -1.818 -19.094 -11.523 1 96.44 120 VAL B C 1
ATOM 5224 O O . VAL B 1 120 ? -2.66 -19.938 -11.203 1 96.44 120 VAL B O 1
ATOM 5227 N N . PHE B 1 121 ? -1.063 -18.562 -10.672 1 96.5 121 PHE B N 1
ATOM 5228 C CA . PHE B 1 121 ? -1.166 -18.812 -9.242 1 96.5 121 PHE B CA 1
ATOM 5229 C C . PHE B 1 121 ? -0.743 -17.594 -8.445 1 96.5 121 PHE B C 1
ATOM 5231 O O . PHE B 1 121 ? -0.169 -16.641 -8.992 1 96.5 121 PHE B O 1
ATOM 5238 N N . ALA B 1 122 ? -1.062 -17.531 -7.145 1 97 122 ALA B N 1
ATOM 5239 C CA . ALA B 1 122 ? -0.766 -16.375 -6.305 1 97 122 ALA B CA 1
ATOM 5240 C C . ALA B 1 122 ? -0.008 -16.781 -5.047 1 97 122 ALA B C 1
ATOM 5242 O O . ALA B 1 122 ? -0.473 -17.641 -4.285 1 97 122 ALA B O 1
ATOM 5243 N N . LEU B 1 123 ? 1.121 -16.203 -4.914 1 96.06 123 LEU B N 1
ATOM 5244 C CA . LEU B 1 123 ? 1.903 -16.391 -3.699 1 96.06 123 LEU B CA 1
ATOM 5245 C C . LEU B 1 123 ? 1.5 -15.391 -2.625 1 96.06 123 LEU B C 1
ATOM 5247 O O . LEU B 1 123 ? 1.636 -14.18 -2.818 1 96.06 123 LEU B O 1
ATOM 5251 N N . PRO B 1 124 ? 1.08 -15.883 -1.498 1 92.88 124 PRO B N 1
ATOM 5252 C CA . PRO B 1 124 ? 0.622 -14.945 -0.469 1 92.88 124 PRO B CA 1
ATOM 5253 C C . PRO B 1 124 ? 1.762 -14.125 0.131 1 92.88 124 PRO B C 1
ATOM 5255 O O . PRO B 1 124 ? 2.85 -14.656 0.369 1 92.88 124 PRO B O 1
ATOM 5258 N N . LEU B 1 125 ? 1.467 -12.898 0.346 1 92.5 125 LEU B N 1
ATOM 5259 C CA . LEU B 1 125 ? 2.412 -12.016 1.028 1 92.5 125 LEU B CA 1
ATOM 5260 C C . LEU B 1 125 ? 2.002 -11.805 2.482 1 92.5 125 LEU B C 1
ATOM 5262 O O . LEU B 1 125 ? 0.959 -11.211 2.756 1 92.5 125 LEU B O 1
ATOM 5266 N N . VAL B 1 126 ? 2.803 -12.336 3.314 1 85.5 126 VAL B N 1
ATOM 5267 C CA . VAL B 1 126 ? 2.607 -12.094 4.738 1 85.5 126 VAL B CA 1
ATOM 5268 C C . VAL B 1 126 ? 3.52 -10.961 5.203 1 85.5 126 VAL B C 1
ATOM 5270 O O . VAL B 1 126 ? 4.574 -10.719 4.609 1 85.5 126 VAL B O 1
ATOM 5273 N N . ARG B 1 127 ? 3.133 -10.336 6.145 1 83.31 127 ARG B N 1
ATOM 5274 C CA . ARG B 1 127 ? 3.93 -9.211 6.629 1 83.31 127 ARG B CA 1
ATOM 5275 C C . ARG B 1 127 ? 5.25 -9.695 7.219 1 83.31 127 ARG B C 1
ATOM 5277 O O . ARG B 1 127 ? 5.27 -10.578 8.07 1 83.31 127 ARG B O 1
ATOM 5284 N N . VAL B 1 128 ? 6.242 -9.117 6.723 1 85.25 128 VAL B N 1
ATOM 5285 C CA . VAL B 1 128 ? 7.582 -9.336 7.25 1 85.25 128 VAL B CA 1
ATOM 5286 C C . VAL B 1 128 ? 8.234 -8 7.586 1 85.25 128 VAL B C 1
ATOM 5288 O O . VAL B 1 128 ? 8.461 -7.172 6.699 1 85.25 128 VAL B O 1
ATOM 5291 N N . PRO B 1 129 ? 8.492 -7.766 8.852 1 79.88 129 PRO B N 1
ATOM 5292 C CA . PRO B 1 129 ? 9.109 -6.488 9.219 1 79.88 129 PRO B CA 1
ATOM 5293 C C . PRO B 1 129 ? 10.508 -6.312 8.633 1 79.88 129 PRO B C 1
ATOM 5295 O O . PRO B 1 129 ? 11.328 -7.234 8.688 1 79.88 129 PRO B O 1
ATOM 5298 N N . VAL B 1 130 ? 10.688 -5.227 8.008 1 84.94 130 VAL B N 1
ATOM 5299 C CA . VAL B 1 130 ? 11.992 -4.895 7.449 1 84.94 130 VAL B CA 1
ATOM 5300 C C . VAL B 1 130 ? 12.555 -3.656 8.141 1 84.94 130 VAL B C 1
ATOM 5302 O O . VAL B 1 130 ? 11.828 -2.691 8.391 1 84.94 130 VAL B O 1
ATOM 5305 N N . THR B 1 131 ? 13.82 -3.688 8.469 1 78.62 131 THR B N 1
ATOM 5306 C CA . THR B 1 131 ? 14.484 -2.557 9.117 1 78.62 131 THR B CA 1
ATOM 5307 C C . THR B 1 131 ? 14.883 -1.507 8.086 1 78.62 131 THR B C 1
ATOM 5309 O O . THR B 1 131 ? 15.258 -1.844 6.957 1 78.62 131 THR B O 1
ATOM 5312 N N . GLY B 1 132 ? 14.766 -0.312 8.383 1 84.19 132 GLY B N 1
ATOM 5313 C CA . GLY B 1 132 ? 15.383 0.713 7.562 1 84.19 132 GLY B CA 1
ATOM 5314 C C . GLY B 1 132 ? 16.906 0.629 7.551 1 84.19 132 GLY B C 1
ATOM 5315 O O . GLY B 1 132 ? 17.469 -0.265 6.926 1 84.19 132 GLY B O 1
ATOM 5316 N N . ILE B 1 133 ? 17.562 1.439 8.352 1 91.75 133 ILE B N 1
ATOM 5317 C CA . ILE B 1 133 ? 19 1.418 8.531 1 91.75 133 ILE B CA 1
ATOM 5318 C C . ILE B 1 133 ? 19.344 0.692 9.828 1 91.75 133 ILE B C 1
ATOM 5320 O O . ILE B 1 133 ? 18.984 1.149 10.922 1 91.75 133 ILE B O 1
ATOM 5324 N N . HIS B 1 134 ? 20.031 -0.43 9.695 1 91.31 134 HIS B N 1
ATOM 5325 C CA . HIS B 1 134 ? 20.453 -1.162 10.883 1 91.31 134 HIS B CA 1
ATOM 5326 C C . HIS B 1 134 ? 21.672 -0.511 11.516 1 91.31 134 HIS B C 1
ATOM 5328 O O . HIS B 1 134 ? 22.609 -0.118 10.82 1 91.31 134 HIS B O 1
ATOM 5334 N N . LEU B 1 135 ? 21.609 -0.439 12.805 1 90.44 135 LEU B N 1
ATOM 5335 C CA . LEU B 1 135 ? 22.766 0.077 13.539 1 90.44 135 LEU B CA 1
ATOM 5336 C C . LEU B 1 135 ? 23.75 -1.037 13.836 1 90.44 135 LEU B C 1
ATOM 5338 O O . LEU B 1 135 ? 23.578 -1.795 14.797 1 90.44 135 LEU B O 1
ATOM 5342 N N . PHE B 1 136 ? 24.797 -1.019 13.031 1 87.56 136 PHE B N 1
ATOM 5343 C CA . PHE B 1 136 ? 25.812 -2.035 13.25 1 87.56 136 PHE B CA 1
ATOM 5344 C C . PHE B 1 136 ? 26.766 -1.622 14.375 1 87.56 136 PHE B C 1
ATOM 5346 O O . PHE B 1 136 ? 26.875 -0.437 14.695 1 87.56 136 PHE B O 1
ATOM 5353 N N . ARG B 1 137 ? 27.391 -2.6 14.953 1 81.62 137 ARG B N 1
ATOM 5354 C CA . ARG B 1 137 ? 28.469 -2.309 15.883 1 81.62 137 ARG B CA 1
ATOM 5355 C C . ARG B 1 137 ? 29.766 -2.006 15.141 1 81.62 137 ARG B C 1
ATOM 5357 O O . ARG B 1 137 ? 30.203 -2.791 14.297 1 81.62 137 ARG B O 1
ATOM 5364 N N . GLY B 1 138 ? 30.172 -0.764 15.375 1 73.56 138 GLY B N 1
ATOM 5365 C CA . GLY B 1 138 ? 31.375 -0.343 14.688 1 73.56 138 GLY B CA 1
ATOM 5366 C C . GLY B 1 138 ? 32.594 -1.167 15.062 1 73.56 138 GLY B C 1
ATOM 5367 O O . GLY B 1 138 ? 32.625 -1.785 16.125 1 73.56 138 GLY B O 1
ATOM 5368 N N . ARG B 1 139 ? 33.562 -1.237 14.094 1 61.81 139 ARG B N 1
ATOM 5369 C CA . ARG B 1 139 ? 34.844 -1.885 14.359 1 61.81 139 ARG B CA 1
ATOM 5370 C C . ARG B 1 139 ? 35.75 -0.967 15.156 1 61.81 139 ARG B C 1
ATOM 5372 O O . ARG B 1 139 ? 35.625 0.257 15.086 1 61.81 139 ARG B O 1
ATOM 5379 N N . ALA B 1 140 ? 36.594 -1.49 15.898 1 57.06 140 ALA B N 1
ATOM 5380 C CA . ALA B 1 140 ? 37.562 -0.77 16.719 1 57.06 140 ALA B CA 1
ATOM 5381 C C . ALA B 1 140 ? 38.312 0.268 15.898 1 57.06 140 ALA B C 1
ATOM 5383 O O . ALA B 1 140 ? 38.594 1.368 16.375 1 57.06 140 ALA B O 1
ATOM 5384 N N . GLN B 1 141 ? 38.625 -0.021 14.727 1 53.22 141 GLN B N 1
ATOM 5385 C CA . GLN B 1 141 ? 39.438 0.843 13.898 1 53.22 141 GLN B CA 1
ATOM 5386 C C . GLN B 1 141 ? 38.688 2.105 13.484 1 53.22 141 GLN B C 1
ATOM 5388 O O . GLN B 1 141 ? 39.312 3.145 13.234 1 53.22 141 GLN B O 1
ATOM 5393 N N . SER B 1 142 ? 37.438 2.074 13.328 1 58.53 142 SER B N 1
ATOM 5394 C CA . SER B 1 142 ? 36.625 3.223 12.93 1 58.53 142 SER B CA 1
ATOM 5395 C C . SER B 1 142 ? 36.594 4.293 14.008 1 58.53 142 SER B C 1
ATOM 5397 O O . SER B 1 142 ? 36.219 5.441 13.75 1 58.53 142 SER B O 1
ATOM 5399 N N . GLU B 1 143 ? 37.031 3.885 15.188 1 59.56 143 GLU B N 1
ATOM 5400 C CA . GLU B 1 143 ? 36.969 4.762 16.344 1 59.56 143 GLU B CA 1
ATOM 5401 C C . GLU B 1 143 ? 37.938 5.934 16.203 1 59.56 143 GLU B C 1
ATOM 5403 O O . GLU B 1 143 ? 37.656 7.039 16.672 1 59.56 143 GLU B O 1
ATOM 5408 N N . ASN B 1 144 ? 38.969 5.648 15.414 1 64.81 144 ASN B N 1
ATOM 5409 C CA . ASN B 1 144 ? 40.031 6.66 15.5 1 64.81 144 ASN B CA 1
ATOM 5410 C C . ASN B 1 144 ? 40 7.617 14.312 1 64.81 144 ASN B C 1
ATOM 5412 O O . ASN B 1 144 ? 40.781 8.562 14.242 1 64.81 144 ASN B O 1
ATOM 5416 N N . ARG B 1 145 ? 39.062 7.531 13.469 1 76.56 145 ARG B N 1
ATOM 5417 C CA . ARG B 1 145 ? 39.062 8.453 12.336 1 76.56 145 ARG B CA 1
ATOM 5418 C C . ARG B 1 145 ? 38.188 9.656 12.609 1 76.56 145 ARG B C 1
ATOM 5420 O O . ARG B 1 145 ? 37.031 9.5 12.992 1 76.56 145 ARG B O 1
ATOM 5427 N N . PRO B 1 146 ? 38.781 10.844 12.43 1 85.88 146 PRO B N 1
ATOM 5428 C CA . PRO B 1 146 ? 37.938 12.023 12.641 1 85.88 146 PRO B CA 1
ATOM 5429 C C . PRO B 1 146 ? 36.812 12.117 11.641 1 85.88 146 PRO B C 1
ATOM 5431 O O . PRO B 1 146 ? 36.969 11.727 10.477 1 85.88 146 PRO B O 1
ATOM 5434 N N . PRO B 1 147 ? 35.719 12.57 12.117 1 90 147 PRO B N 1
ATOM 5435 C CA . PRO B 1 147 ? 34.594 12.766 11.203 1 90 147 PRO B CA 1
ATOM 5436 C C . PRO B 1 147 ? 34.906 13.812 10.125 1 90 147 PRO B C 1
ATOM 5438 O O . PRO B 1 147 ? 35.719 14.711 10.336 1 90 147 PRO B O 1
ATOM 5441 N N . ARG B 1 148 ? 34.188 13.734 9.07 1 94.44 148 ARG B N 1
ATOM 5442 C CA . ARG B 1 148 ? 34.438 14.602 7.922 1 94.44 148 ARG B CA 1
ATOM 5443 C C . ARG B 1 148 ? 33.438 15.758 7.895 1 94.44 148 ARG B C 1
ATOM 5445 O O . ARG B 1 148 ? 33.469 16.578 6.977 1 94.44 148 ARG B O 1
ATOM 5452 N N . ALA B 1 149 ? 32.562 15.758 8.734 1 96.12 149 ALA B N 1
ATOM 5453 C CA . ALA B 1 149 ? 31.594 16.859 8.867 1 96.12 149 ALA B CA 1
ATOM 5454 C C . ALA B 1 149 ? 31.328 17.188 10.336 1 96.12 149 ALA B C 1
ATOM 5456 O O . ALA B 1 149 ? 31.422 16.312 11.203 1 96.12 149 ALA B O 1
ATOM 5457 N N . ASN B 1 150 ? 31.094 18.438 10.562 1 94.38 150 ASN B N 1
ATOM 5458 C CA . ASN B 1 150 ? 30.672 18.859 11.898 1 94.38 150 ASN B CA 1
ATOM 5459 C C . ASN B 1 150 ? 29.172 18.734 12.086 1 94.38 150 ASN B C 1
ATOM 5461 O O . ASN B 1 150 ? 28.391 19.188 11.227 1 94.38 150 ASN B O 1
ATOM 5465 N N . ALA B 1 151 ? 28.906 18.125 13.25 1 94.94 151 ALA B N 1
ATOM 5466 C CA . ALA B 1 151 ? 27.484 17.859 13.453 1 94.94 151 ALA B CA 1
ATOM 5467 C C . ALA B 1 151 ? 26.984 18.547 14.727 1 94.94 151 ALA B C 1
ATOM 5469 O O . ALA B 1 151 ? 27.562 18.375 15.805 1 94.94 151 ALA B O 1
ATOM 5470 N N . ARG B 1 152 ? 25.938 19.375 14.578 1 93.38 152 ARG B N 1
ATOM 5471 C CA . ARG B 1 152 ? 25.125 19.828 15.711 1 93.38 152 ARG B CA 1
ATOM 5472 C C . ARG B 1 152 ? 23.828 19.031 15.82 1 93.38 152 ARG B C 1
ATOM 5474 O O . ARG B 1 152 ? 23.016 19.031 14.906 1 93.38 152 ARG B O 1
ATOM 5481 N N . VAL B 1 153 ? 23.75 18.406 16.984 1 92.25 153 VAL B N 1
ATOM 5482 C CA . VAL B 1 153 ? 22.688 17.406 17.062 1 92.25 153 VAL B CA 1
ATOM 5483 C C . VAL B 1 153 ? 21.734 17.75 18.203 1 92.25 153 VAL B C 1
ATOM 5485 O O . VAL B 1 153 ? 22.172 18.156 19.281 1 92.25 153 VAL B O 1
ATOM 5488 N N . THR B 1 154 ? 20.422 17.672 17.938 1 87.44 154 THR B N 1
ATOM 5489 C CA . THR B 1 154 ? 19.375 17.734 18.938 1 87.44 154 THR B CA 1
ATOM 5490 C C . THR B 1 154 ? 18.594 16.422 19 1 87.44 154 THR B C 1
ATOM 5492 O O . THR B 1 154 ? 18.078 15.961 17.969 1 87.44 154 THR B O 1
ATOM 5495 N N . ILE B 1 155 ? 18.547 15.812 20.141 1 89.06 155 ILE B N 1
ATOM 5496 C CA . ILE B 1 155 ? 17.875 14.539 20.328 1 89.06 155 ILE B CA 1
ATOM 5497 C C . ILE B 1 155 ? 16.656 14.727 21.219 1 89.06 155 ILE B C 1
ATOM 5499 O O . ILE B 1 155 ? 16.75 15.352 22.281 1 89.06 155 ILE B O 1
ATOM 5503 N N . ARG B 1 156 ? 15.562 14.219 20.75 1 82.75 156 ARG B N 1
ATOM 5504 C CA . ARG B 1 156 ? 14.336 14.258 21.547 1 82.75 156 ARG B CA 1
ATOM 5505 C C . ARG B 1 156 ? 13.656 12.898 21.562 1 82.75 156 ARG B C 1
ATOM 5507 O O . ARG B 1 156 ? 13.688 12.164 20.562 1 82.75 156 ARG B O 1
ATOM 5514 N N . ARG B 1 157 ? 13.031 12.617 22.625 1 82.75 157 ARG B N 1
ATOM 5515 C CA . ARG B 1 157 ? 12.273 11.375 22.734 1 82.75 157 ARG B CA 1
ATOM 5516 C C . ARG B 1 157 ? 10.82 11.586 22.312 1 82.75 157 ARG B C 1
ATOM 5518 O O . ARG B 1 157 ? 10.172 12.539 22.75 1 82.75 157 ARG B O 1
ATOM 5525 N N . ALA B 1 158 ? 10.453 10.781 21.328 1 73.31 158 ALA B N 1
ATOM 5526 C CA . ALA B 1 158 ? 9.062 10.766 20.875 1 73.31 158 ALA B CA 1
ATOM 5527 C C . ALA B 1 158 ? 8.414 9.414 21.141 1 73.31 158 ALA B C 1
ATOM 5529 O O . ALA B 1 158 ? 8.625 8.453 20.391 1 73.31 158 ALA B O 1
ATOM 5530 N N . GLN B 1 159 ? 7.496 9.234 21.984 1 71.38 159 GLN B N 1
ATOM 5531 C CA . GLN B 1 159 ? 6.711 8.078 22.406 1 71.38 159 GLN B CA 1
ATOM 5532 C C . GLN B 1 159 ? 7.5 6.781 22.234 1 71.38 159 GLN B C 1
ATOM 5534 O O . GLN B 1 159 ? 7.953 6.195 23.219 1 71.38 159 GLN B O 1
ATOM 5539 N N . TYR B 1 160 ? 7.688 6.273 20.891 1 70.25 160 TYR B N 1
ATOM 5540 C CA . TYR B 1 160 ? 8.297 4.961 20.703 1 70.25 160 TYR B CA 1
ATOM 5541 C C . TYR B 1 160 ? 9.602 5.066 19.938 1 70.25 160 TYR B C 1
ATOM 5543 O O . TYR B 1 160 ? 10.156 4.055 19.5 1 70.25 160 TYR B O 1
ATOM 5551 N N . MET B 1 161 ? 10.078 6.25 19.797 1 83.12 161 MET B N 1
ATOM 5552 C CA . MET B 1 161 ? 11.32 6.457 19.047 1 83.12 161 MET B CA 1
ATOM 5553 C C . MET B 1 161 ? 12.031 7.723 19.516 1 83.12 161 MET B C 1
ATOM 5555 O O . MET B 1 161 ? 11.453 8.531 20.234 1 83.12 161 MET B O 1
ATOM 5559 N N . TRP B 1 162 ? 13.281 7.781 19.188 1 88.81 162 TRP B N 1
ATOM 5560 C CA . TRP B 1 162 ? 14.062 9 19.375 1 88.81 162 TRP B CA 1
ATOM 5561 C C . TRP B 1 162 ? 14.164 9.781 18.062 1 88.81 162 TRP B C 1
ATOM 5563 O O . TRP B 1 162 ? 14.43 9.203 17 1 88.81 162 TRP B O 1
ATOM 5573 N N . THR B 1 163 ? 13.852 11.008 18.141 1 87.5 163 THR B N 1
ATOM 5574 C CA . THR B 1 163 ? 14.039 11.883 17 1 87.5 163 THR B CA 1
ATOM 5575 C C . THR B 1 163 ? 15.383 12.602 17.094 1 87.5 163 THR B C 1
ATOM 5577 O O . THR B 1 163 ? 15.711 13.18 18.125 1 87.5 163 THR B O 1
ATOM 5580 N N . VAL B 1 164 ? 16.125 12.578 16 1 91.38 164 VAL B N 1
ATOM 5581 C CA . VAL B 1 164 ? 17.438 13.203 15.953 1 91.38 164 VAL B CA 1
ATOM 5582 C C . VAL B 1 164 ? 17.484 14.219 14.812 1 91.38 164 VAL B C 1
ATOM 5584 O O . VAL B 1 164 ? 17.297 13.859 13.648 1 91.38 164 VAL B O 1
ATOM 5587 N N . LYS B 1 165 ? 17.75 15.414 15.195 1 90.06 165 LYS B N 1
ATOM 5588 C CA . LYS B 1 165 ? 17.953 16.469 14.219 1 90.06 165 LYS B CA 1
ATOM 5589 C C . LYS B 1 165 ? 19.422 16.844 14.125 1 90.06 165 LYS B C 1
ATOM 5591 O O . LYS B 1 165 ? 20.078 17.109 15.141 1 90.06 165 LYS B O 1
ATOM 5596 N N . VAL B 1 166 ? 19.891 16.922 12.914 1 93.5 166 VAL B N 1
ATOM 5597 C CA . VAL B 1 166 ? 21.328 17.156 12.719 1 93.5 166 VAL B CA 1
ATOM 5598 C C . VAL B 1 166 ? 21.531 18.281 11.711 1 93.5 166 VAL B C 1
ATOM 5600 O O . VAL B 1 166 ? 20.969 18.266 10.617 1 93.5 166 VAL B O 1
ATOM 5603 N N . ASN B 1 167 ? 22.266 19.203 12.102 1 92.25 167 ASN B N 1
ATOM 5604 C CA . ASN B 1 167 ? 22.812 20.203 11.18 1 92.25 167 ASN B CA 1
ATOM 5605 C C . ASN B 1 167 ? 24.297 19.953 10.891 1 92.25 167 ASN B C 1
ATOM 5607 O O . ASN B 1 167 ? 25.125 20.031 11.797 1 92.25 167 ASN B O 1
ATOM 5611 N N . LEU B 1 168 ? 24.531 19.672 9.68 1 95.5 168 LEU B N 1
ATOM 5612 C CA . LEU B 1 168 ? 25.906 19.406 9.273 1 95.5 168 LEU B CA 1
ATOM 5613 C C . LEU B 1 168 ? 26.531 20.625 8.625 1 95.5 168 LEU B C 1
ATOM 5615 O O . LEU B 1 168 ? 25.906 21.266 7.762 1 95.5 168 LEU B O 1
ATOM 5619 N N . THR B 1 169 ? 27.719 20.938 9.062 1 94.69 169 THR B N 1
ATOM 5620 C CA . THR B 1 169 ? 28.484 22.016 8.469 1 94.69 169 THR B CA 1
ATOM 5621 C C . THR B 1 169 ? 29.906 21.578 8.164 1 94.69 169 THR B C 1
ATOM 5623 O O . THR B 1 169 ? 30.359 20.547 8.68 1 94.69 169 THR B O 1
ATOM 5626 N N . GLY B 1 170 ? 30.625 22.266 7.219 1 94.88 170 GLY B N 1
ATOM 5627 C CA . GLY B 1 170 ? 31.984 21.922 6.863 1 94.88 170 GLY B CA 1
ATOM 5628 C C . GLY B 1 170 ? 32.156 20.5 6.352 1 94.88 170 GLY B C 1
ATOM 5629 O O . GLY B 1 170 ? 33.031 19.766 6.805 1 94.88 170 GLY B O 1
ATOM 5630 N N . ILE B 1 171 ? 31.234 20.141 5.578 1 96.94 171 ILE B N 1
ATOM 5631 C CA . ILE B 1 171 ? 31.25 18.766 5.09 1 96.94 171 ILE B CA 1
ATOM 5632 C C . ILE B 1 171 ? 32.375 18.578 4.086 1 96.94 171 ILE B C 1
ATOM 5634 O O . ILE B 1 171 ? 32.469 19.297 3.092 1 96.94 171 ILE B O 1
ATOM 5638 N N . ASN B 1 172 ? 33.25 17.656 4.312 1 96.62 172 ASN B N 1
ATOM 5639 C CA . ASN B 1 172 ? 34.281 17.234 3.369 1 96.62 172 ASN B CA 1
ATOM 5640 C C . ASN B 1 172 ? 33.875 15.969 2.615 1 96.62 172 ASN B C 1
ATOM 5642 O O . ASN B 1 172 ? 33.875 14.875 3.174 1 96.62 172 ASN B O 1
ATOM 5646 N N . TRP B 1 173 ? 33.5 16.219 1.422 1 97.31 173 TRP B N 1
ATOM 5647 C CA . TRP B 1 173 ? 33 15.117 0.602 1 97.31 173 TRP B CA 1
ATOM 5648 C C . TRP B 1 173 ? 34.156 14.383 -0.075 1 97.31 173 TRP B C 1
ATOM 5650 O O . TRP B 1 173 ? 35.125 15.016 -0.552 1 97.31 173 TRP B O 1
ATOM 5660 N N . SER B 1 174 ? 34.125 13.102 -0.095 1 95.62 174 SER B N 1
ATOM 5661 C CA . SER B 1 174 ? 35.062 12.266 -0.877 1 95.62 174 SER B CA 1
ATOM 5662 C C . SER B 1 174 ? 34.375 11.773 -2.16 1 95.62 174 SER B C 1
ATOM 5664 O O . SER B 1 174 ? 33.312 11.148 -2.115 1 95.62 174 SER B O 1
ATOM 5666 N N . ARG B 1 175 ? 35 12.062 -3.207 1 95.56 175 ARG B N 1
ATOM 5667 C CA . ARG B 1 175 ? 34.469 11.648 -4.5 1 95.56 175 ARG B CA 1
ATOM 5668 C C . ARG B 1 175 ? 34.875 10.227 -4.836 1 95.56 175 ARG B C 1
ATOM 5670 O O . ARG B 1 175 ? 36.062 9.859 -4.672 1 95.56 175 ARG B O 1
ATOM 5677 N N . ARG B 1 176 ? 33.906 9.438 -5.242 1 94.5 176 ARG B N 1
ATOM 5678 C CA . ARG B 1 176 ? 34.188 8.07 -5.68 1 94.5 176 ARG B CA 1
ATOM 5679 C C . ARG B 1 176 ? 33.594 7.82 -7.07 1 94.5 176 ARG B C 1
ATOM 5681 O O . ARG B 1 176 ? 32.469 8.195 -7.355 1 94.5 176 ARG B O 1
ATOM 5688 N N . ARG B 1 177 ? 34.406 7.227 -7.887 1 93 177 ARG B N 1
ATOM 5689 C CA . ARG B 1 177 ? 33.938 6.867 -9.227 1 93 177 ARG B CA 1
ATOM 5690 C C . ARG B 1 177 ? 33.25 5.5 -9.219 1 93 177 ARG B C 1
ATOM 5692 O O . ARG B 1 177 ? 33.719 4.57 -8.562 1 93 177 ARG B O 1
ATOM 5699 N N . ASP B 1 178 ? 32.125 5.445 -9.852 1 90.88 178 ASP B N 1
ATOM 5700 C CA . ASP B 1 178 ? 31.344 4.207 -9.984 1 90.88 178 ASP B CA 1
ATOM 5701 C C . ASP B 1 178 ? 30.516 4.207 -11.266 1 90.88 178 ASP B C 1
ATOM 5703 O O . ASP B 1 178 ? 29.547 4.969 -11.383 1 90.88 178 ASP B O 1
ATOM 5707 N N . SER B 1 179 ? 30.781 3.324 -12.141 1 87.81 179 SER B N 1
ATOM 5708 C CA . SER B 1 179 ? 30.125 3.277 -13.445 1 87.81 179 SER B CA 1
ATOM 5709 C C . SER B 1 179 ? 28.688 2.803 -13.328 1 87.81 179 SER B C 1
ATOM 5711 O O . SER B 1 179 ? 27.906 2.924 -14.273 1 87.81 179 SER B O 1
ATOM 5713 N N . HIS B 1 180 ? 28.328 2.363 -12.18 1 88.31 180 HIS B N 1
ATOM 5714 C CA . HIS B 1 180 ? 27 1.79 -12.039 1 88.31 180 HIS B CA 1
ATOM 5715 C C . HIS B 1 180 ? 26.047 2.773 -11.375 1 88.31 180 HIS B C 1
ATOM 5717 O O . HIS B 1 180 ? 24.922 2.414 -11.031 1 88.31 180 HIS B O 1
ATOM 5723 N N . THR B 1 181 ? 26.469 3.943 -11.172 1 90.38 181 THR B N 1
ATOM 5724 C CA . THR B 1 181 ? 25.625 4.984 -10.602 1 90.38 181 THR B CA 1
ATOM 5725 C C . THR B 1 181 ? 25.344 6.086 -11.625 1 90.38 181 THR B C 1
ATOM 5727 O O . THR B 1 181 ? 26.109 6.25 -12.578 1 90.38 181 THR B O 1
ATOM 5730 N N . GLU B 1 182 ? 24.25 6.758 -11.352 1 91.12 182 GLU B N 1
ATOM 5731 C CA . GLU B 1 182 ? 23.891 7.848 -12.25 1 91.12 182 GLU B CA 1
ATOM 5732 C C . GLU B 1 182 ? 24.953 8.938 -12.25 1 91.12 182 GLU B C 1
ATOM 5734 O O . GLU B 1 182 ? 25.406 9.375 -11.188 1 91.12 182 GLU B O 1
ATOM 5739 N N . GLY B 1 183 ? 25.438 9.359 -13.391 1 88.69 183 GLY B N 1
ATOM 5740 C CA . GLY B 1 183 ? 26.484 10.359 -13.5 1 88.69 183 GLY B CA 1
ATOM 5741 C C . GLY B 1 183 ? 27.891 9.789 -13.367 1 88.69 183 GLY B C 1
ATOM 5742 O O . GLY B 1 183 ? 28.875 10.5 -13.555 1 88.69 183 GLY B O 1
ATOM 5743 N N . GLY B 1 184 ? 28.016 8.57 -12.953 1 89.69 184 GLY B N 1
ATOM 5744 C CA . GLY B 1 184 ? 29.281 7.859 -12.922 1 89.69 184 GLY B CA 1
ATOM 5745 C C . GLY B 1 184 ? 30.094 8.148 -11.672 1 89.69 184 GLY B C 1
ATOM 5746 O O . GLY B 1 184 ? 31.281 7.805 -11.602 1 89.69 184 GLY B O 1
ATOM 5747 N N . GLN B 1 185 ? 29.516 8.867 -10.789 1 91.75 185 GLN B N 1
ATOM 5748 C CA . GLN B 1 185 ? 30.219 9.172 -9.555 1 91.75 185 GLN B CA 1
ATOM 5749 C C . GLN B 1 185 ? 29.234 9.438 -8.414 1 91.75 185 GLN B C 1
ATOM 5751 O O . GLN B 1 185 ? 28.062 9.719 -8.648 1 91.75 185 GLN B O 1
ATOM 5756 N N . PHE B 1 186 ? 29.75 9.242 -7.223 1 94.06 186 PHE B N 1
ATOM 5757 C CA . PHE B 1 186 ? 29.016 9.625 -6.023 1 94.06 186 PHE B CA 1
ATOM 5758 C C . PHE B 1 186 ? 29.969 10.188 -4.969 1 94.06 186 PHE B C 1
ATOM 5760 O O . PHE B 1 186 ? 31.188 10.109 -5.113 1 94.06 186 PHE B O 1
ATOM 5767 N N . PHE B 1 187 ? 29.453 10.836 -3.992 1 96.56 187 PHE B N 1
ATOM 5768 C CA . PHE B 1 187 ? 30.219 11.469 -2.93 1 96.56 187 PHE B CA 1
ATOM 5769 C C . PHE B 1 187 ? 29.828 10.906 -1.568 1 96.56 187 PHE B C 1
ATOM 5771 O O . PHE B 1 187 ? 28.656 10.625 -1.315 1 96.56 187 PHE B O 1
ATOM 5778 N N . THR B 1 188 ? 30.781 10.664 -0.753 1 96.38 188 THR B N 1
ATOM 5779 C CA . THR B 1 188 ? 30.516 10.125 0.578 1 96.38 188 THR B CA 1
ATOM 5780 C C . THR B 1 188 ? 31.141 11.023 1.651 1 96.38 188 THR B C 1
ATOM 5782 O O . THR B 1 188 ? 32.094 11.734 1.391 1 96.38 188 THR B O 1
ATOM 5785 N N . SER B 1 189 ? 30.531 11.062 2.781 1 96.94 189 SER B N 1
ATOM 5786 C CA . SER B 1 189 ? 31 11.734 3.986 1 96.94 189 SER B CA 1
ATOM 5787 C C . SER B 1 189 ? 30.469 11.055 5.242 1 96.94 189 SER B C 1
ATOM 5789 O O . SER B 1 189 ? 29.781 10.039 5.156 1 96.94 189 SER B O 1
ATOM 5791 N N . ASP B 1 190 ? 30.969 11.5 6.355 1 95.81 190 ASP B N 1
ATOM 5792 C CA . ASP B 1 190 ? 30.484 10.914 7.602 1 95.81 190 ASP B CA 1
ATOM 5793 C C . ASP B 1 190 ? 30.547 11.938 8.742 1 95.81 190 ASP B C 1
ATOM 5795 O O . ASP B 1 190 ? 31.25 12.938 8.648 1 95.81 190 ASP B O 1
ATOM 5799 N N . PHE B 1 191 ? 29.781 11.688 9.742 1 95.5 191 PHE B N 1
ATOM 5800 C CA . PHE B 1 191 ? 29.797 12.469 10.969 1 95.5 191 PHE B CA 1
ATOM 5801 C C . PHE B 1 191 ? 29.484 11.586 12.172 1 95.5 191 PHE B C 1
ATOM 5803 O O . PHE B 1 191 ? 29.047 10.438 12.016 1 95.5 191 PHE B O 1
ATOM 5810 N N . THR B 1 192 ? 29.797 12.086 13.32 1 92.69 192 THR B N 1
ATOM 5811 C CA . THR B 1 192 ? 29.531 11.383 14.57 1 92.69 192 THR B CA 1
ATOM 5812 C C . THR B 1 192 ? 28.734 12.273 15.523 1 92.69 192 THR B C 1
ATOM 5814 O O . THR B 1 192 ? 28.844 13.5 15.484 1 92.69 192 THR B O 1
ATOM 5817 N N . PHE B 1 193 ? 27.875 11.609 16.297 1 91.31 193 PHE B N 1
ATOM 5818 C CA . PHE B 1 193 ? 27.188 12.352 17.344 1 91.31 193 PHE B CA 1
ATOM 5819 C C . PHE B 1 193 ? 27.016 11.5 18.594 1 91.31 193 PHE B C 1
ATOM 5821 O O . PHE B 1 193 ? 26.984 10.266 18.516 1 91.31 193 PHE B O 1
ATOM 5828 N N . ALA B 1 194 ? 26.891 12.195 19.688 1 90.06 194 ALA B N 1
ATOM 5829 C CA . ALA B 1 194 ? 26.688 11.531 20.969 1 90.06 194 ALA B CA 1
ATOM 5830 C C . ALA B 1 194 ? 25.203 11.219 21.203 1 90.06 194 ALA B C 1
ATOM 5832 O O . ALA B 1 194 ? 24.344 12.039 20.875 1 90.06 194 ALA B O 1
ATOM 5833 N N . THR B 1 195 ? 24.953 10.094 21.688 1 87.25 195 THR B N 1
ATOM 5834 C CA . THR B 1 195 ? 23.562 9.672 21.844 1 87.25 195 THR B CA 1
ATOM 5835 C C . THR B 1 195 ? 23 10.141 23.172 1 87.25 195 THR B C 1
ATOM 5837 O O . THR B 1 195 ? 21.781 10.141 23.375 1 87.25 195 THR B O 1
ATOM 5840 N N . ASP B 1 196 ? 23.75 10.672 24 1 78.19 196 ASP B N 1
ATOM 5841 C CA . ASP B 1 196 ? 23.328 11.203 25.297 1 78.19 196 ASP B CA 1
ATOM 5842 C C . ASP B 1 196 ? 22.422 10.219 26.031 1 78.19 196 ASP B C 1
ATOM 5844 O O . ASP B 1 196 ? 22.875 9.148 26.453 1 78.19 196 ASP B O 1
ATOM 5848 N N . LEU B 1 197 ? 21.078 10.453 26.047 1 74.81 197 LEU B N 1
ATOM 5849 C CA . LEU B 1 197 ? 20.094 9.711 26.828 1 74.81 197 LEU B CA 1
ATOM 5850 C C . LEU B 1 197 ? 19.578 8.508 26.031 1 74.81 197 LEU B C 1
ATOM 5852 O O . LEU B 1 197 ? 18.859 7.672 26.578 1 74.81 197 LEU B O 1
ATOM 5856 N N . MET B 1 198 ? 19.969 8.359 24.859 1 84.25 198 MET B N 1
ATOM 5857 C CA . MET B 1 198 ? 19.469 7.242 24.062 1 84.25 198 MET B CA 1
ATOM 5858 C C . MET B 1 198 ? 20.266 5.977 24.344 1 84.25 198 MET B C 1
ATOM 5860 O O . MET B 1 198 ? 21.453 5.898 24.031 1 84.25 198 MET B O 1
ATOM 5864 N N . PRO B 1 199 ? 19.594 5.055 25 1 80.75 199 PRO B N 1
ATOM 5865 C CA . PRO B 1 199 ? 20.328 3.82 25.281 1 80.75 199 PRO B CA 1
ATOM 5866 C C . PRO B 1 199 ? 20.625 2.998 24.031 1 80.75 199 PRO B C 1
ATOM 5868 O O . PRO B 1 199 ? 19.688 2.49 23.391 1 80.75 199 PRO B O 1
ATOM 5871 N N . LEU B 1 200 ? 21.844 2.797 23.766 1 82.5 200 LEU B N 1
ATOM 5872 C CA . LEU B 1 200 ? 22.25 2.086 22.562 1 82.5 200 LEU B CA 1
ATOM 5873 C C . LEU B 1 200 ? 22.016 0.586 22.703 1 82.5 200 LEU B C 1
ATOM 5875 O O . LEU B 1 200 ? 22.078 -0.156 21.719 1 82.5 200 LEU B O 1
ATOM 5879 N N . THR B 1 201 ? 21.672 0.169 23.859 1 78.44 201 THR B N 1
ATOM 5880 C CA . THR B 1 201 ? 21.406 -1.245 24.094 1 78.44 201 THR B CA 1
ATOM 5881 C C . THR B 1 201 ? 19.984 -1.608 23.656 1 78.44 201 THR B C 1
ATOM 5883 O O . THR B 1 201 ? 19.672 -2.785 23.469 1 78.44 201 THR B O 1
ATOM 5886 N N . VAL B 1 202 ? 19.188 -0.598 23.516 1 80.81 202 VAL B N 1
ATOM 5887 C CA . VAL B 1 202 ? 17.781 -0.889 23.266 1 80.81 202 VAL B CA 1
ATOM 5888 C C . VAL B 1 202 ? 17.422 -0.533 21.828 1 80.81 202 VAL B C 1
ATOM 5890 O O . VAL B 1 202 ? 16.453 -1.044 21.281 1 80.81 202 VAL B O 1
ATOM 5893 N N . VAL B 1 203 ? 18.266 0.294 21.266 1 87.19 203 VAL B N 1
ATOM 5894 C CA . VAL B 1 203 ? 17.938 0.729 19.906 1 87.19 203 VAL B CA 1
ATOM 5895 C C . VAL B 1 203 ? 18.828 0.011 18.906 1 87.19 203 VAL B C 1
ATOM 5897 O O . VAL B 1 203 ? 20.016 -0.203 19.156 1 87.19 203 VAL B O 1
ATOM 5900 N N . ASP B 1 204 ? 18.25 -0.396 17.75 1 88.38 204 ASP B N 1
ATOM 5901 C CA . ASP B 1 204 ? 19.047 -1.133 16.766 1 88.38 204 ASP B CA 1
ATOM 5902 C C . ASP B 1 204 ? 18.734 -0.661 15.344 1 88.38 204 ASP B C 1
ATOM 5904 O O . ASP B 1 204 ? 19.234 -1.228 14.367 1 88.38 204 ASP B O 1
ATOM 5908 N N . ALA B 1 205 ? 17.938 0.327 15.18 1 92.31 205 ALA B N 1
ATOM 5909 C CA . ALA B 1 205 ? 17.547 0.754 13.836 1 92.31 205 ALA B CA 1
ATOM 5910 C C . ALA B 1 205 ? 17.391 2.271 13.766 1 92.31 205 ALA B C 1
ATOM 5912 O O . ALA B 1 205 ? 17.234 2.932 14.797 1 92.31 205 ALA B O 1
ATOM 5913 N N . MET B 1 206 ? 17.5 2.721 12.547 1 93.38 206 MET B N 1
ATOM 5914 C CA . MET B 1 206 ? 17.328 4.141 12.242 1 93.38 206 MET B CA 1
ATOM 5915 C C . MET B 1 206 ? 16.609 4.336 10.914 1 93.38 206 MET B C 1
ATOM 5917 O O . MET B 1 206 ? 16.672 3.479 10.039 1 93.38 206 MET B O 1
ATOM 5921 N N . ASP B 1 207 ? 15.883 5.441 10.844 1 92.75 207 ASP B N 1
ATOM 5922 C CA . ASP B 1 207 ? 15.281 5.844 9.578 1 92.75 207 ASP B CA 1
ATOM 5923 C C . ASP B 1 207 ? 15.602 7.301 9.258 1 92.75 207 ASP B C 1
ATOM 5925 O O . ASP B 1 207 ? 15.602 8.156 10.148 1 92.75 207 ASP B O 1
ATOM 5929 N N . GLN B 1 208 ? 15.953 7.516 8.016 1 94.88 208 GLN B N 1
ATOM 5930 C CA . GLN B 1 208 ? 16.031 8.891 7.535 1 94.88 208 GLN B CA 1
ATOM 5931 C C . GLN B 1 208 ? 14.633 9.453 7.254 1 94.88 208 GLN B C 1
ATOM 5933 O O . GLN B 1 208 ? 13.922 8.945 6.387 1 94.88 208 GLN B O 1
ATOM 5938 N N . LEU B 1 209 ? 14.312 10.461 7.914 1 92.25 209 LEU B N 1
ATOM 5939 C CA . LEU B 1 209 ? 12.953 10.984 7.801 1 92.25 209 LEU B CA 1
ATOM 5940 C C . LEU B 1 209 ? 12.914 12.18 6.855 1 92.25 209 LEU B C 1
ATOM 5942 O O . LEU B 1 209 ? 11.922 12.383 6.145 1 92.25 209 LEU B O 1
ATOM 5946 N N . ALA B 1 210 ? 13.945 12.992 6.91 1 91.62 210 ALA B N 1
ATOM 5947 C CA . ALA B 1 210 ? 13.992 14.188 6.074 1 91.62 210 ALA B CA 1
ATOM 5948 C C . ALA B 1 210 ? 15.43 14.617 5.816 1 91.62 210 ALA B C 1
ATOM 5950 O O . ALA B 1 210 ? 16.312 14.367 6.633 1 91.62 210 ALA B O 1
ATOM 5951 N N . CYS B 1 211 ? 15.586 15.219 4.738 1 92.25 211 CYS B N 1
ATOM 5952 C CA . CYS B 1 211 ? 16.875 15.773 4.332 1 92.25 211 CYS B CA 1
ATOM 5953 C C . CYS B 1 211 ? 16.688 17.031 3.496 1 92.25 211 CYS B C 1
ATOM 5955 O O . CYS B 1 211 ? 15.789 17.094 2.646 1 92.25 211 CYS B O 1
ATOM 5957 N N . SER B 1 212 ? 17.516 18.016 3.703 1 87.62 212 SER B N 1
ATOM 5958 C CA . SER B 1 212 ? 17.391 19.281 2.977 1 87.62 212 SER B CA 1
ATOM 5959 C C . SER B 1 212 ? 17.828 19.109 1.521 1 87.62 212 SER B C 1
ATOM 5961 O O . SER B 1 212 ? 17.516 19.969 0.681 1 87.62 212 SER B O 1
ATOM 5963 N N . ASP B 1 213 ? 18.578 18.062 1.296 1 90.5 213 ASP B N 1
ATOM 5964 C CA . ASP B 1 213 ? 19.031 17.766 -0.063 1 90.5 213 ASP B CA 1
ATOM 5965 C C . ASP B 1 213 ? 18.375 16.484 -0.583 1 90.5 213 ASP B C 1
ATOM 5967 O O . ASP B 1 213 ? 18.359 15.469 0.11 1 90.5 213 ASP B O 1
ATOM 5971 N N . ALA B 1 214 ? 17.938 16.531 -1.801 1 87.75 214 ALA B N 1
ATOM 5972 C CA . ALA B 1 214 ? 17.125 15.438 -2.338 1 87.75 214 ALA B CA 1
ATOM 5973 C C . ALA B 1 214 ? 18.016 14.25 -2.725 1 87.75 214 ALA B C 1
ATOM 5975 O O . ALA B 1 214 ? 17.547 13.117 -2.822 1 87.75 214 ALA B O 1
ATOM 5976 N N . ASP B 1 215 ? 19.266 14.484 -2.941 1 91.69 215 ASP B N 1
ATOM 5977 C CA . ASP B 1 215 ? 20.141 13.438 -3.479 1 91.69 215 ASP B CA 1
ATOM 5978 C C . ASP B 1 215 ? 21.062 12.891 -2.398 1 91.69 215 ASP B C 1
ATOM 5980 O O . ASP B 1 215 ? 22.016 12.164 -2.701 1 91.69 215 ASP B O 1
ATOM 5984 N N . THR B 1 216 ? 20.828 13.297 -1.192 1 95 216 THR B N 1
ATOM 5985 C CA . THR B 1 216 ? 21.672 12.812 -0.109 1 95 216 THR B CA 1
ATOM 5986 C C . THR B 1 216 ? 20.922 11.828 0.771 1 95 216 THR B C 1
ATOM 5988 O O . THR B 1 216 ? 19.797 12.094 1.187 1 95 216 THR B O 1
ATOM 5991 N N . TYR B 1 217 ? 21.578 10.695 1.061 1 96 217 TYR B N 1
ATOM 5992 C CA . TYR B 1 217 ? 21 9.641 1.887 1 96 217 TYR B CA 1
ATOM 5993 C C . TYR B 1 217 ? 22 9.172 2.941 1 96 217 TYR B C 1
ATOM 5995 O O . TYR B 1 217 ? 23.203 9.273 2.744 1 96 217 TYR B O 1
ATOM 6003 N N . ILE B 1 218 ? 21.422 8.727 4.031 1 97.12 218 ILE B N 1
ATOM 6004 C CA . ILE B 1 218 ? 22.266 7.957 4.941 1 97.12 218 ILE B CA 1
ATOM 6005 C C . ILE B 1 218 ? 22.594 6.602 4.324 1 97.12 218 ILE B C 1
ATOM 6007 O O . ILE B 1 218 ? 21.688 5.879 3.885 1 97.12 218 ILE B O 1
ATOM 6011 N N . GLN B 1 219 ? 23.797 6.277 4.242 1 95.94 219 GLN B N 1
ATOM 6012 C CA . GLN B 1 219 ? 24.203 5.008 3.656 1 95.94 219 GLN B CA 1
ATOM 6013 C C . GLN B 1 219 ? 24.234 3.898 4.707 1 95.94 219 GLN B C 1
ATOM 6015 O O . GLN B 1 219 ? 23.766 2.787 4.457 1 95.94 219 GLN B O 1
ATOM 6020 N N . LYS B 1 220 ? 24.844 4.176 5.75 1 94.5 220 LYS B N 1
ATOM 6021 C CA . LYS B 1 220 ? 24.969 3.234 6.859 1 94.5 220 LYS B CA 1
ATOM 6022 C C . LYS B 1 220 ? 25.219 3.965 8.172 1 94.5 220 LYS B C 1
ATOM 6024 O O . LYS B 1 220 ? 25.562 5.148 8.172 1 94.5 220 LYS B O 1
ATOM 6029 N N . ALA B 1 221 ? 25.016 3.26 9.266 1 93.38 221 ALA B N 1
ATOM 6030 C CA . ALA B 1 221 ? 25.25 3.785 10.609 1 93.38 221 ALA B CA 1
ATOM 6031 C C . ALA B 1 221 ? 25.844 2.715 11.523 1 93.38 221 ALA B C 1
ATOM 6033 O O . ALA B 1 221 ? 25.5 1.535 11.406 1 93.38 221 ALA B O 1
ATOM 6034 N N . GLU B 1 222 ? 26.75 3.193 12.391 1 90.31 222 GLU B N 1
ATOM 6035 C CA . GLU B 1 222 ? 27.406 2.275 13.312 1 90.31 222 GLU B CA 1
ATOM 6036 C C . GLU B 1 222 ? 27.562 2.902 14.695 1 90.31 222 GLU B C 1
ATOM 6038 O O . GLU B 1 222 ? 27.688 4.121 14.812 1 90.31 222 GLU B O 1
ATOM 6043 N N . THR B 1 223 ? 27.484 2.051 15.641 1 87.75 223 THR B N 1
ATOM 6044 C CA . THR B 1 223 ? 27.828 2.502 16.984 1 87.75 223 THR B CA 1
ATOM 6045 C C . THR B 1 223 ? 29.328 2.428 17.219 1 87.75 223 THR B C 1
ATOM 6047 O O . THR B 1 223 ? 29.984 1.482 16.766 1 87.75 223 THR B O 1
ATOM 6050 N N . VAL B 1 224 ? 29.828 3.465 17.781 1 80.81 224 VAL B N 1
ATOM 6051 C CA . VAL B 1 224 ? 31.281 3.52 17.953 1 80.81 224 VAL B CA 1
ATOM 6052 C C . VAL B 1 224 ? 31.625 3.412 19.438 1 80.81 224 VAL B C 1
ATOM 6054 O O . VAL B 1 224 ? 31.156 4.211 20.25 1 80.81 224 VAL B O 1
ATOM 6057 N N . GLY B 1 225 ? 32.594 2.5 19.641 1 67.94 225 GLY B N 1
ATOM 6058 C CA . GLY B 1 225 ? 33.25 2.352 20.922 1 67.94 225 GLY B CA 1
ATOM 6059 C C . GLY B 1 225 ? 32.312 2.152 22.078 1 67.94 225 GLY B C 1
ATOM 6060 O O . GLY B 1 225 ? 31.141 1.796 21.875 1 67.94 225 GLY B O 1
ATOM 6061 N N . GLU B 1 226 ? 32.938 2.182 23.172 1 63.06 226 GLU B N 1
ATOM 6062 C CA . GLU B 1 226 ? 32.219 2.084 24.438 1 63.06 226 GLU B CA 1
ATOM 6063 C C . GLU B 1 226 ? 31.547 3.404 24.797 1 63.06 226 GLU B C 1
ATOM 6065 O O . GLU B 1 226 ? 30.734 3.459 25.734 1 63.06 226 GLU B O 1
ATOM 6070 N N . GLN B 1 227 ? 31.906 4.445 23.938 1 63.28 227 GLN B N 1
ATOM 6071 C CA . GLN B 1 227 ? 31.422 5.793 24.234 1 63.28 227 GLN B CA 1
ATOM 6072 C C . GLN B 1 227 ? 30.062 6.043 23.578 1 63.28 227 GLN B C 1
ATOM 6074 O O . GLN B 1 227 ? 29.547 7.164 23.609 1 63.28 227 GLN B O 1
ATOM 6079 N N . ASN B 1 228 ? 28.906 5.75 23.891 1 82.38 228 ASN B N 1
ATOM 6080 C CA . ASN B 1 228 ? 27.531 6.051 23.5 1 82.38 228 ASN B CA 1
ATOM 6081 C C . ASN B 1 228 ? 27.484 6.965 22.281 1 82.38 228 ASN B C 1
ATOM 6083 O O . ASN B 1 228 ? 26.812 7.996 22.297 1 82.38 228 ASN B O 1
ATOM 6087 N N . LEU B 1 229 ? 28.453 6.656 21.172 1 88 229 LEU B N 1
ATOM 6088 C CA . LEU B 1 229 ? 28.484 7.441 19.938 1 88 229 LEU B CA 1
ATOM 6089 C C . LEU B 1 229 ? 27.922 6.641 18.766 1 88 229 LEU B C 1
ATOM 6091 O O . LEU B 1 229 ? 28.094 5.422 18.703 1 88 229 LEU B O 1
ATOM 6095 N N . ILE B 1 230 ? 27.281 7.387 17.875 1 92.12 230 ILE B N 1
ATOM 6096 C CA . ILE B 1 230 ? 26.844 6.82 16.609 1 92.12 230 ILE B CA 1
ATOM 6097 C C . ILE B 1 230 ? 27.531 7.527 15.453 1 92.12 230 ILE B C 1
ATOM 6099 O O . ILE B 1 230 ? 27.578 8.758 15.398 1 92.12 230 ILE B O 1
ATOM 6103 N N . ARG B 1 231 ? 28.219 6.809 14.617 1 93.12 231 ARG B N 1
ATOM 6104 C CA . ARG B 1 231 ? 28.781 7.324 13.375 1 93.12 231 ARG B CA 1
ATOM 6105 C C . ARG B 1 231 ? 27.844 7.082 12.203 1 93.12 231 ARG B C 1
ATOM 6107 O O . ARG B 1 231 ? 27.391 5.957 11.984 1 93.12 231 ARG B O 1
ATOM 6114 N N . VAL B 1 232 ? 27.531 8.102 11.484 1 96.12 232 VAL B N 1
ATOM 6115 C CA . VAL B 1 232 ? 26.625 8.039 10.352 1 96.12 232 VAL B CA 1
ATOM 6116 C C . VAL B 1 232 ? 27.375 8.328 9.055 1 96.12 232 VAL B C 1
ATOM 6118 O O . VAL B 1 232 ? 28.094 9.336 8.961 1 96.12 232 VAL B O 1
ATOM 6121 N N . TYR B 1 233 ? 27.266 7.438 8.125 1 95.75 233 TYR B N 1
ATOM 6122 C CA . TYR B 1 233 ? 27.844 7.617 6.797 1 95.75 233 TYR B CA 1
ATOM 6123 C C . TYR B 1 233 ? 26.797 8.102 5.805 1 95.75 233 TYR B C 1
ATOM 6125 O O . TYR B 1 233 ? 25.719 7.512 5.695 1 95.75 233 TYR B O 1
ATOM 6133 N N . ILE B 1 234 ? 27.062 9.141 5.098 1 97.62 234 ILE B N 1
ATOM 6134 C CA . ILE B 1 234 ? 26.109 9.688 4.141 1 97.62 234 ILE B CA 1
ATOM 6135 C C . ILE B 1 234 ? 26.672 9.57 2.727 1 97.62 234 ILE B C 1
ATOM 6137 O O . ILE B 1 234 ? 27.891 9.508 2.533 1 97.62 234 ILE B O 1
ATOM 6141 N N . ILE B 1 235 ? 25.781 9.484 1.777 1 96.5 235 ILE B N 1
ATOM 6142 C CA . ILE B 1 235 ? 26.109 9.367 0.362 1 96.5 235 ILE B CA 1
ATOM 6143 C C . ILE B 1 235 ? 25.312 10.383 -0.447 1 96.5 235 ILE B C 1
ATOM 6145 O O . ILE B 1 235 ? 24.125 10.625 -0.164 1 96.5 235 ILE B O 1
ATOM 6149 N N . HIS B 1 236 ? 25.922 11.039 -1.308 1 96.69 236 HIS B N 1
ATOM 6150 C CA . HIS B 1 236 ? 25.312 11.961 -2.26 1 96.69 236 HIS B CA 1
ATOM 6151 C C . HIS B 1 236 ? 25.406 11.43 -3.684 1 96.69 236 HIS B C 1
ATOM 6153 O O . HIS B 1 236 ? 26.5 11.109 -4.156 1 96.69 236 HIS B O 1
ATOM 6159 N N . LEU B 1 237 ? 24.297 11.453 -4.441 1 94.06 237 LEU B N 1
ATOM 6160 C CA . LEU B 1 237 ? 24.234 10.711 -5.691 1 94.06 237 LEU B CA 1
ATOM 6161 C C . LEU B 1 237 ? 24.188 11.656 -6.887 1 94.06 237 LEU B C 1
ATOM 6163 O O . LEU B 1 237 ? 23.984 11.227 -8.023 1 94.06 237 LEU B O 1
ATOM 6167 N N . SER B 1 238 ? 24.359 12.906 -6.652 1 89.44 238 SER B N 1
ATOM 6168 C CA . SER B 1 238 ? 24.406 13.883 -7.738 1 89.44 238 SER B CA 1
ATOM 6169 C C . SER B 1 238 ? 25.781 14.531 -7.828 1 89.44 238 SER B C 1
ATOM 6171 O O . SER B 1 238 ? 26.656 14.273 -7 1 89.44 238 SER B O 1
ATOM 6173 N N . GLY B 1 239 ? 26.016 15.391 -8.922 1 88.56 239 GLY B N 1
ATOM 6174 C CA . GLY B 1 239 ? 27.328 15.938 -9.219 1 88.56 239 GLY B CA 1
ATOM 6175 C C . GLY B 1 239 ? 27.703 17.109 -8.32 1 88.56 239 GLY B C 1
ATOM 6176 O O . GLY B 1 239 ? 28.875 17.484 -8.25 1 88.56 239 GLY B O 1
ATOM 6177 N N . HIS B 1 240 ? 26.797 17.609 -7.605 1 89.88 240 HIS B N 1
ATOM 6178 C CA . HIS B 1 240 ? 27.062 18.812 -6.82 1 89.88 240 HIS B CA 1
ATOM 6179 C C . HIS B 1 240 ? 26.578 18.641 -5.383 1 89.88 240 HIS B C 1
ATOM 6181 O O . HIS B 1 240 ? 25.5 19.156 -5.02 1 89.88 240 HIS B O 1
ATOM 6187 N N . PRO B 1 241 ? 27.484 18.109 -4.562 1 94.5 241 PRO B N 1
ATOM 6188 C CA . PRO B 1 241 ? 27.047 17.922 -3.176 1 94.5 241 PRO B CA 1
ATOM 6189 C C . PRO B 1 241 ? 27 19.219 -2.389 1 94.5 241 PRO B C 1
ATOM 6191 O O . PRO B 1 241 ? 27.797 20.125 -2.627 1 94.5 241 PRO B O 1
ATOM 6194 N N . PRO B 1 242 ? 26.156 19.344 -1.463 1 92.94 242 PRO B N 1
ATOM 6195 C CA . PRO B 1 242 ? 25.984 20.562 -0.675 1 92.94 242 PRO B CA 1
ATOM 6196 C C . PRO B 1 242 ? 27.078 20.75 0.371 1 92.94 242 PRO B C 1
ATOM 6198 O O . PRO B 1 242 ? 27.656 19.766 0.847 1 92.94 242 PRO B O 1
ATOM 6201 N N . ALA B 1 243 ? 27.344 21.953 0.785 1 93.25 243 ALA B N 1
ATOM 6202 C CA . ALA B 1 243 ? 28.344 22.266 1.81 1 93.25 243 ALA B CA 1
ATOM 6203 C C . ALA B 1 243 ? 27.75 22.125 3.209 1 93.25 243 ALA B C 1
ATOM 6205 O O . ALA B 1 243 ? 28.469 21.906 4.18 1 93.25 243 ALA B O 1
ATOM 6206 N N . GLU B 1 244 ? 26.469 22.391 3.297 1 93.12 244 GLU B N 1
ATOM 6207 C CA . GLU B 1 244 ? 25.703 22.219 4.531 1 93.12 244 GLU B CA 1
ATOM 6208 C C . GLU B 1 244 ? 24.469 21.344 4.301 1 93.12 244 GLU B C 1
ATOM 6210 O O . GLU B 1 244 ? 23.953 21.281 3.184 1 93.12 244 GLU B O 1
ATOM 6215 N N . LEU B 1 245 ? 24.125 20.672 5.371 1 92.94 245 LEU B N 1
ATOM 6216 C CA . LEU B 1 245 ? 23.031 19.719 5.23 1 92.94 245 LEU B CA 1
ATOM 6217 C C . LEU B 1 245 ? 22.234 19.625 6.52 1 92.94 245 LEU B C 1
ATOM 6219 O O . LEU B 1 245 ? 22.797 19.609 7.613 1 92.94 245 LEU B O 1
ATOM 6223 N N . PHE B 1 246 ? 20.984 19.688 6.402 1 91 246 PHE B N 1
ATOM 6224 C CA . PHE B 1 246 ? 20.078 19.375 7.508 1 91 246 PHE B CA 1
ATOM 6225 C C . PHE B 1 246 ? 19.516 17.969 7.363 1 91 246 PHE B C 1
ATOM 6227 O O . PHE B 1 246 ? 19.047 17.594 6.285 1 91 246 PHE B O 1
ATOM 6234 N N . LEU B 1 247 ? 19.531 17.172 8.438 1 93.19 247 LEU B N 1
ATOM 6235 C CA . LEU B 1 247 ? 19.047 15.789 8.445 1 93.19 247 LEU B CA 1
ATOM 6236 C C . LEU B 1 247 ? 18.172 15.539 9.672 1 93.19 247 LEU B C 1
ATOM 6238 O O . LEU B 1 247 ? 18.484 15.984 10.773 1 93.19 247 LEU B O 1
ATOM 6242 N N . GLN B 1 248 ? 17.094 14.891 9.43 1 92.75 248 GLN B N 1
ATOM 6243 C CA . GLN B 1 248 ? 16.297 14.352 10.531 1 92.75 248 GLN B CA 1
ATOM 6244 C C . GLN B 1 248 ? 16.188 12.836 10.445 1 92.75 248 GLN B C 1
ATOM 6246 O O . GLN B 1 248 ? 15.961 12.281 9.375 1 92.75 248 GLN B O 1
ATOM 6251 N N . MET B 1 249 ? 16.391 12.195 11.594 1 93.12 249 MET B N 1
ATOM 6252 C CA . MET B 1 249 ? 16.328 10.734 11.641 1 93.12 249 MET B CA 1
ATOM 6253 C C . MET B 1 249 ? 15.57 10.266 12.883 1 93.12 249 MET B C 1
ATOM 6255 O O . MET B 1 249 ? 15.375 11.031 13.828 1 93.12 249 MET B O 1
ATOM 6259 N N . SER B 1 250 ? 15.109 9.102 12.789 1 91.81 250 SER B N 1
ATOM 6260 C CA . SER B 1 250 ? 14.555 8.422 13.953 1 91.81 250 SER B CA 1
ATOM 6261 C C . SER B 1 250 ? 15.406 7.211 14.336 1 91.81 250 SER B C 1
ATOM 6263 O O . SER B 1 250 ? 15.93 6.512 13.469 1 91.81 250 SER B O 1
ATOM 6265 N N . VAL B 1 251 ? 15.562 7.066 15.594 1 92 251 VAL B N 1
ATOM 6266 C CA . VAL B 1 251 ? 16.25 5.895 16.141 1 92 251 VAL B CA 1
ATOM 6267 C C . VAL B 1 251 ? 15.297 5.102 17.031 1 92 251 VAL B C 1
ATOM 6269 O O . VAL B 1 251 ? 14.633 5.668 17.891 1 92 251 VAL B O 1
ATOM 6272 N N . TYR B 1 252 ? 15.211 3.795 16.781 1 88.94 252 TYR B N 1
ATOM 6273 C CA . TYR B 1 252 ? 14.188 3.012 17.484 1 88.94 252 TYR B CA 1
ATOM 6274 C C . TYR B 1 252 ? 14.609 1.552 17.594 1 88.94 252 TYR B C 1
ATOM 6276 O O . TYR B 1 252 ? 15.656 1.156 17.078 1 88.94 252 TYR B O 1
ATOM 6284 N N . SER B 1 253 ? 13.789 0.836 18.391 1 86.88 253 SER B N 1
ATOM 6285 C CA . SER B 1 253 ? 13.961 -0.608 18.5 1 86.88 253 SER B CA 1
ATOM 6286 C C . SER B 1 253 ? 13.109 -1.349 17.484 1 86.88 253 SER B C 1
ATOM 6288 O O . SER B 1 253 ? 11.883 -1.199 17.453 1 86.88 253 SER B O 1
ATOM 6290 N N . HIS B 1 254 ? 13.75 -2.053 16.625 1 81.19 254 HIS B N 1
ATOM 6291 C CA . HIS B 1 254 ? 12.992 -2.748 15.586 1 81.19 254 HIS B CA 1
ATOM 6292 C C . HIS B 1 254 ? 13.062 -4.258 15.773 1 81.19 254 HIS B C 1
ATOM 6294 O O . HIS B 1 254 ? 12.07 -4.961 15.539 1 81.19 254 HIS B O 1
ATOM 6300 N N . ARG B 1 255 ? 14.078 -4.844 16.188 1 75.56 255 ARG B N 1
ATOM 6301 C CA . ARG B 1 255 ? 14.305 -6.281 16.312 1 75.56 255 ARG B CA 1
ATOM 6302 C C . ARG B 1 255 ? 13.836 -7.012 15.055 1 75.56 255 ARG B C 1
ATOM 6304 O O . ARG B 1 255 ? 13.094 -7.988 15.141 1 75.56 255 ARG B O 1
ATOM 6311 N N . ALA B 1 256 ? 14.305 -6.492 13.922 1 75 256 ALA B N 1
ATOM 6312 C CA . ALA B 1 256 ? 13.773 -6.965 12.648 1 75 256 ALA B CA 1
ATOM 6313 C C . ALA B 1 256 ? 14.383 -8.312 12.266 1 75 256 ALA B C 1
ATOM 6315 O O . ALA B 1 256 ? 15.523 -8.609 12.625 1 75 256 ALA B O 1
ATOM 6316 N N . GLU B 1 257 ? 13.641 -9.086 11.477 1 79.88 257 GLU B N 1
ATOM 6317 C CA . GLU B 1 257 ? 14.055 -10.359 10.906 1 79.88 257 GLU B CA 1
ATOM 6318 C C . GLU B 1 257 ? 14.914 -10.156 9.656 1 79.88 257 GLU B C 1
ATOM 6320 O O . GLU B 1 257 ? 15.75 -11 9.328 1 79.88 257 GLU B O 1
ATOM 6325 N N . VAL B 1 258 ? 14.734 -9.086 9.055 1 90.25 258 VAL B N 1
ATOM 6326 C CA . VAL B 1 258 ? 15.414 -8.789 7.801 1 90.25 258 VAL B CA 1
ATOM 6327 C C . VAL B 1 258 ? 16.281 -7.547 7.965 1 90.25 258 VAL B C 1
ATOM 6329 O O . VAL B 1 258 ? 15.805 -6.5 8.406 1 90.25 258 VAL B O 1
ATOM 6332 N N . ILE B 1 259 ? 17.562 -7.68 7.625 1 89.94 259 ILE B N 1
ATOM 6333 C CA . ILE B 1 259 ? 18.547 -6.605 7.781 1 89.94 259 ILE B CA 1
ATOM 6334 C C . ILE B 1 259 ? 19.234 -6.332 6.449 1 89.94 259 ILE B C 1
ATOM 6336 O O . ILE B 1 259 ? 19.594 -7.266 5.727 1 89.94 259 ILE B O 1
ATOM 6340 N N . CYS B 1 260 ? 19.328 -5.09 6.133 1 92.06 260 CYS B N 1
ATOM 6341 C CA . CYS B 1 260 ? 20.094 -4.684 4.953 1 92.06 260 CYS B CA 1
ATOM 6342 C C . CYS B 1 260 ? 21.484 -4.215 5.336 1 92.06 260 CYS B C 1
ATOM 6344 O O . CYS B 1 260 ? 21.688 -3.652 6.414 1 92.06 260 CYS B O 1
ATOM 6346 N N . ARG B 1 261 ? 22.359 -4.426 4.477 1 91.62 261 ARG B N 1
ATOM 6347 C CA . ARG B 1 261 ? 23.734 -3.986 4.719 1 91.62 261 ARG B CA 1
ATOM 6348 C C . ARG B 1 261 ? 23.812 -2.463 4.762 1 91.62 261 ARG B C 1
ATOM 6350 O O . ARG B 1 261 ? 24.531 -1.9 5.598 1 91.62 261 ARG B O 1
ATOM 6357 N N . HIS B 1 262 ? 23.219 -1.871 3.791 1 93.44 262 HIS B N 1
ATOM 6358 C CA . HIS B 1 262 ? 23.125 -0.419 3.689 1 93.44 262 HIS B CA 1
ATOM 6359 C C . HIS B 1 262 ? 21.672 0.047 3.699 1 93.44 262 HIS B C 1
ATOM 6361 O O . HIS B 1 262 ? 20.75 -0.775 3.682 1 93.44 262 HIS B O 1
ATOM 6367 N N . ASN B 1 263 ? 21.562 1.347 3.838 1 94.62 263 ASN B N 1
ATOM 6368 C CA . ASN B 1 263 ? 20.234 1.917 3.688 1 94.62 263 ASN B CA 1
ATOM 6369 C C . ASN B 1 263 ? 19.578 1.479 2.379 1 94.62 263 ASN B C 1
ATOM 6371 O O . ASN B 1 263 ? 20.141 1.678 1.302 1 94.62 263 ASN B O 1
ATOM 6375 N N . PRO B 1 264 ? 18.469 0.862 2.504 1 92.81 264 PRO B N 1
ATOM 6376 C CA . PRO B 1 264 ? 17.781 0.43 1.277 1 92.81 264 PRO B CA 1
ATOM 6377 C C . PRO B 1 264 ? 17.422 1.597 0.359 1 92.81 264 PRO B C 1
ATOM 6379 O O . PRO B 1 264 ? 17.438 1.447 -0.866 1 92.81 264 PRO B O 1
ATOM 6382 N N . ALA B 1 265 ? 17.125 2.756 0.892 1 92.31 265 ALA B N 1
ATOM 6383 C CA . ALA B 1 265 ? 16.766 3.916 0.076 1 92.31 265 ALA B CA 1
ATOM 6384 C C . ALA B 1 265 ? 18 4.484 -0.629 1 92.31 265 ALA B C 1
ATOM 6386 O O . ALA B 1 265 ? 19.109 4.41 -0.105 1 92.31 265 ALA B O 1
ATOM 6387 N N . PRO B 1 266 ? 17.781 4.988 -1.811 1 92.94 266 PRO B N 1
ATOM 6388 C CA . PRO B 1 266 ? 16.516 5.199 -2.514 1 92.94 266 PRO B CA 1
ATOM 6389 C C . PRO B 1 266 ? 16.172 4.047 -3.453 1 92.94 266 PRO B C 1
ATOM 6391 O O . PRO B 1 266 ? 15.047 3.988 -3.973 1 92.94 266 PRO B O 1
ATOM 6394 N N . PHE B 1 267 ? 16.984 3.123 -3.658 1 95.31 267 PHE B N 1
ATOM 6395 C CA . PHE B 1 267 ? 16.797 2.156 -4.734 1 95.31 267 PHE B CA 1
ATOM 6396 C C . PHE B 1 267 ? 15.922 0.996 -4.285 1 95.31 267 PHE B C 1
ATOM 6398 O O . PHE B 1 267 ? 15.406 0.246 -5.113 1 95.31 267 PHE B O 1
ATOM 6405 N N . PHE B 1 268 ? 15.844 0.789 -3.008 1 95.12 268 PHE B N 1
ATOM 6406 C CA . PHE B 1 268 ? 14.906 -0.158 -2.41 1 95.12 268 PHE B CA 1
ATOM 6407 C C . PHE B 1 268 ? 13.883 0.565 -1.54 1 95.12 268 PHE B C 1
ATOM 6409 O O . PHE B 1 268 ? 14.125 0.792 -0.352 1 95.12 268 PHE B O 1
ATOM 6416 N N . GLU B 1 269 ? 12.805 0.819 -2.115 1 91.75 269 GLU B N 1
ATOM 6417 C CA . GLU B 1 269 ? 11.727 1.453 -1.361 1 91.75 269 GLU B CA 1
ATOM 6418 C C . GLU B 1 269 ? 10.891 0.417 -0.612 1 91.75 269 GLU B C 1
ATOM 6420 O O . GLU B 1 269 ? 10.492 -0.597 -1.187 1 91.75 269 GLU B O 1
ATOM 6425 N N . ARG B 1 270 ? 10.664 0.719 0.552 1 88.69 270 ARG B N 1
ATOM 6426 C CA . ARG B 1 270 ? 9.914 -0.236 1.355 1 88.69 270 ARG B CA 1
ATOM 6427 C C . ARG B 1 270 ? 8.5 -0.427 0.801 1 88.69 270 ARG B C 1
ATOM 6429 O O . ARG B 1 270 ? 7.828 0.547 0.465 1 88.69 270 ARG B O 1
ATOM 6436 N N . HIS B 1 271 ? 8.18 -1.653 0.686 1 89.06 271 HIS B N 1
ATOM 6437 C CA . HIS B 1 271 ? 6.816 -2.016 0.306 1 89.06 271 HIS B CA 1
ATOM 6438 C C . HIS B 1 271 ? 5.887 -2.006 1.514 1 89.06 271 HIS B C 1
ATOM 6440 O O . HIS B 1 271 ? 6.293 -2.369 2.619 1 89.06 271 HIS B O 1
ATOM 6446 N N . ALA B 1 272 ? 4.707 -1.674 1.394 1 77.31 272 ALA B N 1
ATOM 6447 C CA . ALA B 1 272 ? 3.758 -1.505 2.49 1 77.31 272 ALA B CA 1
ATOM 6448 C C . ALA B 1 272 ? 3.52 -2.824 3.217 1 77.31 272 ALA B C 1
ATOM 6450 O O . ALA B 1 272 ? 3.387 -2.852 4.445 1 77.31 272 ALA B O 1
ATOM 6451 N N . GLU B 1 273 ? 3.529 -3.924 2.482 1 79.94 273 GLU B N 1
ATOM 6452 C CA . GLU B 1 273 ? 3.172 -5.207 3.08 1 79.94 273 GLU B CA 1
ATOM 6453 C C . GLU B 1 273 ? 4.414 -6.039 3.385 1 79.94 273 GLU B C 1
ATOM 6455 O O . GLU B 1 273 ? 4.547 -6.586 4.48 1 79.94 273 GLU B O 1
ATOM 6460 N N . ASN B 1 274 ? 5.203 -6.059 2.318 1 90.94 274 ASN B N 1
ATOM 6461 C CA . ASN B 1 274 ? 6.297 -7.02 2.402 1 90.94 274 ASN B CA 1
ATOM 6462 C C . ASN B 1 274 ? 7.391 -6.715 1.387 1 90.94 274 ASN B C 1
ATOM 6464 O O . ASN B 1 274 ? 7.156 -6.773 0.178 1 90.94 274 ASN B O 1
ATOM 6468 N N . GLY B 1 275 ? 8.523 -6.383 1.99 1 94.06 275 GLY B N 1
ATOM 6469 C CA . GLY B 1 275 ? 9.695 -6.316 1.126 1 94.06 275 GLY B CA 1
ATOM 6470 C C . GLY B 1 275 ? 9.93 -4.934 0.552 1 94.06 275 GLY B C 1
ATOM 6471 O O . GLY B 1 275 ? 9.797 -3.93 1.258 1 94.06 275 GLY B O 1
ATOM 6472 N N . PHE B 1 276 ? 10.461 -4.922 -0.771 1 95.31 276 PHE B N 1
ATOM 6473 C CA . PHE B 1 276 ? 10.93 -3.668 -1.348 1 95.31 276 PHE B CA 1
ATOM 6474 C C . PHE B 1 276 ? 10.484 -3.541 -2.801 1 95.31 276 PHE B C 1
ATOM 6476 O O . PHE B 1 276 ? 10.391 -4.539 -3.518 1 95.31 276 PHE B O 1
ATOM 6483 N N . LEU B 1 277 ? 10.219 -2.336 -3.135 1 95.44 277 LEU B N 1
ATOM 6484 C CA . LEU B 1 277 ? 10.211 -1.955 -4.543 1 95.44 277 LEU B CA 1
ATOM 6485 C C . LEU B 1 277 ? 11.617 -1.623 -5.023 1 95.44 277 LEU B C 1
ATOM 6487 O O . LEU B 1 277 ? 12.328 -0.849 -4.383 1 95.44 277 LEU B O 1
ATOM 6491 N N . VAL B 1 278 ? 12 -2.164 -6.129 1 97.56 278 VAL B N 1
ATOM 6492 C CA . VAL B 1 278 ? 13.359 -1.996 -6.625 1 97.56 278 VAL B CA 1
ATOM 6493 C C . VAL B 1 278 ? 13.367 -1.011 -7.793 1 97.56 278 VAL B C 1
ATOM 6495 O O . VAL B 1 278 ? 12.633 -1.185 -8.766 1 97.56 278 VAL B O 1
ATOM 6498 N N . ARG B 1 279 ? 14.258 -0.05 -7.676 1 97.12 279 ARG B N 1
ATOM 6499 C CA . ARG B 1 279 ? 14.383 0.967 -8.711 1 97.12 279 ARG B CA 1
ATOM 6500 C C . ARG B 1 279 ? 15.773 0.934 -9.344 1 97.12 279 ARG B C 1
ATOM 6502 O O . ARG B 1 279 ? 16.766 0.645 -8.664 1 97.12 279 ARG B O 1
ATOM 6509 N N . ASN B 1 280 ? 15.789 1.305 -10.594 1 97 280 ASN B N 1
ATOM 6510 C CA . ASN B 1 280 ? 17.031 1.284 -11.344 1 97 280 ASN B CA 1
ATOM 6511 C C . ASN B 1 280 ? 17.984 2.385 -10.883 1 97 280 ASN B C 1
ATOM 6513 O O . ASN B 1 280 ? 17.609 3.557 -10.82 1 97 280 ASN B O 1
ATOM 6517 N N . PRO B 1 281 ? 19.266 2.1 -10.664 1 94.38 281 PRO B N 1
ATOM 6518 C CA . PRO B 1 281 ? 20.188 3.088 -10.109 1 94.38 281 PRO B CA 1
ATOM 6519 C C . PRO B 1 281 ? 20.766 4.016 -11.172 1 94.38 281 PRO B C 1
ATOM 6521 O O . PRO B 1 281 ? 21.375 5.035 -10.844 1 94.38 281 PRO B O 1
ATOM 6524 N N . HIS B 1 282 ? 20.719 3.633 -12.398 1 92.75 282 HIS B N 1
ATOM 6525 C CA . HIS B 1 282 ? 21.25 4.508 -13.438 1 92.75 282 HIS B CA 1
ATOM 6526 C C . HIS B 1 282 ? 20.578 4.254 -14.773 1 92.75 282 HIS B C 1
ATOM 6528 O O . HIS B 1 282 ? 20.156 3.129 -15.07 1 92.75 282 HIS B O 1
ATOM 6534 N N . THR B 1 283 ? 20.531 5.34 -15.531 1 94.56 283 THR B N 1
ATOM 6535 C CA . THR B 1 283 ? 19.922 5.246 -16.859 1 94.56 283 THR B CA 1
ATOM 6536 C C . THR B 1 283 ? 20.828 4.445 -17.797 1 94.56 283 THR B C 1
ATOM 6538 O O . THR B 1 283 ? 22.031 4.703 -17.891 1 94.56 283 THR B O 1
ATOM 6541 N N . VAL B 1 284 ? 20.188 3.514 -18.453 1 95.31 284 VAL B N 1
ATOM 6542 C CA . VAL B 1 284 ? 20.953 2.67 -19.359 1 95.31 284 VAL B CA 1
ATOM 6543 C C . VAL B 1 284 ? 20.188 2.48 -20.672 1 95.31 284 VAL B C 1
ATOM 6545 O O . VAL B 1 284 ? 18.969 2.291 -20.656 1 95.31 284 VAL B O 1
ATOM 6548 N N . ASN B 1 285 ? 20.922 2.594 -21.719 1 95.38 285 ASN B N 1
ATOM 6549 C CA . ASN B 1 285 ? 20.406 2.207 -23.031 1 95.38 285 ASN B CA 1
ATOM 6550 C C . ASN B 1 285 ? 20.891 0.811 -23.422 1 95.38 285 ASN B C 1
ATOM 6552 O O . ASN B 1 285 ? 22.078 0.596 -23.656 1 95.38 285 ASN B O 1
ATOM 6556 N N . ILE B 1 286 ? 19.969 -0.097 -23.516 1 96.81 286 ILE B N 1
ATOM 6557 C CA . ILE B 1 286 ? 20.297 -1.485 -23.812 1 96.81 286 ILE B CA 1
ATOM 6558 C C . ILE B 1 286 ? 20.094 -1.764 -25.297 1 96.81 286 ILE B C 1
ATOM 6560 O O . ILE B 1 286 ? 18.953 -1.794 -25.781 1 96.81 286 ILE B O 1
ATOM 6564 N N . PRO B 1 287 ? 21.156 -2.057 -25.984 1 95.56 287 PRO B N 1
ATOM 6565 C CA . PRO B 1 287 ? 21.031 -2.346 -27.422 1 95.56 287 PRO B CA 1
ATOM 6566 C C . PRO B 1 287 ? 20.234 -3.623 -27.688 1 95.56 287 PRO B C 1
ATOM 6568 O O . PRO B 1 287 ? 19.984 -4.402 -26.766 1 95.56 287 PRO B O 1
ATOM 6571 N N . ALA B 1 288 ? 19.891 -3.775 -28.969 1 91.25 288 ALA B N 1
ATOM 6572 C CA . ALA B 1 288 ? 19.125 -4.938 -29.406 1 91.25 288 ALA B CA 1
ATOM 6573 C C . ALA B 1 288 ? 19.812 -6.238 -29.016 1 91.25 288 ALA B C 1
ATOM 6575 O O . ALA B 1 288 ? 21.016 -6.406 -29.25 1 91.25 288 ALA B O 1
ATOM 6576 N N . HIS B 1 289 ? 19.078 -7.074 -28.281 1 89.69 289 HIS B N 1
ATOM 6577 C CA . HIS B 1 289 ? 19.484 -8.438 -27.953 1 89.69 289 HIS B CA 1
ATOM 6578 C C . HIS B 1 289 ? 20.672 -8.445 -27 1 89.69 289 HIS B C 1
ATOM 6580 O O . HIS B 1 289 ? 21.359 -9.461 -26.859 1 89.69 289 HIS B O 1
ATOM 6586 N N . HIS B 1 290 ? 20.938 -7.32 -26.375 1 94.94 290 HIS B N 1
ATOM 6587 C CA . HIS B 1 290 ? 22.016 -7.262 -25.406 1 94.94 290 HIS B CA 1
ATOM 6588 C C . HIS B 1 290 ? 21.5 -7.375 -23.969 1 94.94 290 HIS B C 1
ATOM 6590 O O . HIS B 1 290 ? 20.297 -7.238 -23.734 1 94.94 290 HIS B O 1
ATOM 6596 N N . THR B 1 291 ? 22.375 -7.73 -23.125 1 96 291 THR B N 1
ATOM 6597 C CA . THR B 1 291 ? 22.062 -7.887 -21.719 1 96 291 THR B CA 1
ATOM 6598 C C . THR B 1 291 ? 22.812 -6.859 -20.875 1 96 291 THR B C 1
ATOM 6600 O O . THR B 1 291 ? 24 -6.621 -21.094 1 96 291 THR B O 1
ATOM 6603 N N . HIS B 1 292 ? 22.125 -6.242 -20.062 1 96.5 292 HIS B N 1
ATOM 6604 C CA . HIS B 1 292 ? 22.688 -5.328 -19.078 1 96.5 292 HIS B CA 1
ATOM 6605 C C . HIS B 1 292 ? 22.578 -5.883 -17.672 1 96.5 292 HIS B C 1
ATOM 6607 O O . HIS B 1 292 ? 21.562 -6.496 -17.328 1 96.5 292 HIS B O 1
ATOM 6613 N N . VAL B 1 293 ? 23.594 -5.637 -16.875 1 95.94 293 VAL B N 1
ATOM 6614 C CA . VAL B 1 293 ? 23.562 -6.074 -15.484 1 95.94 293 VAL B CA 1
ATOM 6615 C C . VAL B 1 293 ? 23.453 -4.863 -14.562 1 95.94 293 VAL B C 1
ATOM 6617 O O . VAL B 1 293 ? 24.375 -4.039 -14.5 1 95.94 293 VAL B O 1
ATOM 6620 N N . ALA B 1 294 ? 22.344 -4.742 -13.93 1 96.12 294 ALA B N 1
ATOM 6621 C CA . ALA B 1 294 ? 22.156 -3.703 -12.914 1 96.12 294 ALA B CA 1
ATOM 6622 C C . ALA B 1 294 ? 22.812 -4.109 -11.594 1 96.12 294 ALA B C 1
ATOM 6624 O O . ALA B 1 294 ? 22.562 -5.207 -11.086 1 96.12 294 ALA B O 1
ATOM 6625 N N . HIS B 1 295 ? 23.547 -3.207 -11.055 1 94.44 295 HIS B N 1
ATOM 6626 C CA . HIS B 1 295 ? 24.266 -3.477 -9.812 1 94.44 295 HIS B CA 1
ATOM 6627 C C . HIS B 1 295 ? 23.703 -2.646 -8.664 1 94.44 295 HIS B C 1
ATOM 6629 O O . HIS B 1 295 ? 23.5 -1.438 -8.805 1 94.44 295 HIS B O 1
ATOM 6635 N N . PHE B 1 296 ? 23.438 -3.32 -7.625 1 93.94 296 PHE B N 1
ATOM 6636 C CA . PHE B 1 296 ? 23 -2.652 -6.402 1 93.94 296 PHE B CA 1
ATOM 6637 C C . PHE B 1 296 ? 24 -2.885 -5.273 1 93.94 296 PHE B C 1
ATOM 6639 O O . PHE B 1 296 ? 24.266 -4.027 -4.906 1 93.94 296 PHE B O 1
ATOM 6646 N N . ASN B 1 297 ? 24.5 -1.861 -4.762 1 88.75 297 ASN B N 1
ATOM 6647 C CA . ASN B 1 297 ? 25.484 -1.974 -3.691 1 88.75 297 ASN B CA 1
ATOM 6648 C C . ASN B 1 297 ? 24.812 -2.184 -2.336 1 88.75 297 ASN B C 1
ATOM 6650 O O . ASN B 1 297 ? 24.984 -1.373 -1.424 1 88.75 297 ASN B O 1
ATOM 6654 N N . ASN B 1 298 ? 24.141 -3.197 -2.254 1 93.5 298 ASN B N 1
ATOM 6655 C CA . ASN B 1 298 ? 23.422 -3.578 -1.036 1 93.5 298 ASN B CA 1
ATOM 6656 C C . ASN B 1 298 ? 23.25 -5.09 -0.942 1 93.5 298 ASN B C 1
ATOM 6658 O O . ASN B 1 298 ? 23.438 -5.805 -1.929 1 93.5 298 ASN B O 1
ATOM 6662 N N . ALA B 1 299 ? 23.078 -5.566 0.214 1 93.19 299 ALA B N 1
ATOM 6663 C CA . ALA B 1 299 ? 22.812 -6.973 0.508 1 93.19 299 ALA B CA 1
ATOM 6664 C C . ALA B 1 299 ? 21.766 -7.121 1.61 1 93.19 299 ALA B C 1
ATOM 6666 O O . ALA B 1 299 ? 21.609 -6.23 2.447 1 93.19 299 ALA B O 1
ATOM 6667 N N . ILE B 1 300 ? 21.078 -8.195 1.557 1 93.44 300 ILE B N 1
ATOM 6668 C CA . ILE B 1 300 ? 20.016 -8.445 2.521 1 93.44 300 ILE B CA 1
ATOM 6669 C C . ILE B 1 300 ? 20.297 -9.742 3.271 1 93.44 300 ILE B C 1
ATOM 6671 O O . ILE B 1 300 ? 20.703 -10.734 2.67 1 93.44 300 ILE B O 1
ATOM 6675 N N . GLU B 1 301 ? 20.109 -9.641 4.543 1 90.88 301 GLU B N 1
ATOM 6676 C CA . GLU B 1 301 ? 20.234 -10.812 5.398 1 90.88 301 GLU B CA 1
ATOM 6677 C C . GLU B 1 301 ? 18.922 -11.133 6.105 1 90.88 301 GLU B C 1
ATOM 6679 O O . GLU B 1 301 ? 18.312 -10.258 6.711 1 90.88 301 GLU B O 1
ATOM 6684 N N . THR B 1 302 ? 18.422 -12.352 6.008 1 89.25 302 THR B N 1
ATOM 6685 C CA . THR B 1 302 ? 17.172 -12.758 6.625 1 89.25 302 THR B CA 1
ATOM 6686 C C . THR B 1 302 ? 17.422 -13.703 7.793 1 89.25 302 THR B C 1
ATOM 6688 O O . THR B 1 302 ? 16.469 -14.156 8.445 1 89.25 302 THR B O 1
ATOM 6691 N N . GLN B 1 303 ? 18.609 -14.125 8.109 1 81.56 303 GLN B N 1
ATOM 6692 C CA . GLN B 1 303 ? 18.984 -15.062 9.156 1 81.56 303 GLN B CA 1
ATOM 6693 C C . GLN B 1 303 ? 18.312 -16.422 8.953 1 81.56 303 GLN B C 1
ATOM 6695 O O . GLN B 1 303 ? 17.906 -17.062 9.922 1 81.56 303 GLN B O 1
ATOM 6700 N N . GLY B 1 304 ? 17.938 -16.734 7.77 1 82.56 304 GLY B N 1
ATOM 6701 C CA . GLY B 1 304 ? 17.344 -18.016 7.414 1 82.56 304 GLY B CA 1
ATOM 6702 C C . GLY B 1 304 ? 15.867 -18.109 7.727 1 82.56 304 GLY B C 1
ATOM 6703 O O . GLY B 1 304 ? 15.281 -19.188 7.656 1 82.56 304 GLY B O 1
ATOM 6704 N N . THR B 1 305 ? 15.242 -17.047 7.996 1 88 305 THR B N 1
ATOM 6705 C CA . THR B 1 305 ? 13.836 -17.078 8.398 1 88 305 THR B CA 1
ATOM 6706 C C . THR B 1 305 ? 12.922 -16.969 7.184 1 88 305 THR B C 1
ATOM 6708 O O . THR B 1 305 ? 11.75 -17.344 7.242 1 88 305 THR B O 1
ATOM 6711 N N . CYS B 1 306 ? 13.477 -16.422 6.133 1 91.88 306 CYS B N 1
ATOM 6712 C CA . CYS B 1 306 ? 12.656 -16.203 4.949 1 91.88 306 CYS B CA 1
ATOM 6713 C C . CYS B 1 306 ? 13.438 -16.5 3.676 1 91.88 306 CYS B C 1
ATOM 6715 O O . CYS B 1 306 ? 14.672 -16.391 3.66 1 91.88 306 CYS B O 1
ATOM 6717 N N . HIS B 1 307 ? 12.695 -16.891 2.705 1 91.25 307 HIS B N 1
ATOM 6718 C CA . HIS B 1 307 ? 13.219 -16.859 1.345 1 91.25 307 HIS B CA 1
ATOM 6719 C C . HIS B 1 307 ? 13.125 -15.469 0.745 1 91.25 307 HIS B C 1
ATOM 6721 O O . HIS B 1 307 ? 12.125 -14.766 0.948 1 91.25 307 HIS B O 1
ATOM 6727 N N . LEU B 1 308 ? 14.211 -15.141 0.101 1 93.44 308 LEU B N 1
ATOM 6728 C CA . LEU B 1 308 ? 14.289 -13.859 -0.594 1 93.44 308 LEU B CA 1
ATOM 6729 C C . LEU B 1 308 ? 14.125 -14.047 -2.098 1 93.44 308 LEU B C 1
ATOM 6731 O O . LEU B 1 308 ? 14.961 -14.68 -2.742 1 93.44 308 LEU B O 1
ATOM 6735 N N . LEU B 1 309 ? 13.016 -13.492 -2.621 1 95.81 309 LEU B N 1
ATOM 6736 C CA . LEU B 1 309 ? 12.75 -13.68 -4.043 1 95.81 309 LEU B CA 1
ATOM 6737 C C . LEU B 1 309 ? 12.547 -12.336 -4.738 1 95.81 309 LEU B C 1
ATOM 6739 O O . LEU B 1 309 ? 11.914 -11.438 -4.184 1 95.81 309 LEU B O 1
ATOM 6743 N N . PHE B 1 310 ? 13.156 -12.242 -5.91 1 97.12 310 PHE B N 1
ATOM 6744 C CA . PHE B 1 310 ? 12.938 -11.07 -6.75 1 97.12 310 PHE B CA 1
ATOM 6745 C C . PHE B 1 310 ? 11.891 -11.367 -7.816 1 97.12 310 PHE B C 1
ATOM 6747 O O . PHE B 1 310 ? 11.969 -12.375 -8.516 1 97.12 310 PHE B O 1
ATOM 6754 N N . PHE B 1 311 ? 10.883 -10.461 -7.906 1 97.5 311 PHE B N 1
ATOM 6755 C CA . PHE B 1 311 ? 9.836 -10.516 -8.914 1 97.5 311 PHE B CA 1
ATOM 6756 C C . PHE B 1 311 ? 9.875 -9.297 -9.82 1 97.5 311 PHE B C 1
ATOM 6758 O O . PHE B 1 311 ? 9.492 -8.195 -9.406 1 97.5 311 PHE B O 1
ATOM 6765 N N . PRO B 1 312 ? 10.227 -9.438 -11.047 1 96.94 312 PRO B N 1
ATOM 6766 C CA . PRO B 1 312 ? 10.297 -8.289 -11.953 1 96.94 312 PRO B CA 1
ATOM 6767 C C . PRO B 1 312 ? 8.922 -7.809 -12.398 1 96.94 312 PRO B C 1
ATOM 6769 O O . PRO B 1 312 ? 7.984 -8.602 -12.492 1 96.94 312 PRO B O 1
ATOM 6772 N N . ILE B 1 313 ? 8.875 -6.531 -12.633 1 94.75 313 ILE B N 1
ATOM 6773 C CA . ILE B 1 313 ? 7.684 -6.02 -13.305 1 94.75 313 ILE B CA 1
ATOM 6774 C C . ILE B 1 313 ? 7.734 -6.379 -14.789 1 94.75 313 ILE B C 1
ATOM 6776 O O . ILE B 1 313 ? 8.781 -6.785 -15.305 1 94.75 313 ILE B O 1
ATOM 6780 N N . ASP B 1 314 ? 6.617 -6.203 -15.375 1 90.88 314 ASP B N 1
ATOM 6781 C CA . ASP B 1 314 ? 6.57 -6.496 -16.812 1 90.88 314 ASP B CA 1
ATOM 6782 C C . ASP B 1 314 ? 6.875 -5.25 -17.641 1 90.88 314 ASP B C 1
ATOM 6784 O O . ASP B 1 314 ? 6.031 -4.363 -17.766 1 90.88 314 ASP B O 1
ATOM 6788 N N . ILE B 1 315 ? 8.039 -5.199 -18.062 1 90.25 315 ILE B N 1
ATOM 6789 C CA . ILE B 1 315 ? 8.422 -4.168 -19.031 1 90.25 315 ILE B CA 1
ATOM 6790 C C . ILE B 1 315 ? 8.445 -4.758 -20.438 1 90.25 315 ILE B C 1
ATOM 6792 O O . ILE B 1 315 ? 9.25 -5.645 -20.734 1 90.25 315 ILE B O 1
ATOM 6796 N N . PRO B 1 316 ? 7.582 -4.285 -21.219 1 87.31 316 PRO B N 1
ATOM 6797 C CA . PRO B 1 316 ? 7.496 -4.871 -22.562 1 87.31 316 PRO B CA 1
ATOM 6798 C C . PRO B 1 316 ? 8.836 -4.883 -23.281 1 87.31 316 PRO B C 1
ATOM 6800 O O . PRO B 1 316 ? 9.547 -3.873 -23.297 1 87.31 316 PRO B O 1
ATOM 6803 N N . GLY B 1 317 ? 9.195 -6.02 -23.844 1 88.88 317 GLY B N 1
ATOM 6804 C CA . GLY B 1 317 ? 10.406 -6.156 -24.641 1 88.88 317 GLY B CA 1
ATOM 6805 C C . GLY B 1 317 ? 11.633 -6.496 -23.812 1 88.88 317 GLY B C 1
ATOM 6806 O O . GLY B 1 317 ? 12.68 -6.848 -24.359 1 88.88 317 GLY B O 1
ATOM 6807 N N . LEU B 1 318 ? 11.523 -6.344 -22.562 1 93.94 318 LEU B N 1
ATOM 6808 C CA . LEU B 1 318 ? 12.656 -6.648 -21.688 1 93.94 318 LEU B CA 1
ATOM 6809 C C . LEU B 1 318 ? 12.375 -7.898 -20.859 1 93.94 318 LEU B C 1
ATOM 6811 O O . LEU B 1 318 ? 11.227 -8.164 -20.484 1 93.94 318 LEU B O 1
ATOM 6815 N N . SER B 1 319 ? 13.383 -8.672 -20.625 1 93.81 319 SER B N 1
ATOM 6816 C CA . SER B 1 319 ? 13.352 -9.789 -19.688 1 93.81 319 SER B CA 1
ATOM 6817 C C . SER B 1 319 ? 14.32 -9.57 -18.531 1 93.81 319 SER B C 1
ATOM 6819 O O . SER B 1 319 ? 15.523 -9.422 -18.75 1 93.81 319 SER B O 1
ATOM 6821 N N . ILE B 1 320 ? 13.789 -9.516 -17.406 1 96.19 320 ILE B N 1
ATOM 6822 C CA . ILE B 1 320 ? 14.594 -9.32 -16.203 1 96.19 320 ILE B CA 1
ATOM 6823 C C . ILE B 1 320 ? 14.672 -10.617 -15.406 1 96.19 320 ILE B C 1
ATOM 6825 O O . ILE B 1 320 ? 13.695 -11.375 -15.344 1 96.19 320 ILE B O 1
ATOM 6829 N N . GLU B 1 321 ? 15.758 -10.859 -14.828 1 94.62 321 GLU B N 1
ATOM 6830 C CA . GLU B 1 321 ? 15.914 -12.055 -14.008 1 94.62 321 GLU B CA 1
ATOM 6831 C C . GLU B 1 321 ? 14.953 -12.047 -12.828 1 94.62 321 GLU B C 1
ATOM 6833 O O . GLU B 1 321 ? 14.711 -11 -12.219 1 94.62 321 GLU B O 1
ATOM 6838 N N . ALA B 1 322 ? 14.461 -13.195 -12.578 1 94.44 322 ALA B N 1
ATOM 6839 C CA . ALA B 1 322 ? 13.523 -13.398 -11.477 1 94.44 322 ALA B CA 1
ATOM 6840 C C . ALA B 1 322 ? 13.93 -14.609 -10.641 1 94.44 322 ALA B C 1
ATOM 6842 O O . ALA B 1 322 ? 14.484 -15.578 -11.164 1 94.44 322 ALA B O 1
ATOM 6843 N N . GLY B 1 323 ? 13.602 -14.523 -9.344 1 94.31 323 GLY B N 1
ATOM 6844 C CA . GLY B 1 323 ? 13.812 -15.703 -8.523 1 94.31 323 GLY B CA 1
ATOM 6845 C C . GLY B 1 323 ? 14.555 -15.406 -7.234 1 94.31 323 GLY B C 1
ATOM 6846 O O . GLY B 1 323 ? 14.617 -14.25 -6.797 1 94.31 323 GLY B O 1
ATOM 6847 N N . PRO B 1 324 ? 15.094 -16.453 -6.699 1 93.25 324 PRO B N 1
ATOM 6848 C CA . PRO B 1 324 ? 15.742 -16.312 -5.391 1 93.25 324 PRO B CA 1
ATOM 6849 C C . PRO B 1 324 ? 17.016 -15.477 -5.441 1 93.25 324 PRO B C 1
ATOM 6851 O O . PRO B 1 324 ? 17.812 -15.609 -6.379 1 93.25 324 PRO B O 1
ATOM 6854 N N . LEU B 1 325 ? 17.125 -14.664 -4.461 1 93 325 LEU B N 1
ATOM 6855 C CA . LEU B 1 325 ? 18.344 -13.914 -4.227 1 93 325 LEU B CA 1
ATOM 6856 C C . LEU B 1 325 ? 19.156 -14.547 -3.104 1 93 325 LEU B C 1
ATOM 6858 O O . LEU B 1 325 ? 18.594 -15.109 -2.162 1 93 325 LEU B O 1
ATOM 6862 N N . THR B 1 326 ? 20.391 -14.43 -3.271 1 87.25 326 THR B N 1
ATOM 6863 C CA . THR B 1 326 ? 21.266 -14.992 -2.25 1 87.25 326 THR B CA 1
ATOM 6864 C C . THR B 1 326 ? 21.438 -14.023 -1.087 1 87.25 326 THR B C 1
ATOM 6866 O O . THR B 1 326 ? 21.719 -12.844 -1.294 1 87.25 326 THR B O 1
ATOM 6869 N N . SER B 1 327 ? 21.297 -14.578 0.059 1 86.5 327 SER B N 1
ATOM 6870 C CA . SER B 1 327 ? 21.438 -13.766 1.261 1 86.5 327 SER B CA 1
ATOM 6871 C C . SER B 1 327 ? 22.875 -13.273 1.426 1 86.5 327 SER B C 1
ATOM 6873 O O . SER B 1 327 ? 23.828 -13.992 1.116 1 86.5 327 SER B O 1
ATOM 6875 N N . ARG B 1 328 ? 23.094 -12.078 1.829 1 88.44 328 ARG B N 1
ATOM 6876 C CA . ARG B 1 328 ? 24.359 -11.453 2.209 1 88.44 328 ARG B CA 1
ATOM 6877 C C . ARG B 1 328 ? 25.25 -11.227 0.989 1 88.44 328 ARG B C 1
ATOM 6879 O O . ARG B 1 328 ? 26.469 -11.109 1.118 1 88.44 328 ARG B O 1
ATOM 6886 N N . MET B 1 329 ? 24.672 -11.297 -0.129 1 88.56 329 MET B N 1
ATOM 6887 C CA . MET B 1 329 ? 25.422 -11.039 -1.347 1 88.56 329 MET B CA 1
ATOM 6888 C C . MET B 1 329 ? 24.922 -9.789 -2.055 1 88.56 329 MET B C 1
ATOM 6890 O O . MET B 1 329 ? 23.75 -9.43 -1.925 1 88.56 329 MET B O 1
ATOM 6894 N N . LYS B 1 330 ? 25.891 -9.258 -2.75 1 91.5 330 LYS B N 1
ATOM 6895 C CA . LYS B 1 330 ? 25.516 -8.109 -3.574 1 91.5 330 LYS B CA 1
ATOM 6896 C C . LYS B 1 330 ? 24.406 -8.484 -4.559 1 91.5 330 LYS B C 1
ATOM 6898 O O . LYS B 1 330 ? 24.438 -9.562 -5.156 1 91.5 330 LYS B O 1
ATOM 6903 N N . ILE B 1 331 ? 23.5 -7.578 -4.695 1 93.38 331 ILE B N 1
ATOM 6904 C CA . ILE B 1 331 ? 22.359 -7.859 -5.547 1 93.38 331 ILE B CA 1
ATOM 6905 C C . ILE B 1 331 ? 22.641 -7.387 -6.973 1 93.38 331 ILE B C 1
ATOM 6907 O O . ILE B 1 331 ? 23.047 -6.242 -7.18 1 93.38 331 ILE B O 1
ATOM 6911 N N . THR B 1 332 ? 22.531 -8.242 -7.879 1 94.06 332 THR B N 1
ATOM 6912 C CA . THR B 1 332 ? 22.625 -7.934 -9.305 1 94.06 332 THR B CA 1
ATOM 6913 C C . THR B 1 332 ? 21.406 -8.469 -10.055 1 94.06 332 THR B C 1
ATOM 6915 O O . THR B 1 332 ? 20.859 -9.5 -9.68 1 94.06 332 THR B O 1
ATOM 6918 N N . LEU B 1 333 ? 21.016 -7.738 -11.016 1 95.75 333 LEU B N 1
ATOM 6919 C CA . LEU B 1 333 ? 19.906 -8.148 -11.859 1 95.75 333 LEU B CA 1
ATOM 6920 C C . LEU B 1 333 ? 20.266 -8.062 -13.336 1 95.75 333 LEU B C 1
ATOM 6922 O O . LEU B 1 333 ? 20.703 -7.008 -13.805 1 95.75 333 LEU B O 1
ATOM 6926 N N . LYS B 1 334 ? 20.078 -9.109 -14.008 1 96.19 334 LYS B N 1
ATOM 6927 C CA . LYS B 1 334 ? 20.312 -9.109 -15.445 1 96.19 334 LYS B CA 1
ATOM 6928 C C . LYS B 1 334 ? 19.047 -8.672 -16.203 1 96.19 334 LYS B C 1
ATOM 6930 O O . LYS B 1 334 ? 17.969 -9.211 -15.977 1 96.19 334 LYS B O 1
ATOM 6935 N N . ILE B 1 335 ? 19.234 -7.738 -17.031 1 96.75 335 ILE B N 1
ATOM 6936 C CA . ILE B 1 335 ? 18.156 -7.219 -17.891 1 96.75 335 ILE B CA 1
ATOM 6937 C C . ILE B 1 335 ? 18.5 -7.473 -19.359 1 96.75 335 ILE B C 1
ATOM 6939 O O . ILE B 1 335 ? 19.469 -6.91 -19.875 1 96.75 335 ILE B O 1
ATOM 6943 N N . GLN B 1 336 ? 17.672 -8.227 -20 1 95.25 336 GLN B N 1
ATOM 6944 C CA . GLN B 1 336 ? 17.922 -8.586 -21.391 1 95.25 336 GLN B CA 1
ATOM 6945 C C . GLN B 1 336 ? 16.891 -7.934 -22.328 1 95.25 336 GLN B C 1
ATOM 6947 O O . GLN B 1 336 ? 15.688 -7.988 -22.062 1 95.25 336 GLN B O 1
ATOM 6952 N N . ASN B 1 337 ? 17.406 -7.309 -23.281 1 94.44 337 ASN B N 1
ATOM 6953 C CA . ASN B 1 337 ? 16.547 -6.789 -24.344 1 94.44 337 ASN B CA 1
ATOM 6954 C C . ASN B 1 337 ? 16.219 -7.863 -25.375 1 94.44 337 ASN B C 1
ATOM 6956 O O . ASN B 1 337 ? 17.109 -8.367 -26.062 1 94.44 337 ASN B O 1
ATOM 6960 N N . LEU B 1 338 ? 14.922 -8.125 -25.516 1 89.25 338 LEU B N 1
ATOM 6961 C CA . LEU B 1 338 ? 14.484 -9.203 -26.391 1 89.25 338 LEU B CA 1
ATOM 6962 C C . LEU B 1 338 ? 14.141 -8.664 -27.781 1 89.25 338 LEU B C 1
ATOM 6964 O O . LEU B 1 338 ? 13.859 -9.438 -28.688 1 89.25 338 LEU B O 1
ATOM 6968 N N . THR B 1 339 ? 14.203 -7.367 -27.922 1 88.31 339 THR B N 1
ATOM 6969 C CA . THR B 1 339 ? 13.688 -6.758 -29.141 1 88.31 339 THR B CA 1
ATOM 6970 C C . THR B 1 339 ? 14.828 -6.422 -30.094 1 88.31 339 THR B C 1
ATOM 6972 O O . THR B 1 339 ? 16 -6.602 -29.766 1 88.31 339 THR B O 1
ATOM 6975 N N . GLN B 1 340 ? 14.391 -5.875 -31.297 1 86.81 340 GLN B N 1
ATOM 6976 C CA . GLN B 1 340 ? 15.344 -5.5 -32.344 1 86.81 340 GLN B CA 1
ATOM 6977 C C . GLN B 1 340 ? 15.742 -4.031 -32.219 1 86.81 340 GLN B C 1
ATOM 6979 O O . GLN B 1 340 ? 16.594 -3.553 -32.969 1 86.81 340 GLN B O 1
ATOM 6984 N N . THR B 1 341 ? 15.133 -3.377 -31.281 1 88.31 341 THR B N 1
ATOM 6985 C CA . THR B 1 341 ? 15.422 -1.966 -31.062 1 88.31 341 THR B CA 1
ATOM 6986 C C . THR B 1 341 ? 15.977 -1.74 -29.656 1 88.31 341 THR B C 1
ATOM 6988 O O . THR B 1 341 ? 15.727 -2.537 -28.75 1 88.31 341 THR B O 1
ATOM 6991 N N . ALA B 1 342 ? 16.688 -0.703 -29.594 1 93.94 342 ALA B N 1
ATOM 6992 C CA . ALA B 1 342 ? 17.234 -0.362 -28.281 1 93.94 342 ALA B CA 1
ATOM 6993 C C . ALA B 1 342 ? 16.125 0.093 -27.328 1 93.94 342 ALA B C 1
ATOM 6995 O O . ALA B 1 342 ? 15.18 0.761 -27.75 1 93.94 342 ALA B O 1
ATOM 6996 N N . ILE B 1 343 ? 16.25 -0.316 -26.109 1 93.88 343 ILE B N 1
ATOM 6997 C CA . ILE B 1 343 ? 15.305 0.11 -25.078 1 93.88 343 ILE B CA 1
ATOM 6998 C C . ILE B 1 343 ? 16.062 0.817 -23.953 1 93.88 343 ILE B C 1
ATOM 7000 O O . ILE B 1 343 ? 17.094 0.336 -23.5 1 93.88 343 ILE B O 1
ATOM 7004 N N . THR B 1 344 ? 15.531 1.928 -23.562 1 95.38 344 THR B N 1
ATOM 7005 C CA . THR B 1 344 ? 16.141 2.691 -22.484 1 95.38 344 THR B CA 1
ATOM 7006 C C . THR B 1 344 ? 15.422 2.422 -21.156 1 95.38 344 THR B C 1
ATOM 7008 O O . THR B 1 344 ? 14.188 2.473 -21.094 1 95.38 344 THR B O 1
ATOM 7011 N N . VAL B 1 345 ? 16.141 2.021 -20.156 1 96.25 345 VAL B N 1
ATOM 7012 C CA . VAL B 1 345 ? 15.648 1.939 -18.797 1 96.25 345 VAL B CA 1
ATOM 7013 C C . VAL B 1 345 ? 16.141 3.146 -18 1 96.25 345 VAL B C 1
ATOM 7015 O O . VAL B 1 345 ? 17.344 3.33 -17.812 1 96.25 345 VAL B O 1
ATOM 7018 N N . ASN B 1 346 ? 15.266 3.922 -17.469 1 96.06 346 ASN B N 1
ATOM 7019 C CA . ASN B 1 346 ? 15.609 5.207 -16.875 1 96.06 346 ASN B CA 1
ATOM 7020 C C . ASN B 1 346 ? 16.047 5.055 -15.414 1 96.06 346 ASN B C 1
ATOM 7022 O O . ASN B 1 346 ? 15.711 4.062 -14.766 1 96.06 346 ASN B O 1
ATOM 7026 N N . TYR B 1 347 ? 16.766 6.125 -14.992 1 94.38 347 TYR B N 1
ATOM 7027 C CA . TYR B 1 347 ? 17.094 6.273 -13.578 1 94.38 347 TYR B CA 1
ATOM 7028 C C . TYR B 1 347 ? 15.82 6.281 -12.734 1 94.38 347 TYR B C 1
ATOM 7030 O O . TYR B 1 347 ? 14.836 6.945 -13.078 1 94.38 347 TYR B O 1
ATOM 7038 N N . MET B 1 348 ? 15.742 5.422 -11.688 1 94.81 348 MET B N 1
ATOM 7039 C CA . MET B 1 348 ? 14.672 5.328 -10.695 1 94.81 348 MET B CA 1
ATOM 7040 C C . MET B 1 348 ? 13.43 4.676 -11.289 1 94.81 348 MET B C 1
ATOM 7042 O O . MET B 1 348 ? 12.375 4.66 -10.656 1 94.81 348 MET B O 1
ATOM 7046 N N . GLN B 1 349 ? 13.602 4.121 -12.43 1 96 349 GLN B N 1
ATOM 7047 C CA . GLN B 1 349 ? 12.492 3.346 -12.977 1 96 349 GLN B CA 1
ATOM 7048 C C . GLN B 1 349 ? 12.297 2.045 -12.203 1 96 349 GLN B C 1
ATOM 7050 O O . GLN B 1 349 ? 13.273 1.382 -11.844 1 96 349 GLN B O 1
ATOM 7055 N N . MET B 1 350 ? 11.094 1.73 -12 1 96.62 350 MET B N 1
ATOM 7056 C CA . MET B 1 350 ? 10.797 0.511 -11.258 1 96.62 350 MET B CA 1
ATOM 7057 C C . MET B 1 350 ? 11.203 -0.726 -12.055 1 96.62 350 MET B C 1
ATOM 7059 O O . MET B 1 350 ? 10.875 -0.841 -13.234 1 96.62 350 MET B O 1
ATOM 7063 N N . LEU B 1 351 ? 11.875 -1.64 -11.375 1 97.44 351 LEU B N 1
ATOM 7064 C CA . LEU B 1 351 ? 12.32 -2.871 -12.016 1 97.44 351 LEU B CA 1
ATOM 7065 C C . LEU B 1 351 ? 11.539 -4.07 -11.492 1 97.44 351 LEU B C 1
ATOM 7067 O O . LEU B 1 351 ? 11.398 -5.082 -12.188 1 97.44 351 LEU B O 1
ATOM 7071 N N . GLY B 1 352 ? 11.156 -3.982 -10.273 1 97.62 352 GLY B N 1
ATOM 7072 C CA . GLY B 1 352 ? 10.438 -5.105 -9.695 1 97.62 352 GLY B CA 1
ATOM 7073 C C . GLY B 1 352 ? 10.312 -5.023 -8.188 1 97.62 352 GLY B C 1
ATOM 7074 O O . GLY B 1 352 ? 10.359 -3.934 -7.617 1 97.62 352 GLY B O 1
ATOM 7075 N N . PHE B 1 353 ? 10.078 -6.25 -7.582 1 97.25 353 PHE B N 1
ATOM 7076 C CA . PHE B 1 353 ? 9.867 -6.352 -6.145 1 97.25 353 PHE B CA 1
ATOM 7077 C C . PHE B 1 353 ? 10.758 -7.43 -5.535 1 97.25 353 PHE B C 1
ATOM 7079 O O . PHE B 1 353 ? 11.016 -8.453 -6.168 1 97.25 353 PHE B O 1
ATOM 7086 N N . ILE B 1 354 ? 11.195 -7.137 -4.391 1 96.81 354 ILE B N 1
ATOM 7087 C CA . ILE B 1 354 ? 11.766 -8.172 -3.533 1 96.81 354 ILE B CA 1
ATOM 7088 C C . ILE B 1 354 ? 10.781 -8.516 -2.416 1 96.81 354 ILE B C 1
ATOM 7090 O O . ILE B 1 354 ? 10.367 -7.633 -1.654 1 96.81 354 ILE B O 1
ATOM 7094 N N . HIS B 1 355 ? 10.43 -9.719 -2.338 1 96.81 355 HIS B N 1
ATOM 7095 C CA . HIS B 1 355 ? 9.523 -10.156 -1.284 1 96.81 355 HIS B CA 1
ATOM 7096 C C . HIS B 1 355 ? 10.133 -11.289 -0.462 1 96.81 355 HIS B C 1
ATOM 7098 O O . HIS B 1 355 ? 11.016 -12.008 -0.944 1 96.81 355 HIS B O 1
ATOM 7104 N N . PHE B 1 356 ? 9.664 -11.359 0.732 1 95.19 356 PHE B N 1
ATOM 7105 C CA . PHE B 1 356 ? 10.141 -12.352 1.684 1 95.19 356 PHE B CA 1
ATOM 7106 C C . PHE B 1 356 ? 9.062 -13.383 1.975 1 95.19 356 PHE B C 1
ATOM 7108 O O . PHE B 1 356 ? 7.914 -13.031 2.264 1 95.19 356 PHE B O 1
ATOM 7115 N N . PHE B 1 357 ? 9.422 -14.602 1.858 1 93.5 357 PHE B N 1
ATOM 7116 C CA . PHE B 1 357 ? 8.516 -15.703 2.158 1 93.5 357 PHE B CA 1
ATOM 7117 C C . PHE B 1 357 ? 9.039 -16.547 3.316 1 93.5 357 PHE B C 1
ATOM 7119 O O . PHE B 1 357 ? 10.125 -17.109 3.236 1 93.5 357 PHE B O 1
ATOM 7126 N N . PRO B 1 358 ? 8.281 -16.594 4.359 1 89.81 358 PRO B N 1
ATOM 7127 C CA . PRO B 1 358 ? 8.75 -17.359 5.523 1 89.81 358 PRO B CA 1
ATOM 7128 C C . PRO B 1 358 ? 9.133 -18.797 5.176 1 89.81 358 PRO B C 1
ATOM 7130 O O . PRO B 1 358 ? 8.578 -19.375 4.234 1 89.81 358 PRO B O 1
ATOM 7133 N N . ARG B 1 359 ? 9.922 -19.25 6.047 1 87.25 359 ARG B N 1
ATOM 7134 C CA . ARG B 1 359 ? 10.344 -20.641 5.863 1 87.25 359 ARG B CA 1
ATOM 7135 C C . ARG B 1 359 ? 9.148 -21.578 5.91 1 87.25 359 ARG B C 1
ATOM 7137 O O . ARG B 1 359 ? 8.258 -21.422 6.742 1 87.25 359 ARG B O 1
ATOM 7144 N N . GLY B 1 360 ? 9.141 -22.516 4.941 1 84.56 360 GLY B N 1
ATOM 7145 C CA . GLY B 1 360 ? 8.047 -23.469 4.883 1 84.56 360 GLY B CA 1
ATOM 7146 C C . GLY B 1 360 ? 7.035 -23.156 3.797 1 84.56 360 GLY B C 1
ATOM 7147 O O . GLY B 1 360 ? 6.223 -24 3.424 1 84.56 360 GLY B O 1
ATOM 7148 N N . SER B 1 361 ? 7.102 -21.906 3.369 1 87.94 361 SER B N 1
ATOM 7149 C CA . SER B 1 361 ? 6.184 -21.531 2.299 1 87.94 361 SER B CA 1
ATOM 7150 C C . SER B 1 361 ? 6.57 -22.188 0.982 1 87.94 361 SER B C 1
ATOM 7152 O O . SER B 1 361 ? 5.699 -22.609 0.212 1 87.94 361 SER B O 1
ATOM 7154 N N . LEU B 1 362 ? 7.809 -22.156 0.727 1 90.75 362 LEU B N 1
ATOM 7155 C CA . LEU B 1 362 ? 8.398 -22.812 -0.438 1 90.75 362 LEU B CA 1
ATOM 7156 C C . LEU B 1 362 ? 9.445 -23.828 -0.015 1 90.75 362 LEU B C 1
ATOM 7158 O O . LEU B 1 362 ? 10.141 -23.641 0.982 1 90.75 362 LEU B O 1
ATOM 7162 N N . ALA B 1 363 ? 9.469 -24.906 -0.804 1 89.25 363 ALA B N 1
ATOM 7163 C CA . ALA B 1 363 ? 10.461 -25.938 -0.495 1 89.25 363 ALA B CA 1
ATOM 7164 C C . ALA B 1 363 ? 11.367 -26.203 -1.694 1 89.25 363 ALA B C 1
ATOM 7166 O O . ALA B 1 363 ? 10.938 -26.078 -2.844 1 89.25 363 ALA B O 1
ATOM 7167 N N . THR B 1 364 ? 12.539 -26.516 -1.372 1 88.75 364 THR B N 1
ATOM 7168 C CA . THR B 1 364 ? 13.492 -26.891 -2.416 1 88.75 364 THR B CA 1
ATOM 7169 C C . THR B 1 364 ? 13.289 -28.344 -2.834 1 88.75 364 THR B C 1
ATOM 7171 O O . THR B 1 364 ? 13.062 -29.219 -1.99 1 88.75 364 THR B O 1
ATOM 7174 N N . MET B 1 365 ? 13.414 -28.531 -4.105 1 87.88 365 MET B N 1
ATOM 7175 C CA . MET B 1 365 ? 13.297 -29.891 -4.613 1 87.88 365 MET B CA 1
ATOM 7176 C C . MET B 1 365 ? 14.359 -30.797 -4 1 87.88 365 MET B C 1
ATOM 7178 O O . MET B 1 365 ? 15.5 -30.375 -3.803 1 87.88 365 MET B O 1
ATOM 7182 N N . PRO B 1 366 ? 13.914 -31.969 -3.797 1 84.44 366 PRO B N 1
ATOM 7183 C CA . PRO B 1 366 ? 14.875 -32.875 -3.168 1 84.44 366 PRO B CA 1
ATOM 7184 C C . PRO B 1 366 ? 16.141 -33.062 -3.998 1 84.44 366 PRO B C 1
ATOM 7186 O O . PRO B 1 366 ? 16.078 -33.219 -5.219 1 84.44 366 PRO B O 1
ATOM 7189 N N . ASN B 1 367 ? 17.297 -33.125 -3.393 1 79.25 367 ASN B N 1
ATOM 7190 C CA . ASN B 1 367 ? 18.609 -33.375 -3.961 1 79.25 367 ASN B CA 1
ATOM 7191 C C . ASN B 1 367 ? 19.016 -32.25 -4.918 1 79.25 367 ASN B C 1
ATOM 7193 O O . ASN B 1 367 ? 19.844 -32.469 -5.812 1 79.25 367 ASN B O 1
ATOM 7197 N N . ARG B 1 368 ? 18.328 -31.219 -4.871 1 81.56 368 ARG B N 1
ATOM 7198 C CA . ARG B 1 368 ? 18.688 -30.078 -5.703 1 81.56 368 ARG B CA 1
ATOM 7199 C C . ARG B 1 368 ? 18.969 -28.844 -4.848 1 81.56 368 ARG B C 1
ATOM 7201 O O . ARG B 1 368 ? 18.609 -28.812 -3.668 1 81.56 368 ARG B O 1
ATOM 7208 N N . THR B 1 369 ? 19.781 -28.062 -5.406 1 78.31 369 THR B N 1
ATOM 7209 C CA . THR B 1 369 ? 20.031 -26.781 -4.742 1 78.31 369 THR B CA 1
ATOM 7210 C C . THR B 1 369 ? 19.219 -25.672 -5.395 1 78.31 369 THR B C 1
ATOM 7212 O O . THR B 1 369 ? 18.875 -25.75 -6.574 1 78.31 369 THR B O 1
ATOM 7215 N N . GLN B 1 370 ? 18.859 -24.906 -4.551 1 74.75 370 GLN B N 1
ATOM 7216 C CA . GLN B 1 370 ? 18.141 -23.75 -5.062 1 74.75 370 GLN B CA 1
ATOM 7217 C C . GLN B 1 370 ? 18.922 -23.047 -6.164 1 74.75 370 GLN B C 1
ATOM 7219 O O . GLN B 1 370 ? 20.125 -22.828 -6.023 1 74.75 370 GLN B O 1
ATOM 7224 N N . THR B 1 371 ? 18.219 -23.078 -7.316 1 70.19 371 THR B N 1
ATOM 7225 C CA . THR B 1 371 ? 18.859 -22.391 -8.438 1 70.19 371 THR B CA 1
ATOM 7226 C C . THR B 1 371 ? 18.641 -20.891 -8.352 1 70.19 371 THR B C 1
ATOM 7228 O O . THR B 1 371 ? 17.578 -20.438 -7.961 1 70.19 371 THR B O 1
ATOM 7231 N N . PRO B 1 372 ? 19.703 -20.219 -8.789 1 71.81 372 PRO B N 1
ATOM 7232 C CA . PRO B 1 372 ? 19.594 -18.75 -8.766 1 71.81 372 PRO B CA 1
ATOM 7233 C C . PRO B 1 372 ? 18.531 -18.219 -9.727 1 71.81 372 PRO B C 1
ATOM 7235 O O . PRO B 1 372 ? 17.906 -19 -10.453 1 71.81 372 PRO B O 1
ATOM 7238 N N . ARG B 1 373 ? 18.5 -17.016 -9.797 1 81.06 373 ARG B N 1
ATOM 7239 C CA . ARG B 1 373 ? 17.625 -16.203 -10.633 1 81.06 373 ARG B CA 1
ATOM 7240 C C . ARG B 1 373 ? 17.719 -16.609 -12.102 1 81.06 373 ARG B C 1
ATOM 7242 O O . ARG B 1 373 ? 18.766 -17.078 -12.547 1 81.06 373 ARG B O 1
ATOM 7249 N N . CYS B 1 374 ? 16.562 -16.656 -12.781 1 89.06 374 CYS B N 1
ATOM 7250 C CA . CYS B 1 374 ? 16.547 -16.922 -14.219 1 89.06 374 CYS B CA 1
ATOM 7251 C C . CYS B 1 374 ? 15.758 -15.852 -14.961 1 89.06 374 CYS B C 1
ATOM 7253 O O . CYS B 1 374 ? 15.055 -15.055 -14.352 1 89.06 374 CYS B O 1
ATOM 7255 N N . SER B 1 375 ? 16 -15.898 -16.203 1 90.69 375 SER B N 1
ATOM 7256 C CA . SER B 1 375 ? 15.312 -14.93 -17.047 1 90.69 375 SER B CA 1
ATOM 7257 C C . SER B 1 375 ? 13.805 -15.164 -17.047 1 90.69 375 SER B C 1
ATOM 7259 O O . SER B 1 375 ? 13.352 -16.297 -16.875 1 90.69 375 SER B O 1
ATOM 7261 N N . GLN B 1 376 ? 13.055 -14.125 -17.234 1 92.88 376 GLN B N 1
ATOM 7262 C CA . GLN B 1 376 ? 11.602 -14.234 -17.266 1 92.88 376 GLN B CA 1
ATOM 7263 C C . GLN B 1 376 ? 11.141 -15.188 -18.359 1 92.88 376 GLN B C 1
ATOM 7265 O O . GLN B 1 376 ? 10.078 -15.805 -18.266 1 92.88 376 GLN B O 1
ATOM 7270 N N . THR B 1 377 ? 11.922 -15.297 -19.406 1 88.69 377 THR B N 1
ATOM 7271 C CA . THR B 1 377 ? 11.57 -16.172 -20.516 1 88.69 377 THR B CA 1
ATOM 7272 C C . THR B 1 377 ? 11.766 -17.641 -20.125 1 88.69 377 THR B C 1
ATOM 7274 O O . THR B 1 377 ? 11.289 -18.531 -20.828 1 88.69 377 THR B O 1
ATOM 7277 N N . ARG B 1 378 ? 12.367 -17.828 -19.016 1 87.69 378 ARG B N 1
ATOM 7278 C CA . ARG B 1 378 ? 12.633 -19.188 -18.562 1 87.69 378 ARG B CA 1
ATOM 7279 C C . ARG B 1 378 ? 11.766 -19.547 -17.359 1 87.69 378 ARG B C 1
ATOM 7281 O O . ARG B 1 378 ? 11.93 -20.625 -16.781 1 87.69 378 ARG B O 1
ATOM 7288 N N . LEU B 1 379 ? 10.961 -18.688 -17 1 91.44 379 LEU B N 1
ATOM 7289 C CA . LEU B 1 379 ? 10.07 -18.984 -15.891 1 91.44 379 LEU B CA 1
ATOM 7290 C C . LEU B 1 379 ? 9.031 -20.031 -16.297 1 91.44 379 LEU B C 1
ATOM 7292 O O . LEU B 1 379 ? 8.273 -19.828 -17.25 1 91.44 379 LEU B O 1
ATOM 7296 N N . ARG B 1 380 ? 9.078 -21.125 -15.57 1 89.38 380 ARG B N 1
ATOM 7297 C CA . ARG B 1 380 ? 8.188 -22.25 -15.836 1 89.38 380 ARG B CA 1
ATOM 7298 C C . ARG B 1 380 ? 7.551 -22.75 -14.555 1 89.38 380 ARG B C 1
ATOM 7300 O O . ARG B 1 380 ? 8.148 -22.672 -13.477 1 89.38 380 ARG B O 1
ATOM 7307 N N . ALA B 1 381 ? 6.391 -23.203 -14.75 1 92.06 381 ALA B N 1
ATOM 7308 C CA . ALA B 1 381 ? 5.676 -23.859 -13.656 1 92.06 381 ALA B CA 1
ATOM 7309 C C . ALA B 1 381 ? 4.996 -25.141 -14.125 1 92.06 381 ALA B C 1
ATOM 7311 O O . ALA B 1 381 ? 4.723 -25.312 -15.32 1 92.06 381 ALA B O 1
ATOM 7312 N N . GLY B 1 382 ? 4.816 -26.062 -13.188 1 89.12 382 GLY B N 1
ATOM 7313 C CA . GLY B 1 382 ? 4.152 -27.328 -13.516 1 89.12 382 GLY B CA 1
ATOM 7314 C C . GLY B 1 382 ? 3.412 -27.922 -12.336 1 89.12 382 GLY B C 1
ATOM 7315 O O . GLY B 1 382 ? 3.725 -27.625 -11.18 1 89.12 382 GLY B O 1
ATOM 7316 N N . LEU B 1 383 ? 2.479 -28.688 -12.68 1 87.81 383 LEU B N 1
ATOM 7317 C CA . LEU B 1 383 ? 1.729 -29.453 -11.688 1 87.81 383 LEU B CA 1
ATOM 7318 C C . LEU B 1 383 ? 2.107 -30.922 -11.734 1 87.81 383 LEU B C 1
ATOM 7320 O O . LEU B 1 383 ? 1.938 -31.578 -12.766 1 87.81 383 LEU B O 1
ATOM 7324 N N . PHE B 1 384 ? 2.645 -31.422 -10.586 1 85.38 384 PHE B N 1
ATOM 7325 C CA . PHE B 1 384 ? 3.092 -32.812 -10.508 1 85.38 384 PHE B CA 1
ATOM 7326 C C . PHE B 1 384 ? 2.654 -33.438 -9.195 1 85.38 384 PHE B C 1
ATOM 7328 O O . PHE B 1 384 ? 2.582 -32.781 -8.164 1 85.38 384 PHE B O 1
ATOM 7335 N N . PRO B 1 385 ? 2.4 -34.688 -9.297 1 83.94 385 PRO B N 1
ATOM 7336 C CA . PRO B 1 385 ? 2.174 -35.375 -8.031 1 83.94 385 PRO B CA 1
ATOM 7337 C C . PRO B 1 385 ? 3.385 -35.312 -7.102 1 83.94 385 PRO B C 1
ATOM 7339 O O . PRO B 1 385 ? 4.527 -35.281 -7.57 1 83.94 385 PRO B O 1
ATOM 7342 N N . ARG B 1 386 ? 3.176 -35.406 -5.898 1 87.5 386 ARG B N 1
ATOM 7343 C CA . ARG B 1 386 ? 4.215 -35.281 -4.879 1 87.5 386 ARG B CA 1
ATOM 7344 C C . ARG B 1 386 ? 5.285 -36.375 -5.074 1 87.5 386 ARG B C 1
ATOM 7346 O O . ARG B 1 386 ? 6.477 -36.094 -4.934 1 87.5 386 ARG B O 1
ATOM 7353 N N . ASP B 1 387 ? 4.867 -37.562 -5.418 1 85 387 ASP B N 1
ATOM 7354 C CA . ASP B 1 387 ? 5.816 -38.656 -5.555 1 85 387 ASP B CA 1
ATOM 7355 C C . ASP B 1 387 ? 6.812 -38.406 -6.676 1 85 387 ASP B C 1
ATOM 7357 O O . ASP B 1 387 ? 7.996 -38.719 -6.551 1 85 387 ASP B O 1
ATOM 7361 N N . VAL B 1 388 ? 6.301 -37.75 -7.691 1 83 388 VAL B N 1
ATOM 7362 C CA . VAL B 1 388 ? 7.168 -37.438 -8.82 1 83 388 VAL B CA 1
ATOM 7363 C C . VAL B 1 388 ? 8.211 -36.406 -8.406 1 83 388 VAL B C 1
ATOM 7365 O O . VAL B 1 388 ? 9.391 -36.531 -8.766 1 83 388 VAL B O 1
ATOM 7368 N N . ILE B 1 389 ? 7.82 -35.469 -7.688 1 86.31 389 ILE B N 1
ATOM 7369 C CA . ILE B 1 389 ? 8.719 -34.406 -7.234 1 86.31 389 ILE B CA 1
ATOM 7370 C C . ILE B 1 389 ? 9.742 -35 -6.258 1 86.31 389 ILE B C 1
ATOM 7372 O O . ILE B 1 389 ? 10.938 -34.688 -6.352 1 86.31 389 ILE B O 1
ATOM 7376 N N . MET B 1 390 ? 9.273 -35.844 -5.398 1 86.62 390 MET B N 1
ATOM 7377 C CA . MET B 1 390 ? 10.148 -36.406 -4.367 1 86.62 390 MET B CA 1
ATOM 7378 C C . MET B 1 390 ? 11.188 -37.344 -4.98 1 86.62 390 MET B C 1
ATOM 7380 O O . MET B 1 390 ? 12.281 -37.5 -4.445 1 86.62 390 MET B O 1
ATOM 7384 N N . ARG B 1 391 ? 10.812 -37.906 -6.109 1 80.75 391 ARG B N 1
ATOM 7385 C CA . ARG B 1 391 ? 11.742 -38.781 -6.797 1 80.75 391 ARG B CA 1
ATOM 7386 C C . ARG B 1 391 ? 12.773 -38 -7.59 1 80.75 391 ARG B C 1
ATOM 7388 O O . ARG B 1 391 ? 13.789 -38.531 -8.023 1 80.75 391 ARG B O 1
ATOM 7395 N N . GLY B 1 392 ? 12.578 -36.75 -7.711 1 73.12 392 GLY B N 1
ATOM 7396 C CA . GLY B 1 392 ? 13.547 -35.906 -8.375 1 73.12 392 GLY B CA 1
ATOM 7397 C C . GLY B 1 392 ? 13.5 -36 -9.891 1 73.12 392 GLY B C 1
ATOM 7398 O O . GLY B 1 392 ? 14.5 -35.781 -10.562 1 73.12 392 GLY B O 1
ATOM 7399 N N . VAL B 1 393 ? 12.469 -36.469 -10.555 1 64.94 393 VAL B N 1
ATOM 7400 C CA . VAL B 1 393 ? 12.398 -36.781 -11.977 1 64.94 393 VAL B CA 1
ATOM 7401 C C . VAL B 1 393 ? 12.07 -35.5 -12.758 1 64.94 393 VAL B C 1
ATOM 7403 O O . VAL B 1 393 ? 12.203 -35.469 -13.977 1 64.94 393 VAL B O 1
ATOM 7406 N N . ILE B 1 394 ? 11.664 -34.531 -12.07 1 63 394 ILE B N 1
ATOM 7407 C CA . ILE B 1 394 ? 11.273 -33.312 -12.789 1 63 394 ILE B CA 1
ATOM 7408 C C . ILE B 1 394 ? 12.516 -32.562 -13.234 1 63 394 ILE B C 1
ATOM 7410 O O . ILE B 1 394 ? 13.375 -32.25 -12.414 1 63 394 ILE B O 1
ATOM 7414 N N . SER B 1 395 ? 13.016 -32.938 -14.531 1 56.28 395 SER B N 1
ATOM 7415 C CA . SER B 1 395 ? 14.188 -32.281 -15.109 1 56.28 395 SER B CA 1
ATOM 7416 C C . SER B 1 395 ? 13.922 -30.812 -15.383 1 56.28 395 SER B C 1
ATOM 7418 O O . SER B 1 395 ? 12.773 -30.391 -15.547 1 56.28 395 SER B O 1
ATOM 7420 N N . GLN B 1 396 ? 15.078 -30.078 -15.172 1 54.19 396 GLN B N 1
ATOM 7421 C CA . GLN B 1 396 ? 15.219 -28.672 -15.531 1 54.19 396 GLN B CA 1
ATOM 7422 C C . GLN B 1 396 ? 14.789 -28.422 -16.969 1 54.19 396 GLN B C 1
ATOM 7424 O O . GLN B 1 396 ? 14.734 -29.359 -17.781 1 54.19 396 GLN B O 1
ATOM 7429 N N . PHE B 1 397 ? 14.633 -27.25 -17.375 1 49.91 397 PHE B N 1
ATOM 7430 C CA . PHE B 1 397 ? 14.391 -26.688 -18.703 1 49.91 397 PHE B CA 1
ATOM 7431 C C . PHE B 1 397 ? 15.258 -27.375 -19.75 1 49.91 397 PHE B C 1
ATOM 7433 O O . PHE B 1 397 ? 16.484 -27.391 -19.641 1 49.91 397 PHE B O 1
ATOM 7440 N N . VAL B 1 398 ? 14.953 -28.547 -20.312 1 43.22 398 VAL B N 1
ATOM 7441 C CA . VAL B 1 398 ? 15.688 -28.781 -21.547 1 43.22 398 VAL B CA 1
ATOM 7442 C C . VAL B 1 398 ? 15.477 -27.625 -22.516 1 43.22 398 VAL B C 1
ATOM 7444 O O . VAL B 1 398 ? 14.344 -27.266 -22.844 1 43.22 398 VAL B O 1
ATOM 7447 N N . GLU B 1 399 ? 16.453 -26.828 -22.594 1 40.81 399 GLU B N 1
ATOM 7448 C CA . GLU B 1 399 ? 16.375 -25.828 -23.641 1 40.81 399 GLU B CA 1
ATOM 7449 C C . GLU B 1 399 ? 15.812 -26.422 -24.922 1 40.81 399 GLU B C 1
ATOM 7451 O O . GLU B 1 399 ? 16.156 -27.547 -25.297 1 40.81 399 GLU B O 1
ATOM 7456 N N . GLN B 1 400 ? 14.719 -26.109 -25.281 1 37.53 400 GLN B N 1
ATOM 7457 C CA . GLN B 1 400 ? 14.289 -26.547 -26.594 1 37.53 400 GLN B CA 1
ATOM 7458 C C . GLN B 1 400 ? 15.453 -26.531 -27.594 1 37.53 400 GLN B C 1
ATOM 7460 O O . GLN B 1 400 ? 15.914 -25.453 -27.984 1 37.53 400 GLN B O 1
ATOM 7465 N N . ASN B 1 401 ? 16.547 -27.266 -27.453 1 32 401 ASN B N 1
ATOM 7466 C CA . ASN B 1 401 ? 17.562 -27.375 -28.5 1 32 401 ASN B CA 1
ATOM 7467 C C . ASN B 1 401 ? 16.938 -27.656 -29.859 1 32 401 ASN B C 1
ATOM 7469 O O . ASN B 1 401 ? 15.922 -28.359 -29.938 1 32 401 ASN B O 1
ATOM 7473 N N . SER B 1 402 ? 17.422 -26.984 -30.953 1 36.84 402 SER B N 1
ATOM 7474 C CA . SER B 1 402 ? 17.312 -27.297 -32.375 1 36.84 402 SER B CA 1
ATOM 7475 C C . SER B 1 402 ? 17.641 -28.766 -32.625 1 36.84 402 SER B C 1
ATOM 7477 O O . SER B 1 402 ? 18.75 -29.094 -33.062 1 36.84 402 SER B O 1
ATOM 7479 N N . SER B 1 403 ? 17.625 -29.75 -31.875 1 32.66 403 SER B N 1
ATOM 7480 C CA . SER B 1 403 ? 18.047 -31.016 -32.469 1 32.66 403 SER B CA 1
ATOM 7481 C C . SER B 1 403 ? 17.344 -31.25 -33.812 1 32.66 403 SER B C 1
ATOM 7483 O O . SER B 1 403 ? 16.141 -31.031 -33.938 1 32.66 403 SER B O 1
ATOM 7485 N N . SER B 1 404 ? 18.156 -31.531 -35 1 32.5 404 SER B N 1
ATOM 7486 C CA . SER B 1 404 ? 18.016 -32.188 -36.312 1 32.5 404 SER B CA 1
ATOM 7487 C C . SER B 1 404 ? 17.266 -33.5 -36.188 1 32.5 404 SER B C 1
ATOM 7489 O O . SER B 1 404 ? 17.75 -34.438 -35.531 1 32.5 404 SER B O 1
ATOM 7491 N N . SER B 1 405 ? 16.031 -33.719 -36.312 1 31.72 405 SER B N 1
ATOM 7492 C CA . SER B 1 405 ? 15.336 -34.938 -36.719 1 31.72 405 SER B CA 1
ATOM 7493 C C . SER B 1 405 ? 16.094 -35.656 -37.812 1 31.72 405 SER B C 1
ATOM 7495 O O . SER B 1 405 ? 16.156 -35.188 -38.969 1 31.72 405 SER B O 1
ATOM 7497 N N . GLU B 1 406 ? 17.078 -36.5 -37.719 1 30.06 406 GLU B N 1
ATOM 7498 C CA . GLU B 1 406 ? 17.141 -37.656 -38.625 1 30.06 406 GLU B CA 1
ATOM 7499 C C . GLU B 1 406 ? 15.805 -38.375 -38.719 1 30.06 406 GLU B C 1
ATOM 7501 O O . GLU B 1 406 ? 15.102 -38.531 -37.719 1 30.06 406 GLU B O 1
ATOM 7506 N N . GLU B 1 407 ? 15.188 -38.812 -40.094 1 30.3 407 GLU B N 1
ATOM 7507 C CA . GLU B 1 407 ? 14.031 -39.406 -40.75 1 30.3 407 GLU B CA 1
ATOM 7508 C C . GLU B 1 407 ? 13.734 -40.781 -40.188 1 30.3 407 GLU B C 1
ATOM 7510 O O . GLU B 1 407 ? 13.797 -41.781 -40.906 1 30.3 407 GLU B O 1
ATOM 7515 N N . GLU B 1 408 ? 14.273 -41.5 -39.281 1 29.52 408 GLU B N 1
ATOM 7516 C CA . GLU B 1 408 ? 13.789 -42.875 -39.312 1 29.52 408 GLU B CA 1
ATOM 7517 C C . GLU B 1 408 ? 12.266 -42.938 -39.312 1 29.52 408 GLU B C 1
ATOM 7519 O O . GLU B 1 408 ? 11.609 -42.219 -38.562 1 29.52 408 GLU B O 1
ATOM 7524 N N . GLU B 1 409 ? 11.562 -43.625 -40.438 1 28.89 409 GLU B N 1
ATOM 7525 C CA . GLU B 1 409 ? 10.234 -44.031 -40.906 1 28.89 409 GLU B CA 1
ATOM 7526 C C . GLU B 1 409 ? 9.398 -44.625 -39.812 1 28.89 409 GLU B C 1
ATOM 7528 O O . GLU B 1 409 ? 9.094 -45.812 -39.812 1 28.89 409 GLU B O 1
ATOM 7533 N N . GLU B 1 410 ? 9.82 -44.812 -38.656 1 27.75 410 GLU B N 1
ATOM 7534 C CA . GLU B 1 410 ? 9.023 -45.688 -37.812 1 27.75 410 GLU B CA 1
ATOM 7535 C C . GLU B 1 410 ? 7.531 -45.438 -38 1 27.75 410 GLU B C 1
ATOM 7537 O O . GLU B 1 410 ? 7.125 -44.281 -38.219 1 27.75 410 GLU B O 1
ATOM 7542 N N . ASP B 1 411 ? 6.676 -46.594 -38.219 1 28.27 411 ASP B N 1
ATOM 7543 C CA . ASP B 1 411 ? 5.27 -46.875 -38.5 1 28.27 411 ASP B CA 1
ATOM 7544 C C . ASP B 1 411 ? 4.355 -45.906 -37.75 1 28.27 411 ASP B C 1
ATOM 7546 O O . ASP B 1 411 ? 4.695 -45.438 -36.656 1 28.27 411 ASP B O 1
ATOM 7550 N N . GLU B 1 412 ? 3.436 -45.5 -38.562 1 27.92 412 GLU B N 1
ATOM 7551 C CA . GLU B 1 412 ? 2.369 -44.562 -38.219 1 27.92 412 GLU B CA 1
ATOM 7552 C C . GLU B 1 412 ? 1.63 -45 -36.938 1 27.92 412 GLU B C 1
ATOM 7554 O O . GLU B 1 412 ? 1.02 -46.062 -36.906 1 27.92 412 GLU B O 1
ATOM 7559 N N . PRO B 1 413 ? 2.211 -45 -35.812 1 31.19 413 PRO B N 1
ATOM 7560 C CA . PRO B 1 413 ? 1.37 -45.656 -34.781 1 31.19 413 PRO B CA 1
ATOM 7561 C C . PRO B 1 413 ? -0.115 -45.344 -34.969 1 31.19 413 PRO B C 1
ATOM 7563 O O . PRO B 1 413 ? -0.472 -44.25 -35.469 1 31.19 413 PRO B O 1
ATOM 7566 N N . VAL B 1 414 ? -0.901 -46.344 -35.406 1 29.39 414 VAL B N 1
ATOM 7567 C CA . VAL B 1 414 ? -2.342 -46.344 -35.625 1 29.39 414 VAL B CA 1
ATOM 7568 C C . VAL B 1 414 ? -3.039 -45.469 -34.594 1 29.39 414 VAL B C 1
ATOM 7570 O O . VAL B 1 414 ? -2.717 -45.531 -33.406 1 29.39 414 VAL B O 1
ATOM 7573 N N . PRO B 1 415 ? -3.688 -44.531 -35.125 1 26.02 415 PRO B N 1
ATOM 7574 C CA . PRO B 1 415 ? -4.32 -43.531 -34.281 1 26.02 415 PRO B CA 1
ATOM 7575 C C . PRO B 1 415 ? -5.293 -44.125 -33.25 1 26.02 415 PRO B C 1
ATOM 7577 O O . PRO B 1 415 ? -6.297 -44.75 -33.656 1 26.02 415 PRO B O 1
ATOM 7580 N N . LEU B 1 416 ? -4.781 -44.906 -32.312 1 27.81 416 LEU B N 1
ATOM 7581 C CA . LEU B 1 416 ? -5.727 -45.562 -31.406 1 27.81 416 LEU B CA 1
ATOM 7582 C C . LEU B 1 416 ? -6.91 -44.656 -31.109 1 27.81 416 LEU B C 1
ATOM 7584 O O . LEU B 1 416 ? -6.723 -43.469 -30.797 1 27.81 416 LEU B O 1
ATOM 7588 N N . THR B 1 417 ? -8.023 -44.969 -31.719 1 24.09 417 THR B N 1
ATOM 7589 C CA . THR B 1 417 ? -9.289 -44.281 -31.547 1 24.09 417 THR B CA 1
ATOM 7590 C C . THR B 1 417 ? -9.609 -44.094 -30.062 1 24.09 417 THR B C 1
ATOM 7592 O O . THR B 1 417 ? -9.664 -45.062 -29.297 1 24.09 417 THR B O 1
ATOM 7595 N N . PRO B 1 418 ? -9.328 -43.062 -29.594 1 25.25 418 PRO B N 1
ATOM 7596 C CA . PRO B 1 418 ? -9.344 -42.969 -28.141 1 25.25 418 PRO B CA 1
ATOM 7597 C C . PRO B 1 418 ? -10.672 -43.438 -27.531 1 25.25 418 PRO B C 1
ATOM 7599 O O . PRO B 1 418 ? -11.734 -43.156 -28.094 1 25.25 418 PRO B O 1
ATOM 7602 N N . PRO B 1 419 ? -10.695 -44.562 -26.969 1 26.53 419 PRO B N 1
ATOM 7603 C CA . PRO B 1 419 ? -11.977 -45.125 -26.547 1 26.53 419 PRO B CA 1
ATOM 7604 C C . PRO B 1 419 ? -12.891 -44.125 -25.875 1 26.53 419 PRO B C 1
ATOM 7606 O O . PRO B 1 419 ? -12.414 -43.094 -25.359 1 26.53 419 PRO B O 1
ATOM 7609 N N . ILE B 1 420 ? -14.117 -44.156 -26.219 1 23.59 420 ILE B N 1
ATOM 7610 C CA . ILE B 1 420 ? -15.211 -43.312 -25.75 1 23.59 420 ILE B CA 1
ATOM 7611 C C . ILE B 1 420 ? -15.266 -43.344 -24.219 1 23.59 420 ILE B C 1
ATOM 7613 O O . ILE B 1 420 ? -15.406 -44.406 -23.625 1 23.59 420 ILE B O 1
ATOM 7617 N N . LEU B 1 421 ? -14.656 -42.562 -23.625 1 25.44 421 LEU B N 1
ATOM 7618 C CA . LEU B 1 421 ? -14.43 -42.625 -22.188 1 25.44 421 LEU B CA 1
ATOM 7619 C C . LEU B 1 421 ? -15.758 -42.625 -21.422 1 25.44 421 LEU B C 1
ATOM 7621 O O . LEU B 1 421 ? -16.578 -41.719 -21.594 1 25.44 421 LEU B O 1
ATOM 7625 N N . THR B 1 422 ? -16.391 -43.812 -21.359 1 25.44 422 THR B N 1
ATOM 7626 C CA . THR B 1 422 ? -17.672 -43.938 -20.688 1 25.44 422 THR B CA 1
ATOM 7627 C C . THR B 1 422 ? -17.547 -43.625 -19.203 1 25.44 422 THR B C 1
ATOM 7629 O O . THR B 1 422 ? -16.438 -43.656 -18.656 1 25.44 422 THR B O 1
ATOM 7632 N N . GLU B 1 423 ? -18.703 -43.469 -18.594 1 24.55 423 GLU B N 1
ATOM 7633 C CA . GLU B 1 423 ? -18.953 -43.125 -17.203 1 24.55 423 GLU B CA 1
ATOM 7634 C C . GLU B 1 423 ? -18.281 -44.125 -16.266 1 24.55 423 GLU B C 1
ATOM 7636 O O . GLU B 1 423 ? -18.078 -43.812 -15.086 1 24.55 423 GLU B O 1
ATOM 7641 N N . ALA B 1 424 ? -18.125 -45.188 -16.875 1 28.91 424 ALA B N 1
ATOM 7642 C CA . ALA B 1 424 ? -17.766 -46.375 -16.141 1 28.91 424 ALA B CA 1
ATOM 7643 C C . ALA B 1 424 ? -16.375 -46.25 -15.523 1 28.91 424 ALA B C 1
ATOM 7645 O O . ALA B 1 424 ? -15.953 -47.125 -14.742 1 28.91 424 ALA B O 1
ATOM 7646 N N . ILE B 1 425 ? -15.727 -45.312 -16.219 1 27.16 425 ILE B N 1
ATOM 7647 C CA . ILE B 1 425 ? -14.305 -45.406 -15.914 1 27.16 425 ILE B CA 1
ATOM 7648 C C . ILE B 1 425 ? -14.047 -44.938 -14.477 1 27.16 425 ILE B C 1
ATOM 7650 O O . ILE B 1 425 ? -12.93 -45.094 -13.969 1 27.16 425 ILE B O 1
ATOM 7654 N N . PHE B 1 426 ? -15.055 -44.25 -14.055 1 24.89 426 PHE B N 1
ATOM 7655 C CA . PHE B 1 426 ? -15.117 -43.656 -12.734 1 24.89 426 PHE B CA 1
ATOM 7656 C C . PHE B 1 426 ? -15.398 -44.688 -11.672 1 24.89 426 PHE B C 1
ATOM 7658 O O . PHE B 1 426 ? -15.719 -44.375 -10.523 1 24.89 426 PHE B O 1
ATOM 7665 N N . ALA B 1 427 ? -15.461 -45.812 -12.086 1 23.81 427 ALA B N 1
ATOM 7666 C CA . ALA B 1 427 ? -15.898 -46.938 -11.297 1 23.81 427 ALA B CA 1
ATOM 7667 C C . ALA B 1 427 ? -15 -47.156 -10.086 1 23.81 427 ALA B C 1
ATOM 7669 O O . ALA B 1 427 ? -15.477 -47.5 -9 1 23.81 427 ALA B O 1
ATOM 7670 N N . PRO B 1 428 ? -13.695 -46.844 -10.453 1 25.08 428 PRO B N 1
ATOM 7671 C CA . PRO B 1 428 ? -12.953 -47.5 -9.375 1 25.08 428 PRO B CA 1
ATOM 7672 C C . PRO B 1 428 ? -13.062 -46.781 -8.047 1 25.08 428 PRO B C 1
ATOM 7674 O O . PRO B 1 428 ? -12.547 -47.219 -7.031 1 25.08 428 PRO B O 1
ATOM 7677 N N . PHE B 1 429 ? -13.312 -45.531 -8.125 1 23.59 429 PHE B N 1
ATOM 7678 C CA . PHE B 1 429 ? -13.289 -44.781 -6.871 1 23.59 429 PHE B CA 1
ATOM 7679 C C . PHE B 1 429 ? -14.484 -45.188 -6 1 23.59 429 PHE B C 1
ATOM 7681 O O . PHE B 1 429 ? -14.906 -44.406 -5.148 1 23.59 429 PHE B O 1
ATOM 7688 N N . GLN B 1 430 ? -15.133 -46 -6.496 1 21.05 430 GLN B N 1
ATOM 7689 C CA . GLN B 1 430 ? -16.234 -46.469 -5.664 1 21.05 430 GLN B CA 1
ATOM 7690 C C . GLN B 1 430 ? -15.742 -46.938 -4.301 1 21.05 430 GLN B C 1
ATOM 7692 O O . GLN B 1 430 ? -14.742 -47.656 -4.215 1 21.05 430 GLN B O 1
ATOM 7697 N N . SER B 1 431 ? -16.031 -46.062 -3.381 1 21.7 431 SER B N 1
ATOM 7698 C CA . SER B 1 431 ? -15.828 -46.375 -1.973 1 21.7 431 SER B CA 1
ATOM 7699 C C . SER B 1 431 ? -16.078 -47.875 -1.708 1 21.7 431 SER B C 1
ATOM 7701 O O . SER B 1 431 ? -17.094 -48.406 -2.125 1 21.7 431 SER B O 1
ATOM 7703 N N . GLU B 1 432 ? -14.922 -48.531 -1.826 1 24.39 432 GLU B N 1
ATOM 7704 C CA . GLU B 1 432 ? -15.055 -49.844 -1.189 1 24.39 432 GLU B CA 1
ATOM 7705 C C . GLU B 1 432 ? -15.719 -49.719 0.18 1 24.39 432 GLU B C 1
ATOM 7707 O O . GLU B 1 432 ? -15.055 -49.406 1.17 1 24.39 432 GLU B O 1
ATOM 7712 N N . ASN B 1 433 ? -16.562 -48.562 0.359 1 21.8 433 ASN B N 1
ATOM 7713 C CA . ASN B 1 433 ? -17.172 -48.594 1.682 1 21.8 433 ASN B CA 1
ATOM 7714 C C . ASN B 1 433 ? -17.688 -50 2.025 1 21.8 433 ASN B C 1
ATOM 7716 O O . ASN B 1 433 ? -17.906 -50.312 3.197 1 21.8 433 ASN B O 1
ATOM 7720 N N . ASP B 1 434 ? -18.469 -50.438 1.131 1 22.52 434 ASP B N 1
ATOM 7721 C CA . ASP B 1 434 ? -19.578 -51.094 1.809 1 22.52 434 ASP B CA 1
ATOM 7722 C C . ASP B 1 434 ? -19.125 -52.406 2.422 1 22.52 434 ASP B C 1
ATOM 7724 O O . ASP B 1 434 ? -19.953 -53.219 2.861 1 22.52 434 ASP B O 1
ATOM 7728 N N . SER B 1 435 ? -17.938 -52.906 1.996 1 21.34 435 SER B N 1
ATOM 7729 C CA . SER B 1 435 ? -18.078 -54.281 2.496 1 21.34 435 SER B CA 1
ATOM 7730 C C . SER B 1 435 ? -17.859 -54.344 4.004 1 21.34 435 SER B C 1
ATOM 7732 O O . SER B 1 435 ? -16.719 -54.281 4.465 1 21.34 435 SER B O 1
ATOM 7734 N N . THR B 1 436 ? -18.625 -53.5 4.84 1 22.5 436 THR B N 1
ATOM 7735 C CA . THR B 1 436 ? -18.797 -53.781 6.258 1 22.5 436 THR B CA 1
ATOM 7736 C C . THR B 1 436 ? -18.984 -55.281 6.488 1 22.5 436 THR B C 1
ATOM 7738 O O . THR B 1 436 ? -20.062 -55.812 6.184 1 22.5 436 THR B O 1
ATOM 7741 N N . SER B 1 437 ? -17.969 -56.031 6.156 1 21.44 437 SER B N 1
ATOM 7742 C CA . SER B 1 437 ? -18.141 -57.375 6.68 1 21.44 437 SER B CA 1
ATOM 7743 C C . SER B 1 437 ? -18.359 -57.375 8.188 1 21.44 437 SER B C 1
ATOM 7745 O O . SER B 1 437 ? -17.734 -56.594 8.906 1 21.44 437 SER B O 1
ATOM 7747 N N . ASP B 1 438 ? -19.5 -57.844 8.719 1 22.55 438 ASP B N 1
ATOM 7748 C CA . ASP B 1 438 ? -20.125 -58.25 9.977 1 22.55 438 ASP B CA 1
ATOM 7749 C C . ASP B 1 438 ? -19.141 -59 10.859 1 22.55 438 ASP B C 1
ATOM 7751 O O . ASP B 1 438 ? -19.531 -59.938 11.578 1 22.55 438 ASP B O 1
ATOM 7755 N N . GLU B 1 439 ? -17.75 -58.844 10.719 1 24.14 439 GLU B N 1
ATOM 7756 C CA . GLU B 1 439 ? -17.125 -59.844 11.586 1 24.14 439 GLU B CA 1
ATOM 7757 C C . GLU B 1 439 ? -17.406 -59.531 13.055 1 24.14 439 GLU B C 1
ATOM 7759 O O . GLU B 1 439 ? -17.453 -58.375 13.469 1 24.14 439 GLU B O 1
ATOM 7764 N N . ASP B 1 440 ? -17.828 -60.531 13.836 1 22.66 440 ASP B N 1
ATOM 7765 C CA . ASP B 1 440 ? -18.25 -60.812 15.203 1 22.66 440 ASP B CA 1
ATOM 7766 C C . ASP B 1 440 ? -17.188 -60.375 16.219 1 22.66 440 ASP B C 1
ATOM 7768 O O . ASP B 1 440 ? -16.078 -60.906 16.219 1 22.66 440 ASP B O 1
ATOM 7772 N N . GLU B 1 441 ? -16.922 -59.062 16.375 1 25.11 441 GLU B N 1
ATOM 7773 C CA . GLU B 1 441 ? -16.016 -58.594 17.422 1 25.11 441 GLU B CA 1
ATOM 7774 C C . GLU B 1 441 ? -16.312 -59.281 18.734 1 25.11 441 GLU B C 1
ATOM 7776 O O . GLU B 1 441 ? -17.391 -59.156 19.312 1 25.11 441 GLU B O 1
ATOM 7781 N N . GLU B 1 442 ? -15.648 -60.438 18.953 1 24.89 442 GLU B N 1
ATOM 7782 C CA . GLU B 1 442 ? -15.531 -61.062 20.266 1 24.89 442 GLU B CA 1
ATOM 7783 C C . GLU B 1 442 ? -15.016 -60.062 21.297 1 24.89 442 GLU B C 1
ATOM 7785 O O . GLU B 1 442 ? -14.336 -59.094 20.953 1 24.89 442 GLU B O 1
ATOM 7790 N N . GLU B 1 443 ? -15.352 -60.219 22.594 1 30.81 443 GLU B N 1
ATOM 7791 C CA . GLU B 1 443 ? -15.305 -59.562 23.906 1 30.81 443 GLU B CA 1
ATOM 7792 C C . GLU B 1 443 ? -13.875 -59.25 24.297 1 30.81 443 GLU B C 1
ATOM 7794 O O . GLU B 1 443 ? -13.078 -60.156 24.578 1 30.81 443 GLU B O 1
ATOM 7799 N N . PRO B 1 444 ? -13.109 -58.344 23.578 1 35.53 444 PRO B N 1
ATOM 7800 C CA . PRO B 1 444 ? -11.695 -58.406 23.953 1 35.53 444 PRO B CA 1
ATOM 7801 C C . PRO B 1 444 ? -11.469 -58.188 25.438 1 35.53 444 PRO B C 1
ATOM 7803 O O . PRO B 1 444 ? -12.281 -57.531 26.109 1 35.53 444 PRO B O 1
ATOM 7806 N N . THR B 1 445 ? -10.656 -58.969 26.078 1 34.31 445 THR B N 1
ATOM 7807 C CA . THR B 1 445 ? -10.352 -59.188 27.484 1 34.31 445 THR B CA 1
ATOM 7808 C C . THR B 1 445 ? -9.797 -57.938 28.141 1 34.31 445 THR B C 1
ATOM 7810 O O . THR B 1 445 ? -9.266 -57.062 27.453 1 34.31 445 THR B O 1
ATOM 7813 N N . THR B 1 446 ? -9.805 -57.75 29.547 1 38.59 446 THR B N 1
ATOM 7814 C CA . THR B 1 446 ? -9.609 -56.75 30.578 1 38.59 446 THR B CA 1
ATOM 7815 C C . THR B 1 446 ? -8.273 -56.031 30.406 1 38.59 446 THR B C 1
ATOM 7817 O O . THR B 1 446 ? -8.164 -54.844 30.688 1 38.59 446 THR B O 1
ATOM 7820 N N . SER B 1 447 ? -7.172 -56.781 30.094 1 37 447 SER B N 1
ATOM 7821 C CA . SER B 1 447 ? -5.785 -56.344 30.172 1 37 447 SER B CA 1
ATOM 7822 C C . SER B 1 447 ? -5.457 -55.344 29.078 1 37 447 SER B C 1
ATOM 7824 O O . SER B 1 447 ? -4.488 -54.562 29.203 1 37 447 SER B O 1
ATOM 7826 N N . ALA B 1 448 ? -6.094 -55.469 27.906 1 37.28 448 ALA B N 1
ATOM 7827 C CA . ALA B 1 448 ? -5.73 -54.75 26.703 1 37.28 448 ALA B CA 1
ATOM 7828 C C . ALA B 1 448 ? -6.16 -53.281 26.797 1 37.28 448 ALA B C 1
ATOM 7830 O O . ALA B 1 448 ? -5.727 -52.438 26 1 37.28 448 ALA B O 1
ATOM 7831 N N . ARG B 1 449 ? -7.211 -53 27.562 1 40.56 449 ARG B N 1
ATOM 7832 C CA . ARG B 1 449 ? -7.684 -51.656 27.781 1 40.56 449 ARG B CA 1
ATOM 7833 C C . ARG B 1 449 ? -6.598 -50.781 28.422 1 40.56 449 ARG B C 1
ATOM 7835 O O . ARG B 1 449 ? -6.48 -49.594 28.141 1 40.56 449 ARG B O 1
ATOM 7842 N N . LEU B 1 450 ? -5.945 -51.375 29.469 1 42.62 450 LEU B N 1
ATOM 7843 C CA . LEU B 1 450 ? -5.004 -50.594 30.266 1 42.62 450 LEU B CA 1
ATOM 7844 C C . LEU B 1 450 ? -3.816 -50.156 29.422 1 42.62 450 LEU B C 1
ATOM 7846 O O . LEU B 1 450 ? -3.26 -49.094 29.641 1 42.62 450 LEU B O 1
ATOM 7850 N N . ARG B 1 451 ? -3.295 -51.062 28.5 1 43.47 451 ARG B N 1
ATOM 7851 C CA . ARG B 1 451 ? -2.139 -50.688 27.688 1 43.47 451 ARG B CA 1
ATOM 7852 C C . ARG B 1 451 ? -2.479 -49.594 26.703 1 43.47 451 ARG B C 1
ATOM 7854 O O . ARG B 1 451 ? -1.587 -48.906 26.203 1 43.47 451 ARG B O 1
ATOM 7861 N N . ALA B 1 452 ? -3.783 -49.562 26.25 1 42.47 452 ALA B N 1
ATOM 7862 C CA . ALA B 1 452 ? -4.191 -48.5 25.312 1 42.47 452 ALA B CA 1
ATOM 7863 C C . ALA B 1 452 ? -4.148 -47.125 25.953 1 42.47 452 ALA B C 1
ATOM 7865 O O . ALA B 1 452 ? -3.824 -46.156 25.297 1 42.47 452 ALA B O 1
ATOM 7866 N N . GLU B 1 453 ? -4.555 -47.062 27.203 1 42.38 453 GLU B N 1
ATOM 7867 C CA . GLU B 1 453 ? -4.508 -45.781 27.906 1 42.38 453 GLU B CA 1
ATOM 7868 C C . GLU B 1 453 ? -3.072 -45.281 28.062 1 42.38 453 GLU B C 1
ATOM 7870 O O . GLU B 1 453 ? -2.822 -44.094 28.031 1 42.38 453 GLU B O 1
ATOM 7875 N N . ALA B 1 454 ? -2.062 -46.219 28.469 1 40.38 454 ALA B N 1
ATOM 7876 C CA . ALA B 1 454 ? -0.676 -45.812 28.688 1 40.38 454 ALA B CA 1
ATOM 7877 C C . ALA B 1 454 ? -0.035 -45.312 27.391 1 40.38 454 ALA B C 1
ATOM 7879 O O . ALA B 1 454 ? 0.846 -44.438 27.406 1 40.38 454 ALA B O 1
ATOM 7880 N N . ARG B 1 455 ? -0.21 -46.094 26.25 1 37.75 455 ARG B N 1
ATOM 7881 C CA . ARG B 1 455 ? 0.344 -45.594 24.984 1 37.75 455 ARG B CA 1
ATOM 7882 C C . ARG B 1 455 ? -0.232 -44.25 24.625 1 37.75 455 ARG B C 1
ATOM 7884 O O . ARG B 1 455 ? 0.406 -43.469 23.922 1 37.75 455 ARG B O 1
ATOM 7891 N N . ALA B 1 456 ? -1.527 -43.906 24.891 1 38.69 456 ALA B N 1
ATOM 7892 C CA . ALA B 1 456 ? -2.135 -42.625 24.625 1 38.69 456 ALA B CA 1
ATOM 7893 C C . ALA B 1 456 ? -1.407 -41.531 25.391 1 38.69 456 ALA B C 1
ATOM 7895 O O . ALA B 1 456 ? -1.357 -40.375 24.953 1 38.69 456 ALA B O 1
ATOM 7896 N N . ARG B 1 457 ? -1.085 -41.719 26.609 1 39.72 457 ARG B N 1
ATOM 7897 C CA . ARG B 1 457 ? -0.385 -40.688 27.375 1 39.72 457 ARG B CA 1
ATOM 7898 C C . ARG B 1 457 ? 1.007 -40.438 26.797 1 39.72 457 ARG B C 1
ATOM 7900 O O . ARG B 1 457 ? 1.62 -39.406 27.078 1 39.72 457 ARG B O 1
ATOM 7907 N N . ARG B 1 458 ? 1.829 -41.625 26.547 1 33.38 458 ARG B N 1
ATOM 7908 C CA . ARG B 1 458 ? 3.178 -41.375 26.047 1 33.38 458 ARG B CA 1
ATOM 7909 C C . ARG B 1 458 ? 3.139 -40.656 24.703 1 33.38 458 ARG B C 1
ATOM 7911 O O . ARG B 1 458 ? 4.078 -39.938 24.344 1 33.38 458 ARG B O 1
ATOM 7918 N N . GLU B 1 459 ? 2.277 -41.031 23.688 1 34.34 459 GLU B N 1
ATOM 7919 C CA . GLU B 1 459 ? 2.18 -40.438 22.359 1 34.34 459 GLU B CA 1
ATOM 7920 C C . GLU B 1 459 ? 1.568 -39.062 22.422 1 34.34 459 GLU B C 1
ATOM 7922 O O . GLU B 1 459 ? 1.431 -38.375 21.391 1 34.34 459 GLU B O 1
ATOM 7927 N N . ALA B 1 460 ? 0.896 -38.562 23.438 1 36.5 460 ALA B N 1
ATOM 7928 C CA . ALA B 1 460 ? 0.312 -37.25 23.688 1 36.5 460 ALA B CA 1
ATOM 7929 C C . ALA B 1 460 ? 1.365 -36.156 23.562 1 36.5 460 ALA B C 1
ATOM 7931 O O . ALA B 1 460 ? 1.041 -34.969 23.625 1 36.5 460 ALA B O 1
ATOM 7932 N N . GLY B 1 461 ? 2.561 -36.344 24.047 1 32.78 461 GLY B N 1
ATOM 7933 C CA . GLY B 1 461 ? 3.586 -35.312 24.078 1 32.78 461 GLY B CA 1
ATOM 7934 C C . GLY B 1 461 ? 4.117 -34.938 22.719 1 32.78 461 GLY B C 1
ATOM 7935 O O . GLY B 1 461 ? 5.012 -34.094 22.594 1 32.78 461 GLY B O 1
ATOM 7936 N N . GLN B 1 462 ? 4.324 -36 21.844 1 30.77 462 GLN B N 1
ATOM 7937 C CA . GLN B 1 462 ? 5.027 -35.594 20.625 1 30.77 462 GLN B CA 1
ATOM 7938 C C . GLN B 1 462 ? 4.133 -34.75 19.719 1 30.77 462 GLN B C 1
ATOM 7940 O O . GLN B 1 462 ? 2.947 -35.062 19.562 1 30.77 462 GLN B O 1
ATOM 7945 N N . PRO B 1 463 ? 4.48 -33.469 19.406 1 35.53 463 PRO B N 1
ATOM 7946 C CA . PRO B 1 463 ? 3.656 -32.625 18.531 1 35.53 463 PRO B CA 1
ATOM 7947 C C . PRO B 1 463 ? 3.127 -33.406 17.312 1 35.53 463 PRO B C 1
ATOM 7949 O O . PRO B 1 463 ? 3.766 -34.344 16.844 1 35.53 463 PRO B O 1
ATOM 7952 N N . PRO B 1 464 ? 1.84 -33.625 17.203 1 35.56 464 PRO B N 1
ATOM 7953 C CA . PRO B 1 464 ? 1.331 -34.406 16.062 1 35.56 464 PRO B CA 1
ATOM 7954 C C . PRO B 1 464 ? 2.129 -34.188 14.789 1 35.56 464 PRO B C 1
ATOM 7956 O O . PRO B 1 464 ? 2.402 -33.031 14.422 1 35.56 464 PRO B O 1
ATOM 7959 N N . VAL B 1 465 ? 3.066 -35.062 14.43 1 36.75 465 VAL B N 1
ATOM 7960 C CA . VAL B 1 465 ? 3.762 -35.031 13.148 1 36.75 465 VAL B CA 1
ATOM 7961 C C . VAL B 1 465 ? 2.768 -34.75 12.023 1 36.75 465 VAL B C 1
ATOM 7963 O O . VAL B 1 465 ? 1.738 -35.406 11.906 1 36.75 465 VAL B O 1
ATOM 7966 N N . PRO B 1 466 ? 2.688 -33.5 11.5 1 42.16 466 PRO B N 1
ATOM 7967 C CA . PRO B 1 466 ? 1.767 -33.219 10.398 1 42.16 466 PRO B CA 1
ATOM 7968 C C . PRO B 1 466 ? 1.608 -34.406 9.438 1 42.16 466 PRO B C 1
ATOM 7970 O O . PRO B 1 466 ? 2.592 -35.062 9.109 1 42.16 466 PRO B O 1
ATOM 7973 N N . GLU B 1 467 ? 0.561 -35.125 9.406 1 47.12 467 GLU B N 1
ATOM 7974 C CA . GLU B 1 467 ? 0.263 -36.219 8.477 1 47.12 467 GLU B CA 1
ATOM 7975 C C . GLU B 1 467 ? 0.783 -35.906 7.074 1 47.12 467 GLU B C 1
ATOM 7977 O O . GLU B 1 467 ? 0.56 -34.812 6.555 1 47.12 467 GLU B O 1
ATOM 7982 N N . ARG B 1 468 ? 1.803 -36.656 6.629 1 57.03 468 ARG B N 1
ATOM 7983 C CA . ARG B 1 468 ? 2.393 -36.531 5.301 1 57.03 468 ARG B CA 1
ATOM 7984 C C . ARG B 1 468 ? 1.322 -36.594 4.219 1 57.03 468 ARG B C 1
ATOM 7986 O O . ARG B 1 468 ? 0.509 -37.531 4.199 1 57.03 468 ARG B O 1
ATOM 7993 N N . PRO B 1 469 ? 1.089 -35.531 3.512 1 63.94 469 PRO B N 1
ATOM 7994 C CA . PRO B 1 469 ? 0.106 -35.562 2.426 1 63.94 469 PRO B CA 1
ATOM 7995 C C . PRO B 1 469 ? 0.251 -36.781 1.53 1 63.94 469 PRO B C 1
ATOM 7997 O O . PRO B 1 469 ? 1.347 -37.344 1.405 1 63.94 469 PRO B O 1
ATOM 8000 N N . PRO B 1 470 ? -0.852 -37.375 1.104 1 71.75 470 PRO B N 1
ATOM 8001 C CA . PRO B 1 470 ? -0.807 -38.531 0.2 1 71.75 470 PRO B CA 1
ATOM 8002 C C . PRO B 1 470 ? 0.108 -38.312 -1.001 1 71.75 470 PRO B C 1
ATOM 8004 O O . PRO B 1 470 ? 0.312 -37.156 -1.418 1 71.75 470 PRO B O 1
ATOM 8007 N N . PRO B 1 471 ? 0.783 -39.344 -1.489 1 73.31 471 PRO B N 1
ATOM 8008 C CA . PRO B 1 471 ? 1.729 -39.219 -2.602 1 73.31 471 PRO B CA 1
ATOM 8009 C C . PRO B 1 471 ? 1.08 -38.688 -3.873 1 73.31 471 PRO B C 1
ATOM 8011 O O . PRO B 1 471 ? 1.775 -38.188 -4.762 1 73.31 471 PRO B O 1
ATOM 8014 N N . THR B 1 472 ? -0.263 -38.719 -3.961 1 74.94 472 THR B N 1
ATOM 8015 C CA . THR B 1 472 ? -0.955 -38.344 -5.191 1 74.94 472 THR B CA 1
ATOM 8016 C C . THR B 1 472 ? -1.347 -36.875 -5.176 1 74.94 472 THR B C 1
ATOM 8018 O O . THR B 1 472 ? -1.84 -36.344 -6.176 1 74.94 472 THR B O 1
ATOM 8021 N N . VAL B 1 473 ? -1.006 -36.281 -4.117 1 80.62 473 VAL B N 1
ATOM 8022 C CA . VAL B 1 473 ? -1.385 -34.875 -4.027 1 80.62 473 VAL B CA 1
ATOM 8023 C C . VAL B 1 473 ? -0.583 -34.062 -5.039 1 80.62 473 VAL B C 1
ATOM 8025 O O . VAL B 1 473 ? 0.628 -34.25 -5.176 1 80.62 473 VAL B O 1
ATOM 8028 N N . GLN B 1 474 ? -1.34 -33.188 -5.816 1 83.94 474 GLN B N 1
ATOM 8029 C CA . GLN B 1 474 ? -0.685 -32.344 -6.805 1 83.94 474 GLN B CA 1
ATOM 8030 C C . GLN B 1 474 ? 0.043 -31.188 -6.133 1 83.94 474 GLN B C 1
ATOM 8032 O O . GLN B 1 474 ? -0.529 -30.484 -5.289 1 83.94 474 GLN B O 1
ATOM 8037 N N . LEU B 1 475 ? 1.26 -31.062 -6.527 1 89.31 475 LEU B N 1
ATOM 8038 C CA . LEU B 1 475 ? 2.066 -29.938 -6.07 1 89.31 475 LEU B CA 1
ATOM 8039 C C . LEU B 1 475 ? 2.445 -29.031 -7.234 1 89.31 475 LEU B C 1
ATOM 8041 O O . LEU B 1 475 ? 2.527 -29.469 -8.375 1 89.31 475 LEU B O 1
ATOM 8045 N N . LEU B 1 476 ? 2.541 -27.766 -6.891 1 92.75 476 LEU B N 1
ATOM 8046 C CA . LEU B 1 476 ? 3.055 -26.828 -7.871 1 92.75 476 LEU B CA 1
ATOM 8047 C C . LEU B 1 476 ? 4.578 -26.812 -7.879 1 92.75 476 LEU B C 1
ATOM 8049 O O . LEU B 1 476 ? 5.207 -26.562 -6.848 1 92.75 476 LEU B O 1
ATOM 8053 N N . SER B 1 477 ? 5.094 -27.094 -8.984 1 91.94 477 SER B N 1
ATOM 8054 C CA . SER B 1 477 ? 6.547 -27.109 -9.125 1 91.94 477 SER B CA 1
ATOM 8055 C C . SER B 1 477 ? 7.035 -25.906 -9.914 1 91.94 477 SER B C 1
ATOM 8057 O O . SER B 1 477 ? 6.414 -25.516 -10.906 1 91.94 477 SER B O 1
ATOM 8059 N N . LEU B 1 478 ? 8.07 -25.312 -9.43 1 91.75 478 LEU B N 1
ATOM 8060 C CA . LEU B 1 478 ? 8.805 -24.266 -10.117 1 91.75 478 LEU B CA 1
ATOM 8061 C C . LEU B 1 478 ? 10.219 -24.719 -10.453 1 91.75 478 LEU B C 1
ATOM 8063 O O . LEU B 1 478 ? 11.18 -24.312 -9.789 1 91.75 478 LEU B O 1
ATOM 8067 N N . PRO B 1 479 ? 10.328 -25.391 -11.477 1 87.75 479 PRO B N 1
ATOM 8068 C CA . PRO B 1 479 ? 11.633 -25.984 -11.789 1 87.75 479 PRO B CA 1
ATOM 8069 C C . PRO B 1 479 ? 12.703 -24.938 -12.078 1 87.75 479 PRO B C 1
ATOM 8071 O O . PRO B 1 479 ? 13.891 -25.188 -11.859 1 87.75 479 PRO B O 1
ATOM 8074 N N . CYS B 1 480 ? 12.266 -23.812 -12.547 1 85.94 480 CYS B N 1
ATOM 8075 C CA . CYS B 1 480 ? 13.227 -22.75 -12.836 1 85.94 480 CYS B CA 1
ATOM 8076 C C . CYS B 1 480 ? 13.977 -22.344 -11.578 1 85.94 480 CYS B C 1
ATOM 8078 O O . CYS B 1 480 ? 15.109 -21.859 -11.648 1 85.94 480 CYS B O 1
ATOM 8080 N N . TRP B 1 481 ? 13.438 -22.562 -10.484 1 90.44 481 TRP B N 1
ATOM 8081 C CA . TRP B 1 481 ? 14.062 -22.188 -9.219 1 90.44 481 TRP B CA 1
ATOM 8082 C C . TRP B 1 481 ? 14.375 -23.438 -8.383 1 90.44 481 TRP B C 1
ATOM 8084 O O . TRP B 1 481 ? 14.914 -23.328 -7.281 1 90.44 481 TRP B O 1
ATOM 8094 N N . ASN B 1 482 ? 14.062 -24.562 -8.883 1 89.25 482 ASN B N 1
ATOM 8095 C CA . ASN B 1 482 ? 14.164 -25.828 -8.164 1 89.25 482 ASN B CA 1
ATOM 8096 C C . ASN B 1 482 ? 13.352 -25.797 -6.863 1 89.25 482 ASN B C 1
ATOM 8098 O O . ASN B 1 482 ? 13.852 -26.188 -5.812 1 89.25 482 ASN B O 1
ATOM 8102 N N . MET B 1 483 ? 12.156 -25.328 -7.02 1 91.75 483 MET B N 1
ATOM 8103 C CA . MET B 1 483 ? 11.289 -25.219 -5.848 1 91.75 483 MET B CA 1
ATOM 8104 C C . MET B 1 483 ? 9.914 -25.812 -6.133 1 91.75 483 MET B C 1
ATOM 8106 O O . MET B 1 483 ? 9.555 -26.047 -7.289 1 91.75 483 MET B O 1
ATOM 8110 N N . TYR B 1 484 ? 9.242 -26.125 -5.09 1 91.56 484 TYR B N 1
ATOM 8111 C CA . TYR B 1 484 ? 7.852 -26.531 -5.199 1 91.56 484 TYR B CA 1
ATOM 8112 C C . TYR B 1 484 ? 7.023 -25.984 -4.047 1 91.56 484 TYR B C 1
ATOM 8114 O O . TYR B 1 484 ? 7.574 -25.547 -3.035 1 91.56 484 TYR B O 1
ATOM 8122 N N . ILE B 1 485 ? 5.762 -25.922 -4.215 1 92.56 485 ILE B N 1
ATOM 8123 C CA . ILE B 1 485 ? 4.824 -25.359 -3.248 1 92.56 485 ILE B CA 1
ATOM 8124 C C . ILE B 1 485 ? 3.578 -26.234 -3.164 1 92.56 485 ILE B C 1
ATOM 8126 O O . ILE B 1 485 ? 3.082 -26.719 -4.184 1 92.56 485 ILE B O 1
ATOM 8130 N N . HIS B 1 486 ? 3.195 -26.422 -1.93 1 90.25 486 HIS B N 1
ATOM 8131 C CA . HIS B 1 486 ? 1.894 -27.062 -1.762 1 90.25 486 HIS B CA 1
ATOM 8132 C C . HIS B 1 486 ? 0.766 -26.141 -2.199 1 90.25 486 HIS B C 1
ATOM 8134 O O . HIS B 1 486 ? 0.748 -24.953 -1.836 1 90.25 486 HIS B O 1
ATOM 8140 N N . THR B 1 487 ? -0.158 -26.641 -2.924 1 88.75 487 THR B N 1
ATOM 8141 C CA . THR B 1 487 ? -1.222 -25.812 -3.496 1 88.75 487 THR B CA 1
ATOM 8142 C C . THR B 1 487 ? -2.061 -25.172 -2.395 1 88.75 487 THR B C 1
ATOM 8144 O O . THR B 1 487 ? -2.604 -24.078 -2.58 1 88.75 487 THR B O 1
ATOM 8147 N N . ASP B 1 488 ? -2.094 -25.797 -1.212 1 82.81 488 ASP B N 1
ATOM 8148 C CA . ASP B 1 488 ? -2.895 -25.281 -0.104 1 82.81 488 ASP B CA 1
ATOM 8149 C C . ASP B 1 488 ? -2.262 -24.031 0.492 1 82.81 488 ASP B C 1
ATOM 8151 O O . ASP B 1 488 ? -2.91 -23.297 1.245 1 82.81 488 ASP B O 1
ATOM 8155 N N . LEU B 1 489 ? -1.039 -23.844 0.128 1 89.44 489 LEU B N 1
ATOM 8156 C CA . LEU B 1 489 ? -0.342 -22.672 0.668 1 89.44 489 LEU B CA 1
ATOM 8157 C C . LEU B 1 489 ? -0.509 -21.469 -0.247 1 89.44 489 LEU B C 1
ATOM 8159 O O . LEU B 1 489 ? -0.137 -20.359 0.119 1 89.44 489 LEU B O 1
ATOM 8163 N N . LEU B 1 490 ? -1.103 -21.703 -1.354 1 93.44 490 LEU B N 1
ATOM 8164 C CA . LEU B 1 490 ? -1.351 -20.609 -2.289 1 93.44 490 LEU B CA 1
ATOM 8165 C C . LEU B 1 490 ? -2.615 -19.844 -1.91 1 93.44 490 LEU B C 1
ATOM 8167 O O . LEU B 1 490 ? -3.502 -20.391 -1.252 1 93.44 490 LEU B O 1
ATOM 8171 N N . LEU B 1 491 ? -2.566 -18.625 -2.258 1 93.81 491 LEU B N 1
ATOM 8172 C CA . LEU B 1 491 ? -3.797 -17.859 -2.125 1 93.81 491 LEU B CA 1
ATOM 8173 C C . LEU B 1 491 ? -4.766 -18.172 -3.254 1 93.81 491 LEU B C 1
ATOM 8175 O O . LEU B 1 491 ? -4.371 -18.234 -4.422 1 93.81 491 LEU B O 1
ATOM 8179 N N . PRO B 1 492 ? -5.957 -18.422 -2.92 1 92.94 492 PRO B N 1
ATOM 8180 C CA . PRO B 1 492 ? -6.91 -18.656 -4.004 1 92.94 492 PRO B CA 1
ATOM 8181 C C . PRO B 1 492 ? -7.098 -17.438 -4.906 1 92.94 492 PRO B C 1
ATOM 8183 O O . PRO B 1 492 ? -7.102 -16.312 -4.422 1 92.94 492 PRO B O 1
ATOM 8186 N N . ILE B 1 493 ? -7.262 -17.75 -6.141 1 93.56 493 ILE B N 1
ATOM 8187 C CA . ILE B 1 493 ? -7.496 -16.688 -7.113 1 93.56 493 ILE B CA 1
ATOM 8188 C C . ILE B 1 493 ? -8.922 -16.781 -7.645 1 93.56 493 ILE B C 1
ATOM 8190 O O . ILE B 1 493 ? -9.516 -17.859 -7.664 1 93.56 493 ILE B O 1
ATOM 8194 N N . THR B 1 494 ? -9.469 -15.648 -7.934 1 90.75 494 THR B N 1
ATOM 8195 C CA . THR B 1 494 ? -10.719 -15.547 -8.672 1 90.75 494 THR B CA 1
ATOM 8196 C C . THR B 1 494 ? -10.469 -15.008 -10.086 1 90.75 494 THR B C 1
ATOM 8198 O O . THR B 1 494 ? -9.938 -13.906 -10.25 1 90.75 494 THR B O 1
ATOM 8201 N N . ALA B 1 495 ? -10.852 -15.812 -10.969 1 91.44 495 ALA B N 1
ATOM 8202 C CA . ALA B 1 495 ? -10.594 -15.438 -12.359 1 91.44 495 ALA B CA 1
ATOM 8203 C C . ALA B 1 495 ? -11.898 -15.203 -13.117 1 91.44 495 ALA B C 1
ATOM 8205 O O . ALA B 1 495 ? -12.875 -15.938 -12.922 1 91.44 495 ALA B O 1
ATOM 8206 N N . ARG B 1 496 ? -11.867 -14.156 -13.93 1 88.5 496 ARG B N 1
ATOM 8207 C CA . ARG B 1 496 ? -12.938 -13.883 -14.883 1 88.5 496 ARG B CA 1
ATOM 8208 C C . ARG B 1 496 ? -12.414 -13.906 -16.312 1 88.5 496 ARG B C 1
ATOM 8210 O O . ARG B 1 496 ? -11.516 -13.148 -16.672 1 88.5 496 ARG B O 1
ATOM 8217 N N . ILE B 1 497 ? -12.992 -14.789 -17.016 1 87.75 497 ILE B N 1
ATOM 8218 C CA . ILE B 1 497 ? -12.625 -14.875 -18.422 1 87.75 497 ILE B CA 1
ATOM 8219 C C . ILE B 1 497 ? -13.656 -14.133 -19.281 1 87.75 497 ILE B C 1
ATOM 8221 O O . ILE B 1 497 ? -14.859 -14.352 -19.125 1 87.75 497 ILE B O 1
ATOM 8225 N N . GLU B 1 498 ? -13.156 -13.328 -20.141 1 86.12 498 GLU B N 1
ATOM 8226 C CA . GLU B 1 498 ? -14.047 -12.547 -21 1 86.12 498 GLU B CA 1
ATOM 8227 C C . GLU B 1 498 ? -14.758 -13.445 -22.016 1 86.12 498 GLU B C 1
ATOM 8229 O O . GLU B 1 498 ? -14.203 -14.453 -22.453 1 86.12 498 GLU B O 1
ATOM 8234 N N . ASP B 1 499 ? -15.891 -12.984 -22.453 1 79.69 499 ASP B N 1
ATOM 8235 C CA . ASP B 1 499 ? -16.703 -13.742 -23.391 1 79.69 499 ASP B CA 1
ATOM 8236 C C . ASP B 1 499 ? -16.016 -13.875 -24.734 1 79.69 499 ASP B C 1
ATOM 8238 O O . ASP B 1 499 ? -16.188 -14.867 -25.438 1 79.69 499 ASP B O 1
ATOM 8242 N N . THR B 1 500 ? -15.289 -12.859 -24.969 1 78.38 500 THR B N 1
ATOM 8243 C CA . THR B 1 500 ? -14.609 -12.836 -26.266 1 78.38 500 THR B CA 1
ATOM 8244 C C . THR B 1 500 ? -13.578 -13.961 -26.344 1 78.38 500 THR B C 1
ATOM 8246 O O . THR B 1 500 ? -13.188 -14.367 -27.453 1 78.38 500 THR B O 1
ATOM 8249 N N . ALA B 1 501 ? -13.18 -14.461 -25.219 1 83.5 501 ALA B N 1
ATOM 8250 C CA . ALA B 1 501 ? -12.125 -15.477 -25.203 1 83.5 501 ALA B CA 1
ATOM 8251 C C . ALA B 1 501 ? -12.727 -16.891 -25.266 1 83.5 501 ALA B C 1
ATOM 8253 O O . ALA B 1 501 ? -12.016 -17.859 -25.547 1 83.5 501 ALA B O 1
ATOM 8254 N N . VAL B 1 502 ? -13.992 -17.062 -24.984 1 79.44 502 VAL B N 1
ATOM 8255 C CA . VAL B 1 502 ? -14.602 -18.375 -24.875 1 79.44 502 VAL B CA 1
ATOM 8256 C C . VAL B 1 502 ? -15.086 -18.844 -26.234 1 79.44 502 VAL B C 1
ATOM 8258 O O . VAL B 1 502 ? -15.969 -18.219 -26.844 1 79.44 502 VAL B O 1
ATOM 8261 N N . LYS B 1 503 ? -14.383 -19.953 -26.609 1 73.5 503 LYS B N 1
ATOM 8262 C CA . LYS B 1 503 ? -14.828 -20.609 -27.844 1 73.5 503 LYS B CA 1
ATOM 8263 C C . LYS B 1 503 ? -15.93 -21.625 -27.562 1 73.5 503 LYS B C 1
ATOM 8265 O O . LYS B 1 503 ? -16.141 -22 -26.406 1 73.5 503 LYS B O 1
ATOM 8270 N N . ALA B 1 504 ? -16.594 -21.953 -28.594 1 61.91 504 ALA B N 1
ATOM 8271 C CA . ALA B 1 504 ? -17.641 -22.969 -28.469 1 61.91 504 ALA B CA 1
ATOM 8272 C C . ALA B 1 504 ? -17.047 -24.297 -27.969 1 61.91 504 ALA B C 1
ATOM 8274 O O . ALA B 1 504 ? -17.75 -25.078 -27.328 1 61.91 504 ALA B O 1
ATOM 8275 N N . THR B 1 505 ? -15.766 -24.484 -28.219 1 55.72 505 THR B N 1
ATOM 8276 C CA . THR B 1 505 ? -15.102 -25.734 -27.859 1 55.72 505 THR B CA 1
ATOM 8277 C C . THR B 1 505 ? -14.438 -25.625 -26.5 1 55.72 505 THR B C 1
ATOM 8279 O O . THR B 1 505 ? -13.828 -26.594 -26.016 1 55.72 505 THR B O 1
ATOM 8282 N N . SER B 1 506 ? -14.648 -24.484 -25.906 1 56.12 506 SER B N 1
ATOM 8283 C CA . SER B 1 506 ? -13.906 -24.25 -24.672 1 56.12 506 SER B CA 1
ATOM 8284 C C . SER B 1 506 ? -14.477 -25.078 -23.516 1 56.12 506 SER B C 1
ATOM 8286 O O . SER B 1 506 ? -15.672 -25 -23.219 1 56.12 506 SER B O 1
ATOM 8288 N N . TYR B 1 507 ? -14.188 -26.438 -23.312 1 50.72 507 TYR B N 1
ATOM 8289 C CA . TYR B 1 507 ? -14.742 -27.328 -22.297 1 50.72 507 TYR B CA 1
ATOM 8290 C C . TYR B 1 507 ? -14.055 -27.156 -20.953 1 50.72 507 TYR B C 1
ATOM 8292 O O . TYR B 1 507 ? -14.359 -27.859 -20 1 50.72 507 TYR B O 1
ATOM 8300 N N . LEU B 1 508 ? -13.281 -26.531 -20.453 1 52.38 508 LEU B N 1
ATOM 8301 C CA . LEU B 1 508 ? -12.266 -27.031 -19.531 1 52.38 508 LEU B CA 1
ATOM 8302 C C . LEU B 1 508 ? -12.758 -26.938 -18.078 1 52.38 508 LEU B C 1
ATOM 8304 O O . LEU B 1 508 ? -12.531 -25.938 -17.406 1 52.38 508 LEU B O 1
ATOM 8308 N N . ARG B 1 509 ? -13.867 -27.391 -17.516 1 51.41 509 ARG B N 1
ATOM 8309 C CA . ARG B 1 509 ? -13.727 -27.203 -16.078 1 51.41 509 ARG B CA 1
ATOM 8310 C C . ARG B 1 509 ? -13.195 -28.469 -15.406 1 51.41 509 ARG B C 1
ATOM 8312 O O . ARG B 1 509 ? -13.727 -29.547 -15.617 1 51.41 509 ARG B O 1
ATOM 8319 N N . SER B 1 510 ? -11.75 -28.766 -15.414 1 52.25 510 SER B N 1
ATOM 8320 C CA . SER B 1 510 ? -11.445 -29.875 -14.5 1 52.25 510 SER B CA 1
ATOM 8321 C C . SER B 1 510 ? -11.156 -29.359 -13.094 1 52.25 510 SER B C 1
ATOM 8323 O O . SER B 1 510 ? -10.57 -28.281 -12.922 1 52.25 510 SER B O 1
ATOM 8325 N N . GLU B 1 511 ? -12.008 -29.719 -12.117 1 51.31 511 GLU B N 1
ATOM 8326 C CA . GLU B 1 511 ? -11.688 -29.578 -10.703 1 51.31 511 GLU B CA 1
ATOM 8327 C C . GLU B 1 511 ? -10.742 -30.672 -10.227 1 51.31 511 GLU B C 1
ATOM 8329 O O . GLU B 1 511 ? -11.125 -31.844 -10.18 1 51.31 511 GLU B O 1
ATOM 8334 N N . LEU B 1 512 ? -9.453 -30.703 -10.727 1 47.84 512 LEU B N 1
ATOM 8335 C CA . LEU B 1 512 ? -8.508 -31.656 -10.156 1 47.84 512 LEU B CA 1
ATOM 8336 C C . LEU B 1 512 ? -8.414 -31.484 -8.641 1 47.84 512 LEU B C 1
ATOM 8338 O O . LEU B 1 512 ? -8.758 -30.422 -8.109 1 47.84 512 LEU B O 1
ATOM 8342 N N . GLU B 1 513 ? -8.086 -32.562 -8.008 1 54.75 513 GLU B N 1
ATOM 8343 C CA . GLU B 1 513 ? -7.75 -32.531 -6.59 1 54.75 513 GLU B CA 1
ATOM 8344 C C . GLU B 1 513 ? -6.773 -31.422 -6.266 1 54.75 513 GLU B C 1
ATOM 8346 O O . GLU B 1 513 ? -5.859 -31.141 -7.047 1 54.75 513 GLU B O 1
ATOM 8351 N N . GLY B 1 514 ? -7.07 -30.531 -5.367 1 60.16 514 GLY B N 1
ATOM 8352 C CA . GLY B 1 514 ? -6.242 -29.438 -4.895 1 60.16 514 GLY B CA 1
ATOM 8353 C C . GLY B 1 514 ? -6.715 -28.078 -5.383 1 60.16 514 GLY B C 1
ATOM 8354 O O . GLY B 1 514 ? -5.957 -27.109 -5.359 1 60.16 514 GLY B O 1
ATOM 8355 N N . ASP B 1 515 ? -7.875 -27.984 -5.875 1 77.94 515 ASP B N 1
ATOM 8356 C CA . ASP B 1 515 ? -8.531 -26.75 -6.305 1 77.94 515 ASP B CA 1
ATOM 8357 C C . ASP B 1 515 ? -7.828 -26.156 -7.523 1 77.94 515 ASP B C 1
ATOM 8359 O O . ASP B 1 515 ? -7.418 -25 -7.504 1 77.94 515 ASP B O 1
ATOM 8363 N N . ILE B 1 516 ? -7.602 -26.953 -8.5 1 84.56 516 ILE B N 1
ATOM 8364 C CA . ILE B 1 516 ? -7.004 -26.562 -9.773 1 84.56 516 ILE B CA 1
ATOM 8365 C C . ILE B 1 516 ? -8.078 -26.484 -10.852 1 84.56 516 ILE B C 1
ATOM 8367 O O . ILE B 1 516 ? -8.891 -27.406 -11 1 84.56 516 ILE B O 1
ATOM 8371 N N . CYS B 1 517 ? -8.086 -25.344 -11.508 1 85.31 517 CYS B N 1
ATOM 8372 C CA . CYS B 1 517 ? -9.031 -25.156 -12.602 1 85.31 517 CYS B CA 1
ATOM 8373 C C . CYS B 1 517 ? -8.312 -25.047 -13.938 1 85.31 517 CYS B C 1
ATOM 8375 O O . CYS B 1 517 ? -7.203 -24.516 -14.008 1 85.31 517 CYS B O 1
ATOM 8377 N N . THR B 1 518 ? -8.922 -25.656 -14.945 1 83.62 518 THR B N 1
ATOM 8378 C CA . THR B 1 518 ? -8.352 -25.547 -16.281 1 83.62 518 THR B CA 1
ATOM 8379 C C . THR B 1 518 ? -9.328 -24.875 -17.234 1 83.62 518 THR B C 1
ATOM 8381 O O . THR B 1 518 ? -10.508 -25.219 -17.297 1 83.62 518 THR B O 1
ATOM 8384 N N . ALA B 1 519 ? -8.883 -23.828 -17.812 1 83.31 519 ALA B N 1
ATOM 8385 C CA . ALA B 1 519 ? -9.586 -23.203 -18.938 1 83.31 519 ALA B CA 1
ATOM 8386 C C . ALA B 1 519 ? -8.875 -23.484 -20.25 1 83.31 519 ALA B C 1
ATOM 8388 O O . ALA B 1 519 ? -7.836 -22.891 -20.547 1 83.31 519 ALA B O 1
ATOM 8389 N N . ALA B 1 520 ? -9.547 -24.344 -21.016 1 80.06 520 ALA B N 1
ATOM 8390 C CA . ALA B 1 520 ? -8.867 -24.797 -22.219 1 80.06 520 ALA B CA 1
ATOM 8391 C C . ALA B 1 520 ? -9.555 -24.266 -23.469 1 80.06 520 ALA B C 1
ATOM 8393 O O . ALA B 1 520 ? -10.758 -24 -23.469 1 80.06 520 ALA B O 1
ATOM 8394 N N . ASP B 1 521 ? -8.688 -24.125 -24.562 1 81.06 521 ASP B N 1
ATOM 8395 C CA . ASP B 1 521 ? -9.078 -23.719 -25.906 1 81.06 521 ASP B CA 1
ATOM 8396 C C . ASP B 1 521 ? -9.664 -22.312 -25.922 1 81.06 521 ASP B C 1
ATOM 8398 O O . ASP B 1 521 ? -10.742 -22.094 -26.484 1 81.06 521 ASP B O 1
ATOM 8402 N N . LEU B 1 522 ? -8.984 -21.531 -25.188 1 84.31 522 LEU B N 1
ATOM 8403 C CA . LEU B 1 522 ? -9.359 -20.125 -25.172 1 84.31 522 LEU B CA 1
ATOM 8404 C C . LEU B 1 522 ? -8.836 -19.391 -26.406 1 84.31 522 LEU B C 1
ATOM 8406 O O . LEU B 1 522 ? -7.91 -19.875 -27.062 1 84.31 522 LEU B O 1
ATOM 8410 N N . GLN B 1 523 ? -9.562 -18.344 -26.688 1 85.25 523 GLN B N 1
ATOM 8411 C CA . GLN B 1 523 ? -9.062 -17.438 -27.719 1 85.25 523 GLN B CA 1
ATOM 8412 C C . GLN B 1 523 ? -8.227 -16.312 -27.109 1 85.25 523 GLN B C 1
ATOM 8414 O O . GLN B 1 523 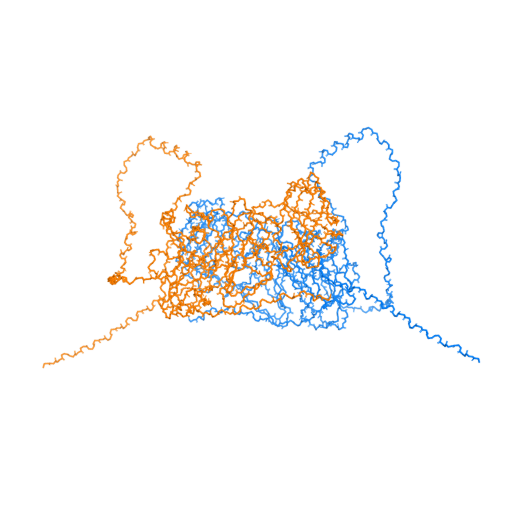? -8.656 -15.664 -26.156 1 85.25 523 GLN B O 1
ATOM 8419 N N . SER B 1 524 ? -6.977 -16.219 -27.578 1 88.19 524 SER B N 1
ATOM 8420 C CA . SER B 1 524 ? -6.121 -15.125 -27.141 1 88.19 524 SER B CA 1
ATOM 8421 C C . SER B 1 524 ? -5.867 -14.141 -28.281 1 88.19 524 SER B C 1
ATOM 8423 O O . SER B 1 524 ? -6.133 -14.453 -29.438 1 88.19 524 SER B O 1
ATOM 8425 N N . THR B 1 525 ? -5.496 -12.891 -27.953 1 88.31 525 THR B N 1
ATOM 8426 C CA . THR B 1 525 ? -5.207 -11.867 -28.953 1 88.31 525 THR B CA 1
ATOM 8427 C C . THR B 1 525 ? -3.73 -11.477 -28.922 1 88.31 525 THR B C 1
ATOM 8429 O O . THR B 1 525 ? -3.186 -11.172 -27.859 1 88.31 525 THR B O 1
ATOM 8432 N N . PHE B 1 526 ? -3.164 -11.578 -30.062 1 88.19 526 PHE B N 1
ATOM 8433 C CA . PHE B 1 526 ? -1.775 -11.156 -30.219 1 88.19 526 PHE B CA 1
ATOM 8434 C C . PHE B 1 526 ? -1.691 -9.688 -30.609 1 88.19 526 PHE B C 1
ATOM 8436 O O . PHE B 1 526 ? -2.41 -9.242 -31.5 1 88.19 526 PHE B O 1
ATOM 8443 N N . GLN B 1 527 ? -0.926 -8.977 -29.875 1 87.06 527 GLN B N 1
ATOM 8444 C CA . GLN B 1 527 ? -0.716 -7.559 -30.172 1 87.06 527 GLN B CA 1
ATOM 8445 C C . GLN B 1 527 ? 0.764 -7.258 -30.391 1 87.06 527 GLN B C 1
ATOM 8447 O O . GLN B 1 527 ? 1.628 -7.902 -29.797 1 87.06 527 GLN B O 1
ATOM 8452 N N . GLU B 1 528 ? 0.941 -6.246 -31.25 1 85.06 528 GLU B N 1
ATOM 8453 C CA . GLU B 1 528 ? 2.318 -5.809 -31.453 1 85.06 528 GLU B CA 1
ATOM 8454 C C . GLU B 1 528 ? 2.836 -5.043 -30.234 1 85.06 528 GLU B C 1
ATOM 8456 O O . GLU B 1 528 ? 2.062 -4.395 -29.531 1 85.06 528 GLU B O 1
ATOM 8461 N N . LEU B 1 529 ? 4.074 -5.328 -29.984 1 80.94 529 LEU B N 1
ATOM 8462 C CA . LEU B 1 529 ? 4.68 -4.617 -28.859 1 80.94 529 LEU B CA 1
ATOM 8463 C C . LEU B 1 529 ? 4.695 -3.115 -29.125 1 80.94 529 LEU B C 1
ATOM 8465 O O . LEU B 1 529 ? 5.137 -2.668 -30.188 1 80.94 529 LEU B O 1
ATOM 8469 N N . MET B 1 530 ? 3.836 -2.443 -28.328 1 61 530 MET B N 1
ATOM 8470 C CA . MET B 1 530 ? 3.898 -0.995 -28.484 1 61 530 MET B CA 1
ATOM 8471 C C . MET B 1 530 ? 5.227 -0.446 -27.984 1 61 530 MET B C 1
ATOM 8473 O O . MET B 1 530 ? 5.801 -0.985 -27.031 1 61 530 MET B O 1
ATOM 8477 N N . ALA B 1 531 ? 5.863 0.321 -28.812 1 52.81 531 ALA B N 1
ATOM 8478 C CA . ALA B 1 531 ? 7.09 0.995 -28.391 1 52.81 531 ALA B CA 1
ATOM 8479 C C . ALA B 1 531 ? 6.949 1.559 -26.984 1 52.81 531 ALA B C 1
ATOM 8481 O O . ALA B 1 531 ? 5.879 2.045 -26.609 1 52.81 531 ALA B O 1
ATOM 8482 N N . PRO B 1 532 ? 7.645 0.98 -26.062 1 52.66 532 PRO B N 1
ATOM 8483 C CA . PRO B 1 532 ? 7.562 1.524 -24.703 1 52.66 532 PRO B CA 1
ATOM 8484 C C . PRO B 1 532 ? 7.418 3.045 -24.688 1 52.66 532 PRO B C 1
ATOM 8486 O O . PRO B 1 532 ? 8.047 3.736 -25.484 1 52.66 532 PRO B O 1
ATOM 8489 N N . LEU B 1 533 ? 6.227 3.516 -24.219 1 46.12 533 LEU B N 1
ATOM 8490 C CA . LEU B 1 533 ? 6.133 4.965 -24.094 1 46.12 533 LEU B CA 1
ATOM 8491 C C . LEU B 1 533 ? 7.402 5.539 -23.469 1 46.12 533 LEU B C 1
ATOM 8493 O O . LEU B 1 533 ? 7.957 4.961 -22.531 1 46.12 533 LEU B O 1
ATOM 8497 N N . PRO B 1 534 ? 7.969 6.383 -24.141 1 40.78 534 PRO B N 1
ATOM 8498 C CA . PRO B 1 534 ? 9.133 7.039 -23.531 1 40.78 534 PRO B CA 1
ATOM 8499 C C . PRO B 1 534 ? 8.875 7.461 -22.078 1 40.78 534 PRO B C 1
ATOM 8501 O O . PRO B 1 534 ? 7.773 7.902 -21.75 1 40.78 534 PRO B O 1
ATOM 8504 N N . ALA B 1 535 ? 9.383 6.73 -21.219 1 43.28 535 ALA B N 1
ATOM 8505 C CA . ALA B 1 535 ? 9.258 7.152 -19.828 1 43.28 535 ALA B CA 1
ATOM 8506 C C . ALA B 1 535 ? 9.195 8.672 -19.719 1 43.28 535 ALA B C 1
ATOM 8508 O O . ALA B 1 535 ? 9.906 9.383 -20.438 1 43.28 535 ALA B O 1
ATOM 8509 N N . ARG B 1 536 ? 8.172 9.227 -19.328 1 37.09 536 ARG B N 1
ATOM 8510 C CA . ARG B 1 536 ? 8.18 10.656 -19.047 1 37.09 536 ARG B CA 1
ATOM 8511 C C . ARG B 1 536 ? 9.484 11.07 -18.375 1 37.09 536 ARG B C 1
ATOM 8513 O O . ARG B 1 536 ? 9.891 10.461 -17.375 1 37.09 536 ARG B O 1
ATOM 8520 N N . ARG B 1 537 ? 10.375 11.695 -19.031 1 32.56 537 ARG B N 1
ATOM 8521 C CA . ARG B 1 537 ? 11.609 12.258 -18.5 1 32.56 537 ARG B CA 1
ATOM 8522 C C . ARG B 1 537 ? 11.383 12.898 -17.141 1 32.56 537 ARG B C 1
ATOM 8524 O O . ARG B 1 537 ? 10.445 13.68 -16.953 1 32.56 537 ARG B O 1
ATOM 8531 N N . SER B 1 538 ? 11.695 12.219 -16.156 1 30.94 538 SER B N 1
ATOM 8532 C CA . SER B 1 538 ? 11.75 13.109 -15 1 30.94 538 SER B CA 1
ATOM 8533 C C . SER B 1 538 ? 12.273 14.484 -15.383 1 30.94 538 SER B C 1
ATOM 8535 O O . SER B 1 538 ? 13.164 14.609 -16.234 1 30.94 538 SER B O 1
ATOM 8537 N N . PRO B 1 539 ? 11.531 15.547 -15.234 1 30.33 539 PRO B N 1
ATOM 8538 C CA . PRO B 1 539 ? 12.141 16.844 -15.539 1 30.33 539 PRO B CA 1
ATOM 8539 C C . PRO B 1 539 ? 13.633 16.891 -15.219 1 30.33 539 PRO B C 1
ATOM 8541 O O . PRO B 1 539 ? 14.055 16.438 -14.141 1 30.33 539 PRO B O 1
ATOM 8544 N N . THR B 1 540 ? 14.492 16.828 -16.266 1 27.67 540 THR B N 1
ATOM 8545 C CA . THR B 1 540 ? 15.938 17.047 -16.281 1 27.67 540 THR B CA 1
ATOM 8546 C C . THR B 1 540 ? 16.344 18.078 -15.234 1 27.67 540 THR B C 1
ATOM 8548 O O . THR B 1 540 ? 15.578 19 -14.945 1 27.67 540 THR B O 1
ATOM 8551 N N . ALA B 1 541 ? 17.594 17.938 -14.578 1 29.94 541 ALA B N 1
ATOM 8552 C CA . ALA B 1 541 ? 18.406 18.875 -13.836 1 29.94 541 ALA B CA 1
ATOM 8553 C C . ALA B 1 541 ? 18.453 20.234 -14.523 1 29.94 541 ALA B C 1
ATOM 8555 O O . ALA B 1 541 ? 18.266 20.328 -15.742 1 29.94 541 ALA B O 1
ATOM 8556 N N . ARG B 1 542 ? 18.438 21.344 -13.844 1 26.84 542 ARG B N 1
ATOM 8557 C CA . ARG B 1 542 ? 18.844 22.672 -14.281 1 26.84 542 ARG B CA 1
ATOM 8558 C C . ARG B 1 542 ? 20.078 22.609 -15.156 1 26.84 542 ARG B C 1
ATOM 8560 O O . ARG B 1 542 ? 21.016 21.859 -14.867 1 26.84 542 ARG B O 1
ATOM 8567 N N . PRO B 1 543 ? 19.984 23.047 -16.375 1 23.09 543 PRO B N 1
ATOM 8568 C CA . PRO B 1 543 ? 21.188 23.188 -17.172 1 23.09 543 PRO B CA 1
ATOM 8569 C C . PRO B 1 543 ? 22.375 23.703 -16.359 1 23.09 543 PRO B C 1
ATOM 8571 O O . PRO B 1 543 ? 22.188 24.453 -15.391 1 23.09 543 PRO B O 1
ATOM 8574 N N . ARG B 1 544 ? 23.531 23.016 -16.344 1 24.06 544 ARG B N 1
ATOM 8575 C CA . ARG B 1 544 ? 24.812 23.594 -15.938 1 24.06 544 ARG B CA 1
ATOM 8576 C C . ARG B 1 544 ? 25.047 24.953 -16.594 1 24.06 544 ARG B C 1
ATOM 8578 O O . ARG B 1 544 ? 25.156 25.047 -17.812 1 24.06 544 ARG B O 1
ATOM 8585 N N . ILE B 1 545 ? 24.406 26.109 -16.109 1 20.62 545 ILE B N 1
ATOM 8586 C CA . ILE B 1 545 ? 25.203 27.281 -16.469 1 20.62 545 ILE B CA 1
ATOM 8587 C C . ILE B 1 545 ? 26.531 27.25 -15.703 1 20.62 545 ILE B C 1
ATOM 8589 O O . ILE B 1 545 ? 26.547 27.016 -14.492 1 20.62 545 ILE B O 1
#

Radius of gyration: 35.6 Å; Cα contacts (8 Å, |Δi|>4): 2445; chains: 2; bounding box: 94×143×112 Å